Protein AF-0000000070184837 (afdb_homodimer)

Foldseek 3Di:
DCPPPDDPVVVVVVVVCVVVVALQKEKDKQAQEDAQFDKIKIKIAPADAQAKKWKKKKAWAKAWDDDLLFATAGIDIGIDMDTQDMDTHHRRRMDMDIGGRHFAAFAKIKIFMARPPPGDTNYMDIHGYAKDKDWPAQEDAAFFKIKMKMTNQHPDLQRQWKWKDKQNFTQFIWGCRRPRGIFMFIAGQHDDFFKIKMFIATDFLRHGDPCQDPDDPVHHNRHPHDGMGIGGYHHHPDDDDFWDWPDDDQDAARPSQEDDFQDEFPKEKDKPPQEDAFFDKMKIKIARAAAFAKKAKWKWAWAADVVVPGDIHTDTDPPPDGIDTHHRRRMDMDIDTHHQFAFGWIKMFIDGPRTTHYIGTHGYAKDWPDWPDQEEAFFDKIKTKMARQHQGQQRFWWWKDKRSHTDGTHGSNVTSITIDIDTHDDDFFKIKIKIATFGCDHSDSRNPRHRGHHRRQQNRNNNDRHIMIMRMHGHDD/DPPPPDDPVVVVVVVVVVVVVALQKEKDKQAQEDAQFDKIKIKIAPADAQAKKWKKKKAWAKAWDDDLLFATAGIDIGIDMDTQDIDTHHRRRMDMDIGGRHFAAFAKIKIFMARPPPGDTNYMDIHGYAKDKDWPAQEDAAFAKIKMKMTNQHPDLQRQWKWKDKQNFTQFIWGCRRPRGIFMFIAGQHDDFFKIKMFIATDFLRHGDPCQDPDDPVHHNRHPHDGMDIGGYHHHPDDDDFWDWPDDDQDAARPSQEDDFPDEFPKEKDKPPQEDAFFDKMKMKIARAAAFAKKAKWKWAWAADVVVPGDIHTDTDPPPDGIDTHHRRRMDMDIDTHHQFAFGWIKMFIDGPRTTHYIGTHGYAKDWPDWPDQEEAFFDKIKTKMARQHQGQQRFWWWKDKRSHTDGTHGSNVTSITIDIDTHDDDFFKIKIKIATFGCDHSDSRNPRHGGHHRRQQNRNNNDRHIMIMRMHGHDD

Secondary structure (DSSP, 8-state):
-GGG-S-HHHHHHHHHHHHSS----EEEES-SEEETT-EEEEEEESPPTT-EEEEEEEEEEEEEEEETTTEEEEEEEEEEEEEEEEEE--TTS-EEEEEEPPS---EEEEEEEESSTTSPEEEEEEEEEEPEEEES-SEEETT-EEEEEEE---SSTTTS-EEEEETTEEEEEE--TTTTT-EEEEEE--SSSEEEEEEEEEEETTEEBTTTTTT-TT--TTTTS--EEEEEEE--SSPPPSEEE------PPPGGGSPPPSS--S-EEEEESSEE-TT-EEEEEEESPPTT-EEEEEEEEEEEETTTTEEEEEEEETTSS-EEE--TTS-EEEEEEPPP--SEEEEEEEEETTEEEEEEEEEEPPEEEEEE-SEEETT-EEEEEEE----STTTS--EEEETTEEEEE--GGG-SEEEEEEE--SSSEEEEEEEE--BS--SS-SS--BTS-BTTTTTS-SSS----EEEEEEEE-/-GGG-S-HHHHHHHHHHHHSS----EEEES-SEEETT-EEEEEEESPPTT-EEEEEEEEEEEEEEEETTTEEEEEEEEEEEEEEEEEE--TTS-EEEEEEPPS---EEEEEEEESSTTSPEEEEEEEEEEPEEEES-SEEETT-EEEEEEE---SSTTTS-EEEEETTEEEEEE--TTTTT-EEEEEE--SSSEEEEEEEEEEETTEEBTTTTTT-TT--TTTTS--EEEEEEE--SSPPPSEEE------PPPGGGSPPPSS--S-EEEEESSEE-TT-EEEEEEESPPTT-EEEEEEEEEEEETTTTEEEEEEEETTSS-EEE--TTS-EEEEEEPPP--SEEEEEEEEETTEEEEEEEEEEPPEEEEEE-SEEETT-EEEEEEE----STTTS--EEEETTEEEEE--GGG-SEEEEEEE--SSSEEEEEEEE--BS--SS-SS--BTS-BTTTTTS-SSS----EEEEEEEE-

Structure (mmCIF, N/CA/C/O backbone):
data_AF-0000000070184837-model_v1
#
loop_
_entity.id
_entity.type
_entity.pdbx_description
1 polymer 'Uncharacterized protein'
#
loop_
_atom_site.group_PDB
_atom_site.id
_atom_site.type_symbol
_atom_site.label_atom_id
_atom_site.label_alt_id
_atom_site.label_comp_id
_atom_site.label_asym_id
_atom_site.label_entity_id
_atom_site.label_seq_id
_atom_site.pdbx_PDB_ins_code
_atom_site.Cartn_x
_atom_site.Cartn_y
_atom_site.Cartn_z
_atom_site.occupancy
_atom_site.B_iso_or_equiv
_atom_site.auth_seq_id
_atom_site.auth_comp_id
_atom_site.auth_asym_id
_atom_site.auth_atom_id
_atom_site.pdbx_PDB_model_num
ATOM 1 N N . MET A 1 1 ? 31.844 55 -46.062 1 24.95 1 MET A N 1
ATOM 2 C CA . MET A 1 1 ? 30.516 55.5 -45.75 1 24.95 1 MET A CA 1
ATOM 3 C C . MET A 1 1 ? 29.594 54.375 -45.312 1 24.95 1 MET A C 1
ATOM 5 O O . MET A 1 1 ? 28.375 54.562 -45.25 1 24.95 1 MET A O 1
ATOM 9 N N . ALA A 1 2 ? 30.078 53.156 -45.344 1 28 2 ALA A N 1
ATOM 10 C CA . ALA A 1 2 ? 29.375 51.875 -45.531 1 28 2 ALA A CA 1
ATOM 11 C C . ALA A 1 2 ? 28.797 51.406 -44.219 1 28 2 ALA A C 1
ATOM 13 O O . ALA A 1 2 ? 28.203 50.312 -44.156 1 28 2 ALA A O 1
ATOM 14 N N . ASP A 1 3 ? 29.203 51.938 -43.031 1 32.12 3 ASP A N 1
ATOM 15 C CA . ASP A 1 3 ? 28.875 51.469 -41.688 1 32.12 3 ASP A CA 1
ATOM 16 C C . ASP A 1 3 ? 27.375 51.594 -41.406 1 32.12 3 ASP A C 1
ATOM 18 O O . ASP A 1 3 ? 26.906 51.312 -40.312 1 32.12 3 ASP A O 1
ATOM 22 N N . ASP A 1 4 ? 26.656 52.375 -42.188 1 37.56 4 ASP A N 1
ATOM 23 C CA . ASP A 1 4 ? 25.266 52.812 -42.062 1 37.56 4 ASP A CA 1
ATOM 24 C C . ASP A 1 4 ? 24.297 51.656 -42.344 1 37.56 4 ASP A C 1
ATOM 26 O O . ASP A 1 4 ? 23.094 51.875 -42.5 1 37.56 4 ASP A O 1
ATOM 30 N N . ARG A 1 5 ? 24.891 50.625 -42.844 1 43 5 ARG A N 1
ATOM 31 C CA . ARG A 1 5 ? 23.984 49.688 -43.5 1 43 5 ARG A CA 1
ATOM 32 C C . ARG A 1 5 ? 23.219 48.844 -42.5 1 43 5 ARG A C 1
ATOM 34 O O . ARG A 1 5 ? 22.625 47.844 -42.844 1 43 5 ARG A O 1
ATOM 41 N N . LEU A 1 6 ? 23.641 48.875 -41.312 1 46.66 6 LEU A N 1
ATOM 42 C CA . LEU A 1 6 ? 22.859 47.969 -40.469 1 46.66 6 LEU A CA 1
ATOM 43 C C . LEU A 1 6 ? 21.469 48.562 -40.156 1 46.66 6 LEU A C 1
ATOM 45 O O . LEU A 1 6 ? 21.344 49.781 -39.969 1 46.66 6 LEU A O 1
ATOM 49 N N . SER A 1 7 ? 20.484 47.844 -40.531 1 50.38 7 SER A N 1
ATOM 50 C CA . SER A 1 7 ? 19.109 48.312 -40.344 1 50.38 7 SER A CA 1
ATOM 51 C C . SER A 1 7 ? 18.844 48.625 -38.875 1 50.38 7 SER A C 1
ATOM 53 O O . SER A 1 7 ? 19.547 48.125 -38 1 50.38 7 SER A O 1
ATOM 55 N N . SER A 1 8 ? 17.922 49.5 -38.594 1 57.12 8 SER A N 1
ATOM 56 C CA . SER A 1 8 ? 17.5 49.844 -37.25 1 57.12 8 SER A CA 1
ATOM 57 C C . SER A 1 8 ? 17.094 48.594 -36.469 1 57.12 8 SER A C 1
ATOM 59 O O . SER A 1 8 ? 17.375 48.5 -35.281 1 57.12 8 SER A O 1
ATOM 61 N N . GLU A 1 9 ? 16.594 47.688 -37.156 1 56.62 9 GLU A N 1
ATOM 62 C CA . GLU A 1 9 ? 16.109 46.469 -36.5 1 56.62 9 GLU A CA 1
ATOM 63 C C . GLU A 1 9 ? 17.281 45.625 -36.031 1 56.62 9 GLU A C 1
ATOM 65 O O . GLU A 1 9 ? 17.234 45.062 -34.906 1 56.62 9 GLU A O 1
ATOM 70 N N . VAL A 1 10 ? 18.297 45.5 -36.75 1 55.25 10 VAL A N 1
ATOM 71 C CA . VAL A 1 10 ? 19.453 44.75 -36.344 1 55.25 10 VAL A CA 1
ATOM 72 C C . VAL A 1 10 ? 20.203 45.5 -35.25 1 55.25 10 VAL A C 1
ATOM 74 O O . VAL A 1 10 ? 20.672 44.906 -34.25 1 55.25 10 VAL A O 1
ATOM 77 N N . LYS A 1 11 ? 20.234 46.844 -35.312 1 54.91 11 LYS A N 1
ATOM 78 C CA . LYS A 1 11 ? 20.844 47.594 -34.219 1 54.91 11 LYS A CA 1
ATOM 79 C C . LYS A 1 11 ? 20.078 47.438 -32.906 1 54.91 11 LYS A C 1
ATOM 81 O O . LYS A 1 11 ? 20.672 47.25 -31.844 1 54.91 11 LYS A O 1
ATOM 86 N N . ASP A 1 12 ? 18.688 47.344 -33 1 51.56 12 ASP A N 1
ATOM 87 C CA . ASP A 1 12 ? 17.859 47.125 -31.812 1 51.56 12 ASP A CA 1
ATOM 88 C C . ASP A 1 12 ? 18.062 45.688 -31.266 1 51.56 12 ASP A C 1
ATOM 90 O O . ASP A 1 12 ? 18.141 45.5 -30.062 1 51.56 12 ASP A O 1
ATOM 94 N N . ARG A 1 13 ? 18.328 44.812 -32.062 1 53.19 13 ARG A N 1
ATOM 95 C CA . ARG A 1 13 ? 18.594 43.438 -31.625 1 53.19 13 ARG A CA 1
ATOM 96 C C . ARG A 1 13 ? 20 43.312 -31.016 1 53.19 13 ARG A C 1
ATOM 98 O O . ARG A 1 13 ? 20.188 42.625 -30.031 1 53.19 13 ARG A O 1
ATOM 105 N N . LEU A 1 14 ? 20.859 43.969 -31.75 1 51.62 14 LEU A N 1
ATOM 106 C CA . LEU A 1 14 ? 22.203 43.969 -31.172 1 51.62 14 LEU A CA 1
ATOM 107 C C . LEU A 1 14 ? 22.234 44.75 -29.875 1 51.62 14 LEU A C 1
ATOM 109 O O . LEU A 1 14 ? 22.938 44.375 -28.938 1 51.62 14 LEU A O 1
ATOM 113 N N . GLN A 1 15 ? 21.484 45.875 -29.812 1 43.75 15 GLN A N 1
ATOM 114 C CA . GLN A 1 15 ? 21.328 46.562 -28.531 1 43.75 15 GLN A CA 1
ATOM 115 C C . GLN A 1 15 ? 20.562 45.688 -27.531 1 43.75 15 GLN A C 1
ATOM 117 O O . GLN A 1 15 ? 20.906 45.656 -26.344 1 43.75 15 GLN A O 1
ATOM 122 N N . GLU A 1 16 ? 19.422 45.062 -27.922 1 45.16 16 GLU A N 1
ATOM 123 C CA . GLU A 1 16 ? 18.703 44.125 -27.047 1 45.16 16 GLU A CA 1
ATOM 124 C C . GLU A 1 16 ? 19.609 42.969 -26.625 1 45.16 16 GLU A C 1
ATOM 126 O O . GLU A 1 16 ? 19.594 42.562 -25.469 1 45.16 16 GLU A O 1
ATOM 131 N N . ARG A 1 17 ? 20.375 42.312 -27.484 1 43.59 17 ARG A N 1
ATOM 132 C CA . ARG A 1 17 ? 21.359 41.312 -27.109 1 43.59 17 ARG A CA 1
ATOM 133 C C . ARG A 1 17 ? 22.469 41.906 -26.266 1 43.59 17 ARG A C 1
ATOM 135 O O . ARG A 1 17 ? 23 41.281 -25.344 1 43.59 17 ARG A O 1
ATOM 142 N N . ARG A 1 18 ? 23.031 43.062 -26.578 1 41.59 18 ARG A N 1
ATOM 143 C CA . ARG A 1 18 ? 24.016 43.719 -25.734 1 41.59 18 ARG A CA 1
ATOM 144 C C . ARG A 1 18 ? 23.406 44.125 -24.391 1 41.59 18 ARG A C 1
ATOM 146 O O . ARG A 1 18 ? 24.062 44.062 -23.359 1 41.59 18 ARG A O 1
ATOM 153 N N . GLU A 1 19 ? 22.25 44.781 -24.312 1 40.28 19 GLU A N 1
ATOM 154 C CA . GLU A 1 19 ? 21.547 45.062 -23.062 1 40.28 19 GLU A CA 1
ATOM 155 C C . GLU A 1 19 ? 21.094 43.781 -22.391 1 40.28 19 GLU A C 1
ATOM 157 O O . GLU A 1 19 ? 20.891 43.75 -21.172 1 40.28 19 GLU A O 1
ATOM 162 N N . ASP A 1 20 ? 20.578 42.781 -23.078 1 39.81 20 ASP A N 1
ATOM 163 C CA . ASP A 1 20 ? 20.266 41.469 -22.531 1 39.81 20 ASP A CA 1
ATOM 164 C C . ASP A 1 20 ? 21.516 40.719 -22.094 1 39.81 20 ASP A C 1
ATOM 166 O O . ASP A 1 20 ? 21.469 39.562 -21.703 1 39.81 20 ASP A O 1
ATOM 170 N N . GLN A 1 21 ? 22.594 40.969 -22.594 1 41.06 21 GLN A N 1
ATOM 171 C CA . GLN A 1 21 ? 23.906 40.469 -22.172 1 41.06 21 GLN A CA 1
ATOM 172 C C . GLN A 1 21 ? 24.203 40.844 -20.734 1 41.06 21 GLN A C 1
ATOM 174 O O . GLN A 1 21 ? 25.297 41.344 -20.422 1 41.06 21 GLN A O 1
ATOM 179 N N . THR A 1 22 ? 23.328 41.5 -19.922 1 42.94 22 THR A N 1
ATOM 180 C CA . THR A 1 22 ? 23.281 42.125 -18.609 1 42.94 22 THR A CA 1
ATOM 181 C C . THR A 1 22 ? 23.938 41.25 -17.547 1 42.94 22 THR A C 1
ATOM 183 O O . THR A 1 22 ? 24.281 41.719 -16.469 1 42.94 22 THR A O 1
ATOM 186 N N . ALA A 1 23 ? 23.469 40.062 -17.234 1 50.34 23 ALA A N 1
ATOM 187 C CA . ALA A 1 23 ? 23.938 39.531 -15.945 1 50.34 23 ALA A CA 1
ATOM 188 C C . ALA A 1 23 ? 25.422 39.188 -16 1 50.34 23 ALA A C 1
ATOM 190 O O . ALA A 1 23 ? 25.797 38.188 -16.641 1 50.34 23 ALA A O 1
ATOM 191 N N . SER A 1 24 ? 26.344 40.219 -15.977 1 69.88 24 SER A N 1
ATOM 192 C CA . SER A 1 24 ? 27.797 40.094 -16.078 1 69.88 24 SER A CA 1
ATOM 193 C C . SER A 1 24 ? 28.406 39.688 -14.734 1 69.88 24 SER A C 1
ATOM 195 O O . SER A 1 24 ? 29.625 39.5 -14.633 1 69.88 24 SER A O 1
ATOM 197 N N . GLY A 1 25 ? 27.625 39.688 -13.664 1 92.81 25 GLY A N 1
ATOM 198 C CA . GLY A 1 25 ? 28.203 39.344 -12.383 1 92.81 25 GLY A CA 1
ATOM 199 C C . GLY A 1 25 ? 28.281 37.844 -12.148 1 92.81 25 GLY A C 1
ATOM 200 O O . GLY A 1 25 ? 27.844 37.031 -12.992 1 92.81 25 GLY A O 1
ATOM 201 N N . THR A 1 26 ? 29.109 37.5 -11.227 1 96.62 26 THR A N 1
ATOM 202 C CA . THR A 1 26 ? 29.25 36.094 -10.805 1 96.62 26 THR A CA 1
ATOM 203 C C . THR A 1 26 ? 28.844 35.938 -9.344 1 96.62 26 THR A C 1
ATOM 205 O O . THR A 1 26 ? 29.172 36.781 -8.5 1 96.62 26 THR A O 1
ATOM 208 N N . LEU A 1 27 ? 28.047 35 -9.102 1 98 27 LEU A N 1
ATOM 209 C CA . LEU A 1 27 ? 27.703 34.625 -7.742 1 98 27 LEU A CA 1
ATOM 210 C C . LEU A 1 27 ? 28.172 33.188 -7.453 1 98 27 LEU A C 1
ATOM 212 O O . LEU A 1 27 ? 27.875 32.281 -8.203 1 98 27 LEU A O 1
ATOM 216 N N . VAL A 1 28 ? 28.984 33.031 -6.383 1 97.88 28 VAL A N 1
ATOM 217 C CA . VAL A 1 28 ? 29.547 31.719 -6.031 1 97.88 28 VAL A CA 1
ATOM 218 C C . VAL A 1 28 ? 29.125 31.344 -4.609 1 97.88 28 VAL A C 1
ATOM 220 O O . VAL A 1 28 ? 29.172 32.188 -3.701 1 97.88 28 VAL A O 1
ATOM 223 N N . ALA A 1 29 ? 28.656 30.141 -4.477 1 97.94 29 ALA A N 1
ATOM 224 C CA . ALA A 1 29 ? 28.375 29.609 -3.148 1 97.94 29 ALA A CA 1
ATOM 225 C C . ALA A 1 29 ? 29.516 28.719 -2.656 1 97.94 29 ALA A C 1
ATOM 227 O O . ALA A 1 29 ? 30.156 28.031 -3.449 1 97.94 29 ALA A O 1
ATOM 228 N N . SER A 1 30 ? 29.703 28.734 -1.336 1 97.62 30 SER A N 1
ATOM 229 C CA . SER A 1 30 ? 30.766 27.938 -0.749 1 97.62 30 SER A CA 1
ATOM 230 C C . SER A 1 30 ? 30.5 26.438 -0.935 1 97.62 30 SER A C 1
ATOM 232 O O . SER A 1 30 ? 31.422 25.625 -0.902 1 97.62 30 SER A O 1
ATOM 234 N N . ASP A 1 31 ? 29.266 26.047 -1.036 1 95.75 31 ASP A N 1
ATOM 235 C CA . ASP A 1 31 ? 28.828 24.656 -1.186 1 95.75 31 ASP A CA 1
ATOM 236 C C . ASP A 1 31 ? 27.797 24.516 -2.301 1 95.75 31 ASP A C 1
ATOM 238 O O . ASP A 1 31 ? 26.969 25.406 -2.492 1 95.75 31 ASP A O 1
ATOM 242 N N . GLU A 1 32 ? 27.875 23.453 -3.021 1 95.31 32 GLU A N 1
ATOM 243 C CA . GLU A 1 32 ? 26.891 23.172 -4.062 1 95.31 32 GLU A CA 1
ATOM 244 C C . GLU A 1 32 ? 25.703 22.391 -3.504 1 95.31 32 GLU A C 1
ATOM 246 O O . GLU A 1 32 ? 24.641 22.359 -4.117 1 95.31 32 GLU A O 1
ATOM 251 N N . GLU A 1 33 ? 25.984 21.719 -2.379 1 95.38 33 GLU A N 1
ATOM 252 C CA . GLU A 1 33 ? 24.969 20.969 -1.654 1 95.38 33 GLU A CA 1
ATOM 253 C C . GLU A 1 33 ? 24.953 21.344 -0.174 1 95.38 33 GLU A C 1
ATOM 255 O O . GLU A 1 33 ? 26.016 21.578 0.423 1 95.38 33 GLU A O 1
ATOM 260 N N . ALA A 1 34 ? 23.781 21.469 0.366 1 97.12 34 ALA A N 1
ATOM 261 C CA . ALA A 1 34 ? 23.656 21.828 1.777 1 97.12 34 ALA A CA 1
ATOM 262 C C . ALA A 1 34 ? 22.391 21.219 2.381 1 97.12 34 ALA A C 1
ATOM 264 O O . ALA A 1 34 ? 21.609 20.562 1.687 1 97.12 34 ALA A O 1
ATOM 265 N N . TYR A 1 35 ? 22.328 21.344 3.686 1 97.81 35 TYR A N 1
ATOM 266 C CA . TYR A 1 35 ? 21.125 20.984 4.43 1 97.81 35 TYR A CA 1
ATOM 267 C C . TYR A 1 35 ? 20.453 22.234 4.996 1 97.81 35 TYR A C 1
ATOM 269 O O . TYR A 1 35 ? 21.094 23.25 5.219 1 97.81 35 TYR A O 1
ATOM 277 N N . VAL A 1 36 ? 19.109 22.078 5.105 1 98.12 36 VAL A N 1
ATOM 278 C CA . VAL A 1 36 ? 18.406 23.109 5.883 1 98.12 36 VAL A CA 1
ATOM 279 C C . VAL A 1 36 ? 19.141 23.328 7.207 1 98.12 36 VAL A C 1
ATOM 281 O O . VAL A 1 36 ? 19.5 22.375 7.895 1 98.12 36 VAL A O 1
ATOM 284 N N . GLY A 1 37 ? 19.391 24.516 7.555 1 97.75 37 GLY A N 1
ATOM 285 C CA . GLY A 1 37 ? 20.047 24.859 8.805 1 97.75 37 GLY A CA 1
ATOM 286 C C . GLY A 1 37 ? 21.547 25.062 8.656 1 97.75 37 GLY A C 1
ATOM 287 O O . GLY A 1 37 ? 22.203 25.594 9.555 1 97.75 37 GLY A O 1
ATOM 288 N N . ASP A 1 38 ? 22.125 24.688 7.539 1 97.88 38 ASP A N 1
ATOM 289 C CA . ASP A 1 38 ? 23.547 24.891 7.289 1 97.88 38 ASP A CA 1
ATOM 290 C C . ASP A 1 38 ? 23.844 26.375 7.039 1 97.88 38 ASP A C 1
ATOM 292 O O . ASP A 1 38 ? 23 27.109 6.527 1 97.88 38 ASP A O 1
ATOM 296 N N . THR A 1 39 ? 25.031 26.812 7.363 1 98.38 39 THR A N 1
ATOM 297 C CA . THR A 1 39 ? 25.547 28.125 6.988 1 98.38 39 THR A CA 1
ATOM 298 C C . THR A 1 39 ? 26.484 28.031 5.793 1 98.38 39 THR A C 1
ATOM 300 O O . THR A 1 39 ? 27.438 27.25 5.816 1 98.38 39 THR A O 1
ATOM 303 N N . ILE A 1 40 ? 26.172 28.797 4.801 1 98.06 40 ILE A N 1
ATOM 304 C CA . ILE A 1 40 ? 27.047 28.828 3.633 1 98.06 40 ILE A CA 1
ATOM 305 C C . ILE A 1 40 ? 27.531 30.25 3.395 1 98.06 40 ILE A C 1
ATOM 307 O O . ILE A 1 40 ? 26.953 31.203 3.914 1 98.06 40 ILE A O 1
ATOM 311 N N . THR A 1 41 ? 28.578 30.359 2.631 1 98.5 41 THR A N 1
ATOM 312 C CA . THR A 1 41 ? 29.094 31.656 2.225 1 98.5 41 THR A CA 1
ATOM 313 C C . THR A 1 41 ? 28.766 31.938 0.758 1 98.5 41 THR A C 1
ATOM 315 O O . THR A 1 41 ? 29 31.078 -0.104 1 98.5 41 THR A O 1
ATOM 318 N N . LEU A 1 42 ? 28.219 33.094 0.492 1 98.44 42 LEU A N 1
ATOM 319 C CA . LEU A 1 42 ? 27.969 33.531 -0.87 1 98.44 42 LEU A CA 1
ATOM 320 C C . LEU A 1 42 ? 28.891 34.719 -1.223 1 98.44 42 LEU A C 1
ATOM 322 O O . LEU A 1 42 ? 29.031 35.656 -0.442 1 98.44 42 LEU A O 1
ATOM 326 N N . ARG A 1 43 ? 29.5 34.594 -2.416 1 98.31 43 ARG A N 1
ATOM 327 C CA . ARG A 1 43 ? 30.391 35.625 -2.914 1 98.31 43 ARG A CA 1
ATOM 328 C C . ARG A 1 43 ? 29.906 36.188 -4.242 1 98.31 43 ARG A C 1
ATOM 330 O O . ARG A 1 43 ? 29.719 35.438 -5.203 1 98.31 43 ARG A O 1
ATOM 337 N N . GLY A 1 44 ? 29.609 37.438 -4.227 1 98 44 GLY A N 1
ATOM 338 C CA . GLY A 1 44 ? 29.344 38.156 -5.473 1 98 44 GLY A CA 1
ATOM 339 C C . GLY A 1 44 ? 30.578 38.812 -6.055 1 98 44 GLY A C 1
ATOM 340 O O . GLY A 1 44 ? 31.344 39.469 -5.336 1 98 44 GLY A O 1
ATOM 341 N N . LEU A 1 45 ? 30.734 38.594 -7.34 1 97.38 45 LEU A N 1
ATOM 342 C CA . LEU A 1 45 ? 31.875 39.156 -8.062 1 97.38 45 LEU A CA 1
ATOM 343 C C . LEU A 1 45 ? 31.422 39.875 -9.32 1 97.38 45 LEU A C 1
ATOM 345 O O . LEU A 1 45 ? 30.391 39.531 -9.906 1 97.38 45 LEU A O 1
ATOM 349 N N . ASN A 1 46 ? 32.219 40.938 -9.703 1 96.38 46 ASN A N 1
ATOM 350 C CA . ASN A 1 46 ? 32 41.656 -10.945 1 96.38 46 ASN A CA 1
ATOM 351 C C . ASN A 1 46 ? 30.625 42.312 -10.984 1 96.38 46 ASN A C 1
ATOM 353 O O . ASN A 1 46 ? 29.953 42.281 -12.008 1 96.38 46 ASN A O 1
ATOM 357 N N . LEU A 1 47 ? 30.203 42.688 -9.789 1 96.5 47 LEU A N 1
ATOM 358 C CA . LEU A 1 47 ? 28.938 43.406 -9.656 1 96.5 47 LEU A CA 1
ATOM 359 C C . LEU A 1 47 ? 29.156 44.906 -9.672 1 96.5 47 LEU A C 1
ATOM 361 O O . LEU A 1 47 ? 30.297 45.375 -9.609 1 96.5 47 LEU A O 1
ATOM 365 N N . PRO A 1 48 ? 28.062 45.688 -9.844 1 94.19 48 PRO A N 1
ATOM 366 C CA . PRO A 1 48 ? 28.25 47.156 -9.758 1 94.19 48 PRO A CA 1
ATOM 367 C C . PRO A 1 48 ? 28.859 47.594 -8.43 1 94.19 48 PRO A C 1
ATOM 369 O O . PRO A 1 48 ? 28.469 47.094 -7.375 1 94.19 48 PRO A O 1
ATOM 372 N N . ALA A 1 49 ? 29.766 48.594 -8.539 1 96.19 49 ALA A N 1
ATOM 373 C CA . ALA A 1 49 ? 30.5 49.031 -7.352 1 96.19 49 ALA A CA 1
ATOM 374 C C . ALA A 1 49 ? 29.641 49.906 -6.461 1 96.19 49 ALA A C 1
ATOM 376 O O . ALA A 1 49 ? 28.859 50.75 -6.957 1 96.19 49 ALA A O 1
ATOM 377 N N . ASN A 1 50 ? 29.859 49.75 -5.059 1 96.81 50 ASN A N 1
ATOM 378 C CA . ASN A 1 50 ? 29.219 50.594 -4.035 1 96.81 50 ASN A CA 1
ATOM 379 C C . ASN A 1 50 ? 27.703 50.625 -4.223 1 96.81 50 ASN A C 1
ATOM 381 O O . ASN A 1 50 ? 27.109 51.719 -4.195 1 96.81 50 ASN A O 1
ATOM 385 N N . THR A 1 51 ? 27.172 49.469 -4.48 1 95.5 51 THR A N 1
ATOM 386 C CA . THR A 1 51 ? 25.75 49.375 -4.789 1 95.5 51 THR A CA 1
ATOM 387 C C . THR A 1 51 ? 25.062 48.375 -3.844 1 95.5 51 THR A C 1
ATOM 389 O O . THR A 1 51 ? 25.625 47.312 -3.539 1 95.5 51 THR A O 1
ATOM 392 N N . GLU A 1 52 ? 23.875 48.719 -3.35 1 96.75 52 GLU A N 1
ATOM 393 C CA . GLU A 1 52 ? 23.078 47.781 -2.584 1 96.75 52 GLU A CA 1
ATOM 394 C C . GLU A 1 52 ? 22.406 46.75 -3.5 1 96.75 52 GLU A C 1
ATOM 396 O O . GLU A 1 52 ? 21.734 47.125 -4.469 1 96.75 52 GLU A O 1
ATOM 401 N N . VAL A 1 53 ? 22.688 45.469 -3.23 1 96.69 53 VAL A N 1
ATOM 402 C CA . VAL A 1 53 ? 22.094 44.406 -4.012 1 96.69 53 VAL A CA 1
ATOM 403 C C . VAL A 1 53 ? 21.281 43.469 -3.098 1 96.69 53 VAL A C 1
ATOM 405 O O . VAL A 1 53 ? 21.547 43.406 -1.895 1 96.69 53 VAL A O 1
ATOM 408 N N . ASP A 1 54 ? 20.297 42.812 -3.654 1 97.12 54 ASP A N 1
ATOM 409 C CA . ASP A 1 54 ? 19.5 41.781 -2.98 1 97.12 54 ASP A CA 1
ATOM 410 C C . ASP A 1 54 ? 19.828 40.406 -3.533 1 97.12 54 ASP A C 1
ATOM 412 O O . ASP A 1 54 ? 19.969 40.219 -4.746 1 97.12 54 ASP A O 1
ATOM 416 N N . VAL A 1 55 ? 20.016 39.531 -2.652 1 97.5 55 VAL A N 1
ATOM 417 C CA . VAL A 1 55 ? 20.109 38.125 -3.051 1 97.5 55 VAL A CA 1
ATOM 418 C C . VAL A 1 55 ? 18.766 37.438 -2.842 1 97.5 55 VAL A C 1
ATOM 420 O O . VAL A 1 55 ? 18.266 37.375 -1.716 1 97.5 55 VAL A O 1
ATOM 423 N N . ILE A 1 56 ? 18.219 36.969 -3.938 1 97.5 56 ILE A N 1
ATOM 424 C CA . ILE A 1 56 ? 16.875 36.406 -3.945 1 97.5 56 ILE A CA 1
ATOM 425 C C . ILE A 1 56 ? 16.938 34.875 -3.916 1 97.5 56 ILE A C 1
ATOM 427 O O . ILE A 1 56 ? 17.656 34.281 -4.699 1 97.5 56 ILE A O 1
ATOM 431 N N . TRP A 1 57 ? 16.188 34.344 -2.939 1 97.88 57 TRP A N 1
ATOM 432 C CA . TRP A 1 57 ? 15.992 32.875 -2.84 1 97.88 57 TRP A CA 1
ATOM 433 C C . TRP A 1 57 ? 14.75 32.469 -3.617 1 97.88 57 TRP A C 1
ATOM 435 O O . TRP A 1 57 ? 13.633 32.812 -3.256 1 97.88 57 TRP A O 1
ATOM 445 N N . LYS A 1 58 ? 15 31.688 -4.699 1 97.31 58 LYS A N 1
ATOM 446 C CA . LYS A 1 58 ? 13.883 31.188 -5.488 1 97.31 58 LYS A CA 1
ATOM 447 C C . LYS A 1 58 ? 13.453 29.812 -5.012 1 97.31 58 LYS A C 1
ATOM 449 O O . LYS A 1 58 ? 14.273 28.891 -4.926 1 97.31 58 LYS A O 1
ATOM 454 N N . THR A 1 59 ? 12.156 29.656 -4.668 1 97.62 59 THR A N 1
ATOM 455 C CA . THR A 1 59 ? 11.586 28.422 -4.137 1 97.62 59 THR A CA 1
ATOM 456 C C . THR A 1 59 ? 10.117 28.281 -4.543 1 97.62 59 THR A C 1
ATOM 458 O O . THR A 1 59 ? 9.711 28.797 -5.586 1 97.62 59 THR A O 1
ATOM 461 N N . VAL A 1 60 ? 9.453 27.391 -3.865 1 97.81 60 VAL A N 1
ATOM 462 C CA . VAL A 1 60 ? 8.047 27.156 -4.195 1 97.81 60 VAL A CA 1
ATOM 463 C C . VAL A 1 60 ? 7.199 27.234 -2.932 1 97.81 60 VAL A C 1
ATOM 465 O O . VAL A 1 60 ? 7.73 27.281 -1.819 1 97.81 60 VAL A O 1
ATOM 468 N N . GLU A 1 61 ? 5.977 27.469 -3.104 1 97.56 61 GLU A N 1
ATOM 469 C CA . GLU A 1 61 ? 4.953 27.281 -2.076 1 97.56 61 GLU A CA 1
ATOM 470 C C . GLU A 1 61 ? 4.074 26.078 -2.379 1 97.56 61 GLU A C 1
ATOM 472 O O . GLU A 1 61 ? 3.51 25.969 -3.469 1 97.56 61 GLU A O 1
ATOM 477 N N . GLY A 1 62 ? 4.055 25.203 -1.426 1 97.12 62 GLY A N 1
ATOM 478 C CA . GLY A 1 62 ? 3.295 23.969 -1.618 1 97.12 62 GLY A CA 1
ATOM 479 C C . GLY A 1 62 ? 1.928 24.016 -0.963 1 97.12 62 GLY A C 1
ATOM 480 O O . GLY A 1 62 ? 1.768 24.578 0.119 1 97.12 62 GLY A O 1
ATOM 481 N N . GLN A 1 63 ? 0.965 23.406 -1.64 1 96.19 63 GLN A N 1
ATOM 482 C CA . GLN A 1 63 ? -0.377 23.172 -1.116 1 96.19 63 GLN A CA 1
ATOM 483 C C . GLN A 1 63 ? -0.999 21.922 -1.73 1 96.19 63 GLN A C 1
ATOM 485 O O . GLN A 1 63 ? -0.618 21.516 -2.826 1 96.19 63 GLN A O 1
ATOM 490 N N . TRP A 1 64 ? -1.914 21.359 -0.975 1 96.88 64 TRP A N 1
ATOM 491 C CA . TRP A 1 64 ? -2.695 20.281 -1.582 1 96.88 64 TRP A CA 1
ATOM 492 C C . TRP A 1 64 ? -3.771 20.844 -2.502 1 96.88 64 TRP A C 1
ATOM 494 O O . TRP A 1 64 ? -4.461 21.812 -2.148 1 96.88 64 TRP A O 1
ATOM 504 N N . GLY A 1 65 ? -3.799 20.312 -3.744 1 97 65 GLY A N 1
ATOM 505 C CA . GLY A 1 65 ? -5.004 20.562 -4.516 1 97 65 GLY A CA 1
ATOM 506 C C . GLY A 1 65 ? -6.223 19.844 -3.963 1 97 65 GLY A C 1
ATOM 507 O O . GLY A 1 65 ? -6.234 18.609 -3.855 1 97 65 GLY A O 1
ATOM 508 N N . VAL A 1 66 ? -7.262 20.594 -3.514 1 97.44 66 VAL A N 1
ATOM 509 C CA . VAL A 1 66 ? -8.492 20.031 -2.953 1 97.44 66 VAL A CA 1
ATOM 510 C C . VAL A 1 66 ? -9.703 20.688 -3.602 1 97.44 66 VAL A C 1
ATOM 512 O O . VAL A 1 66 ? -9.742 21.906 -3.764 1 97.44 66 VAL A O 1
ATOM 515 N N . LEU A 1 67 ? -10.641 19.875 -4.086 1 96.88 67 LEU A N 1
ATOM 516 C CA . LEU A 1 67 ? -11.883 20.375 -4.656 1 96.88 67 LEU A CA 1
ATOM 517 C C . LEU A 1 67 ? -13.047 20.172 -3.689 1 96.88 67 LEU A C 1
ATOM 519 O O . LEU A 1 67 ? -13.281 19.062 -3.223 1 96.88 67 LEU A O 1
ATOM 523 N N . GLN A 1 68 ? -13.758 21.281 -3.324 1 95.38 68 GLN A N 1
ATOM 524 C CA . GLN A 1 68 ? -14.953 21.312 -2.49 1 95.38 68 GLN A CA 1
ATOM 525 C C . GLN A 1 68 ? -14.68 20.703 -1.116 1 95.38 68 GLN A C 1
ATOM 527 O O . GLN A 1 68 ? -15.531 20 -0.567 1 95.38 68 GLN A O 1
ATOM 532 N N . ALA A 1 69 ? -13.453 20.828 -0.641 1 95.62 69 ALA A N 1
ATOM 533 C CA . ALA A 1 69 ? -13.023 20.297 0.654 1 95.62 69 ALA A CA 1
ATOM 534 C C . ALA A 1 69 ? -13.273 18.797 0.754 1 95.62 69 ALA A C 1
ATOM 536 O O . ALA A 1 69 ? -13.641 18.297 1.817 1 95.62 69 ALA A O 1
ATOM 537 N N . ASN A 1 70 ? -13.188 18.125 -0.363 1 96 70 ASN A N 1
ATOM 538 C CA . ASN A 1 70 ? -13.469 16.703 -0.424 1 96 70 ASN A CA 1
ATOM 539 C C . ASN A 1 70 ? -12.492 15.977 -1.348 1 96 70 ASN A C 1
ATOM 541 O O . ASN A 1 70 ? -11.523 15.375 -0.884 1 96 70 ASN A O 1
ATOM 545 N N . GLN A 1 71 ? -12.57 16.266 -2.6 1 96.19 71 GLN A N 1
ATOM 546 C CA . GLN A 1 71 ? -11.711 15.602 -3.566 1 96.19 71 GLN A CA 1
ATOM 547 C C . GLN A 1 71 ? -10.273 16.109 -3.484 1 96.19 71 GLN A C 1
ATOM 549 O O . GLN A 1 71 ? -10.039 17.328 -3.535 1 96.19 71 GLN A O 1
ATOM 554 N N . VAL A 1 72 ? -9.352 15.203 -3.297 1 97.19 72 VAL A N 1
ATOM 555 C CA . VAL A 1 72 ? -7.941 15.57 -3.236 1 97.19 72 VAL A CA 1
ATOM 556 C C . VAL A 1 72 ? -7.277 15.297 -4.586 1 97.19 72 VAL A C 1
ATOM 558 O O . VAL A 1 72 ? -7.293 14.172 -5.078 1 97.19 72 VAL A O 1
ATOM 561 N N . VAL A 1 73 ? -6.73 16.266 -5.172 1 97.25 73 VAL A N 1
ATOM 562 C CA . VAL A 1 73 ? -6.078 16.172 -6.473 1 97.25 73 VAL A CA 1
ATOM 563 C C . VAL A 1 73 ? -4.645 15.672 -6.297 1 97.25 73 VAL A C 1
ATOM 565 O O . VAL A 1 73 ? -4.211 14.742 -6.98 1 97.25 73 VAL A O 1
ATOM 568 N N . GLY A 1 74 ? -3.916 16.219 -5.383 1 96.44 74 GLY A N 1
ATOM 569 C CA . GLY A 1 74 ? -2.516 15.93 -5.117 1 96.44 74 GLY A CA 1
ATOM 570 C C . GLY A 1 74 ? -1.719 17.156 -4.715 1 96.44 74 GLY A C 1
ATOM 571 O O . GLY A 1 74 ? -2.264 18.266 -4.637 1 96.44 74 GLY A O 1
ATOM 572 N N . PRO A 1 75 ? -0.449 16.984 -4.402 1 96.44 75 PRO A N 1
ATOM 573 C CA . PRO A 1 75 ? 0.397 18.125 -4.062 1 96.44 75 PRO A CA 1
ATOM 574 C C . PRO A 1 75 ? 0.599 19.078 -5.242 1 96.44 75 PRO A C 1
ATOM 576 O O . PRO A 1 75 ? 0.782 18.625 -6.375 1 96.44 75 PRO A O 1
ATOM 579 N N . GLN A 1 76 ? 0.496 20.328 -4.973 1 96.25 76 GLN A N 1
ATOM 580 C CA . GLN A 1 76 ? 0.721 21.391 -5.953 1 96.25 76 GLN A CA 1
ATOM 581 C C . GLN A 1 76 ? 1.733 22.406 -5.441 1 96.25 76 GLN A C 1
ATOM 583 O O . GLN A 1 76 ? 1.761 22.719 -4.25 1 96.25 76 GLN A O 1
ATOM 588 N N . TYR A 1 77 ? 2.541 22.859 -6.348 1 96.69 77 TYR A N 1
ATOM 589 C CA . TYR A 1 77 ? 3.598 23.797 -5.988 1 96.69 77 TYR A CA 1
ATOM 590 C C . TYR A 1 77 ? 3.598 25 -6.926 1 96.69 77 TYR A C 1
ATOM 592 O O . TYR A 1 77 ? 3.521 24.844 -8.148 1 96.69 77 TYR A O 1
ATOM 600 N N . ARG A 1 78 ? 3.65 26.188 -6.344 1 97.5 78 ARG A N 1
ATOM 601 C CA . ARG A 1 78 ? 3.756 27.422 -7.102 1 97.5 78 ARG A CA 1
ATOM 602 C C . ARG A 1 78 ? 5.055 28.156 -6.781 1 97.5 78 ARG A C 1
ATOM 604 O O . ARG A 1 78 ? 5.508 28.141 -5.633 1 97.5 78 ARG A O 1
ATOM 611 N N . PRO A 1 79 ? 5.582 28.766 -7.801 1 97.12 79 PRO A N 1
ATOM 612 C CA . PRO A 1 79 ? 6.828 29.484 -7.539 1 97.12 79 PRO A CA 1
ATOM 613 C C . PRO A 1 79 ? 6.672 30.547 -6.457 1 97.12 79 PRO A C 1
ATOM 615 O O . PRO A 1 79 ? 5.629 31.203 -6.375 1 97.12 79 PRO A O 1
ATOM 618 N N . ARG A 1 80 ? 7.66 30.656 -5.668 1 97.12 80 ARG A N 1
ATOM 619 C CA . ARG A 1 80 ? 7.773 31.656 -4.613 1 97.12 80 ARG A CA 1
ATOM 620 C C . ARG A 1 80 ? 9.203 32.188 -4.5 1 97.12 80 ARG A C 1
ATOM 622 O O . ARG A 1 80 ? 10.156 31.422 -4.719 1 97.12 80 ARG A O 1
ATOM 629 N N . THR A 1 81 ? 9.383 33.469 -4.25 1 95.56 81 THR A N 1
ATOM 630 C CA . THR A 1 81 ? 10.703 34.031 -4.008 1 95.56 81 THR A CA 1
ATOM 631 C C . THR A 1 81 ? 10.742 34.719 -2.654 1 95.56 81 THR A C 1
ATOM 633 O O . THR A 1 81 ? 9.719 35.219 -2.172 1 95.56 81 THR A O 1
ATOM 636 N N . THR A 1 82 ? 11.797 34.688 -2.066 1 95.56 82 THR A N 1
ATOM 637 C CA . THR A 1 82 ? 12.055 35.438 -0.841 1 95.56 82 THR A CA 1
ATOM 638 C C . THR A 1 82 ? 13.445 36.062 -0.87 1 95.56 82 THR A C 1
ATOM 640 O O . THR A 1 82 ? 14.352 35.531 -1.521 1 95.56 82 THR A O 1
ATOM 643 N N . THR A 1 83 ? 13.578 37.219 -0.299 1 96.31 83 THR A N 1
ATOM 644 C CA . THR A 1 83 ? 14.898 37.812 -0.176 1 96.31 83 THR A CA 1
ATOM 645 C C . THR A 1 83 ? 15.719 37.094 0.899 1 96.31 83 THR A C 1
ATOM 647 O O . THR A 1 83 ? 15.328 37.094 2.068 1 96.31 83 THR A O 1
ATOM 650 N N . ALA A 1 84 ? 16.766 36.562 0.47 1 97.12 84 ALA A N 1
ATOM 651 C CA . ALA A 1 84 ? 17.656 35.906 1.441 1 97.12 84 ALA A CA 1
ATOM 652 C C . ALA A 1 84 ? 18.328 36.969 2.326 1 97.12 84 ALA A C 1
ATOM 654 O O . ALA A 1 84 ? 18.172 36.938 3.549 1 97.12 84 ALA A O 1
ATOM 655 N N . PHE A 1 85 ? 19.078 37.812 1.645 1 96.94 85 PHE A N 1
ATOM 656 C CA . PHE A 1 85 ? 19.703 38.938 2.324 1 96.94 85 PHE A CA 1
ATOM 657 C C . PHE A 1 85 ? 20.031 40.062 1.334 1 96.94 85 PHE A C 1
ATOM 659 O O . PHE A 1 85 ? 19.922 39.875 0.121 1 96.94 85 PHE A O 1
ATOM 666 N N . SER A 1 86 ? 20.359 41.188 1.916 1 97 86 SER A N 1
ATOM 667 C CA . SER A 1 86 ? 20.906 42.281 1.148 1 97 86 SER A CA 1
ATOM 668 C C . SER A 1 86 ? 22.375 42.531 1.491 1 97 86 SER A C 1
ATOM 670 O O . SER A 1 86 ? 22.812 42.25 2.605 1 97 86 SER A O 1
ATOM 672 N N . ALA A 1 87 ? 23.047 42.969 0.482 1 97.38 87 ALA A N 1
ATOM 673 C CA . ALA A 1 87 ? 24.453 43.281 0.672 1 97.38 87 ALA A CA 1
ATOM 674 C C . ALA A 1 87 ? 24.859 44.531 -0.116 1 97.38 87 ALA A C 1
ATOM 676 O O . ALA A 1 87 ? 24.203 44.906 -1.1 1 97.38 87 ALA A O 1
ATOM 677 N N . THR A 1 88 ? 25.875 45.219 0.368 1 97.62 88 THR A N 1
ATOM 678 C CA . THR A 1 88 ? 26.484 46.344 -0.38 1 97.62 88 THR A CA 1
ATOM 679 C C . THR A 1 88 ? 27.828 45.906 -0.941 1 97.62 88 THR A C 1
ATOM 681 O O . THR A 1 88 ? 28.719 45.469 -0.195 1 97.62 88 THR A O 1
ATOM 684 N N . THR A 1 89 ? 27.906 46.094 -2.268 1 97.5 89 THR A N 1
ATOM 685 C CA . THR A 1 89 ? 29.188 45.719 -2.891 1 97.5 89 THR A CA 1
ATOM 686 C C . THR A 1 89 ? 30.25 46.781 -2.549 1 97.5 89 THR A C 1
ATOM 688 O O . THR A 1 89 ? 29.938 47.938 -2.283 1 97.5 89 THR A O 1
ATOM 691 N N . ASP A 1 90 ? 31.516 46.344 -2.619 1 97.94 90 ASP A N 1
ATOM 692 C CA . ASP A 1 90 ? 32.625 47.25 -2.371 1 97.94 90 ASP A CA 1
ATOM 693 C C . ASP A 1 90 ? 33.031 48 -3.648 1 97.94 90 ASP A C 1
ATOM 695 O O . ASP A 1 90 ? 32.312 47.969 -4.637 1 97.94 90 ASP A O 1
ATOM 699 N N . GLU A 1 91 ? 34.188 48.719 -3.545 1 97.12 91 GLU A N 1
ATOM 700 C CA . GLU A 1 91 ? 34.656 49.531 -4.66 1 97.12 91 GLU A CA 1
ATOM 701 C C . GLU A 1 91 ? 35.031 48.656 -5.859 1 97.12 91 GLU A C 1
ATOM 703 O O . GLU A 1 91 ? 35.031 49.156 -6.996 1 97.12 91 GLU A O 1
ATOM 708 N N . ASP A 1 92 ? 35.25 47.375 -5.574 1 96.94 92 ASP A N 1
ATOM 709 C CA . ASP A 1 92 ? 35.625 46.469 -6.645 1 96.94 92 ASP A CA 1
ATOM 710 C C . ASP A 1 92 ? 34.406 45.656 -7.113 1 96.94 92 ASP A C 1
ATOM 712 O O . ASP A 1 92 ? 34.562 44.719 -7.898 1 96.94 92 ASP A O 1
ATOM 716 N N . GLY A 1 93 ? 33.188 45.875 -6.586 1 96.38 93 GLY A N 1
ATOM 717 C CA . GLY A 1 93 ? 31.984 45.188 -6.988 1 96.38 93 GLY A CA 1
ATOM 718 C C . GLY A 1 93 ? 31.844 43.812 -6.375 1 96.38 93 GLY A C 1
ATOM 719 O O . GLY A 1 93 ? 31.344 42.875 -7.012 1 96.38 93 GLY A O 1
ATOM 720 N N . ARG A 1 94 ? 32.438 43.656 -5.141 1 97.38 94 ARG A N 1
ATOM 721 C CA . ARG A 1 94 ? 32.438 42.344 -4.48 1 97.38 94 ARG A CA 1
ATOM 722 C C . ARG A 1 94 ? 31.625 42.375 -3.184 1 97.38 94 ARG A C 1
ATOM 724 O O . ARG A 1 94 ? 31.531 43.438 -2.545 1 97.38 94 ARG A O 1
ATOM 731 N N . PHE A 1 95 ? 30.938 41.344 -2.84 1 97.94 95 PHE A N 1
ATOM 732 C CA . PHE A 1 95 ? 30.469 41.125 -1.479 1 97.94 95 PHE A CA 1
ATOM 733 C C . PHE A 1 95 ? 30.719 39.688 -1.026 1 97.94 95 PHE A C 1
ATOM 735 O O . PHE A 1 95 ? 30.969 38.812 -1.851 1 97.94 95 PHE A O 1
ATOM 742 N N . GLU A 1 96 ? 30.828 39.438 0.207 1 98.44 96 GLU A N 1
ATOM 743 C CA . GLU A 1 96 ? 30.906 38.156 0.858 1 98.44 96 GLU A CA 1
ATOM 744 C C . GLU A 1 96 ? 30.031 38.094 2.107 1 98.44 96 GLU A C 1
ATOM 746 O O . GLU A 1 96 ? 30.203 38.906 3.02 1 98.44 96 GLU A O 1
ATOM 751 N N . GLU A 1 97 ? 29.031 37.219 2.125 1 98.25 97 GLU A N 1
ATOM 752 C CA . GLU A 1 97 ? 28.094 37.156 3.234 1 98.25 97 GLU A CA 1
ATOM 753 C C . GLU A 1 97 ? 27.797 35.719 3.621 1 98.25 97 GLU A C 1
ATOM 755 O O . GLU A 1 97 ? 27.688 34.844 2.754 1 98.25 97 GLU A O 1
ATOM 760 N N . ASP A 1 98 ? 27.781 35.438 4.902 1 98.31 98 ASP A N 1
ATOM 761 C CA . ASP A 1 98 ? 27.281 34.156 5.398 1 98.31 98 ASP A CA 1
ATOM 762 C C . ASP A 1 98 ? 25.75 34.156 5.441 1 98.31 98 ASP A C 1
ATOM 764 O O . ASP A 1 98 ? 25.125 35.188 5.789 1 98.31 98 ASP A O 1
ATOM 768 N N . TRP A 1 99 ? 25.203 33.094 5.027 1 97.94 99 TRP A N 1
ATOM 769 C CA . TRP A 1 99 ? 23.75 32.938 5.004 1 97.94 99 TRP A CA 1
ATOM 770 C C . TRP A 1 99 ? 23.328 31.547 5.461 1 97.94 99 TRP A C 1
ATOM 772 O O . TRP A 1 99 ? 23.906 30.547 5.027 1 97.94 99 TRP A O 1
ATOM 782 N N . GLU A 1 100 ? 22.359 31.484 6.379 1 98.38 100 GLU A N 1
ATOM 783 C CA . GLU A 1 100 ? 21.828 30.203 6.855 1 98.38 100 GLU A CA 1
ATOM 784 C C . GLU A 1 100 ? 20.688 29.719 5.965 1 98.38 100 GLU A C 1
ATOM 786 O O . GLU A 1 100 ? 19.734 30.453 5.695 1 98.38 100 GLU A O 1
ATOM 791 N N . ILE A 1 101 ? 20.859 28.469 5.461 1 98.44 101 ILE A N 1
ATOM 792 C CA . ILE A 1 101 ? 19.812 27.891 4.645 1 98.44 101 ILE A CA 1
ATOM 793 C C . ILE A 1 101 ? 18.5 27.844 5.449 1 98.44 101 ILE A C 1
ATOM 795 O O . ILE A 1 101 ? 18.453 27.219 6.512 1 98.44 101 ILE A O 1
ATOM 799 N N . PRO A 1 102 ? 17.438 28.484 4.98 1 98 102 PRO A N 1
ATOM 800 C CA . PRO A 1 102 ? 16.188 28.531 5.746 1 98 102 PRO A CA 1
ATOM 801 C C . PRO A 1 102 ? 15.391 27.234 5.668 1 98 102 PRO A C 1
ATOM 803 O O . PRO A 1 102 ? 15.68 26.375 4.82 1 98 102 PRO A O 1
ATOM 806 N N . GLU A 1 103 ? 14.484 27.094 6.602 1 97.88 103 GLU A N 1
ATOM 807 C CA . GLU A 1 103 ? 13.492 26.031 6.449 1 97.88 103 GLU A CA 1
ATOM 808 C C . GLU A 1 103 ? 12.672 26.219 5.18 1 97.88 103 GLU A C 1
ATOM 810 O O . GLU A 1 103 ? 11.977 27.234 5.027 1 97.88 103 GLU A O 1
ATOM 815 N N . ASP A 1 104 ? 12.852 25.312 4.273 1 98.25 104 ASP A N 1
ATOM 816 C CA . ASP A 1 104 ? 12.195 25.297 2.971 1 98.25 104 ASP A CA 1
ATOM 817 C C . ASP A 1 104 ? 12.312 23.922 2.309 1 98.25 104 ASP A C 1
ATOM 819 O O . ASP A 1 104 ? 12.836 22.984 2.904 1 98.25 104 ASP A O 1
ATOM 823 N N . TYR A 1 105 ? 11.727 23.844 1.124 1 98.06 105 TYR A N 1
ATOM 824 C CA . TYR A 1 105 ? 11.734 22.578 0.395 1 98.06 105 TYR A CA 1
ATOM 825 C C . TYR A 1 105 ? 13.141 22.203 -0.047 1 98.06 105 TYR A C 1
ATOM 827 O O . TYR A 1 105 ? 13.992 23.078 -0.239 1 98.06 105 TYR A O 1
ATOM 835 N N . GLY A 1 106 ? 13.375 20.891 -0.175 1 96.75 106 GLY A N 1
ATOM 836 C CA . GLY A 1 106 ? 14.609 20.406 -0.763 1 96.75 106 GLY A CA 1
ATOM 837 C C . GLY A 1 106 ? 14.633 20.5 -2.277 1 96.75 106 GLY A C 1
ATOM 838 O O . GLY A 1 106 ? 13.68 20.984 -2.887 1 96.75 106 GLY A O 1
ATOM 839 N N . GLY A 1 107 ? 15.711 19.984 -2.801 1 95 107 GLY A N 1
ATOM 840 C CA . GLY A 1 107 ? 15.922 20.078 -4.238 1 95 107 GLY A CA 1
ATOM 841 C C . GLY A 1 107 ? 16.812 21.234 -4.633 1 95 107 GLY A C 1
ATOM 842 O O . GLY A 1 107 ? 17.516 21.812 -3.791 1 95 107 GLY A O 1
ATOM 843 N N . GLU A 1 108 ? 16.797 21.516 -5.906 1 96 108 GLU A N 1
ATOM 844 C CA . GLU A 1 108 ? 17.641 22.578 -6.438 1 96 108 GLU A CA 1
ATOM 845 C C . GLU A 1 108 ? 16.969 23.938 -6.293 1 96 108 GLU A C 1
ATOM 847 O O . GLU A 1 108 ? 15.805 24.109 -6.656 1 96 108 GLU A O 1
ATOM 852 N N . HIS A 1 109 ? 17.703 24.859 -5.734 1 97.94 109 HIS A N 1
ATOM 853 C CA . HIS A 1 109 ? 17.234 26.234 -5.602 1 97.94 109 HIS A CA 1
ATOM 854 C C . HIS A 1 109 ? 18.188 27.203 -6.309 1 97.94 109 HIS A C 1
ATOM 856 O O . HIS A 1 109 ? 19.406 27 -6.305 1 97.94 109 HIS A O 1
ATOM 862 N N . THR A 1 110 ? 17.594 28.188 -6.84 1 97.81 110 THR A N 1
ATOM 863 C CA . THR A 1 110 ? 18.391 29.25 -7.461 1 97.81 110 THR A CA 1
ATOM 864 C C . THR A 1 110 ? 18.5 30.453 -6.531 1 97.81 110 THR A C 1
ATOM 866 O O . THR A 1 110 ? 17.516 30.844 -5.891 1 97.81 110 THR A O 1
ATOM 869 N N . LEU A 1 111 ? 19.688 30.953 -6.398 1 97.88 111 LEU A N 1
ATOM 870 C CA . LEU A 1 111 ? 19.953 32.25 -5.805 1 97.88 111 LEU A CA 1
ATOM 871 C C . LEU A 1 111 ? 20.312 33.281 -6.879 1 97.88 111 LEU A C 1
ATOM 873 O O . LEU A 1 111 ? 21.188 33.031 -7.719 1 97.88 111 LEU A O 1
ATOM 877 N N . GLU A 1 112 ? 19.609 34.344 -6.77 1 97.19 112 GLU A N 1
ATOM 878 C CA . GLU A 1 112 ? 19.797 35.375 -7.793 1 97.19 112 GLU A CA 1
ATOM 879 C C . GLU A 1 112 ? 20.094 36.719 -7.168 1 97.19 112 GLU A C 1
ATOM 881 O O . GLU A 1 112 ? 19.469 37.125 -6.184 1 97.19 112 GLU A O 1
ATOM 886 N N . VAL A 1 113 ? 21.109 37.438 -7.758 1 97.38 113 VAL A N 1
ATOM 887 C CA . VAL A 1 113 ? 21.438 38.781 -7.316 1 97.38 113 VAL A CA 1
ATOM 888 C C . VAL A 1 113 ? 20.703 39.812 -8.172 1 97.38 113 VAL A C 1
ATOM 890 O O . VAL A 1 113 ? 20.703 39.719 -9.406 1 97.38 113 VAL A O 1
ATOM 893 N N . ARG A 1 114 ? 20.047 40.719 -7.469 1 95.62 114 ARG A N 1
ATOM 894 C CA . ARG A 1 114 ? 19.344 41.812 -8.148 1 95.62 114 ARG A CA 1
ATOM 895 C C . ARG A 1 114 ? 19.594 43.156 -7.469 1 95.62 114 ARG A C 1
ATOM 897 O O . ARG A 1 114 ? 20.016 43.188 -6.309 1 95.62 114 ARG A O 1
ATOM 904 N N . THR A 1 115 ? 19.5 44.156 -8.297 1 92.38 115 THR A N 1
ATOM 905 C CA . THR A 1 115 ? 19.391 45.5 -7.703 1 92.38 115 THR A CA 1
ATOM 906 C C . THR A 1 115 ? 17.938 45.812 -7.375 1 92.38 115 THR A C 1
ATOM 908 O O . THR A 1 115 ? 17.156 46.188 -8.266 1 92.38 115 THR A O 1
ATOM 911 N N . GLY A 1 116 ? 17.516 45.719 -6.285 1 83.94 116 GLY A N 1
ATOM 912 C CA . GLY A 1 116 ? 16.109 45.812 -5.898 1 83.94 116 GLY A CA 1
ATOM 913 C C . GLY A 1 116 ? 15.32 44.562 -6.207 1 83.94 116 GLY A C 1
ATOM 914 O O . GLY A 1 116 ? 15.734 43.75 -7.035 1 83.94 116 GLY A O 1
ATOM 915 N N . GLU A 1 117 ? 14.273 44.312 -5.648 1 76.88 117 GLU A N 1
ATOM 916 C CA . GLU A 1 117 ? 13.5 43.094 -5.727 1 76.88 117 GLU A CA 1
ATOM 917 C C . GLU A 1 117 ? 13 42.844 -7.148 1 76.88 117 GLU A C 1
ATOM 919 O O . GLU A 1 117 ? 12.898 41.688 -7.582 1 76.88 117 GLU A O 1
ATOM 924 N N . ASP A 1 118 ? 12.867 43.906 -7.934 1 82.44 118 ASP A N 1
ATOM 925 C CA . ASP A 1 118 ? 12.289 43.781 -9.266 1 82.44 118 ASP A CA 1
ATOM 926 C C . ASP A 1 118 ? 13.32 44.094 -10.344 1 82.44 118 ASP A C 1
ATOM 928 O O . ASP A 1 118 ? 12.984 44.188 -11.531 1 82.44 118 ASP A O 1
ATOM 932 N N . GLY A 1 119 ? 14.547 44.281 -9.906 1 85.19 119 GLY A N 1
ATOM 933 C CA . GLY A 1 119 ? 15.586 44.562 -10.883 1 85.19 119 GLY A CA 1
ATOM 934 C C . GLY A 1 119 ? 15.984 43.375 -11.703 1 85.19 119 GLY A C 1
ATOM 935 O O . GLY A 1 119 ? 15.633 42.219 -11.367 1 85.19 119 GLY A O 1
ATOM 936 N N . PRO A 1 120 ? 16.578 43.562 -12.805 1 89.62 120 PRO A N 1
ATOM 937 C CA . PRO A 1 120 ? 17.047 42.438 -13.625 1 89.62 120 PRO A CA 1
ATOM 938 C C . PRO A 1 120 ? 18.094 41.594 -12.906 1 89.62 120 PRO A C 1
ATOM 940 O O . PRO A 1 120 ? 18.828 42.094 -12.055 1 89.62 120 PRO A O 1
ATOM 943 N N . PRO A 1 121 ? 18.156 40.312 -13.211 1 93.94 121 PRO A N 1
ATOM 944 C CA . PRO A 1 121 ? 19.188 39.469 -12.602 1 93.94 121 PRO A CA 1
ATOM 945 C C . PRO A 1 121 ? 20.609 39.875 -13 1 93.94 121 PRO A C 1
ATOM 947 O O . PRO A 1 121 ? 20.859 40.125 -14.18 1 93.94 121 PRO A O 1
ATOM 950 N N . LEU A 1 122 ? 21.5 40 -12.078 1 95.25 122 LEU A N 1
ATOM 951 C CA . LEU A 1 122 ? 22.891 40.344 -12.297 1 95.25 122 LEU A CA 1
ATOM 952 C C . LEU A 1 122 ? 23.781 39.094 -12.312 1 95.25 122 LEU A C 1
ATOM 954 O O . LEU A 1 122 ? 24.797 39.062 -13.008 1 95.25 122 LEU A O 1
ATOM 958 N N . ALA A 1 123 ? 23.484 38.188 -11.445 1 96.62 123 ALA A N 1
ATOM 959 C CA . ALA A 1 123 ? 24.203 36.938 -11.266 1 96.62 123 ALA A CA 1
ATOM 960 C C . ALA A 1 123 ? 23.312 35.875 -10.609 1 96.62 123 ALA A C 1
ATOM 962 O O . ALA A 1 123 ? 22.297 36.219 -9.992 1 96.62 123 ALA A O 1
ATOM 963 N N . ALA A 1 124 ? 23.688 34.656 -10.828 1 97.56 124 ALA A N 1
ATOM 964 C CA . ALA A 1 124 ? 22.922 33.562 -10.203 1 97.56 124 ALA A CA 1
ATOM 965 C C . ALA A 1 124 ? 23.797 32.344 -9.922 1 97.56 124 ALA A C 1
ATOM 967 O O . ALA A 1 124 ? 24.859 32.188 -10.531 1 97.56 124 ALA A O 1
ATOM 968 N N . THR A 1 125 ? 23.438 31.609 -8.977 1 97.44 125 THR A N 1
ATOM 969 C CA . THR A 1 125 ? 24 30.281 -8.695 1 97.44 125 THR A CA 1
ATOM 970 C C . THR A 1 125 ? 22.906 29.328 -8.219 1 97.44 125 THR A C 1
ATOM 972 O O . THR A 1 125 ? 21.75 29.734 -8.047 1 97.44 125 THR A O 1
ATOM 975 N N . THR A 1 126 ? 23.219 28.062 -8.211 1 98.06 126 THR A N 1
ATOM 976 C CA . THR A 1 126 ? 22.266 27.062 -7.734 1 98.06 126 THR A CA 1
ATOM 977 C C . THR A 1 126 ? 22.859 26.281 -6.562 1 98.06 126 THR A C 1
ATOM 979 O O . THR A 1 126 ? 24.078 26.125 -6.457 1 98.06 126 THR A O 1
ATOM 982 N N . ILE A 1 127 ? 22.031 25.953 -5.691 1 97.69 127 ILE A N 1
ATOM 983 C CA . ILE A 1 127 ? 22.391 25.094 -4.566 1 97.69 127 ILE A CA 1
ATOM 984 C C . ILE A 1 127 ? 21.359 23.984 -4.41 1 97.69 127 ILE A C 1
ATOM 986 O O . ILE A 1 127 ? 20.156 24.219 -4.551 1 97.69 127 ILE A O 1
ATOM 990 N N . ALA A 1 128 ? 21.859 22.75 -4.152 1 96.31 128 ALA A N 1
ATOM 991 C CA . ALA A 1 128 ? 20.969 21.609 -3.9 1 96.31 128 ALA A CA 1
ATOM 992 C C . ALA A 1 128 ? 20.781 21.391 -2.404 1 96.31 128 ALA A C 1
ATOM 994 O O . ALA A 1 128 ? 21.75 21.281 -1.658 1 96.31 128 ALA A O 1
ATOM 995 N N . ILE A 1 129 ? 19.547 21.406 -1.98 1 96.75 129 ILE A N 1
ATOM 996 C CA . ILE A 1 129 ? 19.234 21.125 -0.583 1 96.75 129 ILE A CA 1
ATOM 997 C C . ILE A 1 129 ? 18.797 19.672 -0.429 1 96.75 129 ILE A C 1
ATOM 999 O O . ILE A 1 129 ? 17.797 19.25 -1.023 1 96.75 129 ILE A O 1
ATOM 1003 N N . THR A 1 130 ? 19.547 18.859 0.364 1 95.31 130 THR A N 1
ATOM 1004 C CA . THR A 1 130 ? 19.25 17.453 0.642 1 95.31 130 THR A CA 1
ATOM 1005 C C . THR A 1 130 ? 18.391 17.312 1.89 1 95.31 130 THR A C 1
ATOM 1007 O O . THR A 1 130 ? 18.625 17.984 2.898 1 95.31 130 THR A O 1
ATOM 1010 N N . PRO A 1 131 ? 17.328 16.531 1.781 1 96.19 131 PRO A N 1
ATOM 1011 C CA . PRO A 1 131 ? 16.531 16.312 2.984 1 96.19 131 PRO A CA 1
ATOM 1012 C C . PRO A 1 131 ? 17.297 15.625 4.102 1 96.19 131 PRO A C 1
ATOM 1014 O O . PRO A 1 131 ? 18.25 14.875 3.832 1 96.19 131 PRO A O 1
ATOM 1017 N N . TRP A 1 132 ? 16.891 15.883 5.258 1 96.94 132 TRP A N 1
ATOM 1018 C CA . TRP A 1 132 ? 17.453 15.164 6.395 1 96.94 132 TRP A CA 1
ATOM 1019 C C . TRP A 1 132 ? 16.422 15.047 7.52 1 96.94 132 TRP A C 1
ATOM 1021 O O . TRP A 1 132 ? 15.383 15.703 7.492 1 96.94 132 TRP A O 1
ATOM 1031 N N . PHE A 1 133 ? 16.734 14.133 8.453 1 97.75 133 PHE A N 1
ATOM 1032 C CA . PHE A 1 133 ? 15.773 13.773 9.484 1 97.75 133 PHE A CA 1
ATOM 1033 C C . PHE A 1 133 ? 16.438 13.727 10.852 1 97.75 133 PHE A C 1
ATOM 1035 O O . PHE A 1 133 ? 17.625 13.375 10.961 1 97.75 133 PHE A O 1
ATOM 1042 N N . GLU A 1 134 ? 15.766 14.086 11.828 1 97.56 134 GLU A N 1
ATOM 1043 C CA . GLU A 1 134 ? 16.234 13.938 13.203 1 97.56 134 GLU A CA 1
ATOM 1044 C C . GLU A 1 134 ? 15.18 13.305 14.094 1 97.56 134 GLU A C 1
ATOM 1046 O O . GLU A 1 134 ? 14 13.273 13.734 1 97.56 134 GLU A O 1
ATOM 1051 N N . ILE A 1 135 ? 15.562 12.742 15.172 1 98.5 135 ILE A N 1
ATOM 1052 C CA . ILE A 1 135 ? 14.688 12.125 16.156 1 98.5 135 ILE A CA 1
ATOM 1053 C C . ILE A 1 135 ? 14.812 12.867 17.484 1 98.5 135 ILE A C 1
ATOM 1055 O O . ILE A 1 135 ? 15.883 13.367 17.828 1 98.5 135 ILE A O 1
ATOM 1059 N N . ASP A 1 136 ? 13.719 13.023 18.266 1 98.62 136 ASP A N 1
ATOM 1060 C CA . ASP A 1 136 ? 13.719 13.844 19.469 1 98.62 136 ASP A CA 1
ATOM 1061 C C . ASP A 1 136 ? 14.383 13.117 20.625 1 98.62 136 ASP A C 1
ATOM 1063 O O . ASP A 1 136 ? 14.914 13.75 21.547 1 98.62 136 ASP A O 1
ATOM 1067 N N . ARG A 1 137 ? 14.328 11.758 20.562 1 98.69 137 ARG A N 1
ATOM 1068 C CA . ARG A 1 137 ? 14.883 10.922 21.641 1 98.69 137 ARG A CA 1
ATOM 1069 C C . ARG A 1 137 ? 15.141 9.5 21.141 1 98.69 137 ARG A C 1
ATOM 1071 O O . ARG A 1 137 ? 14.609 9.094 20.109 1 98.69 137 ARG A O 1
ATOM 1078 N N . THR A 1 138 ? 15.992 8.781 21.844 1 98.69 138 THR A N 1
ATOM 1079 C CA . THR A 1 138 ? 16.312 7.414 21.438 1 98.69 138 THR A CA 1
ATOM 1080 C C . THR A 1 138 ? 15.906 6.43 22.531 1 98.69 138 THR A C 1
ATOM 1082 O O . THR A 1 138 ? 16.281 5.254 22.484 1 98.69 138 THR A O 1
ATOM 1085 N N . GLU A 1 139 ? 15.273 6.961 23.562 1 98.69 139 GLU A N 1
ATOM 1086 C CA . GLU A 1 139 ? 14.688 6.133 24.625 1 98.69 139 GLU A CA 1
ATOM 1087 C C . GLU A 1 139 ? 13.297 6.629 25 1 98.69 139 GLU A C 1
ATOM 1089 O O . GLU A 1 139 ? 13.078 7.832 25.125 1 98.69 139 GLU A O 1
ATOM 1094 N N . ALA A 1 140 ? 12.328 5.781 25.109 1 98.62 140 ALA A N 1
ATOM 1095 C CA . ALA A 1 140 ? 10.969 6.121 25.531 1 98.62 140 ALA A CA 1
ATOM 1096 C C . ALA A 1 140 ? 10.297 4.941 26.219 1 98.62 140 ALA A C 1
ATOM 1098 O O . ALA A 1 140 ? 10.516 3.785 25.844 1 98.62 140 ALA A O 1
ATOM 1099 N N . PRO A 1 141 ? 9.469 5.219 27.25 1 98.38 141 PRO A N 1
ATOM 1100 C CA . PRO A 1 141 ? 8.68 4.129 27.828 1 98.38 141 PRO A CA 1
ATOM 1101 C C . PRO A 1 141 ? 7.668 3.545 26.844 1 98.38 141 PRO A C 1
ATOM 1103 O O . PRO A 1 141 ? 7.215 4.242 25.938 1 98.38 141 PRO A O 1
ATOM 1106 N N . LEU A 1 142 ? 7.367 2.275 27.094 1 98.19 142 LEU A N 1
ATOM 1107 C CA . LEU A 1 142 ? 6.348 1.599 26.297 1 98.19 142 LEU A CA 1
ATOM 1108 C C . LEU A 1 142 ? 5.066 2.424 26.234 1 98.19 142 LEU A C 1
ATOM 1110 O O . LEU A 1 142 ? 4.57 2.881 27.266 1 98.19 142 LEU A O 1
ATOM 1114 N N . GLY A 1 143 ? 4.562 2.684 25.016 1 97.69 143 GLY A N 1
ATOM 1115 C CA . GLY A 1 143 ? 3.328 3.428 24.844 1 97.69 143 GLY A CA 1
ATOM 1116 C C . GLY A 1 143 ? 3.555 4.883 24.469 1 97.69 143 GLY A C 1
ATOM 1117 O O . GLY A 1 143 ? 2.654 5.543 23.953 1 97.69 143 GLY A O 1
ATOM 1118 N N . ASP A 1 144 ? 4.672 5.434 24.781 1 97.75 144 ASP A N 1
ATOM 1119 C CA . ASP A 1 144 ? 5.004 6.801 24.391 1 97.75 144 ASP A CA 1
ATOM 1120 C C . ASP A 1 144 ? 5.398 6.879 22.922 1 97.75 144 ASP A C 1
ATOM 1122 O O . ASP A 1 144 ? 5.129 5.949 22.156 1 97.75 144 ASP A O 1
ATOM 1126 N N . PHE A 1 145 ? 5.973 8.047 22.562 1 98.25 145 PHE A N 1
ATOM 1127 C CA . PHE A 1 145 ? 6.266 8.227 21.141 1 98.25 145 PHE A CA 1
ATOM 1128 C C . PHE A 1 145 ? 7.707 8.68 20.953 1 98.25 145 PHE A C 1
ATOM 1130 O O . PHE A 1 145 ? 8.281 9.344 21.812 1 98.25 145 PHE A O 1
ATOM 1137 N N . PHE A 1 146 ? 8.328 8.219 19.875 1 98.75 146 PHE A N 1
ATOM 1138 C CA . PHE A 1 146 ? 9.461 8.883 19.234 1 98.75 146 PHE A CA 1
ATOM 1139 C C . PHE A 1 146 ? 8.984 9.852 18.172 1 98.75 146 PHE A C 1
ATOM 1141 O O . PHE A 1 146 ? 8.117 9.516 17.359 1 98.75 146 PHE A O 1
ATOM 1148 N N . THR A 1 147 ? 9.469 11.023 18.125 1 98.75 147 THR A N 1
ATOM 1149 C CA . THR A 1 147 ? 9.07 12 17.109 1 98.75 147 THR A CA 1
ATOM 1150 C C . THR A 1 147 ? 10.188 12.211 16.094 1 98.75 147 THR A C 1
ATOM 1152 O O . THR A 1 147 ? 11.32 12.516 16.469 1 98.75 147 THR A O 1
ATOM 1155 N N . ILE A 1 148 ? 9.914 12 14.859 1 98.5 148 ILE A N 1
ATOM 1156 C CA . ILE A 1 148 ? 10.82 12.258 13.75 1 98.5 148 ILE A CA 1
ATOM 1157 C C . ILE A 1 148 ? 10.43 13.562 13.055 1 98.5 148 ILE A C 1
ATOM 1159 O O . ILE A 1 148 ? 9.266 13.773 12.727 1 98.5 148 ILE A O 1
ATOM 1163 N N . THR A 1 149 ? 11.344 14.422 12.906 1 98.5 149 THR A N 1
ATOM 1164 C CA . THR A 1 149 ? 11.148 15.633 12.125 1 98.5 149 THR A CA 1
ATOM 1165 C C . THR A 1 149 ? 12.008 15.617 10.859 1 98.5 149 THR A C 1
ATOM 1167 O O . THR A 1 149 ? 13.203 15.352 10.93 1 98.5 149 THR A O 1
ATOM 1170 N N . GLY A 1 150 ? 11.422 15.797 9.734 1 98 150 GLY A N 1
ATOM 1171 C CA . GLY A 1 150 ? 12.117 15.922 8.469 1 98 150 GLY A CA 1
ATOM 1172 C C . GLY A 1 150 ? 12.203 17.359 7.973 1 98 150 GLY A C 1
ATOM 1173 O O . GLY A 1 150 ? 11.266 18.141 8.141 1 98 150 GLY A O 1
ATOM 1174 N N . TYR A 1 151 ? 13.328 17.656 7.383 1 97.88 151 TYR A N 1
ATOM 1175 C CA . TYR A 1 151 ? 13.586 18.969 6.793 1 97.88 151 TYR A CA 1
ATOM 1176 C C . TYR A 1 151 ? 14.016 18.828 5.336 1 97.88 151 TYR A C 1
ATOM 1178 O O . TYR A 1 151 ? 14.633 17.844 4.953 1 97.88 151 TYR A O 1
ATOM 1186 N N . GLY A 1 152 ? 13.68 19.859 4.547 1 97.56 152 GLY A N 1
ATOM 1187 C CA . GLY A 1 152 ? 14.117 19.859 3.16 1 97.56 152 GLY A CA 1
ATOM 1188 C C . GLY A 1 152 ? 13.453 18.781 2.326 1 97.56 152 GLY A C 1
ATOM 1189 O O . GLY A 1 152 ? 14.07 18.234 1.411 1 97.56 152 GLY A O 1
ATOM 1190 N N . ILE A 1 153 ? 12.273 18.297 2.738 1 96.94 153 ILE A N 1
ATOM 1191 C CA . ILE A 1 153 ? 11.508 17.375 1.903 1 96.94 153 ILE A CA 1
ATOM 1192 C C . ILE A 1 153 ? 11.062 18.094 0.629 1 96.94 153 ILE A C 1
ATOM 1194 O O . ILE A 1 153 ? 10.43 19.156 0.691 1 96.94 153 ILE A O 1
ATOM 1198 N N . GLY A 1 154 ? 11.367 17.562 -0.514 1 94.75 154 GLY A N 1
ATOM 1199 C CA . GLY A 1 154 ? 11.281 18.312 -1.762 1 94.75 154 GLY A CA 1
ATOM 1200 C C . GLY A 1 154 ? 9.945 18.156 -2.461 1 94.75 154 GLY A C 1
ATOM 1201 O O . GLY A 1 154 ? 9.141 17.297 -2.088 1 94.75 154 GLY A O 1
ATOM 1202 N N . PRO A 1 155 ? 9.766 18.984 -3.414 1 94.75 155 PRO A N 1
ATOM 1203 C CA . PRO A 1 155 ? 8.5 18.984 -4.16 1 94.75 155 PRO A CA 1
ATOM 1204 C C . PRO A 1 155 ? 8.461 17.906 -5.242 1 94.75 155 PRO A C 1
ATOM 1206 O O . PRO A 1 155 ? 7.395 17.594 -5.773 1 94.75 155 PRO A O 1
ATOM 1209 N N . ASN A 1 156 ? 9.578 17.375 -5.602 1 90 156 ASN A N 1
ATOM 1210 C CA . ASN A 1 156 ? 9.641 16.328 -6.621 1 90 156 ASN A CA 1
ATOM 1211 C C . ASN A 1 156 ? 8.961 15.039 -6.148 1 90 156 ASN A C 1
ATOM 1213 O O . ASN A 1 156 ? 9.078 14.672 -4.977 1 90 156 ASN A O 1
ATOM 1217 N N . VAL A 1 157 ? 8.367 14.352 -7.059 1 86.62 157 VAL A N 1
ATOM 1218 C CA . VAL A 1 157 ? 7.602 13.148 -6.77 1 86.62 157 VAL A CA 1
ATOM 1219 C C . VAL A 1 157 ? 8.484 12.133 -6.047 1 86.62 157 VAL A C 1
ATOM 1221 O O . VAL A 1 157 ? 8 11.352 -5.219 1 86.62 157 VAL A O 1
ATOM 1224 N N . LEU A 1 158 ? 9.742 12.156 -6.238 1 83.94 158 LEU A N 1
ATOM 1225 C CA . LEU A 1 158 ? 10.672 11.203 -5.637 1 83.94 158 LEU A CA 1
ATOM 1226 C C . LEU A 1 158 ? 11.07 11.641 -4.23 1 83.94 158 LEU A C 1
ATOM 1228 O O . LEU A 1 158 ? 11.602 10.844 -3.455 1 83.94 158 LEU A O 1
ATOM 1232 N N . GLU A 1 159 ? 10.789 12.875 -3.955 1 88.25 159 GLU A N 1
ATOM 1233 C CA . GLU A 1 159 ? 11.297 13.414 -2.697 1 88.25 159 GLU A CA 1
ATOM 1234 C C . GLU A 1 159 ? 10.18 14.023 -1.858 1 88.25 159 GLU A C 1
ATOM 1236 O O . GLU A 1 159 ? 10.445 14.711 -0.87 1 88.25 159 GLU A O 1
ATOM 1241 N N . ASN A 1 160 ? 9 13.859 -2.293 1 92.06 160 ASN A N 1
ATOM 1242 C CA . ASN A 1 160 ? 7.914 14.523 -1.57 1 92.06 160 ASN A CA 1
ATOM 1243 C C . ASN A 1 160 ? 7.184 13.555 -0.645 1 92.06 160 ASN A C 1
ATOM 1245 O O . ASN A 1 160 ? 6.164 13.906 -0.049 1 92.06 160 ASN A O 1
ATOM 1249 N N . ASN A 1 161 ? 7.645 12.328 -0.609 1 92.88 161 ASN A N 1
ATOM 1250 C CA . ASN A 1 161 ? 7.02 11.258 0.165 1 92.88 161 ASN A CA 1
ATOM 1251 C C . ASN A 1 161 ? 8.062 10.305 0.744 1 92.88 161 ASN A C 1
ATOM 1253 O O . ASN A 1 161 ? 8.805 9.672 -0.001 1 92.88 161 ASN A O 1
ATOM 1257 N N . TYR A 1 162 ? 8.227 10.305 2.012 1 96.5 162 TYR A N 1
ATOM 1258 C CA . TYR A 1 162 ? 9.133 9.391 2.701 1 96.5 162 TYR A CA 1
ATOM 1259 C C . TYR A 1 162 ? 8.367 8.438 3.609 1 96.5 162 TYR A C 1
ATOM 1261 O O . TYR A 1 162 ? 7.352 8.82 4.203 1 96.5 162 TYR A O 1
ATOM 1269 N N . GLN A 1 163 ? 8.797 7.195 3.693 1 97.19 163 GLN A N 1
ATOM 1270 C CA . GLN A 1 163 ? 8.164 6.199 4.551 1 97.19 163 GLN A CA 1
ATOM 1271 C C . GLN A 1 163 ? 8.977 5.973 5.82 1 97.19 163 GLN A C 1
ATOM 1273 O O . GLN A 1 163 ? 10.211 5.953 5.781 1 97.19 163 GLN A O 1
ATOM 1278 N N . ILE A 1 164 ? 8.305 5.805 6.891 1 98.31 164 ILE A N 1
ATOM 1279 C CA . ILE A 1 164 ? 8.922 5.438 8.156 1 98.31 164 ILE A CA 1
ATOM 1280 C C . ILE A 1 164 ? 8.695 3.951 8.438 1 98.31 164 ILE A C 1
ATOM 1282 O O . ILE A 1 164 ? 7.594 3.436 8.227 1 98.31 164 ILE A O 1
ATOM 1286 N N . ALA A 1 165 ? 9.758 3.285 8.867 1 98.5 165 ALA A N 1
ATOM 1287 C CA . ALA A 1 165 ? 9.664 1.87 9.219 1 98.5 165 ALA A CA 1
ATOM 1288 C C . ALA A 1 165 ? 10.047 1.645 10.68 1 98.5 165 ALA A C 1
ATOM 1290 O O . ALA A 1 165 ? 10.984 2.268 11.188 1 98.5 165 ALA A O 1
ATOM 1291 N N . TRP A 1 166 ? 9.281 0.888 11.375 1 98.81 166 TRP A N 1
ATOM 1292 C CA . TRP A 1 166 ? 9.562 0.364 12.711 1 98.81 166 TRP A CA 1
ATOM 1293 C C . TRP A 1 166 ? 9.945 -1.11 12.648 1 98.81 166 TRP A C 1
ATOM 1295 O O . TRP A 1 166 ? 9.156 -1.947 12.211 1 98.81 166 TRP A O 1
ATOM 1305 N N . ASP A 1 167 ? 11.203 -1.502 13.086 1 98.5 167 ASP A N 1
ATOM 1306 C CA . ASP A 1 167 ? 11.703 -2.875 13.102 1 98.5 167 ASP A CA 1
ATOM 1307 C C . ASP A 1 167 ? 11.5 -3.547 11.742 1 98.5 167 ASP A C 1
ATOM 1309 O O . ASP A 1 167 ? 10.953 -4.648 11.672 1 98.5 167 ASP A O 1
ATOM 1313 N N . ASN A 1 168 ? 11.836 -2.801 10.688 1 98.38 168 ASN A N 1
ATOM 1314 C CA . ASN A 1 168 ? 11.812 -3.258 9.297 1 98.38 168 ASN A CA 1
ATOM 1315 C C . ASN A 1 168 ? 10.391 -3.555 8.836 1 98.38 168 ASN A C 1
ATOM 1317 O O . ASN A 1 168 ? 10.18 -4.449 8.008 1 98.38 168 ASN A O 1
ATOM 1321 N N . GLY A 1 169 ? 9.398 -2.965 9.391 1 98.5 169 GLY A N 1
ATOM 1322 C CA . GLY A 1 169 ? 8.031 -2.9 8.906 1 98.5 169 GLY A CA 1
ATOM 1323 C C . GLY A 1 169 ? 7.586 -1.489 8.57 1 98.5 169 GLY A C 1
ATOM 1324 O O . GLY A 1 169 ? 7.609 -0.605 9.43 1 98.5 169 GLY A O 1
ATOM 1325 N N . THR A 1 170 ? 7.227 -1.281 7.359 1 98.62 170 THR A N 1
ATOM 1326 C CA . THR A 1 170 ? 6.82 0.054 6.938 1 98.62 170 THR A CA 1
ATOM 1327 C C . THR A 1 170 ? 5.512 0.46 7.609 1 98.62 170 THR A C 1
ATOM 1329 O O . THR A 1 170 ? 4.543 -0.301 7.605 1 98.62 170 THR A O 1
ATOM 1332 N N . MET A 1 171 ? 5.445 1.644 8.172 1 98.38 171 MET A N 1
ATOM 1333 C CA . MET A 1 171 ? 4.297 2.127 8.93 1 98.38 171 MET A CA 1
ATOM 1334 C C . MET A 1 171 ? 3.395 2.996 8.062 1 98.38 171 MET A C 1
ATOM 1336 O O . MET A 1 171 ? 2.184 2.777 8.008 1 98.38 171 MET A O 1
ATOM 1340 N N . GLY A 1 172 ? 3.953 3.939 7.512 1 98.38 172 GLY A N 1
ATOM 1341 C CA . GLY A 1 172 ? 3.238 4.965 6.77 1 98.38 172 GLY A CA 1
ATOM 1342 C C . GLY A 1 172 ? 4.152 6.027 6.188 1 98.38 172 GLY A C 1
ATOM 1343 O O . GLY A 1 172 ? 5.371 5.844 6.141 1 98.38 172 GLY A O 1
ATOM 1344 N N . PHE A 1 173 ? 3.584 7.164 5.711 1 97.94 173 PHE A N 1
ATOM 1345 C CA . PHE A 1 173 ? 4.402 8.148 5.012 1 97.94 173 PHE A CA 1
ATOM 1346 C C . PHE A 1 173 ? 4.395 9.477 5.754 1 97.94 173 PHE A C 1
ATOM 1348 O O . PHE A 1 173 ? 3.502 9.742 6.559 1 97.94 173 PHE A O 1
ATOM 1355 N N . MET A 1 174 ? 5.391 10.25 5.535 1 97.5 174 MET A N 1
ATOM 1356 C CA . MET A 1 174 ? 5.445 11.656 5.914 1 97.5 174 MET A CA 1
ATOM 1357 C C . MET A 1 174 ? 5.762 12.539 4.707 1 97.5 174 MET A C 1
ATOM 1359 O O . MET A 1 174 ? 6.473 12.109 3.795 1 97.5 174 MET A O 1
ATOM 1363 N N . THR A 1 175 ? 5.207 13.656 4.66 1 97.31 175 THR A N 1
ATOM 1364 C CA . THR A 1 175 ? 5.375 14.602 3.561 1 97.31 175 THR A CA 1
ATOM 1365 C C . THR A 1 175 ? 5.406 16.031 4.082 1 97.31 175 THR A C 1
ATOM 1367 O O . THR A 1 175 ? 4.883 16.312 5.16 1 97.31 175 THR A O 1
ATOM 1370 N N . GLY A 1 176 ? 6.105 16.875 3.395 1 97.31 176 GLY A N 1
ATOM 1371 C CA . GLY A 1 176 ? 6.223 18.266 3.785 1 97.31 176 GLY A CA 1
ATOM 1372 C C . GLY A 1 176 ? 5.496 19.219 2.844 1 97.31 176 GLY A C 1
ATOM 1373 O O . GLY A 1 176 ? 5.926 20.344 2.645 1 97.31 176 GLY A O 1
ATOM 1374 N N . VAL A 1 177 ? 4.387 18.828 2.271 1 95.88 177 VAL A N 1
ATOM 1375 C CA . VAL A 1 177 ? 3.719 19.547 1.185 1 95.88 177 VAL A CA 1
ATOM 1376 C C . VAL A 1 177 ? 3.326 20.953 1.646 1 95.88 177 VAL A C 1
ATOM 1378 O O . VAL A 1 177 ? 3.604 21.938 0.96 1 95.88 177 VAL A O 1
ATOM 1381 N N . ILE A 1 178 ? 2.641 21.203 2.822 1 94.88 178 ILE A N 1
ATOM 1382 C CA . ILE A 1 178 ? 2.111 22.516 3.164 1 94.88 178 ILE A CA 1
ATOM 1383 C C . ILE A 1 178 ? 2.986 23.156 4.234 1 94.88 178 ILE A C 1
ATOM 1385 O O . ILE A 1 178 ? 2.68 24.25 4.723 1 94.88 178 ILE A O 1
ATOM 1389 N N . ASN A 1 179 ? 4.051 22.672 4.672 1 96.19 179 ASN A N 1
ATOM 1390 C CA . ASN A 1 179 ? 4.918 23.203 5.715 1 96.19 179 ASN A CA 1
ATOM 1391 C C . ASN A 1 179 ? 6.348 23.391 5.219 1 96.19 179 ASN A C 1
ATOM 1393 O O . ASN A 1 179 ? 7.301 23.078 5.938 1 96.19 179 ASN A O 1
ATOM 1397 N N . ARG A 1 180 ? 6.473 23.844 3.982 1 97.25 180 ARG A N 1
ATOM 1398 C CA . ARG A 1 180 ? 7.73 24.25 3.365 1 97.25 180 ARG A CA 1
ATOM 1399 C C . ARG A 1 180 ? 8.789 23.156 3.521 1 97.25 180 ARG A C 1
ATOM 1401 O O . ARG A 1 180 ? 9.914 23.438 3.938 1 97.25 180 ARG A O 1
ATOM 1408 N N . GLY A 1 181 ? 8.375 21.969 3.344 1 98 181 GLY A N 1
ATOM 1409 C CA . GLY A 1 181 ? 9.312 20.844 3.316 1 98 181 GLY A CA 1
ATOM 1410 C C . GLY A 1 181 ? 9.633 20.312 4.695 1 98 181 GLY A C 1
ATOM 1411 O O . GLY A 1 181 ? 10.531 19.484 4.848 1 98 181 GLY A O 1
ATOM 1412 N N . THR A 1 182 ? 8.969 20.797 5.719 1 98.38 182 THR A N 1
ATOM 1413 C CA . THR A 1 182 ? 9.117 20.281 7.074 1 98.38 182 THR A CA 1
ATOM 1414 C C . THR A 1 182 ? 7.945 19.375 7.434 1 98.38 182 THR A C 1
ATOM 1416 O O . THR A 1 182 ? 6.797 19.672 7.105 1 98.38 182 THR A O 1
ATOM 1419 N N . ALA A 1 183 ? 8.227 18.25 8.039 1 98.12 183 ALA A N 1
ATOM 1420 C CA . ALA A 1 183 ? 7.184 17.312 8.438 1 98.12 183 ALA A CA 1
ATOM 1421 C C . ALA A 1 183 ? 7.523 16.656 9.773 1 98.12 183 ALA A C 1
ATOM 1423 O O . ALA A 1 183 ? 8.695 16.422 10.078 1 98.12 183 ALA A O 1
ATOM 1424 N N . THR A 1 184 ? 6.531 16.375 10.539 1 98 184 THR A N 1
ATOM 1425 C CA . THR A 1 184 ? 6.691 15.672 11.805 1 98 184 THR A CA 1
ATOM 1426 C C . THR A 1 184 ? 5.863 14.391 11.812 1 98 184 THR A C 1
ATOM 1428 O O . THR A 1 184 ? 4.699 14.398 11.406 1 98 184 THR A O 1
ATOM 1431 N N . ALA A 1 185 ? 6.457 13.305 12.25 1 98.19 185 ALA A N 1
ATOM 1432 C CA . ALA A 1 185 ? 5.797 12.008 12.398 1 98.19 185 ALA A CA 1
ATOM 1433 C C . ALA A 1 185 ? 6.082 11.406 13.773 1 98.19 185 ALA A C 1
ATOM 1435 O O . ALA A 1 185 ? 7.199 11.516 14.281 1 98.19 185 ALA A O 1
ATOM 1436 N N . ARG A 1 186 ? 5.137 10.812 14.367 1 97.94 186 ARG A N 1
ATOM 1437 C CA . ARG A 1 186 ? 5.301 10.133 15.648 1 97.94 186 ARG A CA 1
ATOM 1438 C C . ARG A 1 186 ? 5.25 8.617 15.477 1 97.94 186 ARG A C 1
ATOM 1440 O O . ARG A 1 186 ? 4.402 8.102 14.758 1 97.94 186 ARG A O 1
ATOM 1447 N N . VAL A 1 187 ? 6.172 7.953 16.094 1 98.62 187 VAL A N 1
ATOM 1448 C CA . VAL A 1 187 ? 6.266 6.496 16.094 1 98.62 187 VAL A CA 1
ATOM 1449 C C . VAL A 1 187 ? 6.051 5.973 17.516 1 98.62 187 VAL A C 1
ATOM 1451 O O . VAL A 1 187 ? 6.785 6.336 18.438 1 98.62 187 VAL A O 1
ATOM 1454 N N . ARG A 1 188 ? 5.082 5.188 17.734 1 98.62 188 ARG A N 1
ATOM 1455 C CA . ARG A 1 188 ? 4.785 4.617 19.031 1 98.62 188 ARG A CA 1
ATOM 1456 C C . ARG A 1 188 ? 5.902 3.691 19.5 1 98.62 188 ARG A C 1
ATOM 1458 O O . ARG A 1 188 ? 6.43 2.9 18.719 1 98.62 188 ARG A O 1
ATOM 1465 N N . ALA A 1 189 ? 6.328 3.861 20.734 1 98.62 189 ALA A N 1
ATOM 1466 C CA . ALA A 1 189 ? 7.211 2.877 21.359 1 98.62 189 ALA A CA 1
ATOM 1467 C C . ALA A 1 189 ? 6.449 1.606 21.719 1 98.62 189 ALA A C 1
ATOM 1469 O O . ALA A 1 189 ? 5.719 1.576 22.719 1 98.62 189 ALA A O 1
ATOM 1470 N N . VAL A 1 190 ? 6.641 0.582 20.922 1 98.19 190 VAL A N 1
ATOM 1471 C CA . VAL A 1 190 ? 5.867 -0.638 21.125 1 98.19 190 VAL A CA 1
ATOM 1472 C C . VAL A 1 190 ? 6.77 -1.858 20.953 1 98.19 190 VAL A C 1
ATOM 1474 O O . VAL A 1 190 ? 7.918 -1.734 20.531 1 98.19 190 VAL A O 1
ATOM 1477 N N . GLY A 1 191 ? 6.219 -3.055 21.188 1 96.19 191 GLY A N 1
ATOM 1478 C CA . GLY A 1 191 ? 6.977 -4.297 21.172 1 96.19 191 GLY A CA 1
ATOM 1479 C C . GLY A 1 191 ? 7.609 -4.617 22.516 1 96.19 191 GLY A C 1
ATOM 1480 O O . GLY A 1 191 ? 7.309 -3.977 23.516 1 96.19 191 GLY A O 1
ATOM 1481 N N . PRO A 1 192 ? 8.445 -5.645 22.516 1 95.44 192 PRO A N 1
ATOM 1482 C CA . PRO A 1 192 ? 9.133 -5.965 23.766 1 95.44 192 PRO A CA 1
ATOM 1483 C C . PRO A 1 192 ? 10.039 -4.832 24.25 1 95.44 192 PRO A C 1
ATOM 1485 O O . PRO A 1 192 ? 10.562 -4.07 23.438 1 95.44 192 PRO A O 1
ATOM 1488 N N . VAL A 1 193 ? 10.117 -4.711 25.531 1 96.75 193 VAL 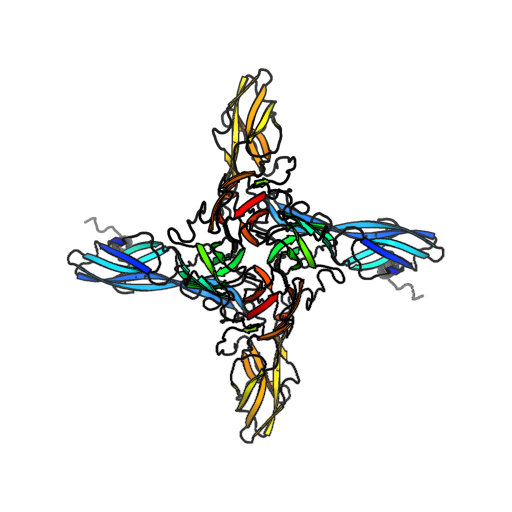A N 1
ATOM 1489 C CA . VAL A 1 193 ? 11.102 -3.787 26.094 1 96.75 193 VAL A CA 1
ATOM 1490 C C . VAL A 1 193 ? 12.492 -4.137 25.562 1 96.75 193 VAL A C 1
ATOM 1492 O O . VAL A 1 193 ? 12.859 -5.312 25.5 1 96.75 193 VAL A O 1
ATOM 1495 N N . GLY A 1 194 ? 13.203 -3.143 25.125 1 96.94 194 GLY A N 1
ATOM 1496 C CA . GLY A 1 194 ? 14.523 -3.371 24.562 1 96.94 194 GLY A CA 1
ATOM 1497 C C . GLY A 1 194 ? 14.781 -2.568 23.297 1 96.94 194 GLY A C 1
ATOM 1498 O O . GLY A 1 194 ? 14.18 -1.509 23.094 1 96.94 194 GLY A O 1
ATOM 1499 N N . SER A 1 195 ? 15.734 -3.043 22.516 1 97.81 195 SER A N 1
ATOM 1500 C CA . SER A 1 195 ? 16.234 -2.318 21.359 1 97.81 195 SER A CA 1
ATOM 1501 C C . SER A 1 195 ? 15.305 -2.496 20.156 1 97.81 195 SER A C 1
ATOM 1503 O O . SER A 1 195 ? 14.836 -3.604 19.891 1 97.81 195 SER A O 1
ATOM 1505 N N . HIS A 1 196 ? 15.039 -1.473 19.484 1 98.56 196 HIS A N 1
ATOM 1506 C CA . HIS A 1 196 ? 14.266 -1.423 18.234 1 98.56 196 HIS A CA 1
ATOM 1507 C C . HIS A 1 196 ? 14.938 -0.513 17.219 1 98.56 196 HIS A C 1
ATOM 1509 O O . HIS A 1 196 ? 15.867 0.227 17.547 1 98.56 196 HIS A O 1
ATOM 1515 N N . GLU A 1 197 ? 14.531 -0.6 16 1 98.62 197 GLU A N 1
ATOM 1516 C CA . GLU A 1 197 ? 15.109 0.177 14.914 1 98.62 197 GLU A CA 1
ATOM 1517 C C . GLU A 1 197 ? 14.055 1.034 14.227 1 98.62 197 GLU A C 1
ATOM 1519 O O . GLU A 1 197 ? 12.953 0.559 13.938 1 98.62 197 GLU A O 1
ATOM 1524 N N . ILE A 1 198 ? 14.312 2.293 14.023 1 98.62 198 ILE A N 1
ATOM 1525 C CA . ILE A 1 198 ? 13.516 3.201 13.203 1 98.62 198 ILE A CA 1
ATOM 1526 C C . ILE A 1 198 ? 14.305 3.594 11.953 1 98.62 198 ILE A C 1
ATOM 1528 O O . ILE A 1 198 ? 15.492 3.893 12.031 1 98.62 198 ILE A O 1
ATOM 1532 N N . GLN A 1 199 ? 13.688 3.564 10.82 1 97.06 199 GLN A N 1
ATOM 1533 C CA . GLN A 1 199 ? 14.336 3.969 9.578 1 97.06 199 GLN A CA 1
ATOM 1534 C C . GLN A 1 199 ? 13.414 4.848 8.734 1 97.06 199 GLN A C 1
ATOM 1536 O O . GLN A 1 199 ? 12.188 4.703 8.789 1 97.06 199 GLN A O 1
ATOM 1541 N N . VAL A 1 200 ? 13.984 5.75 8.023 1 97.19 200 VAL A N 1
ATOM 1542 C CA . VAL A 1 200 ? 13.289 6.551 7.02 1 97.19 200 VAL A CA 1
ATOM 1543 C C . VAL A 1 200 ? 13.727 6.117 5.621 1 97.19 200 VAL A C 1
ATOM 1545 O O . VAL A 1 200 ? 14.922 5.996 5.344 1 97.19 200 VAL A O 1
ATOM 1548 N N . TRP A 1 201 ? 12.781 5.781 4.762 1 96 201 TRP A N 1
ATOM 1549 C CA . TRP A 1 201 ? 13.039 5.332 3.398 1 96 201 TRP A CA 1
ATOM 1550 C C . TRP A 1 201 ? 12.445 6.309 2.385 1 96 201 TRP A C 1
ATOM 1552 O O . TRP A 1 201 ? 11.398 6.906 2.629 1 96 201 TRP A O 1
ATOM 1562 N N . ARG A 1 202 ? 13.188 6.516 1.354 1 93.31 202 ARG A N 1
ATOM 1563 C CA . ARG A 1 202 ? 12.586 7.184 0.201 1 93.31 202 ARG A CA 1
ATOM 1564 C C . ARG A 1 202 ? 11.695 6.227 -0.58 1 93.31 202 ARG A C 1
ATOM 1566 O O . ARG A 1 202 ? 12.023 5.051 -0.748 1 93.31 202 ARG A O 1
ATOM 1573 N N . ASN A 1 203 ? 10.609 6.809 -1.052 1 85.25 203 ASN A N 1
ATOM 1574 C CA . ASN A 1 203 ? 9.648 5.969 -1.762 1 85.25 203 ASN A CA 1
ATOM 1575 C C . ASN A 1 203 ? 9.922 5.949 -3.264 1 85.25 203 ASN A C 1
ATOM 1577 O O . ASN A 1 203 ? 10.586 6.844 -3.787 1 85.25 203 ASN A O 1
ATOM 1581 N N . TYR A 1 204 ? 9.492 4.91 -3.859 1 84.81 204 TYR A N 1
ATOM 1582 C CA . TYR A 1 204 ? 9.016 4.965 -5.234 1 84.81 204 TYR A CA 1
ATOM 1583 C C . TYR A 1 204 ? 7.586 4.449 -5.34 1 84.81 204 TYR A C 1
ATOM 1585 O O . TYR A 1 204 ? 7.262 3.389 -4.801 1 84.81 204 TYR A O 1
ATOM 1593 N N . ARG A 1 205 ? 6.703 5.242 -5.852 1 85.81 205 ARG A N 1
ATOM 1594 C CA . ARG A 1 205 ? 5.285 4.941 -6.016 1 85.81 205 ARG A CA 1
ATOM 1595 C C . ARG A 1 205 ? 4.625 4.66 -4.672 1 85.81 205 ARG A C 1
ATOM 1597 O O . ARG A 1 205 ? 3.791 3.758 -4.562 1 85.81 205 ARG A O 1
ATOM 1604 N N . GLY A 1 206 ? 5.133 5.223 -3.629 1 89.31 206 GLY A N 1
ATOM 1605 C CA . GLY A 1 206 ? 4.496 5.164 -2.322 1 89.31 206 GLY A CA 1
ATOM 1606 C C . GLY A 1 206 ? 5.012 4.027 -1.46 1 89.31 206 GLY A C 1
ATOM 1607 O O . GLY A 1 206 ? 4.523 3.811 -0.35 1 89.31 206 GLY A O 1
ATOM 1608 N N . VAL A 1 207 ? 6.008 3.25 -1.964 1 94.25 207 VAL A N 1
ATOM 1609 C CA . VAL A 1 207 ? 6.59 2.109 -1.264 1 94.25 207 VAL A CA 1
ATOM 1610 C C . VAL A 1 207 ? 8.102 2.303 -1.126 1 94.25 207 VAL A C 1
ATOM 1612 O O . VAL A 1 207 ? 8.75 2.805 -2.043 1 94.25 207 VAL A O 1
ATOM 1615 N N . PRO A 1 208 ? 8.672 1.945 0.025 1 96 208 PRO A N 1
ATOM 1616 C CA . PRO A 1 208 ? 10.117 2.098 0.195 1 96 208 PRO A CA 1
ATOM 1617 C C . PRO A 1 208 ? 10.914 1.418 -0.914 1 96 208 PRO A C 1
ATOM 1619 O O . PRO A 1 208 ? 10.672 0.249 -1.226 1 96 208 PRO A O 1
ATOM 1622 N N . PHE A 1 209 ? 11.773 2.182 -1.498 1 95.62 209 PHE A N 1
ATOM 1623 C CA . PHE A 1 209 ? 12.75 1.653 -2.439 1 95.62 209 PHE A CA 1
ATOM 1624 C C . PHE A 1 209 ? 14.031 1.253 -1.722 1 95.62 209 PHE A C 1
ATOM 1626 O O . PHE A 1 209 ? 14.812 2.113 -1.307 1 95.62 209 PHE A O 1
ATOM 1633 N N . LEU A 1 210 ? 14.328 -0.027 -1.659 1 96.69 210 LEU A N 1
ATOM 1634 C CA . LEU A 1 210 ? 15.312 -0.533 -0.707 1 96.69 210 LEU A CA 1
ATOM 1635 C C . LEU A 1 210 ? 16.734 -0.389 -1.256 1 96.69 210 LEU A C 1
ATOM 1637 O O . LEU A 1 210 ? 17.703 -0.703 -0.567 1 96.69 210 LEU A O 1
ATOM 1641 N N . GLN A 1 211 ? 16.891 0.157 -2.451 1 95.38 211 GLN A N 1
ATOM 1642 C CA . GLN A 1 211 ? 18.203 0.444 -3 1 95.38 211 GLN A CA 1
ATOM 1643 C C . GLN A 1 211 ? 18.547 1.928 -2.881 1 95.38 211 GLN A C 1
ATOM 1645 O O . GLN A 1 211 ? 19.562 2.383 -3.395 1 95.38 211 GLN A O 1
ATOM 1650 N N . ASN A 1 212 ? 17.719 2.662 -2.164 1 90.56 212 ASN A N 1
ATOM 1651 C CA . ASN A 1 212 ? 17.844 4.113 -2.113 1 90.56 212 ASN A CA 1
ATOM 1652 C C . ASN A 1 212 ? 19.203 4.539 -1.578 1 90.56 212 ASN A C 1
ATOM 1654 O O . ASN A 1 212 ? 19.734 5.582 -1.969 1 90.56 212 ASN A O 1
ATOM 1658 N N . ASN A 1 213 ? 19.766 3.713 -0.743 1 88.31 213 ASN A N 1
ATOM 1659 C CA . ASN A 1 213 ? 21.031 4.098 -0.126 1 88.31 213 ASN A CA 1
ATOM 1660 C C . ASN A 1 213 ? 22.203 3.301 -0.697 1 88.31 213 ASN A C 1
ATOM 1662 O O . ASN A 1 213 ? 23.312 3.383 -0.19 1 88.31 213 ASN A O 1
ATOM 1666 N N . THR A 1 214 ? 21.938 2.498 -1.708 1 91 214 THR A N 1
ATOM 1667 C CA . THR A 1 214 ? 23 1.673 -2.291 1 91 214 THR A CA 1
ATOM 1668 C C . THR A 1 214 ? 23.109 1.915 -3.793 1 91 214 THR A C 1
ATOM 1670 O O . THR A 1 214 ? 24.203 2.062 -4.328 1 91 214 THR A O 1
ATOM 1673 N N . GLN A 1 215 ? 21.969 2.012 -4.457 1 91.19 215 GLN A N 1
ATOM 1674 C CA . GLN A 1 215 ? 22 2.02 -5.914 1 91.19 215 GLN A CA 1
ATOM 1675 C C . GLN A 1 215 ? 20.938 2.955 -6.484 1 91.19 215 GLN A C 1
ATOM 1677 O O . GLN A 1 215 ? 20.484 2.773 -7.617 1 91.19 215 GLN A O 1
ATOM 1682 N N . SER A 1 216 ? 20.547 3.893 -5.707 1 86.12 216 SER A N 1
ATOM 1683 C CA . SER A 1 216 ? 19.547 4.82 -6.219 1 86.12 216 SER A CA 1
ATOM 1684 C C . SER A 1 216 ? 20.141 5.762 -7.258 1 86.12 216 SER A C 1
ATOM 1686 O O . SER A 1 216 ? 21.188 6.367 -7.027 1 86.12 216 SER A O 1
ATOM 1688 N N . PRO A 1 217 ? 19.453 5.93 -8.352 1 79.12 217 PRO A N 1
ATOM 1689 C CA . PRO A 1 217 ? 19.922 6.918 -9.32 1 79.12 217 PRO A CA 1
ATOM 1690 C C . PRO A 1 217 ? 19.719 8.352 -8.844 1 79.12 217 PRO A C 1
ATOM 1692 O O . PRO A 1 217 ? 20.172 9.297 -9.5 1 79.12 217 PRO A O 1
ATOM 1695 N N . PHE A 1 218 ? 19.078 8.539 -7.645 1 78.62 218 PHE A N 1
ATOM 1696 C CA . PHE A 1 218 ? 18.75 9.875 -7.164 1 78.62 218 PHE A CA 1
ATOM 1697 C C . PHE A 1 218 ? 19.516 10.203 -5.891 1 78.62 218 PHE A C 1
ATOM 1699 O O . PHE A 1 218 ? 19.188 11.156 -5.188 1 78.62 218 PHE A O 1
ATOM 1706 N N . GLY A 1 219 ? 20.422 9.445 -5.605 1 80 219 GLY A N 1
ATOM 1707 C CA . GLY A 1 219 ? 21.266 9.672 -4.434 1 80 219 GLY A CA 1
ATOM 1708 C C . GLY A 1 219 ? 20.703 9.031 -3.174 1 80 219 GLY A C 1
ATOM 1709 O O . GLY A 1 219 ? 19.656 8.406 -3.203 1 80 219 GLY A O 1
ATOM 1710 N N . GLU A 1 220 ? 21.344 9.266 -2.049 1 83.44 220 GLU A N 1
ATOM 1711 C CA . GLU A 1 220 ? 20.969 8.664 -0.773 1 83.44 220 GLU A CA 1
ATOM 1712 C C . GLU A 1 220 ? 19.875 9.469 -0.081 1 83.44 220 GLU A C 1
ATOM 1714 O O . GLU A 1 220 ? 19.766 10.68 -0.291 1 83.44 220 GLU A O 1
ATOM 1719 N N . VAL A 1 221 ? 18.875 8.961 0.76 1 85.56 221 VAL A N 1
ATOM 1720 C CA . VAL A 1 221 ? 17.75 9.57 1.468 1 85.56 221 VAL A CA 1
ATOM 1721 C C . VAL A 1 221 ? 18.25 10.727 2.33 1 85.56 221 VAL A C 1
ATOM 1723 O O . VAL A 1 221 ? 17.656 11.805 2.334 1 85.56 221 VAL A O 1
ATOM 1726 N N . ALA A 1 222 ? 19.234 10.883 2.787 1 89.88 222 ALA A N 1
ATOM 1727 C CA . ALA A 1 222 ? 19.75 11.914 3.688 1 89.88 222 ALA A CA 1
ATOM 1728 C C . ALA A 1 222 ? 21.234 12.188 3.418 1 89.88 222 ALA A C 1
ATOM 1730 O O . ALA A 1 222 ? 21.906 12.828 4.23 1 89.88 222 ALA A O 1
ATOM 1731 N N . GLY A 1 223 ? 21.531 11.648 2.389 1 82.94 223 GLY A N 1
ATOM 1732 C CA . GLY A 1 223 ? 22.938 11.867 2.072 1 82.94 223 GLY A CA 1
ATOM 1733 C C . GLY A 1 223 ? 23.875 11.367 3.15 1 82.94 223 GLY A C 1
ATOM 1734 O O . GLY A 1 223 ? 23.844 10.195 3.516 1 82.94 223 GLY A O 1
ATOM 1735 N N . GLY A 1 224 ? 24.672 12.281 3.746 1 80.19 224 GLY A N 1
ATOM 1736 C CA . GLY A 1 224 ? 25.672 12.023 4.758 1 80.19 224 GLY A CA 1
ATOM 1737 C C . GLY A 1 224 ? 25.125 12.055 6.172 1 80.19 224 GLY A C 1
ATOM 1738 O O . GLY A 1 224 ? 25.828 11.703 7.125 1 80.19 224 GLY A O 1
ATOM 1739 N N . ARG A 1 225 ? 23.812 12.32 6.211 1 88.19 225 ARG A N 1
ATOM 1740 C CA . ARG A 1 225 ? 23.219 12.383 7.535 1 88.19 225 ARG A CA 1
ATOM 1741 C C . ARG A 1 225 ? 22.406 11.117 7.828 1 88.19 225 ARG A C 1
ATOM 1743 O O . ARG A 1 225 ? 22.141 10.328 6.922 1 88.19 225 ARG A O 1
ATOM 1750 N N . GLN A 1 226 ? 22.078 11.016 9.055 1 84.44 226 GLN A N 1
ATOM 1751 C CA . GLN A 1 226 ? 21.438 9.789 9.531 1 84.44 226 GLN A CA 1
ATOM 1752 C C . GLN A 1 226 ? 19.984 9.711 9.078 1 84.44 226 GLN A C 1
ATOM 1754 O O . GLN A 1 226 ? 19.281 10.719 9.062 1 84.44 226 GLN A O 1
ATOM 1759 N N . TYR A 1 227 ? 19.531 8.539 8.781 1 90.88 227 TYR A N 1
ATOM 1760 C CA . TYR A 1 227 ? 18.156 8.242 8.391 1 90.88 227 TYR A CA 1
ATOM 1761 C C . TYR A 1 227 ? 17.656 6.984 9.078 1 90.88 227 TYR A C 1
ATOM 1763 O O . TYR A 1 227 ? 16.578 6.465 8.742 1 90.88 227 TYR A O 1
ATOM 1771 N N . ALA A 1 228 ? 18.469 6.477 10 1 96.12 228 ALA A N 1
ATOM 1772 C CA . ALA A 1 228 ? 18.141 5.297 10.797 1 96.12 228 ALA A CA 1
ATOM 1773 C C . ALA A 1 228 ? 18.656 5.438 12.227 1 96.12 228 ALA A C 1
ATOM 1775 O O . ALA A 1 228 ? 19.734 6.012 12.453 1 96.12 228 ALA A O 1
ATOM 1776 N N . TRP A 1 229 ? 17.906 4.941 13.195 1 98.12 229 TRP A N 1
ATOM 1777 C CA . TRP A 1 229 ? 18.266 5.055 14.609 1 98.12 229 TRP A CA 1
ATOM 1778 C C . TRP A 1 229 ? 17.969 3.758 15.352 1 98.12 229 TRP A C 1
ATOM 1780 O O . TRP A 1 229 ? 16.922 3.137 15.133 1 98.12 229 TRP A O 1
ATOM 1790 N N . SER A 1 230 ? 18.891 3.346 16.172 1 98.44 230 SER A N 1
ATOM 1791 C CA . SER A 1 230 ? 18.562 2.398 17.234 1 98.44 230 SER A CA 1
ATOM 1792 C C . SER A 1 230 ? 17.922 3.098 18.422 1 98.44 230 SER A C 1
ATOM 1794 O O . SER A 1 230 ? 18.422 4.105 18.922 1 98.44 230 SER A O 1
ATOM 1796 N N . VAL A 1 231 ? 16.766 2.627 18.797 1 98.75 231 VAL A N 1
ATOM 1797 C CA . VAL A 1 231 ? 16.062 3.232 19.922 1 98.75 231 VAL A CA 1
ATOM 1798 C C . VAL A 1 231 ? 15.766 2.172 20.984 1 98.75 231 VAL A C 1
ATOM 1800 O O . VAL A 1 231 ? 15.82 0.972 20.703 1 98.75 231 VAL A O 1
ATOM 1803 N N . GLU A 1 232 ? 15.5 2.619 22.172 1 98.69 232 GLU A N 1
ATOM 1804 C CA . GLU A 1 232 ? 15.211 1.723 23.281 1 98.69 232 GLU A CA 1
ATOM 1805 C C . GLU A 1 232 ? 13.805 1.948 23.828 1 98.69 232 GLU A C 1
ATOM 1807 O O . GLU A 1 232 ? 13.438 3.074 24.172 1 98.69 232 GLU A O 1
ATOM 1812 N N . VAL A 1 233 ? 12.992 0.927 23.812 1 98.56 233 VAL A N 1
ATOM 1813 C CA . VAL A 1 233 ? 11.711 0.932 24.5 1 98.56 233 VAL A CA 1
ATOM 1814 C C . VAL A 1 233 ? 11.898 0.427 25.938 1 98.56 233 VAL A C 1
ATOM 1816 O O . VAL A 1 233 ? 12.422 -0.667 26.156 1 98.56 233 VAL A O 1
ATOM 1819 N N . THR A 1 234 ? 11.5 1.191 26.938 1 98.38 234 THR A N 1
ATOM 1820 C CA . THR A 1 234 ? 11.648 0.825 28.344 1 98.38 234 THR A CA 1
ATOM 1821 C C . THR A 1 234 ? 10.297 0.455 28.938 1 98.38 234 THR A C 1
ATOM 1823 O O . THR A 1 234 ? 9.258 0.61 28.297 1 98.38 234 THR A O 1
ATOM 1826 N N . GLU A 1 235 ? 10.328 -0.085 30.125 1 97.12 235 GLU A N 1
ATOM 1827 C CA . GLU A 1 235 ? 9.086 -0.396 30.828 1 97.12 235 GLU A CA 1
ATOM 1828 C C . GLU A 1 235 ? 8.195 0.835 30.938 1 97.12 235 GLU A C 1
ATOM 1830 O O . GLU A 1 235 ? 8.68 1.946 31.156 1 97.12 235 GLU A O 1
ATOM 1835 N N . PRO A 1 236 ? 6.902 0.587 30.812 1 94.75 236 PRO A N 1
ATOM 1836 C CA . PRO A 1 236 ? 6.012 1.743 30.938 1 94.75 236 PRO A CA 1
ATOM 1837 C C . PRO A 1 236 ? 6.055 2.383 32.312 1 94.75 236 PRO A C 1
ATOM 1839 O O . PRO A 1 236 ? 6.188 1.678 33.344 1 94.75 236 PRO A O 1
ATOM 1842 N N . GLU A 1 237 ? 5.926 3.625 32.375 1 90.62 237 GLU A N 1
ATOM 1843 C CA . GLU A 1 237 ? 5.953 4.359 33.625 1 90.62 237 GLU A CA 1
ATOM 1844 C C . GLU A 1 237 ? 4.637 4.203 34.375 1 90.62 237 GLU A C 1
ATOM 1846 O O . GLU A 1 237 ? 4.613 4.254 35.625 1 90.62 237 GLU A O 1
ATOM 1851 N N . SER A 1 238 ? 3.59 4.164 33.656 1 91.75 238 SER A N 1
ATOM 1852 C CA . SER A 1 238 ? 2.244 3.98 34.188 1 91.75 238 SER A CA 1
ATOM 1853 C C . SER A 1 238 ? 1.39 3.133 33.25 1 91.75 238 SER A C 1
ATOM 1855 O O . SER A 1 238 ? 1.774 2.883 32.125 1 91.75 238 SER A O 1
ATOM 1857 N N . GLU A 1 239 ? 0.33 2.646 33.812 1 93.62 239 GLU A N 1
ATOM 1858 C CA . GLU A 1 239 ? -0.612 1.95 32.938 1 93.62 239 GLU A CA 1
ATOM 1859 C C . GLU A 1 239 ? -1.182 2.889 31.891 1 93.62 239 GLU A C 1
ATOM 1861 O O . GLU A 1 239 ? -1.62 3.998 32.219 1 93.62 239 GLU A O 1
ATOM 1866 N N . PRO A 1 240 ? -1.131 2.473 30.734 1 93.12 240 PRO A N 1
ATOM 1867 C CA . PRO A 1 240 ? -1.659 3.355 29.688 1 93.12 240 PRO A CA 1
ATOM 1868 C C . PRO A 1 240 ? -3.174 3.529 29.781 1 93.12 240 PRO A C 1
ATOM 1870 O O . PRO A 1 240 ? -3.869 2.662 30.312 1 93.12 240 PRO A O 1
ATOM 1873 N N . GLU A 1 241 ? -3.613 4.68 29.281 1 92.12 241 GLU A N 1
ATOM 1874 C CA . GLU A 1 241 ? -5.039 4.801 28.984 1 92.12 241 GLU A CA 1
ATOM 1875 C C . GLU A 1 241 ? -5.48 3.764 27.953 1 92.12 241 GLU A C 1
ATOM 1877 O O . GLU A 1 241 ? -4.719 3.41 27.062 1 92.12 241 GLU A O 1
ATOM 1882 N N . THR A 1 242 ? -6.656 3.234 28.078 1 93.88 242 THR A N 1
ATOM 1883 C CA . THR A 1 242 ? -7.062 2.133 27.203 1 93.88 242 THR A CA 1
ATOM 1884 C C . THR A 1 242 ? -7.609 2.66 25.875 1 93.88 242 THR A C 1
ATOM 1886 O O . THR A 1 242 ? -7.582 1.958 24.875 1 93.88 242 THR A O 1
ATOM 1889 N N . ALA A 1 243 ? -8.203 3.855 25.938 1 97.56 243 ALA A N 1
ATOM 1890 C CA . ALA A 1 243 ? -8.695 4.469 24.703 1 97.56 243 ALA A CA 1
ATOM 1891 C C . ALA A 1 243 ? -8.742 5.988 24.828 1 97.56 243 ALA A C 1
ATOM 1893 O O . ALA A 1 243 ? -9.273 6.52 25.812 1 97.56 243 ALA A O 1
ATOM 1894 N N . TRP A 1 244 ? -8.172 6.656 23.875 1 97.25 244 TRP A N 1
ATOM 1895 C CA . TRP A 1 244 ? -8.227 8.117 23.891 1 97.25 244 TRP A CA 1
ATOM 1896 C C . TRP A 1 244 ? -8.055 8.695 22.5 1 97.25 244 TRP A C 1
ATOM 1898 O O . TRP A 1 244 ? -7.535 8.023 21.609 1 97.25 244 TRP A O 1
ATOM 1908 N N . VAL A 1 245 ? -8.547 9.844 22.297 1 97.56 245 VAL A N 1
ATOM 1909 C CA . VAL A 1 245 ? -8.406 10.617 21.078 1 97.56 245 VAL A CA 1
ATOM 1910 C C . VAL A 1 245 ? -7.457 11.789 21.297 1 97.56 245 VAL A C 1
ATOM 1912 O O . VAL A 1 245 ? -7.508 12.445 22.344 1 97.56 245 VAL A O 1
ATOM 1915 N N . GLU A 1 246 ? -6.57 12.008 20.375 1 96.5 246 GLU A N 1
ATOM 1916 C CA . GLU A 1 246 ? -5.68 13.156 20.469 1 96.5 246 GLU A CA 1
ATOM 1917 C C . GLU A 1 246 ? -6.473 14.461 20.578 1 96.5 246 GLU A C 1
ATOM 1919 O O . GLU A 1 246 ? -7.633 14.516 20.172 1 96.5 246 GLU A O 1
ATOM 1924 N N . SER A 1 247 ? -5.781 15.43 21.062 1 91.88 247 SER A N 1
ATOM 1925 C CA . SER A 1 247 ? -6.422 16.734 21.234 1 91.88 247 SER A CA 1
ATOM 1926 C C . SER A 1 247 ? -6.906 17.281 19.891 1 91.88 247 SER A C 1
ATOM 1928 O O . SER A 1 247 ? -6.219 17.156 18.875 1 91.88 247 SER A O 1
ATOM 1930 N N . THR A 1 248 ? -8.102 17.781 20 1 85.44 248 THR A N 1
ATOM 1931 C CA . THR A 1 248 ? -8.695 18.359 18.812 1 85.44 248 THR A CA 1
ATOM 1932 C C . THR A 1 248 ? -8.719 19.891 18.891 1 85.44 248 THR A C 1
ATOM 1934 O O . THR A 1 248 ? -8.641 20.453 20 1 85.44 248 THR A O 1
ATOM 1937 N N . PHE A 1 249 ? -8.82 20.422 17.75 1 86.5 249 PHE A N 1
ATOM 1938 C CA . PHE A 1 249 ? -8.922 21.875 17.656 1 86.5 249 PHE A CA 1
ATOM 1939 C C . PHE A 1 249 ? -10.375 22.312 17.484 1 86.5 249 PHE A C 1
ATOM 1941 O O . PHE A 1 249 ? -11.227 21.5 17.094 1 86.5 249 PHE A O 1
ATOM 1948 N N . ASP A 1 250 ? -10.617 23.656 17.938 1 93.5 250 ASP A N 1
ATOM 1949 C CA . ASP A 1 250 ? -11.883 24.266 17.547 1 93.5 250 ASP A CA 1
ATOM 1950 C C . ASP A 1 250 ? -11.922 24.516 16.047 1 93.5 250 ASP A C 1
ATOM 1952 O O . ASP A 1 250 ? -11.023 25.141 15.484 1 93.5 250 ASP A O 1
ATOM 1956 N N . GLU A 1 251 ? -12.945 24 15.469 1 95.5 251 GLU A N 1
ATOM 1957 C CA . GLU A 1 251 ? -13.047 24.109 14.016 1 95.5 251 GLU A CA 1
ATOM 1958 C C . GLU A 1 251 ? -14.391 24.703 13.594 1 95.5 251 GLU A C 1
ATOM 1960 O O . GLU A 1 251 ? -15.391 24.547 14.297 1 95.5 251 GLU A O 1
ATOM 1965 N N . ALA A 1 252 ? -14.352 25.406 12.492 1 96.5 252 ALA A N 1
ATOM 1966 C CA . ALA A 1 252 ? -15.586 25.891 11.883 1 96.5 252 ALA A CA 1
ATOM 1967 C C . ALA A 1 252 ? -16.109 24.906 10.836 1 96.5 252 ALA A C 1
ATOM 1969 O O . ALA A 1 252 ? -15.32 24.234 10.156 1 96.5 252 ALA A O 1
ATOM 1970 N N . PRO A 1 253 ? -17.422 24.75 10.773 1 97.44 253 PRO A N 1
ATOM 1971 C CA . PRO A 1 253 ? -17.969 23.922 9.695 1 97.44 253 PRO A CA 1
ATOM 1972 C C . PRO A 1 253 ? -17.609 24.453 8.305 1 97.44 253 PRO A C 1
ATOM 1974 O O . PRO A 1 253 ? -17.375 25.656 8.148 1 97.44 253 PRO A O 1
ATOM 1977 N N . LEU A 1 254 ? -17.562 23.578 7.379 1 97.5 254 LEU A N 1
ATOM 1978 C CA . LEU A 1 254 ? -17.234 23.938 6.012 1 97.5 254 LEU A CA 1
ATOM 1979 C C . LEU A 1 254 ? -18.484 24.234 5.199 1 97.5 254 LEU A C 1
ATOM 1981 O O . LEU A 1 254 ? -19.312 23.344 4.984 1 97.5 254 LEU A O 1
ATOM 1985 N N . SER A 1 255 ? -18.594 25.391 4.66 1 96 255 SER A N 1
ATOM 1986 C CA . SER A 1 255 ? -19.781 25.828 3.936 1 96 255 SER A CA 1
ATOM 1987 C C . SER A 1 255 ? -20.016 24.953 2.699 1 96 255 SER A C 1
ATOM 1989 O O . SER A 1 255 ? -21.172 24.734 2.305 1 96 255 SER A O 1
ATOM 1991 N N . ALA A 1 256 ? -18.938 24.438 2.156 1 95.38 256 ALA A N 1
ATOM 1992 C CA . ALA A 1 256 ? -19.016 23.625 0.943 1 95.38 256 ALA A CA 1
ATOM 1993 C C . ALA A 1 256 ? -19.797 22.344 1.191 1 95.38 256 ALA A C 1
ATOM 1995 O O . ALA A 1 256 ? -20.234 21.672 0.245 1 95.38 256 ALA A O 1
ATOM 1996 N N . HIS A 1 257 ? -19.953 21.969 2.463 1 96.5 257 HIS A N 1
ATOM 1997 C CA . HIS A 1 257 ? -20.594 20.703 2.793 1 96.5 257 HIS A CA 1
ATOM 1998 C C . HIS A 1 257 ? -22.016 20.922 3.293 1 96.5 257 HIS A C 1
ATOM 2000 O O . HIS A 1 257 ? -22.656 19.984 3.779 1 96.5 257 HIS A O 1
ATOM 2006 N N . MET A 1 258 ? -22.578 22.094 3.174 1 96.81 258 MET A N 1
ATOM 2007 C CA . MET A 1 258 ? -23.922 22.422 3.625 1 96.81 258 MET A CA 1
ATOM 2008 C C . MET A 1 258 ? -24.844 22.672 2.438 1 96.81 258 MET A C 1
ATOM 2010 O O . MET A 1 258 ? -24.422 23.203 1.412 1 96.81 258 MET A O 1
ATOM 2014 N N . PRO A 1 259 ? -26.047 22.328 2.611 1 96.44 259 PRO A N 1
ATOM 2015 C CA . PRO A 1 259 ? -27 22.656 1.552 1 96.44 259 PRO A CA 1
ATOM 2016 C C . PRO A 1 259 ? -27.375 24.141 1.538 1 96.44 259 PRO A C 1
ATOM 2018 O O . PRO A 1 259 ? -27.281 24.812 2.568 1 96.44 259 PRO A O 1
ATOM 2021 N N . ASP A 1 260 ? -27.844 24.547 0.345 1 95.31 260 ASP A N 1
ATOM 2022 C CA . ASP A 1 260 ? -28.438 25.859 0.273 1 95.31 260 ASP A CA 1
ATOM 2023 C C . ASP A 1 260 ? -29.859 25.859 0.86 1 95.31 260 ASP A C 1
ATOM 2025 O O . ASP A 1 260 ? -30.594 24.875 0.71 1 95.31 260 ASP A O 1
ATOM 2029 N N . PRO A 1 261 ? -30.172 27 1.508 1 96.81 261 PRO A N 1
ATOM 2030 C CA . PRO A 1 261 ? -31.578 27.078 1.905 1 96.81 261 PRO A CA 1
ATOM 2031 C C . PRO A 1 261 ? -32.531 27.109 0.709 1 96.81 261 PRO A C 1
ATOM 2033 O O . PRO A 1 261 ? -32.156 27.578 -0.368 1 96.81 261 PRO A O 1
ATOM 2036 N N . ASP A 1 262 ? -33.688 26.641 0.975 1 97.19 262 ASP A N 1
ATOM 2037 C CA . ASP A 1 262 ? -34.719 26.656 -0.078 1 97.19 262 ASP A CA 1
ATOM 2038 C C . ASP A 1 262 ? -35.125 28.078 -0.441 1 97.19 262 ASP A C 1
ATOM 2040 O O . ASP A 1 262 ? -35.406 28.359 -1.602 1 97.19 262 ASP A O 1
ATOM 2044 N N . ARG A 1 263 ? -35.219 28.922 0.619 1 95.31 263 ARG A N 1
ATOM 2045 C CA . ARG A 1 263 ? -35.625 30.312 0.464 1 95.31 263 ARG A CA 1
ATOM 2046 C C . ARG A 1 263 ? -34.625 31.25 1.139 1 95.31 263 ARG A C 1
ATOM 2048 O O . ARG A 1 263 ? -34.25 31.031 2.291 1 95.31 263 ARG A O 1
ATOM 2055 N N . GLU A 1 264 ? -34.25 32.312 0.414 1 94.38 264 GLU A N 1
ATOM 2056 C CA . GLU A 1 264 ? -33.375 33.312 1.021 1 94.38 264 GLU A CA 1
ATOM 2057 C C . GLU A 1 264 ? -34.156 34.281 1.879 1 94.38 264 GLU A C 1
ATOM 2059 O O . GLU A 1 264 ? -35.156 34.875 1.416 1 94.38 264 GLU A O 1
ATOM 2064 N N . THR A 1 265 ? -33.781 34.344 3.104 1 95.88 265 THR A N 1
ATOM 2065 C CA . THR A 1 265 ? -34.406 35.281 4.047 1 95.88 265 THR A CA 1
ATOM 2066 C C . THR A 1 265 ? -33.344 35.938 4.922 1 95.88 265 THR A C 1
ATOM 2068 O O . THR A 1 265 ? -32.156 35.75 4.707 1 95.88 265 THR A O 1
ATOM 2071 N N . ASP A 1 266 ? -33.812 36.781 5.828 1 96.56 266 ASP A N 1
ATOM 2072 C CA . ASP A 1 266 ? -32.906 37.438 6.777 1 96.56 266 ASP A CA 1
ATOM 2073 C C . ASP A 1 266 ? -32.656 36.531 7.984 1 96.56 266 ASP A C 1
ATOM 2075 O O . ASP A 1 266 ? -31.875 36.875 8.875 1 96.56 266 ASP A O 1
ATOM 2079 N N . ALA A 1 267 ? -33.25 35.344 8.008 1 98.19 267 ALA A N 1
ATOM 2080 C CA . ALA A 1 267 ? -33.094 34.406 9.117 1 98.19 267 ALA A CA 1
ATOM 2081 C C . ALA A 1 267 ? -31.688 33.875 9.195 1 98.19 267 ALA A C 1
ATOM 2083 O O . ALA A 1 267 ? -31.078 33.562 8.164 1 98.19 267 ALA A O 1
ATOM 2084 N N . GLU A 1 268 ? -31.172 33.812 10.406 1 98.38 268 GLU A N 1
ATOM 2085 C CA . GLU A 1 268 ? -29.812 33.312 10.648 1 98.38 268 GLU A CA 1
ATOM 2086 C C . GLU A 1 268 ? -29.812 32.312 11.805 1 98.38 268 GLU A C 1
ATOM 2088 O O . GLU A 1 268 ? -30.594 32.406 12.742 1 98.38 268 GLU A O 1
ATOM 2093 N N . LEU A 1 269 ? -28.891 31.328 11.672 1 98.56 269 LEU A N 1
ATOM 2094 C CA . LEU A 1 269 ? -28.641 30.359 12.734 1 98.56 269 LEU A CA 1
ATOM 2095 C C . LEU A 1 269 ? -27.188 30.469 13.227 1 98.56 269 LEU A C 1
ATOM 2097 O O . LEU A 1 269 ? -26.266 30.641 12.43 1 98.56 269 LEU A O 1
ATOM 2101 N N . GLU A 1 270 ? -27.047 30.375 14.516 1 98.38 270 GLU A N 1
ATOM 2102 C CA . GLU A 1 270 ? -25.719 30.312 15.141 1 98.38 270 GLU A CA 1
ATOM 2103 C C . GLU A 1 270 ? -25.656 29.188 16.156 1 98.38 270 GLU A C 1
ATOM 2105 O O . GLU A 1 270 ? -26.547 29.016 16.984 1 98.38 270 GLU A O 1
ATOM 2110 N N . ILE A 1 271 ? -24.609 28.422 16.016 1 98.56 271 ILE A N 1
ATOM 2111 C CA . ILE A 1 271 ? -24.438 27.312 16.938 1 98.56 271 ILE A CA 1
ATOM 2112 C C . ILE A 1 271 ? -23.141 27.484 17.719 1 98.56 271 ILE A C 1
ATOM 2114 O O . ILE A 1 271 ? -22.125 27.891 17.156 1 98.56 271 ILE A O 1
ATOM 2118 N N . THR A 1 272 ? -23.172 27.203 19.031 1 98.44 272 THR A N 1
ATOM 2119 C CA . THR A 1 272 ? -21.984 27.312 19.891 1 98.44 272 THR A CA 1
ATOM 2120 C C . THR A 1 272 ? -21.906 26.109 20.844 1 98.44 272 THR A C 1
ATOM 2122 O O . THR A 1 272 ? -22.875 25.812 21.547 1 98.44 272 THR A O 1
ATOM 2125 N N . PRO A 1 273 ? -20.703 25.5 21 1 98.38 273 PRO A N 1
ATOM 2126 C CA . PRO A 1 273 ? -19.562 25.625 20.078 1 98.38 273 PRO A CA 1
ATOM 2127 C C . PRO A 1 273 ? -19.891 25.141 18.672 1 98.38 273 PRO A C 1
ATOM 2129 O O . PRO A 1 273 ? -20.984 24.641 18.422 1 98.38 273 PRO A O 1
ATOM 2132 N N . GLN A 1 274 ? -18.906 25.297 17.734 1 98.38 274 GLN A N 1
ATOM 2133 C CA . GLN A 1 274 ? -19.125 24.938 16.328 1 98.38 274 GLN A CA 1
ATOM 2134 C C . GLN A 1 274 ? -18.547 23.562 16.016 1 98.38 274 GLN A C 1
ATOM 2136 O O . GLN A 1 274 ? -18.766 23.031 14.93 1 98.38 274 GLN A O 1
ATOM 2141 N N . SER A 1 275 ? -17.812 23.047 17 1 98.56 275 SER A N 1
ATOM 2142 C CA . SER A 1 275 ? -17.203 21.734 16.812 1 98.56 275 SER A CA 1
ATOM 2143 C C . SER A 1 275 ? -17.156 20.953 18.109 1 98.56 275 SER A C 1
ATOM 2145 O O . SER A 1 275 ? -17.234 21.531 19.203 1 98.56 275 SER A O 1
ATOM 2147 N N . GLY A 1 276 ? -17.047 19.672 17.984 1 98.06 276 GLY A N 1
ATOM 2148 C CA . GLY A 1 276 ? -16.953 18.797 19.141 1 98.06 276 GLY A CA 1
ATOM 2149 C C . GLY A 1 276 ? -17.297 17.344 18.828 1 98.06 276 GLY A C 1
ATOM 2150 O O . GLY A 1 276 ? -17.594 17.016 17.672 1 98.06 276 GLY A O 1
ATOM 2151 N N . LYS A 1 277 ? -17.234 16.531 19.859 1 97.19 277 LYS A N 1
ATOM 2152 C CA . LYS A 1 277 ? -17.562 15.125 19.75 1 97.19 277 LYS A CA 1
ATOM 2153 C C . LYS A 1 277 ? -19.047 14.891 20.031 1 97.19 277 LYS A C 1
ATOM 2155 O O . LYS A 1 277 ? -19.75 15.797 20.484 1 97.19 277 LYS A O 1
ATOM 2160 N N . PRO A 1 278 ? -19.484 13.656 19.656 1 97.19 278 PRO A N 1
ATOM 2161 C CA . PRO A 1 278 ? -20.828 13.344 20.109 1 97.19 278 PRO A CA 1
ATOM 2162 C C . PRO A 1 278 ? -21 13.539 21.625 1 97.19 278 PRO A C 1
ATOM 2164 O O . PRO A 1 278 ? -20.094 13.234 22.391 1 97.19 278 PRO A O 1
ATOM 2167 N N . GLY A 1 279 ? -22.125 14.109 21.984 1 97 279 GLY A N 1
ATOM 2168 C CA . GLY A 1 279 ? -22.391 14.359 23.391 1 97 279 GLY A CA 1
ATOM 2169 C C . GLY A 1 279 ? -22.031 15.773 23.828 1 97 279 GLY A C 1
ATOM 2170 O O . GLY A 1 279 ? -22.328 16.172 24.953 1 97 279 GLY A O 1
ATOM 2171 N N . THR A 1 280 ? -21.438 16.531 22.953 1 97.62 280 THR A N 1
ATOM 2172 C CA . THR A 1 280 ? -21.109 17.922 23.25 1 97.62 280 THR A CA 1
ATOM 2173 C C . THR A 1 280 ? -22.375 18.734 23.5 1 97.62 280 THR A C 1
ATOM 2175 O O . THR A 1 280 ? -23.297 18.719 22.688 1 97.62 280 THR A O 1
ATOM 2178 N N . ASP A 1 281 ? -22.469 19.438 24.594 1 98.06 281 ASP A N 1
ATOM 2179 C CA . ASP A 1 281 ? -23.547 20.375 24.859 1 98.06 281 ASP A CA 1
ATOM 2180 C C . ASP A 1 281 ? -23.438 21.609 23.969 1 98.06 281 ASP A C 1
ATOM 2182 O O . ASP A 1 281 ? -22.391 22.266 23.922 1 98.06 281 ASP A O 1
ATOM 2186 N N . THR A 1 282 ? -24.578 21.875 23.344 1 98.06 282 THR A N 1
ATOM 2187 C CA . THR A 1 282 ? -24.531 22.969 22.375 1 98.06 282 THR A CA 1
ATOM 2188 C C . THR A 1 282 ? -25.797 23.828 22.469 1 98.06 282 THR A C 1
ATOM 2190 O O . THR A 1 282 ? -26.828 23.391 22.969 1 98.06 282 THR A O 1
ATOM 2193 N N . VAL A 1 283 ? -25.609 25.047 22.047 1 98.56 283 VAL A N 1
ATOM 2194 C CA . VAL A 1 283 ? -26.719 25.984 21.938 1 98.56 283 VAL A CA 1
ATOM 2195 C C . VAL A 1 283 ? -26.844 26.469 20.5 1 98.56 283 VAL A C 1
ATOM 2197 O O . VAL A 1 283 ? -25.859 26.906 19.891 1 98.56 283 VAL A O 1
ATOM 2200 N N . ILE A 1 284 ? -28.016 26.359 20.031 1 98.75 284 ILE A N 1
ATOM 2201 C CA . ILE A 1 284 ? -28.297 26.953 18.734 1 98.75 284 ILE A CA 1
ATOM 2202 C C . ILE A 1 284 ? -29.266 28.125 18.891 1 98.75 284 ILE A C 1
ATOM 2204 O O . ILE A 1 284 ? -30.25 28.031 19.625 1 98.75 284 ILE A O 1
ATOM 2208 N N . LYS A 1 285 ? -28.922 29.203 18.281 1 98.75 285 LYS A N 1
ATOM 2209 C CA . LYS A 1 285 ? -29.734 30.422 18.328 1 98.75 285 LYS A CA 1
ATOM 2210 C C . LYS A 1 285 ? -30.203 30.812 16.922 1 98.75 285 LYS A C 1
ATOM 2212 O O . LYS A 1 285 ? -29.453 30.688 15.953 1 98.75 285 LYS A O 1
ATOM 2217 N N . GLY A 1 286 ? -31.422 31.266 16.875 1 98.75 286 GLY A N 1
ATOM 2218 C CA . GLY A 1 286 ? -31.969 31.828 15.656 1 98.75 286 GLY A CA 1
ATOM 2219 C C . GLY A 1 286 ? -32.344 33.281 15.789 1 98.75 286 GLY A C 1
ATOM 2220 O O . GLY A 1 286 ? -32.844 33.719 16.844 1 98.75 286 GLY A O 1
ATOM 2221 N N . ARG A 1 287 ? -32.125 34.031 14.773 1 98.62 287 ARG A N 1
ATOM 2222 C CA . ARG A 1 287 ? -32.562 35.438 14.688 1 98.62 287 ARG A CA 1
ATOM 2223 C C . ARG A 1 287 ? -33.062 35.75 13.297 1 98.62 287 ARG A C 1
ATOM 2225 O O . ARG A 1 287 ? -32.75 35.062 12.328 1 98.62 287 ARG A O 1
ATOM 2232 N N . GLY A 1 288 ? -33.875 36.812 13.258 1 98.38 288 GLY A N 1
ATOM 2233 C CA . GLY A 1 288 ? -34.344 37.281 11.969 1 98.38 288 GLY A CA 1
ATOM 2234 C C . GLY A 1 288 ? -35.5 36.469 11.43 1 98.38 288 GLY A C 1
ATOM 2235 O O . GLY A 1 288 ? -35.812 36.531 10.234 1 98.38 288 GLY A O 1
ATOM 2236 N N . PHE A 1 289 ? -36.094 35.594 12.312 1 98.38 289 PHE A N 1
ATOM 2237 C CA . PHE A 1 289 ? -37.25 34.812 11.93 1 98.38 289 PHE A CA 1
ATOM 2238 C C . PHE A 1 289 ? -38.562 35.562 12.133 1 98.38 289 PHE A C 1
ATOM 2240 O O . PHE A 1 289 ? -38.594 36.562 12.867 1 98.38 289 PHE A O 1
ATOM 2247 N N . PRO A 1 290 ? -39.688 35.156 11.469 1 97.31 290 PRO A N 1
ATOM 2248 C CA . PRO A 1 290 ? -40.969 35.75 11.812 1 97.31 290 PRO A CA 1
ATOM 2249 C C . PRO A 1 290 ? -41.344 35.5 13.273 1 97.31 290 PRO A C 1
ATOM 2251 O O . PRO A 1 290 ? -41.062 34.469 13.844 1 97.31 290 PRO A O 1
ATOM 2254 N N . PRO A 1 291 ? -42.062 36.531 13.867 1 97.81 291 PRO A N 1
ATOM 2255 C CA . PRO A 1 291 ? -42.469 36.375 15.266 1 97.81 291 PRO A CA 1
ATOM 2256 C C . PRO A 1 291 ? -43.531 35.281 15.445 1 97.81 291 PRO A C 1
ATOM 2258 O O . PRO A 1 291 ? -44.406 35.094 14.57 1 97.81 291 PRO A O 1
ATOM 2261 N N . GLU A 1 292 ? -43.531 34.625 16.562 1 97.38 292 GLU A N 1
ATOM 2262 C CA . GLU A 1 292 ? -44.531 33.656 16.969 1 97.38 292 GLU A CA 1
ATOM 2263 C C . GLU A 1 292 ? -44.75 32.594 15.891 1 97.38 292 GLU A C 1
ATOM 2265 O O . GLU A 1 292 ? -45.875 32.281 15.539 1 97.38 292 GLU A O 1
ATOM 2270 N N . GLN A 1 293 ? -43.594 32.188 15.367 1 97.31 293 GLN A N 1
ATOM 2271 C CA . GLN A 1 293 ? -43.562 31.219 14.273 1 97.31 293 GLN A CA 1
ATOM 2272 C C . GLN A 1 293 ? -42.969 29.875 14.727 1 97.31 293 GLN A C 1
ATOM 2274 O O . GLN A 1 293 ? -41.969 29.844 15.445 1 97.31 293 GLN A O 1
ATOM 2279 N N . ARG A 1 294 ? -43.625 28.797 14.328 1 98.38 294 ARG A N 1
ATOM 2280 C CA . ARG A 1 294 ? -43 27.469 14.523 1 98.38 294 ARG A CA 1
ATOM 2281 C C . ARG A 1 294 ? -41.875 27.25 13.547 1 98.38 294 ARG A C 1
ATOM 2283 O O . ARG A 1 294 ? -42 27.484 12.344 1 98.38 294 ARG A O 1
ATOM 2290 N N . VAL A 1 295 ? -40.75 26.875 14.031 1 98.44 295 VAL A N 1
ATOM 2291 C CA . VAL A 1 295 ? -39.531 26.562 13.242 1 98.44 295 VAL A CA 1
ATOM 2292 C C . VAL A 1 295 ? -39.125 25.125 13.508 1 98.44 295 VAL A C 1
ATOM 2294 O O . VAL A 1 295 ? -38.875 24.734 14.656 1 98.44 295 VAL A O 1
ATOM 2297 N N . ASP A 1 296 ? -39 24.25 12.453 1 98.38 296 ASP A N 1
ATOM 2298 C CA . ASP A 1 296 ? -38.469 22.891 12.578 1 98.38 296 ASP A CA 1
ATOM 2299 C C . ASP A 1 296 ? -36.969 22.859 12.336 1 98.38 296 ASP A C 1
ATOM 2301 O O . ASP A 1 296 ? -36.5 23.188 11.242 1 98.38 296 ASP A O 1
ATOM 2305 N N . LEU A 1 297 ? -36.25 22.484 13.336 1 98.5 297 LEU A N 1
ATOM 2306 C CA . LEU A 1 297 ? -34.812 22.281 13.172 1 98.5 297 LEU A CA 1
ATOM 2307 C C . LEU A 1 297 ? -34.5 20.875 12.688 1 98.5 297 LEU A C 1
ATOM 2309 O O . LEU A 1 297 ? -35.062 19.906 13.234 1 98.5 297 LEU A O 1
ATOM 2313 N N . VAL A 1 298 ? -33.656 20.781 11.656 1 98.38 298 VAL A N 1
ATOM 2314 C CA . VAL A 1 298 ? -33.406 19.484 11.047 1 98.38 298 VAL A CA 1
ATOM 2315 C C . VAL A 1 298 ? -31.906 19.203 10.992 1 98.38 298 VAL A C 1
ATOM 2317 O O . VAL A 1 298 ? -31.141 19.984 10.422 1 98.38 298 VAL A O 1
ATOM 2320 N N . TRP A 1 299 ? -31.578 18.109 11.656 1 98.56 299 TRP A N 1
ATOM 2321 C CA . TRP A 1 299 ? -30.219 17.578 11.562 1 98.56 299 TRP A CA 1
ATOM 2322 C C . TRP A 1 299 ? -30.016 16.844 10.242 1 98.56 299 TRP A C 1
ATOM 2324 O O . TRP A 1 299 ? -30.891 16.094 9.797 1 98.56 299 TRP A O 1
ATOM 2334 N N . HIS A 1 300 ? -28.859 17.062 9.617 1 98.19 300 HIS A N 1
ATOM 2335 C CA . HIS A 1 300 ? -28.547 16.344 8.391 1 98.19 300 HIS A CA 1
ATOM 2336 C C . HIS A 1 300 ? -27.344 15.43 8.57 1 98.19 300 HIS A C 1
ATOM 2338 O O . HIS A 1 300 ? -26.375 15.805 9.227 1 98.19 300 HIS A O 1
ATOM 2344 N N . THR A 1 301 ? -27.422 14.242 8.055 1 97.25 301 THR A N 1
ATOM 2345 C CA . THR A 1 301 ? -26.25 13.383 7.844 1 97.25 301 THR A CA 1
ATOM 2346 C C . THR A 1 301 ? -25.797 13.438 6.387 1 97.25 301 THR A C 1
ATOM 2348 O O . THR A 1 301 ? -26.297 14.258 5.609 1 97.25 301 THR A O 1
ATOM 2351 N N . HIS A 1 302 ? -24.703 12.789 6.008 1 96.44 302 HIS A N 1
ATOM 2352 C CA . HIS A 1 302 ? -24.328 12.57 4.613 1 96.44 302 HIS A CA 1
ATOM 2353 C C . HIS A 1 302 ? -24.438 11.094 4.234 1 96.44 302 HIS A C 1
ATOM 2355 O O . HIS A 1 302 ? -24.016 10.219 4.992 1 96.44 302 HIS A O 1
ATOM 2361 N N . GLU A 1 303 ? -25.094 10.859 3.129 1 95 303 GLU A N 1
ATOM 2362 C CA . GLU A 1 303 ? -25.281 9.5 2.635 1 95 303 GLU A CA 1
ATOM 2363 C C . GLU A 1 303 ? -24.844 9.375 1.18 1 95 303 GLU A C 1
ATOM 2365 O O . GLU A 1 303 ? -24.906 10.344 0.421 1 95 303 GLU A O 1
ATOM 2370 N N . GLY A 1 304 ? -24.469 8.211 0.808 1 93.62 304 GLY A N 1
ATOM 2371 C CA . GLY A 1 304 ? -23.953 7.867 -0.509 1 93.62 304 GLY A CA 1
ATOM 2372 C C . GLY A 1 304 ? -22.953 6.723 -0.483 1 93.62 304 GLY A C 1
ATOM 2373 O O . GLY A 1 304 ? -22.812 6.047 0.538 1 93.62 304 GLY A O 1
ATOM 2374 N N . HIS A 1 305 ? -22.453 6.395 -1.608 1 89.06 305 HIS A N 1
ATOM 2375 C CA . HIS A 1 305 ? -21.516 5.281 -1.7 1 89.06 305 HIS A CA 1
ATOM 2376 C C . HIS A 1 305 ? -20.547 5.484 -2.854 1 89.06 305 HIS A C 1
ATOM 2378 O O . HIS A 1 305 ? -20.938 5.5 -4.02 1 89.06 305 HIS A O 1
ATOM 2384 N N . ARG A 1 306 ? -19.266 5.531 -2.506 1 85.75 306 ARG A N 1
ATOM 2385 C CA . ARG A 1 306 ? -18.266 5.812 -3.531 1 85.75 306 ARG A CA 1
ATOM 2386 C C . ARG A 1 306 ? -18.078 4.605 -4.445 1 85.75 306 ARG A C 1
ATOM 2388 O O . ARG A 1 306 ? -18.062 4.742 -5.672 1 85.75 306 ARG A O 1
ATOM 2395 N N . VAL A 1 307 ? -18 3.43 -3.926 1 75 307 VAL A N 1
ATOM 2396 C CA . VAL A 1 307 ? -17.703 2.215 -4.676 1 75 307 VAL A CA 1
ATOM 2397 C C . VAL A 1 307 ? -18.859 1.896 -5.621 1 75 307 VAL A C 1
ATOM 2399 O O . VAL A 1 307 ? -18.656 1.404 -6.73 1 75 307 VAL A O 1
ATOM 2402 N N . LYS A 1 308 ? -20.125 2.229 -5.203 1 79.5 308 LYS A N 1
ATOM 2403 C CA . LYS A 1 308 ? -21.297 1.966 -6.02 1 79.5 308 LYS A CA 1
ATOM 2404 C C . LYS A 1 308 ? -21.672 3.184 -6.863 1 79.5 308 LYS A C 1
ATOM 2406 O O . LYS A 1 308 ? -22.719 3.199 -7.516 1 79.5 308 LYS A O 1
ATOM 2411 N N . ASP A 1 309 ? -20.875 4.219 -6.809 1 85.62 309 ASP A N 1
ATOM 2412 C CA . ASP A 1 309 ? -21.047 5.445 -7.578 1 85.62 309 ASP A CA 1
ATOM 2413 C C . ASP A 1 309 ? -22.375 6.129 -7.234 1 85.62 309 ASP A C 1
ATOM 2415 O O . ASP A 1 309 ? -23.094 6.562 -8.133 1 85.62 309 ASP A O 1
ATOM 2419 N N . ILE A 1 310 ? -22.766 6.055 -5.992 1 92.12 310 ILE A N 1
ATOM 2420 C CA . ILE A 1 310 ? -23.906 6.809 -5.473 1 92.12 310 ILE A CA 1
ATOM 2421 C C . ILE A 1 310 ? -23.422 8.133 -4.891 1 92.12 310 ILE A C 1
ATOM 2423 O O . ILE A 1 310 ? -22.609 8.156 -3.961 1 92.12 310 ILE A O 1
ATOM 2427 N N . PRO A 1 311 ? -23.891 9.227 -5.441 1 94.31 311 PRO A N 1
ATOM 2428 C CA . PRO A 1 311 ? -23.406 10.523 -4.961 1 94.31 311 PRO A CA 1
ATOM 2429 C C . PRO A 1 311 ? -23.641 10.719 -3.465 1 94.31 311 PRO A C 1
ATOM 2431 O O . PRO A 1 311 ? -24.656 10.281 -2.932 1 94.31 311 PRO A O 1
ATOM 2434 N N . ILE A 1 312 ? -22.719 11.383 -2.799 1 96 312 ILE A N 1
ATOM 2435 C CA . ILE A 1 312 ? -22.812 11.68 -1.373 1 96 312 ILE A CA 1
ATOM 2436 C C . ILE A 1 312 ? -23.469 13.039 -1.173 1 96 312 ILE A C 1
ATOM 2438 O O . ILE A 1 312 ? -22.969 14.062 -1.643 1 96 312 ILE A O 1
ATOM 2442 N N . THR A 1 313 ? -24.594 13.078 -0.541 1 96.31 313 THR A N 1
ATOM 2443 C CA . THR A 1 313 ? -25.375 14.297 -0.336 1 96.31 313 THR A CA 1
ATOM 2444 C C . THR A 1 313 ? -25.844 14.398 1.111 1 96.31 313 THR A C 1
ATOM 2446 O O . THR A 1 313 ? -25.953 13.383 1.809 1 96.31 313 THR A O 1
ATOM 2449 N N . PRO A 1 314 ? -26.031 15.664 1.588 1 96.88 314 PRO A N 1
ATOM 2450 C CA . PRO A 1 314 ? -26.672 15.781 2.898 1 96.88 314 PRO A CA 1
ATOM 2451 C C . PRO A 1 314 ? -28.109 15.273 2.898 1 96.88 314 PRO A C 1
ATOM 2453 O O . PRO A 1 314 ? -28.891 15.617 2.006 1 96.88 314 PRO A O 1
ATOM 2456 N N . GLU A 1 315 ? -28.438 14.422 3.775 1 96.94 315 GLU A N 1
ATOM 2457 C CA . GLU A 1 315 ? -29.781 13.859 3.941 1 96.94 315 GLU A CA 1
ATOM 2458 C C . GLU A 1 315 ? -30.359 14.219 5.301 1 96.94 315 GLU A C 1
ATOM 2460 O O . GLU A 1 315 ? -29.688 14.078 6.328 1 96.94 315 GLU A O 1
ATOM 2465 N N . PRO A 1 316 ? -31.625 14.75 5.332 1 97.25 316 PRO A N 1
ATOM 2466 C CA . PRO A 1 316 ? -32.219 15.094 6.617 1 97.25 316 PRO A CA 1
ATOM 2467 C C . PRO A 1 316 ? -32.5 13.867 7.488 1 97.25 316 PRO A C 1
ATOM 2469 O O . PRO A 1 316 ? -32.875 12.812 6.977 1 97.25 316 PRO A O 1
ATOM 2472 N N . VAL A 1 317 ? -32.219 13.984 8.711 1 97.06 317 VAL A N 1
ATOM 2473 C CA . VAL A 1 317 ? -32.562 12.969 9.695 1 97.06 317 VAL A CA 1
ATOM 2474 C C . VAL A 1 317 ? -33.688 13.5 10.617 1 97.06 317 VAL A C 1
ATOM 2476 O O . VAL A 1 317 ? -33.375 14.094 11.656 1 97.06 317 VAL A O 1
ATOM 2479 N N . PRO A 1 318 ? -34.844 13.141 10.336 1 91.06 318 PRO A N 1
ATOM 2480 C CA . PRO A 1 318 ? -35.969 13.695 11.117 1 91.06 318 PRO A CA 1
ATOM 2481 C C . PRO A 1 318 ? -35.969 13.203 12.562 1 91.06 318 PRO A C 1
ATOM 2483 O O . PRO A 1 318 ? -35.594 12.062 12.836 1 91.06 318 PRO A O 1
ATOM 2486 N N . GLY A 1 319 ? -36.438 14.008 13.414 1 93.06 319 GLY A N 1
ATOM 2487 C CA . GLY A 1 319 ? -36.688 13.609 14.789 1 93.06 319 GLY A CA 1
ATOM 2488 C C . GLY A 1 319 ? -35.469 13.758 15.688 1 93.06 319 GLY A C 1
ATOM 2489 O O . GLY A 1 319 ? -35.531 13.547 16.891 1 93.06 319 GLY A O 1
ATOM 2490 N N . VAL A 1 320 ? -34.344 14.148 15.156 1 96.44 320 VAL A N 1
ATOM 2491 C CA . VAL A 1 320 ? -33.125 14.289 15.945 1 96.44 320 VAL A CA 1
ATOM 2492 C C . VAL A 1 320 ? -33.188 15.586 16.75 1 96.44 320 VAL A C 1
ATOM 2494 O O . VAL A 1 320 ? -32.75 15.625 17.906 1 96.44 320 VAL A O 1
ATOM 2497 N N . LEU A 1 321 ? -33.688 16.672 16.172 1 97.88 321 LEU A N 1
ATOM 2498 C CA . LEU A 1 321 ? -33.875 17.953 16.844 1 97.88 321 LEU A CA 1
ATOM 2499 C C . LEU A 1 321 ? -35.344 18.297 16.938 1 97.88 321 LEU A C 1
ATOM 2501 O O . LEU A 1 321 ? -36.156 17.891 16.094 1 97.88 321 LEU A O 1
ATOM 2505 N N . PRO A 1 322 ? -35.719 19.047 17.922 1 97.31 322 PRO A N 1
ATOM 2506 C CA . PRO A 1 322 ? -37.125 19.438 18.062 1 97.31 322 PRO A CA 1
ATOM 2507 C C . PRO A 1 322 ? -37.469 20.672 17.25 1 97.31 322 PRO A C 1
ATOM 2509 O O . PRO A 1 322 ? -36.594 21.328 16.688 1 97.31 322 PRO A O 1
ATOM 2512 N N . SER A 1 323 ? -38.781 20.891 17.219 1 98.12 323 SER A N 1
ATOM 2513 C CA . SER A 1 323 ? -39.25 22.188 16.75 1 98.12 323 SER A CA 1
ATOM 2514 C C . SER A 1 323 ? -39.188 23.234 17.859 1 98.12 323 SER A C 1
ATOM 2516 O O . SER A 1 323 ? -39.25 22.891 19.047 1 98.12 323 SER A O 1
ATOM 2518 N N . VAL A 1 324 ? -39.062 24.453 17.422 1 98.5 324 VAL A N 1
ATOM 2519 C CA . VAL A 1 324 ? -39.062 25.578 18.359 1 98.5 324 VAL A CA 1
ATOM 2520 C C . VAL A 1 324 ? -40.062 26.625 17.891 1 98.5 324 VAL A C 1
ATOM 2522 O O . VAL A 1 324 ? -40.562 26.578 16.75 1 98.5 324 VAL A O 1
ATOM 2525 N N . GLU A 1 325 ? -40.438 27.531 18.828 1 98.38 325 GLU A N 1
ATOM 2526 C CA . GLU A 1 325 ? -41.25 28.688 18.5 1 98.38 325 GLU A CA 1
ATOM 2527 C C . GLU A 1 325 ? -40.5 29.984 18.719 1 98.38 325 GLU A C 1
ATOM 2529 O O . GLU A 1 325 ? -39.844 30.172 19.75 1 98.38 325 GLU A O 1
ATOM 2534 N N . THR A 1 326 ? -40.594 30.844 17.75 1 98.56 326 THR A N 1
ATOM 2535 C CA . THR A 1 326 ? -39.906 32.125 17.922 1 98.56 326 THR A CA 1
ATOM 2536 C C . THR A 1 326 ? -40.688 33.031 18.875 1 98.56 326 THR A C 1
ATOM 2538 O O . THR A 1 326 ? -41.906 32.875 19.031 1 98.56 326 THR A O 1
ATOM 2541 N N . ASP A 1 327 ? -39.969 33.969 19.438 1 98.38 327 ASP A N 1
ATOM 2542 C CA . ASP A 1 327 ? -40.625 34.938 20.312 1 98.38 327 ASP A CA 1
ATOM 2543 C C . ASP A 1 327 ? -41.125 36.156 19.516 1 98.38 327 ASP A C 1
ATOM 2545 O O . ASP A 1 327 ? -41.156 36.125 18.281 1 98.38 327 ASP A O 1
ATOM 2549 N N . GLU A 1 328 ? -41.531 37.188 20.312 1 97.94 328 GLU A N 1
ATOM 2550 C CA . GLU A 1 328 ? -42.125 38.375 19.703 1 97.94 328 GLU A CA 1
ATOM 2551 C C . GLU A 1 328 ? -41.094 39.094 18.844 1 97.94 328 GLU A C 1
ATOM 2553 O O . GLU A 1 328 ? -41.438 39.844 17.938 1 97.94 328 GLU A O 1
ATOM 2558 N N . ASP A 1 329 ? -39.812 38.812 19.125 1 98 329 ASP A N 1
ATOM 2559 C CA . ASP A 1 329 ? -38.75 39.5 18.391 1 98 329 ASP A CA 1
ATOM 2560 C C . ASP A 1 329 ? -38.219 38.625 17.266 1 98 329 ASP A C 1
ATOM 2562 O O . ASP A 1 329 ? -37.25 38.969 16.594 1 98 329 ASP A O 1
ATOM 2566 N N . GLY A 1 330 ? -38.75 37.469 17.047 1 98.31 330 GLY A N 1
ATOM 2567 C CA . GLY A 1 330 ? -38.344 36.562 15.984 1 98.31 330 GLY A CA 1
ATOM 2568 C C . GLY A 1 330 ? -37.094 35.75 16.328 1 98.31 330 GLY A C 1
ATOM 2569 O O . GLY A 1 330 ? -36.312 35.438 15.43 1 98.31 330 GLY A O 1
ATOM 2570 N N . THR A 1 331 ? -36.844 35.531 17.594 1 98.56 331 THR A N 1
ATOM 2571 C CA . THR A 1 331 ? -35.656 34.844 18.047 1 98.56 331 THR A CA 1
ATOM 2572 C C . THR A 1 331 ? -36.031 33.562 18.781 1 98.56 331 THR A C 1
ATOM 2574 O O . THR A 1 331 ? -37.156 33.406 19.234 1 98.56 331 THR A O 1
ATOM 2577 N N . PHE A 1 332 ? -35.125 32.562 18.797 1 98.56 332 PHE A N 1
ATOM 2578 C CA . PHE A 1 332 ? -35.25 31.391 19.641 1 98.56 332 PHE A CA 1
ATOM 2579 C C . PHE A 1 332 ? -33.906 30.906 20.109 1 98.56 332 PHE A C 1
ATOM 2581 O O . PHE A 1 332 ? -32.875 31.328 19.578 1 98.56 332 PHE A O 1
ATOM 2588 N N . GLN A 1 333 ? -33.875 30.125 21.062 1 98.5 333 GLN A N 1
ATOM 2589 C CA . GLN A 1 333 ? -32.719 29.422 21.562 1 98.5 333 GLN A CA 1
ATOM 2590 C C . GLN A 1 333 ? -33.062 28 21.984 1 98.5 333 GLN A C 1
ATOM 2592 O O . GLN A 1 333 ? -34.094 27.75 22.562 1 98.5 333 GLN A O 1
ATOM 2597 N N . LEU A 1 334 ? -32.156 27.094 21.625 1 98.44 334 LEU A N 1
ATOM 2598 C CA . LEU A 1 334 ? -32.344 25.688 21.969 1 98.44 334 LEU A CA 1
ATOM 2599 C C . LEU A 1 334 ? -31.016 25.094 22.453 1 98.44 334 LEU A C 1
ATOM 2601 O O . LEU A 1 334 ? -29.984 25.25 21.812 1 98.44 334 LEU A O 1
ATOM 2605 N N . GLU A 1 335 ? -31.047 24.5 23.578 1 98.44 335 GLU A N 1
ATOM 2606 C CA . GLU A 1 335 ? -29.938 23.688 24.062 1 98.44 335 GLU A CA 1
ATOM 2607 C C . GLU A 1 335 ? -30.156 22.203 23.75 1 98.44 335 GLU A C 1
ATOM 2609 O O . GLU A 1 335 ? -31.25 21.688 23.953 1 98.44 335 GLU A O 1
ATOM 2614 N N . PHE A 1 336 ? -29.172 21.594 23.234 1 97.88 336 PHE A N 1
ATOM 2615 C CA . PHE A 1 336 ? -29.281 20.172 22.938 1 97.88 336 PHE A CA 1
ATOM 2616 C C . PHE A 1 336 ? -27.891 19.531 22.906 1 97.88 336 PHE A C 1
ATOM 2618 O O . PHE A 1 336 ? -26.875 20.219 22.875 1 97.88 336 PHE A O 1
ATOM 2625 N N . GLU A 1 337 ? -27.828 18.219 22.984 1 98.12 337 GLU A N 1
ATOM 2626 C CA . GLU A 1 337 ? -26.594 17.438 22.891 1 98.12 337 GLU A CA 1
ATOM 2627 C C . GLU A 1 337 ? -26.375 16.938 21.469 1 98.12 337 GLU A C 1
ATOM 2629 O O . GLU A 1 337 ? -27.297 16.438 20.812 1 98.12 337 GLU A O 1
ATOM 2634 N N . ILE A 1 338 ? -25.141 17.094 21.016 1 98.44 338 ILE A N 1
ATOM 2635 C CA . ILE A 1 338 ? -24.812 16.656 19.672 1 98.44 338 ILE A CA 1
ATOM 2636 C C . ILE A 1 338 ? -24.969 15.133 19.578 1 98.44 338 ILE A C 1
ATOM 2638 O O . ILE A 1 338 ? -24.406 14.391 20.375 1 98.44 338 ILE A O 1
ATOM 2642 N N . PRO A 1 339 ? -25.688 14.594 18.625 1 97.81 339 PRO A N 1
ATOM 2643 C CA . PRO A 1 339 ? -25.906 13.148 18.5 1 97.81 339 PRO A CA 1
ATOM 2644 C C . PRO A 1 339 ? -24.703 12.438 17.875 1 97.81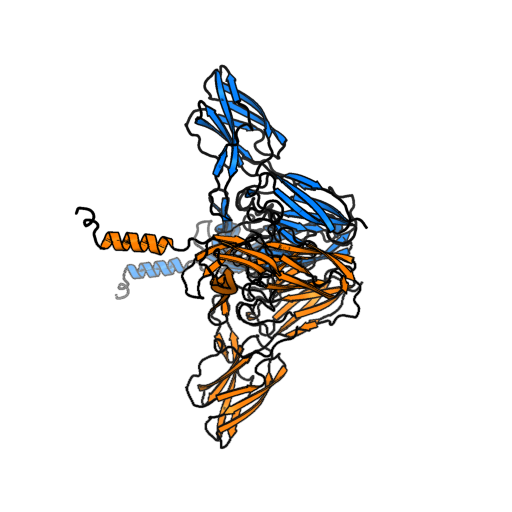 339 PRO A C 1
ATOM 2646 O O . PRO A 1 339 ? -23.828 13.078 17.281 1 97.81 339 PRO A O 1
ATOM 2649 N N . LYS A 1 340 ? -24.672 11.094 18.016 1 97.38 340 LYS A N 1
ATOM 2650 C CA . LYS A 1 340 ? -23.719 10.289 17.266 1 97.38 340 LYS A CA 1
ATOM 2651 C C . LYS A 1 340 ? -24.062 10.266 15.781 1 97.38 340 LYS A C 1
ATOM 2653 O O . LYS A 1 340 ? -25.234 10.18 15.422 1 97.38 340 LYS A O 1
ATOM 2658 N N . ASP A 1 341 ? -23.078 10.453 14.945 1 97.94 341 ASP A N 1
ATOM 2659 C CA . ASP A 1 341 ? -23.219 10.453 13.492 1 97.94 341 ASP A CA 1
ATOM 2660 C C . ASP A 1 341 ? -21.859 10.367 12.805 1 97.94 341 ASP A C 1
ATOM 2662 O O . ASP A 1 341 ? -20.828 10.227 13.469 1 97.94 341 ASP A O 1
ATOM 2666 N N . ARG A 1 342 ? -21.938 10.359 11.5 1 96.81 342 ARG A N 1
ATOM 2667 C CA . ARG A 1 342 ? -20.719 10.531 10.727 1 96.81 342 ARG A CA 1
ATOM 2668 C C . ARG A 1 342 ? -20.062 11.875 11.023 1 96.81 342 ARG A C 1
ATOM 2670 O O . ARG A 1 342 ? -20.75 12.852 11.336 1 96.81 342 ARG A O 1
ATOM 2677 N N . GLY A 1 343 ? -18.766 11.867 10.922 1 97.38 343 GLY A N 1
ATOM 2678 C CA . GLY A 1 343 ? -18.031 13.086 11.203 1 97.38 343 GLY A CA 1
ATOM 2679 C C . GLY A 1 343 ? -18.156 14.125 10.109 1 97.38 343 GLY A C 1
ATOM 2680 O O . GLY A 1 343 ? -19.047 14.047 9.266 1 97.38 343 GLY A O 1
ATOM 2681 N N . ALA A 1 344 ? -17.25 15.117 10.219 1 97.5 344 ALA A N 1
ATOM 2682 C CA . ALA A 1 344 ? -17.219 16.25 9.297 1 97.5 344 ALA A CA 1
ATOM 2683 C C . ALA A 1 344 ? -18.375 17.203 9.562 1 97.5 344 ALA A C 1
ATOM 2685 O O . ALA A 1 344 ? -18.938 17.219 10.664 1 97.5 344 ALA A O 1
ATOM 2686 N N . THR A 1 345 ? -18.609 18.125 8.609 1 98.25 345 THR A N 1
ATOM 2687 C CA . THR A 1 345 ? -19.672 19.109 8.758 1 98.25 345 THR A CA 1
ATOM 2688 C C . THR A 1 345 ? -21.047 18.438 8.781 1 98.25 345 THR A C 1
ATOM 2690 O O . THR A 1 345 ? -21.406 17.734 7.84 1 98.25 345 THR A O 1
ATOM 2693 N N . ARG A 1 346 ? -21.75 18.672 9.859 1 98.38 346 ARG A N 1
ATOM 2694 C CA . ARG A 1 346 ? -23.141 18.281 10.008 1 98.38 346 ARG A CA 1
ATOM 2695 C C . ARG A 1 346 ? -24.078 19.469 9.859 1 98.38 346 ARG A C 1
ATOM 2697 O O . ARG A 1 346 ? -24.172 20.297 10.766 1 98.38 346 ARG A O 1
ATOM 2704 N N . PRO A 1 347 ? -24.766 19.484 8.773 1 98.62 347 PRO A N 1
ATOM 2705 C CA . PRO A 1 347 ? -25.656 20.641 8.594 1 98.62 347 PRO A CA 1
ATOM 2706 C C . PRO A 1 347 ? -26.891 20.578 9.5 1 98.62 347 PRO A C 1
ATOM 2708 O O . PRO A 1 347 ? -27.359 19.484 9.836 1 98.62 347 PRO A O 1
ATOM 2711 N N . ILE A 1 348 ? -27.344 21.719 9.859 1 98.69 348 ILE A N 1
ATOM 2712 C CA . ILE A 1 348 ? -28.625 21.922 10.523 1 98.69 348 ILE A CA 1
ATOM 2713 C C . ILE A 1 348 ? -29.422 22.984 9.773 1 98.69 348 ILE A C 1
ATOM 2715 O O . ILE A 1 348 ? -28.938 24.094 9.547 1 98.69 348 ILE A O 1
ATOM 2719 N N . THR A 1 349 ? -30.594 22.656 9.43 1 98.38 349 THR A N 1
ATOM 2720 C CA . THR A 1 349 ? -31.453 23.609 8.734 1 98.38 349 THR A CA 1
ATOM 2721 C C . THR A 1 349 ? -32.656 23.984 9.594 1 98.38 349 THR A C 1
ATOM 2723 O O . THR A 1 349 ? -33.094 23.203 10.461 1 98.38 349 THR A O 1
ATOM 2726 N N . ALA A 1 350 ? -33.188 25.188 9.352 1 98.5 350 ALA A N 1
ATOM 2727 C CA . ALA A 1 350 ? -34.438 25.641 9.93 1 98.5 350 ALA A CA 1
ATOM 2728 C C . ALA A 1 350 ? -35.531 25.703 8.883 1 98.5 350 ALA A C 1
ATOM 2730 O O . ALA A 1 350 ? -35.406 26.422 7.879 1 98.5 350 ALA A O 1
ATOM 2731 N N . LEU A 1 351 ? -36.531 24.969 9.148 1 98.19 351 LEU A N 1
ATOM 2732 C CA . LEU A 1 351 ? -37.656 24.906 8.203 1 98.19 351 LEU A CA 1
ATOM 2733 C C . LEU A 1 351 ? -38.844 25.688 8.711 1 98.19 351 LEU A C 1
ATOM 2735 O O . LEU A 1 351 ? -39.188 25.625 9.898 1 98.19 351 LEU A O 1
ATOM 2739 N N . ILE A 1 352 ? -39.469 26.438 7.879 1 97.56 352 ILE A N 1
ATOM 2740 C CA . ILE A 1 352 ? -40.781 27.016 8.062 1 97.56 352 ILE A CA 1
ATOM 2741 C C . ILE A 1 352 ? -41.75 26.516 6.973 1 97.56 352 ILE A C 1
ATOM 2743 O O . ILE A 1 352 ? -41.469 26.688 5.781 1 97.56 352 ILE A O 1
ATOM 2747 N N . ASP A 1 353 ? -42.844 25.922 7.352 1 95.5 353 ASP A N 1
ATOM 2748 C CA . ASP A 1 353 ? -43.812 25.375 6.43 1 95.5 353 ASP A CA 1
ATOM 2749 C C . ASP A 1 353 ? -43.188 24.453 5.406 1 95.5 353 ASP A C 1
ATOM 2751 O O . ASP A 1 353 ? -43.469 24.531 4.211 1 95.5 353 ASP A O 1
ATOM 2755 N N . GLY A 1 354 ? -42.094 23.719 5.848 1 95.44 354 GLY A N 1
ATOM 2756 C CA . GLY A 1 354 ? -41.5 22.656 5.039 1 95.44 354 GLY A CA 1
ATOM 2757 C C . GLY A 1 354 ? -40.375 23.156 4.172 1 95.44 354 GLY A C 1
ATOM 2758 O O . GLY A 1 354 ? -39.719 22.359 3.502 1 95.44 354 GLY A O 1
ATOM 2759 N N . GLU A 1 355 ? -40.094 24.469 4.227 1 97.25 355 GLU A N 1
ATOM 2760 C CA . GLU A 1 355 ? -39 25.047 3.443 1 97.25 355 GLU A CA 1
ATOM 2761 C C . GLU A 1 355 ? -37.875 25.547 4.348 1 97.25 355 GLU A C 1
ATOM 2763 O O . GLU A 1 355 ? -38.156 26.203 5.359 1 97.25 355 GLU A O 1
ATOM 2768 N N . SER A 1 356 ? -36.656 25.219 3.971 1 98.06 356 SER A N 1
ATOM 2769 C CA . SER A 1 356 ? -35.531 25.703 4.773 1 98.06 356 SER A CA 1
ATOM 2770 C C . SER A 1 356 ? -35.25 27.172 4.516 1 98.06 356 SER A C 1
ATOM 2772 O O . SER A 1 356 ? -35.188 27.609 3.363 1 98.06 356 SER A O 1
ATOM 2774 N N . VAL A 1 357 ? -35.094 27.938 5.562 1 98.31 357 VAL A N 1
ATOM 2775 C CA . VAL A 1 357 ? -34.938 29.391 5.434 1 98.31 357 VAL A CA 1
ATOM 2776 C C . VAL A 1 357 ? -33.594 29.812 5.992 1 98.31 357 VAL A C 1
ATOM 2778 O O . VAL A 1 357 ? -33.156 30.953 5.801 1 98.31 357 VAL A O 1
ATOM 2781 N N . ALA A 1 358 ? -32.906 28.953 6.691 1 98.38 358 ALA A N 1
ATOM 2782 C CA . ALA A 1 358 ? -31.578 29.188 7.25 1 98.38 358 ALA A CA 1
ATOM 2783 C C . ALA A 1 358 ? -30.812 27.875 7.449 1 98.38 358 ALA A C 1
ATOM 2785 O O . ALA A 1 358 ? -31.438 26.812 7.613 1 98.38 358 ALA A O 1
ATOM 2786 N N . VAL A 1 359 ? -29.5 27.969 7.375 1 98.38 359 VAL A N 1
ATOM 2787 C CA . VAL A 1 359 ? -28.656 26.797 7.555 1 98.38 359 VAL A CA 1
ATOM 2788 C C . VAL A 1 359 ? -27.438 27.172 8.398 1 98.38 359 VAL A C 1
ATOM 2790 O O . VAL A 1 359 ? -26.922 28.297 8.297 1 98.38 359 VAL A O 1
ATOM 2793 N N . THR A 1 360 ? -27.047 26.375 9.281 1 98.25 360 THR A N 1
ATOM 2794 C CA . THR A 1 360 ? -25.75 26.406 9.953 1 98.25 360 THR A CA 1
ATOM 2795 C C . THR A 1 360 ? -25.109 25.016 9.977 1 98.25 360 THR A C 1
ATOM 2797 O O . THR A 1 360 ? -25.641 24.078 9.367 1 98.25 360 THR A O 1
ATOM 2800 N N . GLY A 1 361 ? -23.922 24.906 10.523 1 98.31 361 GLY A N 1
ATOM 2801 C CA . GLY A 1 361 ? -23.25 23.609 10.57 1 98.31 361 GLY A CA 1
ATOM 2802 C C . GLY A 1 361 ? -22.531 23.359 11.883 1 98.31 361 GLY A C 1
ATOM 2803 O O . GLY A 1 361 ? -22.297 24.297 12.656 1 98.31 361 GLY A O 1
ATOM 2804 N N . PHE A 1 362 ? -22.25 22.203 12.172 1 98.5 362 PHE A N 1
ATOM 2805 C CA . PHE A 1 362 ? -21.453 21.734 13.297 1 98.5 362 PHE A CA 1
ATOM 2806 C C . PHE A 1 362 ? -20.359 20.781 12.82 1 98.5 362 PHE A C 1
ATOM 2808 O O . PHE A 1 362 ? -20.641 19.812 12.102 1 98.5 362 PHE A O 1
ATOM 2815 N N . MET A 1 363 ? -19.109 21.031 13.141 1 98.56 363 MET A N 1
ATOM 2816 C CA . MET A 1 363 ? -18.016 20.125 12.789 1 98.56 363 MET A CA 1
ATOM 2817 C C . MET A 1 363 ? -17.938 18.969 13.789 1 98.56 363 MET A C 1
ATOM 2819 O O . MET A 1 363 ? -17.438 19.141 14.898 1 98.56 363 MET A O 1
ATOM 2823 N N . LEU A 1 364 ? -18.438 17.828 13.406 1 98.25 364 LEU A N 1
ATOM 2824 C CA . LEU A 1 364 ? -18.453 16.672 14.281 1 98.25 364 LEU A CA 1
ATOM 2825 C C . LEU A 1 364 ? -17.125 15.93 14.242 1 98.25 364 LEU A C 1
ATOM 2827 O O . LEU A 1 364 ? -16.703 15.477 13.18 1 98.25 364 LEU A O 1
ATOM 2831 N N . GLN A 1 365 ? -16.469 15.773 15.344 1 98.06 365 GLN A N 1
ATOM 2832 C CA . GLN A 1 365 ? -15.133 15.211 15.484 1 98.06 365 GLN A CA 1
ATOM 2833 C C . GLN A 1 365 ? -15.203 13.75 15.93 1 98.06 365 GLN A C 1
ATOM 2835 O O . GLN A 1 365 ? -16.188 13.32 16.531 1 98.06 365 GLN A O 1
ATOM 2840 N N . PRO A 1 366 ? -14.164 12.969 15.656 1 97.88 366 PRO A N 1
ATOM 2841 C CA . PRO A 1 366 ? -14.211 11.531 15.93 1 97.88 366 PRO A CA 1
ATOM 2842 C C . PRO A 1 366 ? -14.125 11.211 17.422 1 97.88 366 PRO A C 1
ATOM 2844 O O . PRO A 1 366 ? -13.555 11.992 18.188 1 97.88 366 PRO A O 1
ATOM 2847 N N . GLU A 1 367 ? -14.648 10.117 17.75 1 97.5 367 GLU A N 1
ATOM 2848 C CA . GLU A 1 367 ? -14.555 9.57 19.109 1 97.5 367 GLU A CA 1
ATOM 2849 C C . GLU A 1 367 ? -14.508 8.039 19.078 1 97.5 367 GLU A C 1
ATOM 2851 O O . GLU A 1 367 ? -15.023 7.418 18.141 1 97.5 367 GLU A O 1
ATOM 2856 N N . ILE A 1 368 ? -13.844 7.434 20.031 1 98.25 368 ILE A N 1
ATOM 2857 C CA . ILE A 1 368 ? -13.914 6 20.281 1 98.25 368 ILE A CA 1
ATOM 2858 C C . ILE A 1 368 ? -15.109 5.691 21.188 1 98.25 368 ILE A C 1
ATOM 2860 O O . ILE A 1 368 ? -15.102 6.004 22.375 1 98.25 368 ILE A O 1
ATOM 2864 N N . THR A 1 369 ? -16.109 5.066 20.609 1 97.25 369 THR A N 1
ATOM 2865 C CA . THR A 1 369 ? -17.344 4.809 21.344 1 97.25 369 THR A CA 1
ATOM 2866 C C . THR A 1 369 ? -17.219 3.555 22.203 1 97.25 369 THR A C 1
ATOM 2868 O O . THR A 1 369 ? -17.812 3.469 23.281 1 97.25 369 THR A O 1
ATOM 2871 N N . GLU A 1 370 ? -16.531 2.635 21.609 1 97.06 370 GLU A N 1
ATOM 2872 C CA . GLU A 1 370 ? -16.391 1.372 22.328 1 97.06 370 GLU A CA 1
ATOM 2873 C C . GLU A 1 370 ? -15.086 0.67 21.969 1 97.06 370 GLU A C 1
ATOM 2875 O O . GLU A 1 370 ? -14.617 0.756 20.828 1 97.06 370 GLU A O 1
ATOM 2880 N N . MET A 1 371 ? -14.453 0.075 22.922 1 98.31 371 MET A N 1
ATOM 2881 C CA . MET A 1 371 ? -13.406 -0.939 22.797 1 98.31 371 MET A CA 1
ATOM 2882 C C . MET A 1 371 ? -13.508 -1.965 23.922 1 98.31 371 MET A C 1
ATOM 2884 O O . MET A 1 371 ? -13.18 -1.664 25.078 1 98.31 371 MET A O 1
ATOM 2888 N N . THR A 1 372 ? -13.984 -3.119 23.625 1 98.06 372 THR A N 1
ATOM 2889 C CA . THR A 1 372 ? -14.227 -4.109 24.672 1 98.06 372 THR A CA 1
ATOM 2890 C C . THR A 1 372 ? -13.883 -5.512 24.172 1 98.06 372 THR A C 1
ATOM 2892 O O . THR A 1 372 ? -14.133 -5.844 23.016 1 98.06 372 THR A O 1
ATOM 2895 N N . PRO A 1 373 ? -13.352 -6.309 24.922 1 98.44 373 PRO A N 1
ATOM 2896 C CA . PRO A 1 373 ? -12.75 -5.988 26.219 1 98.44 373 PRO A CA 1
ATOM 2897 C C . PRO A 1 373 ? -11.438 -5.227 26.094 1 98.44 373 PRO A C 1
ATOM 2899 O O . PRO A 1 373 ? -11.008 -4.902 24.984 1 98.44 373 PRO A O 1
ATOM 2902 N N . THR A 1 374 ? -10.828 -4.84 27.188 1 98.25 374 THR A N 1
ATOM 2903 C CA . THR A 1 374 ? -9.57 -4.105 27.172 1 98.25 374 THR A CA 1
ATOM 2904 C C . THR A 1 374 ? -8.406 -5.016 27.562 1 98.25 374 THR A C 1
ATOM 2906 O O . THR A 1 374 ? -7.246 -4.598 27.547 1 98.25 374 THR A O 1
ATOM 2909 N N . SER A 1 375 ? -8.75 -6.238 27.922 1 98.44 375 SER A N 1
ATOM 2910 C CA . SER A 1 375 ? -7.715 -7.219 28.234 1 98.44 375 SER A CA 1
ATOM 2911 C C . SER A 1 375 ? -8.211 -8.641 27.984 1 98.44 375 SER A C 1
ATOM 2913 O O . SER A 1 375 ? -9.414 -8.875 27.906 1 98.44 375 SER A O 1
ATOM 2915 N N . GLY A 1 376 ? -7.344 -9.57 27.75 1 98.5 376 GLY A N 1
ATOM 2916 C CA . GLY A 1 376 ? -7.605 -10.984 27.531 1 98.5 376 GLY A CA 1
ATOM 2917 C C . GLY A 1 376 ? -6.422 -11.719 26.922 1 98.5 376 GLY A C 1
ATOM 2918 O O . GLY A 1 376 ? -5.406 -11.102 26.578 1 98.5 376 GLY A O 1
ATOM 2919 N N . PRO A 1 377 ? -6.473 -13.023 26.875 1 98.06 377 PRO A N 1
ATOM 2920 C CA . PRO A 1 377 ? -5.383 -13.766 26.25 1 98.06 377 PRO A CA 1
ATOM 2921 C C . PRO A 1 377 ? -5.273 -13.492 24.75 1 98.06 377 PRO A C 1
ATOM 2923 O O . PRO A 1 377 ? -6.172 -12.891 24.156 1 98.06 377 PRO A O 1
ATOM 2926 N N . SER A 1 378 ? -4.156 -13.867 24.219 1 97.69 378 SER A N 1
ATOM 2927 C CA . SER A 1 378 ? -4.02 -13.805 22.766 1 97.69 378 SER A CA 1
ATOM 2928 C C . SER A 1 378 ? -5.18 -14.508 22.062 1 97.69 378 SER A C 1
ATOM 2930 O O . SER A 1 378 ? -5.656 -15.547 22.531 1 97.69 378 SER A O 1
ATOM 2932 N N . GLY A 1 379 ? -5.66 -13.938 21 1 97.88 379 GLY A N 1
ATOM 2933 C CA . GLY A 1 379 ? -6.793 -14.492 20.266 1 97.88 379 GLY A CA 1
ATOM 2934 C C . GLY A 1 379 ? -8.117 -13.891 20.688 1 97.88 379 GLY A C 1
ATOM 2935 O O . GLY A 1 379 ? -9.141 -14.102 20.031 1 97.88 379 GLY A O 1
ATOM 2936 N N . THR A 1 380 ? -8.133 -13.078 21.75 1 98.38 380 THR A N 1
ATOM 2937 C CA . THR A 1 380 ? -9.344 -12.414 22.219 1 98.38 380 THR A CA 1
ATOM 2938 C C . THR A 1 380 ? -9.883 -11.469 21.141 1 98.38 380 THR A C 1
ATOM 2940 O O . THR A 1 380 ? -9.125 -10.68 20.562 1 98.38 380 THR A O 1
ATOM 2943 N N . GLU A 1 381 ? -11.125 -11.586 20.844 1 97.81 381 GLU A N 1
ATOM 2944 C CA . GLU A 1 381 ? -11.773 -10.641 19.953 1 97.81 381 GLU A CA 1
ATOM 2945 C C . GLU A 1 381 ? -11.984 -9.289 20.625 1 97.81 381 GLU A C 1
ATOM 2947 O O . GLU A 1 381 ? -12.469 -9.219 21.75 1 97.81 381 GLU A O 1
ATOM 2952 N N . ILE A 1 382 ? -11.516 -8.266 20 1 98.56 382 ILE A N 1
ATOM 2953 C CA . ILE A 1 382 ? -11.672 -6.898 20.484 1 98.56 382 ILE A CA 1
ATOM 2954 C C . ILE A 1 382 ? -12.711 -6.168 19.641 1 98.56 382 ILE A C 1
ATOM 2956 O O . ILE A 1 382 ? -12.461 -5.875 18.453 1 98.56 382 ILE A O 1
ATOM 2960 N N . GLU A 1 383 ? -13.828 -5.855 20.156 1 98.5 383 GLU A N 1
ATOM 2961 C CA . GLU A 1 383 ? -14.844 -5.062 19.469 1 98.5 383 GLU A CA 1
ATOM 2962 C C . GLU A 1 383 ? -14.547 -3.57 19.578 1 98.5 383 GLU A C 1
ATOM 2964 O O . GLU A 1 383 ? -14.367 -3.043 20.688 1 98.5 383 GLU A O 1
ATOM 2969 N N . ILE A 1 384 ? -14.445 -2.906 18.484 1 98.69 384 ILE A N 1
ATOM 2970 C CA . ILE A 1 384 ? -14.133 -1.481 18.438 1 98.69 384 ILE A CA 1
ATOM 2971 C C . ILE A 1 384 ? -15.219 -0.741 17.672 1 98.69 384 ILE A C 1
ATOM 2973 O O . ILE A 1 384 ? -15.656 -1.196 16.609 1 98.69 384 ILE A O 1
ATOM 2977 N N . ALA A 1 385 ? -15.695 0.307 18.188 1 98.62 385 ALA A N 1
ATOM 2978 C CA . ALA A 1 385 ? -16.656 1.182 17.531 1 98.62 385 ALA A CA 1
ATOM 2979 C C . ALA A 1 385 ? -16.188 2.633 17.562 1 98.62 385 ALA A C 1
ATOM 2981 O O . ALA A 1 385 ? -15.727 3.125 18.594 1 98.62 385 ALA A O 1
ATOM 2982 N N . LEU A 1 386 ? -16.203 3.293 16.438 1 98.44 386 LEU A N 1
ATOM 2983 C CA . LEU A 1 386 ? -15.852 4.699 16.281 1 98.44 386 LEU A CA 1
ATOM 2984 C C . LEU A 1 386 ? -17.031 5.508 15.758 1 98.44 386 LEU A C 1
ATOM 2986 O O . LEU A 1 386 ? -17.781 5.031 14.891 1 98.44 386 LEU A O 1
ATOM 2990 N N . SER A 1 387 ? -17.25 6.645 16.234 1 97.94 387 SER A N 1
ATOM 2991 C CA . SER A 1 387 ? -18.188 7.617 15.656 1 97.94 387 SER A CA 1
ATOM 2992 C C . SER A 1 387 ? -17.469 8.914 15.281 1 97.94 387 SER A C 1
ATOM 2994 O O . SER A 1 387 ? -16.312 9.117 15.648 1 97.94 387 SER A O 1
ATOM 2996 N N . GLY A 1 388 ? -18.125 9.695 14.461 1 97.81 388 GLY A N 1
ATOM 2997 C CA . GLY A 1 388 ? -17.547 10.969 14.062 1 97.81 388 GLY A CA 1
ATOM 2998 C C . GLY A 1 388 ? -16.484 10.836 12.984 1 97.81 388 GLY A C 1
ATOM 2999 O O . GLY A 1 388 ? -15.695 11.75 12.773 1 97.81 388 GLY A O 1
ATOM 3000 N N . VAL A 1 389 ? -16.406 9.672 12.359 1 97.88 389 VAL A N 1
ATOM 3001 C CA . VAL A 1 389 ? -15.531 9.508 11.203 1 97.88 389 VAL A CA 1
ATOM 3002 C C . VAL A 1 389 ? -16.172 10.109 9.961 1 97.88 389 VAL A C 1
ATOM 3004 O O . VAL A 1 389 ? -17.328 9.797 9.641 1 97.88 389 VAL A O 1
ATOM 3007 N N . GLY A 1 390 ? -15.461 10.969 9.305 1 96.88 390 GLY A N 1
ATOM 3008 C CA . GLY A 1 390 ? -16.062 11.773 8.242 1 96.88 390 GLY A CA 1
ATOM 3009 C C . GLY A 1 390 ? -16.234 11.008 6.945 1 96.88 390 GLY A C 1
ATOM 3010 O O . GLY A 1 390 ? -15.812 9.859 6.832 1 96.88 390 GLY A O 1
ATOM 3011 N N . TRP A 1 391 ? -16.859 11.664 6.008 1 96.12 391 TRP A N 1
ATOM 3012 C CA . TRP A 1 391 ? -17.141 11.07 4.703 1 96.12 391 TRP A CA 1
ATOM 3013 C C . TRP A 1 391 ? -16.156 11.57 3.656 1 96.12 391 TRP A C 1
ATOM 3015 O O . TRP A 1 391 ? -15.953 10.93 2.623 1 96.12 391 TRP A O 1
ATOM 3025 N N . PRO A 1 392 ? -15.547 12.828 3.889 1 96.81 392 PRO A N 1
ATOM 3026 C CA . PRO A 1 392 ? -14.641 13.32 2.848 1 96.81 392 PRO A CA 1
ATOM 3027 C C . PRO A 1 392 ? -13.445 12.398 2.613 1 96.81 392 PRO A C 1
ATOM 3029 O O . PRO A 1 392 ? -13.086 11.617 3.492 1 96.81 392 PRO A O 1
ATOM 3032 N N . ILE A 1 393 ? -12.805 12.578 1.53 1 96.44 393 ILE A N 1
ATOM 3033 C CA . ILE A 1 393 ? -11.75 11.703 1.026 1 96.44 393 ILE A CA 1
ATOM 3034 C C . ILE A 1 393 ? -10.648 11.562 2.074 1 96.44 393 ILE A C 1
ATOM 3036 O O . ILE A 1 393 ? -10.117 10.469 2.281 1 96.44 393 ILE A O 1
ATOM 3040 N N . TYR A 1 394 ? -10.25 12.602 2.787 1 96.94 394 TYR A N 1
ATOM 3041 C CA . TYR A 1 394 ? -9.148 12.57 3.742 1 96.94 394 TYR A CA 1
ATOM 3042 C C . TYR A 1 394 ? -9.641 12.156 5.125 1 96.94 394 TYR A C 1
ATOM 3044 O O . TYR A 1 394 ? -8.836 11.859 6.012 1 96.94 394 TYR A O 1
ATOM 3052 N N . GLU A 1 395 ? -10.945 11.992 5.348 1 96.06 395 GLU A N 1
ATOM 3053 C CA . GLU A 1 395 ? -11.484 11.742 6.68 1 96.06 395 GLU A CA 1
ATOM 3054 C C . GLU A 1 395 ? -12.117 10.359 6.766 1 96.06 395 GLU A C 1
ATOM 3056 O O . GLU A 1 395 ? -12.367 9.852 7.859 1 96.06 395 GLU A O 1
ATOM 3061 N N . ASN A 1 396 ? -12.383 9.828 5.613 1 95.81 396 ASN A N 1
ATOM 3062 C CA . ASN A 1 396 ? -13.281 8.68 5.598 1 95.81 396 ASN A CA 1
ATOM 3063 C C . ASN A 1 396 ? -12.523 7.379 5.844 1 95.81 396 ASN A C 1
ATOM 3065 O O . ASN A 1 396 ? -13.117 6.383 6.266 1 95.81 396 ASN A O 1
ATOM 3069 N N . ALA A 1 397 ? -11.242 7.367 5.523 1 96.19 397 ALA A N 1
ATOM 3070 C CA . ALA A 1 397 ? -10.492 6.113 5.562 1 96.19 397 ALA A CA 1
ATOM 3071 C C . ALA A 1 397 ? -9.492 6.109 6.715 1 96.19 397 ALA A C 1
ATOM 3073 O O . ALA A 1 397 ? -8.281 6.02 6.496 1 96.19 397 ALA A O 1
ATOM 3074 N N . TYR A 1 398 ? -10.008 6.105 7.984 1 98.06 398 TYR A N 1
ATOM 3075 C CA . TYR A 1 398 ? -9.117 5.953 9.133 1 98.06 398 TYR A CA 1
ATOM 3076 C C . TYR A 1 398 ? -8.43 4.594 9.109 1 98.06 398 TYR A C 1
ATOM 3078 O O . TYR A 1 398 ? -9.086 3.561 8.938 1 98.06 398 TYR A O 1
ATOM 3086 N N . TYR A 1 399 ? -7.145 4.586 9.211 1 98.69 399 TYR A N 1
ATOM 3087 C CA . TYR A 1 399 ? -6.32 3.398 9.016 1 98.69 399 TYR A CA 1
ATOM 3088 C C . TYR A 1 399 ? -5.805 2.863 10.344 1 98.69 399 TYR A C 1
ATOM 3090 O O . TYR A 1 399 ? -5.195 3.602 11.125 1 98.69 399 TYR A O 1
ATOM 3098 N N . PHE A 1 400 ? -6.047 1.579 10.609 1 98.88 400 PHE A N 1
ATOM 3099 C CA . PHE A 1 400 ? -5.672 0.922 11.859 1 98.88 400 PHE A CA 1
ATOM 3100 C C . PHE A 1 400 ? -4.258 0.359 11.766 1 98.88 400 PHE A C 1
ATOM 3102 O O . PHE A 1 400 ? -3.906 -0.294 10.781 1 98.88 400 PHE A O 1
ATOM 3109 N N . MET A 1 401 ? -3.508 0.62 12.789 1 98.75 401 MET A N 1
ATOM 3110 C CA . MET A 1 401 ? -2.215 -0.02 13.016 1 98.75 401 MET A CA 1
ATOM 3111 C C . MET A 1 401 ? -2.201 -0.755 14.352 1 98.75 401 MET A C 1
ATOM 3113 O O . MET A 1 401 ? -2.732 -0.257 15.344 1 98.75 401 MET A O 1
ATOM 3117 N N . TYR A 1 402 ? -1.659 -1.916 14.367 1 98.88 402 TYR A N 1
ATOM 3118 C CA . TYR A 1 402 ? -1.47 -2.709 15.578 1 98.88 402 TYR A CA 1
ATOM 3119 C C . TYR A 1 402 ? 0.012 -2.867 15.898 1 98.88 402 TYR A C 1
ATOM 3121 O O . TYR A 1 402 ? 0.746 -3.533 15.164 1 98.88 402 TYR A O 1
ATOM 3129 N N . ASP A 1 403 ? 0.515 -2.25 17.031 1 98.62 403 ASP A N 1
ATOM 3130 C CA . ASP A 1 403 ? 1.933 -2.236 17.375 1 98.62 403 ASP A CA 1
ATOM 3131 C C . ASP A 1 403 ? 2.787 -1.801 16.188 1 98.62 403 ASP A C 1
ATOM 3133 O O . ASP A 1 403 ? 3.748 -2.48 15.828 1 98.62 403 ASP A O 1
ATOM 3137 N N . ASN A 1 404 ? 2.391 -0.713 15.516 1 98.81 404 ASN A N 1
ATOM 3138 C CA . ASN A 1 404 ? 3.062 -0.02 14.422 1 98.81 404 ASN A CA 1
ATOM 3139 C C . ASN A 1 404 ? 2.957 -0.801 13.117 1 98.81 404 ASN A C 1
ATOM 3141 O O . ASN A 1 404 ? 3.564 -0.425 12.109 1 98.81 404 ASN A O 1
ATOM 3145 N N . LYS A 1 405 ? 2.193 -1.929 13.078 1 98.56 405 LYS A N 1
ATOM 3146 C CA . LYS A 1 405 ? 1.958 -2.676 11.852 1 98.56 405 LYS A CA 1
ATOM 3147 C C . LYS A 1 405 ? 0.663 -2.232 11.172 1 98.56 405 LYS A C 1
ATOM 3149 O O . LYS A 1 405 ? -0.416 -2.332 11.766 1 98.56 405 LYS A O 1
ATOM 3154 N N . PRO A 1 406 ? 0.779 -1.747 9.961 1 98.75 406 PRO A N 1
ATOM 3155 C CA . PRO A 1 406 ? -0.471 -1.408 9.273 1 98.75 406 PRO A CA 1
ATOM 3156 C C . PRO A 1 406 ? -1.342 -2.631 9 1 98.75 406 PRO A C 1
ATOM 3158 O O . PRO A 1 406 ? -0.836 -3.664 8.547 1 98.75 406 PRO A O 1
ATOM 3161 N N . LEU A 1 407 ? -2.623 -2.523 9.297 1 98.5 407 LEU A N 1
ATOM 3162 C CA . LEU A 1 407 ? -3.557 -3.627 9.094 1 98.5 407 LEU A CA 1
ATOM 3163 C C . LEU A 1 407 ? -4.539 -3.309 7.977 1 98.5 407 LEU A C 1
ATOM 3165 O O . LEU A 1 407 ? -4.605 -4.027 6.977 1 98.5 407 LEU A O 1
ATOM 3169 N N . GLY A 1 408 ? -5.27 -2.211 8.117 1 98.31 408 GLY A N 1
ATOM 3170 C CA . GLY A 1 408 ? -6.289 -1.804 7.16 1 98.31 408 GLY A CA 1
ATOM 3171 C C . GLY A 1 408 ? -7.105 -0.614 7.633 1 98.31 408 GLY A C 1
ATOM 3172 O O . GLY A 1 408 ? -6.777 0.01 8.641 1 98.31 408 GLY A O 1
ATOM 3173 N N . TYR A 1 409 ? -8.18 -0.273 6.867 1 97.75 409 TYR A N 1
ATOM 3174 C CA . TYR A 1 409 ? -8.914 0.947 7.188 1 97.75 409 TYR A CA 1
ATOM 3175 C C . TYR A 1 409 ? -10.398 0.656 7.387 1 97.75 409 TYR A C 1
ATOM 3177 O O . TYR A 1 409 ? -10.891 -0.405 6.996 1 97.75 409 TYR A O 1
ATOM 3185 N N . ILE A 1 410 ? -11.109 1.528 8.086 1 97.19 410 ILE A N 1
ATOM 3186 C CA . ILE A 1 410 ? -12.57 1.604 8.094 1 97.19 410 ILE A CA 1
ATOM 3187 C C . ILE A 1 410 ? -13.023 2.773 7.223 1 97.19 410 ILE A C 1
ATOM 3189 O O . ILE A 1 410 ? -12.25 3.695 6.953 1 97.19 410 ILE A O 1
ATOM 3193 N N . CYS A 1 411 ? -14.25 2.68 6.832 1 95.56 411 CYS A N 1
ATOM 3194 C CA . CYS A 1 411 ? -14.844 3.75 6.035 1 95.56 411 CYS A CA 1
ATOM 3195 C C . CYS A 1 411 ? -15.961 4.445 6.809 1 95.56 411 CYS A C 1
ATOM 3197 O O . CYS A 1 411 ? -16.953 3.818 7.172 1 95.56 411 CYS A O 1
ATOM 3199 N N . GLY A 1 412 ? -15.781 5.691 6.977 1 95.19 412 GLY A N 1
ATOM 3200 C CA . GLY A 1 412 ? -16.75 6.488 7.715 1 95.19 412 GLY A CA 1
ATOM 3201 C C . GLY A 1 412 ? -18.109 6.555 7.039 1 95.19 412 GLY A C 1
ATOM 3202 O O . GLY A 1 412 ? -19.125 6.77 7.699 1 95.19 412 GLY A O 1
ATOM 3203 N N . LEU A 1 413 ? -18.156 6.34 5.758 1 93 413 LEU A N 1
ATOM 3204 C CA . LEU A 1 413 ? -19.391 6.457 4.98 1 93 413 LEU A CA 1
ATOM 3205 C C . LEU A 1 413 ? -20.266 5.227 5.172 1 93 413 LEU A C 1
ATOM 3207 O O . LEU A 1 413 ? -21.469 5.262 4.883 1 93 413 LEU A O 1
ATOM 3211 N N . GLU A 1 414 ? -19.75 4.184 5.668 1 91.38 414 GLU A N 1
ATOM 3212 C CA . GLU A 1 414 ? -20.469 2.918 5.695 1 91.38 414 GLU A CA 1
ATOM 3213 C C . GLU A 1 414 ? -21.484 2.885 6.844 1 91.38 414 GLU A C 1
ATOM 3215 O O . GLU A 1 414 ? -22.484 2.17 6.777 1 91.38 414 GLU A O 1
ATOM 3220 N N . ALA A 1 415 ? -21.188 3.619 7.871 1 93.88 415 ALA A N 1
ATOM 3221 C CA . ALA A 1 415 ? -22.078 3.625 9.031 1 93.88 415 ALA A CA 1
ATOM 3222 C C . ALA A 1 415 ? -21.859 4.871 9.883 1 93.88 415 ALA A C 1
ATOM 3224 O O . ALA A 1 415 ? -20.812 5.504 9.812 1 93.88 415 ALA A O 1
ATOM 3225 N N . LYS A 1 416 ? -22.922 5.258 10.688 1 95.94 416 LYS A N 1
ATOM 3226 C CA . LYS A 1 416 ? -22.797 6.352 11.648 1 95.94 416 LYS A CA 1
ATOM 3227 C C . LYS A 1 416 ? -21.828 5.984 12.773 1 95.94 416 LYS A C 1
ATOM 3229 O O . LYS A 1 416 ? -21.156 6.852 13.32 1 95.94 416 LYS A O 1
ATOM 3234 N N . ILE A 1 417 ? -21.891 4.773 13.109 1 97.69 417 ILE A N 1
ATOM 3235 C CA . ILE A 1 417 ? -20.953 4.16 14.031 1 97.69 417 ILE A CA 1
ATOM 3236 C C . ILE A 1 417 ? -20.188 3.039 13.32 1 97.69 417 ILE A C 1
ATOM 3238 O O . ILE A 1 417 ? -20.781 2.027 12.938 1 97.69 417 ILE A O 1
ATOM 3242 N N . ASN A 1 418 ? -18.938 3.24 13.117 1 98 418 ASN A N 1
ATOM 3243 C CA . ASN A 1 418 ? -18.109 2.246 12.445 1 98 418 ASN A CA 1
ATOM 3244 C C . ASN A 1 418 ? -17.641 1.159 13.406 1 98 418 ASN A C 1
ATOM 3246 O O . ASN A 1 418 ? -17.031 1.455 14.43 1 98 418 ASN A O 1
ATOM 3250 N N . GLU A 1 419 ? -17.906 -0.053 13.07 1 97.94 419 GLU A N 1
ATOM 3251 C CA . GLU A 1 419 ? -17.594 -1.172 13.953 1 97.94 419 GLU A CA 1
ATOM 3252 C C . GLU A 1 419 ? -16.625 -2.145 13.289 1 97.94 419 GLU A C 1
ATOM 3254 O O . GLU A 1 419 ? -16.766 -2.443 12.102 1 97.94 419 GLU A O 1
ATOM 3259 N N . THR A 1 420 ? -15.633 -2.57 13.992 1 97.31 420 THR A N 1
ATOM 3260 C CA . THR A 1 420 ? -14.703 -3.605 13.562 1 97.31 420 THR A CA 1
ATOM 3261 C C . THR A 1 420 ? -14.336 -4.527 14.719 1 97.31 420 THR A C 1
ATOM 3263 O O . THR A 1 420 ? -14.547 -4.18 15.883 1 97.31 420 THR A O 1
ATOM 3266 N N . VAL A 1 421 ? -13.953 -5.719 14.43 1 97 421 VAL A N 1
ATOM 3267 C CA . VAL A 1 421 ? -13.5 -6.695 15.422 1 97 421 VAL A CA 1
ATOM 3268 C C . VAL A 1 421 ? -12.086 -7.156 15.078 1 97 421 VAL A C 1
ATOM 3270 O O . VAL A 1 421 ? -11.844 -7.699 14 1 97 421 VAL A O 1
ATOM 3273 N N . LEU A 1 422 ? -11.156 -6.883 15.898 1 97.62 422 LEU A N 1
ATOM 3274 C CA . LEU A 1 422 ? -9.789 -7.375 15.781 1 97.62 422 LEU A CA 1
ATOM 3275 C C . LEU A 1 422 ? -9.555 -8.555 16.719 1 97.62 422 LEU A C 1
ATOM 3277 O O . LEU A 1 422 ? -10.391 -8.852 17.578 1 97.62 422 LEU A O 1
ATOM 3281 N N . ARG A 1 423 ? -8.523 -9.25 16.5 1 97.75 423 ARG A N 1
ATOM 3282 C CA . ARG A 1 423 ? -8.07 -10.289 17.406 1 97.75 423 ARG A CA 1
ATOM 3283 C C . ARG A 1 423 ? -6.766 -9.898 18.094 1 97.75 423 ARG A C 1
ATOM 3285 O O . ARG A 1 423 ? -5.777 -9.586 17.422 1 97.75 423 ARG A O 1
ATOM 3292 N N . ALA A 1 424 ? -6.797 -9.93 19.406 1 98.56 424 ALA A N 1
ATOM 3293 C CA . ALA A 1 424 ? -5.574 -9.602 20.141 1 98.56 424 ALA A CA 1
ATOM 3294 C C . ALA A 1 424 ? -4.438 -10.547 19.766 1 98.56 424 ALA A C 1
ATOM 3296 O O . ALA A 1 424 ? -4.621 -11.766 19.734 1 98.56 424 ALA A O 1
ATOM 3297 N N . ALA A 1 425 ? -3.301 -9.992 19.453 1 98.44 425 ALA A N 1
ATOM 3298 C CA . ALA A 1 425 ? -2.164 -10.805 19.031 1 98.44 425 ALA A CA 1
ATOM 3299 C C . ALA A 1 425 ? -0.864 -10.289 19.641 1 98.44 425 ALA A C 1
ATOM 3301 O O . ALA A 1 425 ? -0.619 -9.086 19.656 1 98.44 425 ALA A O 1
ATOM 3302 N N . GLY A 1 426 ? -0.017 -11.156 20.078 1 96.38 426 GLY A N 1
ATOM 3303 C CA . GLY A 1 426 ? 1.279 -10.812 20.641 1 96.38 426 GLY A CA 1
ATOM 3304 C C . GLY A 1 426 ? 1.548 -11.492 21.969 1 96.38 426 GLY A C 1
ATOM 3305 O O . GLY A 1 426 ? 0.735 -12.289 22.438 1 96.38 426 GLY A O 1
ATOM 3306 N N . GLU A 1 427 ? 2.697 -11.203 22.547 1 95.69 427 GLU A N 1
ATOM 3307 C CA . GLU A 1 427 ? 3.076 -11.727 23.859 1 95.69 427 GLU A CA 1
ATOM 3308 C C . GLU A 1 427 ? 2.289 -11.039 24.969 1 95.69 427 GLU A C 1
ATOM 3310 O O . GLU A 1 427 ? 1.735 -9.953 24.766 1 95.69 427 GLU A O 1
ATOM 3315 N N . PRO A 1 428 ? 2.275 -11.703 26.141 1 96.88 428 PRO A N 1
ATOM 3316 C CA . PRO A 1 428 ? 1.649 -11.023 27.281 1 96.88 428 PRO A CA 1
ATOM 3317 C C . PRO A 1 428 ? 2.229 -9.633 27.531 1 96.88 428 PRO A C 1
ATOM 3319 O O . PRO A 1 428 ? 3.441 -9.438 27.406 1 96.88 428 PRO A O 1
ATOM 3322 N N . GLY A 1 429 ? 1.383 -8.695 27.781 1 96.62 429 GLY A N 1
ATOM 3323 C CA . GLY A 1 429 ? 1.755 -7.297 27.953 1 96.62 429 GLY A CA 1
ATOM 3324 C C . GLY A 1 429 ? 0.877 -6.344 27.172 1 96.62 429 GLY A C 1
ATOM 3325 O O . GLY A 1 429 ? -0.165 -6.742 26.641 1 96.62 429 GLY A O 1
ATOM 3326 N N . TRP A 1 430 ? 1.271 -5.062 27.141 1 97.5 430 TRP A N 1
ATOM 3327 C CA . TRP A 1 430 ? 0.471 -4.027 26.5 1 97.5 430 TRP A CA 1
ATOM 3328 C C . TRP A 1 430 ? 0.735 -3.992 25 1 97.5 430 TRP A C 1
ATOM 3330 O O . TRP A 1 430 ? 1.887 -4.07 24.562 1 97.5 430 TRP A O 1
ATOM 3340 N N . HIS A 1 431 ? -0.263 -3.924 24.266 1 98.25 431 HIS A N 1
ATOM 3341 C CA . HIS A 1 431 ? -0.256 -3.711 22.812 1 98.25 431 HIS A CA 1
ATOM 3342 C C . HIS A 1 431 ? -1.117 -2.512 22.438 1 98.25 431 HIS A C 1
ATOM 3344 O O . HIS A 1 431 ? -2.08 -2.186 23.125 1 98.25 431 HIS A O 1
ATOM 3350 N N . PHE A 1 432 ? -0.78 -1.889 21.391 1 98.69 432 PHE A N 1
ATOM 3351 C CA . PHE A 1 432 ? -1.405 -0.612 21.078 1 98.69 432 PHE A CA 1
ATOM 3352 C C . PHE A 1 432 ? -2.027 -0.649 19.688 1 98.69 432 PHE A C 1
ATOM 3354 O O . PHE A 1 432 ? -1.445 -1.21 18.75 1 98.69 432 PHE A O 1
ATOM 3361 N N . ILE A 1 433 ? -3.18 -0.157 19.562 1 98.81 433 ILE A N 1
ATOM 3362 C CA . ILE A 1 433 ? -3.893 0.085 18.312 1 98.81 433 ILE A CA 1
ATOM 3363 C C . ILE A 1 433 ? -3.967 1.587 18.047 1 98.81 433 ILE A C 1
ATOM 3365 O O . ILE A 1 433 ? -4.605 2.326 18.797 1 98.81 433 ILE A O 1
ATOM 3369 N N . ASP A 1 434 ? -3.281 2.041 17.062 1 98.81 434 ASP A N 1
ATOM 3370 C CA . ASP A 1 434 ? -3.311 3.438 16.625 1 98.81 434 ASP A CA 1
ATOM 3371 C C . ASP A 1 434 ? -4.07 3.592 15.312 1 98.81 434 ASP A C 1
ATOM 3373 O O . ASP A 1 434 ? -3.881 2.805 14.383 1 98.81 434 ASP A O 1
ATOM 3377 N N . VAL A 1 435 ? -4.902 4.527 15.258 1 98.75 435 VAL A N 1
ATOM 3378 C CA . VAL A 1 435 ? -5.727 4.793 14.078 1 98.75 435 VAL A CA 1
ATOM 3379 C C . VAL A 1 435 ? -5.418 6.184 13.539 1 98.75 435 VAL A C 1
ATOM 3381 O O . VAL A 1 435 ? -5.574 7.184 14.242 1 98.75 435 VAL A O 1
ATOM 3384 N N . TYR A 1 436 ? -4.938 6.246 12.266 1 98.44 436 TYR A N 1
ATOM 3385 C CA . TYR A 1 436 ? -4.492 7.504 11.68 1 98.44 436 TYR A CA 1
ATOM 3386 C C . TYR A 1 436 ? -5.305 7.84 10.43 1 98.44 436 TYR A C 1
ATOM 3388 O O . TYR A 1 436 ? -5.867 6.949 9.789 1 98.44 436 TYR A O 1
ATOM 3396 N N . PRO A 1 437 ? -5.402 9.148 10.102 1 97.5 437 PRO A N 1
ATOM 3397 C CA . PRO A 1 437 ? -6.008 9.508 8.812 1 97.5 437 PRO A CA 1
ATOM 3398 C C . PRO A 1 437 ? -5.23 8.961 7.621 1 97.5 437 PRO A C 1
ATOM 3400 O O . PRO A 1 437 ? -4.039 8.664 7.734 1 97.5 437 PRO A O 1
ATOM 3403 N N . SER A 1 438 ? -5.883 8.734 6.551 1 97.69 438 SER A N 1
ATOM 3404 C CA . SER A 1 438 ? -5.301 8.352 5.27 1 97.69 438 SER A CA 1
ATOM 3405 C C . SER A 1 438 ? -6.074 8.945 4.102 1 97.69 438 SER A C 1
ATOM 3407 O O . SER A 1 438 ? -7.199 9.422 4.277 1 97.69 438 SER A O 1
ATOM 3409 N N . LEU A 1 439 ? -5.465 9.039 2.98 1 96.88 439 LEU A N 1
ATOM 3410 C CA . LEU A 1 439 ? -6.113 9.492 1.756 1 96.88 439 LEU A CA 1
ATOM 3411 C C . LEU A 1 439 ? -6.777 8.328 1.027 1 96.88 439 LEU A C 1
ATOM 3413 O O . LEU A 1 439 ? -6.094 7.453 0.5 1 96.88 439 LEU A O 1
ATOM 3417 N N . PHE A 1 440 ? -8.117 8.398 0.971 1 95.62 440 PHE A N 1
ATOM 3418 C CA . PHE A 1 440 ? -8.852 7.316 0.321 1 95.62 440 PHE A CA 1
ATOM 3419 C C . PHE A 1 440 ? -8.555 7.285 -1.174 1 95.62 440 PHE A C 1
ATOM 3421 O O . PHE A 1 440 ? -8.469 6.211 -1.771 1 95.62 440 PHE A O 1
ATOM 3428 N N . ASP A 1 441 ? -8.461 8.406 -1.674 1 93.44 441 ASP A N 1
ATOM 3429 C CA . ASP A 1 441 ? -8.242 8.57 -3.105 1 93.44 441 ASP A CA 1
ATOM 3430 C C . ASP A 1 441 ? -7.488 9.867 -3.395 1 93.44 441 ASP A C 1
ATOM 3432 O O . ASP A 1 441 ? -7.688 10.875 -2.709 1 93.44 441 ASP A O 1
ATOM 3436 N N . VAL A 1 442 ? -6.602 9.828 -4.328 1 95.19 442 VAL A N 1
ATOM 3437 C CA . VAL A 1 442 ? -5.879 10.992 -4.844 1 95.19 442 VAL A CA 1
ATOM 3438 C C . VAL A 1 442 ? -5.875 10.961 -6.371 1 95.19 442 VAL A C 1
ATOM 3440 O O . VAL A 1 442 ? -5.559 9.938 -6.977 1 95.19 442 VAL A O 1
ATOM 3443 N N . GLU A 1 443 ? -6.25 12.055 -7.023 1 94 443 GLU A N 1
ATOM 3444 C CA . GLU A 1 443 ? -6.371 12.086 -8.477 1 94 443 GLU A CA 1
ATOM 3445 C C . GLU A 1 443 ? -5.027 11.828 -9.148 1 94 443 GLU A C 1
ATOM 3447 O O . GLU A 1 443 ? -4.945 11.055 -10.109 1 94 443 GLU A O 1
ATOM 3452 N N . GLU A 1 444 ? -4.012 12.492 -8.617 1 88.88 444 GLU A N 1
ATOM 3453 C CA . GLU A 1 444 ? -2.67 12.242 -9.141 1 88.88 444 GLU A CA 1
ATOM 3454 C C . GLU A 1 444 ? -2.121 10.914 -8.641 1 88.88 444 GLU A C 1
ATOM 3456 O O . GLU A 1 444 ? -2.082 10.664 -7.434 1 88.88 444 GLU A O 1
ATOM 3461 N N . ASP A 1 445 ? -1.604 10.109 -9.523 1 79.31 445 ASP A N 1
ATOM 3462 C CA . ASP A 1 445 ? -1.22 8.742 -9.188 1 79.31 445 ASP A CA 1
ATOM 3463 C C . ASP A 1 445 ? 0.196 8.695 -8.609 1 79.31 445 ASP A C 1
ATOM 3465 O O . ASP A 1 445 ? 0.574 7.719 -7.957 1 79.31 445 ASP A O 1
ATOM 3469 N N . GLU A 1 446 ? 1.007 9.688 -8.953 1 83.25 446 GLU A N 1
ATOM 3470 C CA . GLU A 1 446 ? 2.402 9.641 -8.523 1 83.25 446 GLU A CA 1
ATOM 3471 C C . GLU A 1 446 ? 2.775 10.891 -7.734 1 83.25 446 GLU A C 1
ATOM 3473 O O . GLU A 1 446 ? 2.529 12.016 -8.188 1 83.25 446 GLU A O 1
ATOM 3478 N N . PRO A 1 447 ? 3.365 10.773 -6.645 1 84.62 447 PRO A N 1
ATOM 3479 C CA . PRO A 1 447 ? 3.508 9.5 -5.941 1 84.62 447 PRO A CA 1
ATOM 3480 C C . PRO A 1 447 ? 2.188 8.992 -5.367 1 84.62 447 PRO A C 1
ATOM 3482 O O . PRO A 1 447 ? 1.234 9.758 -5.227 1 84.62 447 PRO A O 1
ATOM 3485 N N . ASN A 1 448 ? 2.182 7.703 -5.059 1 90.31 448 ASN A N 1
ATOM 3486 C CA . ASN A 1 448 ? 0.98 7.121 -4.469 1 90.31 448 ASN A CA 1
ATOM 3487 C C . ASN A 1 448 ? 0.852 7.477 -2.99 1 90.31 448 ASN A C 1
ATOM 3489 O O . ASN A 1 448 ? 1.74 7.164 -2.195 1 90.31 448 ASN A O 1
ATOM 3493 N N . PHE A 1 449 ? -0.226 8.117 -2.588 1 94 449 PHE A N 1
ATOM 3494 C CA . PHE A 1 449 ? -0.523 8.484 -1.207 1 94 449 PHE A CA 1
ATOM 3495 C C . PHE A 1 449 ? -1.724 7.699 -0.688 1 94 449 PHE A C 1
ATOM 3497 O O . PHE A 1 449 ? -2.088 7.816 0.484 1 94 449 PHE A O 1
ATOM 3504 N N . GLU A 1 450 ? -2.301 6.879 -1.489 1 94.31 450 GLU A N 1
ATOM 3505 C CA . GLU A 1 450 ? -3.641 6.363 -1.226 1 94.31 450 GLU A CA 1
ATOM 3506 C C . GLU A 1 450 ? -3.6 5.184 -0.259 1 94.31 450 GLU A C 1
ATOM 3508 O O . GLU A 1 450 ? -2.82 4.25 -0.446 1 94.31 450 GLU A O 1
ATOM 3513 N N . LEU A 1 451 ? -4.445 5.289 0.774 1 95.31 451 LEU A N 1
ATOM 3514 C CA . LEU A 1 451 ? -4.719 4.219 1.729 1 95.31 451 LEU A CA 1
ATOM 3515 C C . LEU A 1 451 ? -3.432 3.732 2.385 1 95.31 451 LEU A C 1
ATOM 3517 O O . LEU A 1 451 ? -3.156 2.531 2.404 1 95.31 451 LEU A O 1
ATOM 3521 N N . ILE A 1 452 ? -2.629 4.602 2.834 1 96.88 452 ILE A N 1
ATOM 3522 C CA . ILE A 1 452 ? -1.432 4.457 3.656 1 96.88 452 ILE A CA 1
ATOM 3523 C C . ILE A 1 452 ? -1.518 5.395 4.859 1 96.88 452 ILE A C 1
ATOM 3525 O O . ILE A 1 452 ? -1.936 6.547 4.727 1 96.88 452 ILE A O 1
ATOM 3529 N N . PRO A 1 453 ? -1.19 4.922 6.039 1 98.38 453 PRO A N 1
ATOM 3530 C CA . PRO A 1 453 ? -1.259 5.836 7.18 1 98.38 453 PRO A CA 1
ATOM 3531 C C . PRO A 1 453 ? -0.477 7.129 6.945 1 98.38 453 PRO A C 1
ATOM 3533 O O . PRO A 1 453 ? 0.71 7.082 6.613 1 98.38 453 PRO A O 1
ATOM 3536 N N . HIS A 1 454 ? -1.151 8.273 7.047 1 98.25 454 HIS A N 1
ATOM 3537 C CA . HIS A 1 454 ? -0.51 9.578 6.957 1 98.25 454 HIS A CA 1
ATOM 3538 C C . HIS A 1 454 ? 0.114 9.984 8.289 1 98.25 454 HIS A C 1
ATOM 3540 O O . HIS A 1 454 ? -0.585 10.445 9.188 1 98.25 454 HIS A O 1
ATOM 3546 N N . LEU A 1 455 ? 1.429 9.898 8.375 1 98.44 455 LEU A N 1
ATOM 3547 C CA . LEU A 1 455 ? 2.068 10.047 9.68 1 98.44 455 LEU A CA 1
ATOM 3548 C C . LEU A 1 455 ? 2.355 11.523 9.969 1 98.44 455 LEU A C 1
ATOM 3550 O O . LEU A 1 455 ? 2.605 11.891 11.117 1 98.44 455 LEU A O 1
ATOM 3554 N N . SER A 1 456 ? 2.406 12.359 8.961 1 97.94 456 SER A N 1
ATOM 3555 C CA . SER A 1 456 ? 2.529 13.797 9.172 1 97.94 456 SER A CA 1
ATOM 3556 C C . SER A 1 456 ? 1.17 14.484 9.086 1 97.94 456 SER A C 1
ATOM 3558 O O . SER A 1 456 ? 1.053 15.57 8.516 1 97.94 456 SER A O 1
ATOM 3560 N N . TYR A 1 457 ? 0.14 13.891 9.641 1 96.19 457 TYR A N 1
ATOM 3561 C CA . TYR A 1 457 ? -1.258 14.289 9.531 1 96.19 457 TYR A CA 1
ATOM 3562 C C . TYR A 1 457 ? -1.521 15.555 10.336 1 96.19 457 TYR A C 1
ATOM 3564 O O . TYR A 1 457 ? -2.523 16.25 10.117 1 96.19 457 TYR A O 1
ATOM 3572 N N . LEU A 1 458 ? -0.634 15.875 11.242 1 90.94 458 LEU A N 1
ATOM 3573 C CA . LEU A 1 458 ? -0.895 17.031 12.094 1 90.94 458 LEU A CA 1
ATOM 3574 C C . LEU A 1 458 ? -0.449 18.328 11.414 1 90.94 458 LEU A C 1
ATOM 3576 O O . LEU A 1 458 ? -1.118 19.344 11.523 1 90.94 458 LEU A O 1
ATOM 3580 N N . ASP A 1 459 ? 0.606 18.219 10.648 1 93.38 459 ASP A N 1
ATOM 3581 C CA . ASP A 1 459 ? 1.162 19.469 10.148 1 93.38 459 ASP A CA 1
ATOM 3582 C C . ASP A 1 459 ? 1.176 19.484 8.617 1 93.38 459 ASP A C 1
ATOM 3584 O O . ASP A 1 459 ? 1.613 20.469 8.008 1 93.38 459 ASP A O 1
ATOM 3588 N N . ASN A 1 460 ? 0.681 18.453 7.98 1 96.31 460 ASN A N 1
ATOM 3589 C CA . ASN A 1 460 ? 0.733 18.391 6.523 1 96.31 460 ASN A CA 1
ATOM 3590 C C . ASN A 1 460 ? -0.546 17.797 5.938 1 96.31 460 ASN A C 1
ATOM 3592 O O . ASN A 1 460 ? -0.504 17.094 4.93 1 96.31 460 ASN A O 1
ATOM 3596 N N . HIS A 1 461 ? -1.712 18.031 6.512 1 94.81 461 HIS A N 1
ATOM 3597 C CA . HIS A 1 461 ? -3.004 17.516 6.074 1 94.81 461 HIS A CA 1
ATOM 3598 C C . HIS A 1 461 ? -3.549 18.312 4.895 1 94.81 461 HIS A C 1
ATOM 3600 O O . HIS A 1 461 ? -3.316 19.516 4.793 1 94.81 461 HIS A O 1
ATOM 3606 N N . PRO A 1 462 ? -4.34 17.75 4.008 1 95.31 462 PRO A N 1
ATOM 3607 C CA . PRO A 1 462 ? -4.824 18.438 2.811 1 95.31 462 PRO A CA 1
ATOM 3608 C C . PRO A 1 462 ? -6.023 19.344 3.098 1 95.31 462 PRO A C 1
ATOM 3610 O O . PRO A 1 462 ? -6.301 20.266 2.332 1 95.31 462 PRO A O 1
ATOM 3613 N N . VAL A 1 463 ? -6.832 19.078 4.062 1 92.06 463 VAL A N 1
ATOM 3614 C CA . VAL A 1 463 ? -8.078 19.812 4.266 1 92.06 463 VAL A CA 1
ATOM 3615 C C . VAL A 1 463 ? -8.086 20.438 5.664 1 92.06 463 VAL A C 1
ATOM 3617 O O . VAL A 1 463 ? -8.094 21.656 5.809 1 92.06 463 VAL A O 1
ATOM 3620 N N . ARG A 1 464 ? -8.047 19.578 6.641 1 91.88 464 ARG A N 1
ATOM 3621 C CA . ARG A 1 464 ? -8.047 19.984 8.039 1 91.88 464 ARG A CA 1
ATOM 3622 C C . ARG A 1 464 ? -7.309 18.969 8.914 1 91.88 464 ARG A C 1
ATOM 3624 O O . ARG A 1 464 ? -7.195 17.797 8.547 1 91.88 464 ARG A O 1
ATOM 3631 N N . PRO A 1 465 ? -6.801 19.438 9.984 1 91.06 465 PRO A N 1
ATOM 3632 C CA . PRO A 1 465 ? -6.148 18.469 10.875 1 91.06 465 PRO A CA 1
ATOM 3633 C C . PRO A 1 465 ? -7.125 17.469 11.477 1 91.06 465 PRO A C 1
ATOM 3635 O O . PRO A 1 465 ? -8.258 17.812 11.805 1 91.06 465 PRO A O 1
ATOM 3638 N N . LEU A 1 466 ? -6.793 16.266 11.469 1 95.5 466 LEU A N 1
ATOM 3639 C CA . LEU A 1 466 ? -7.547 15.188 12.094 1 95.5 466 LEU A CA 1
ATOM 3640 C C . LEU A 1 466 ? -6.754 14.555 13.234 1 95.5 466 LEU A C 1
ATOM 3642 O O . LEU A 1 466 ? -5.531 14.422 13.141 1 95.5 466 LEU A O 1
ATOM 3646 N N . PRO A 1 467 ? -7.434 14.203 14.266 1 96.62 467 PRO A N 1
ATOM 3647 C CA . PRO A 1 467 ? -6.719 13.555 15.375 1 96.62 467 PRO A CA 1
ATOM 3648 C C . PRO A 1 467 ? -6.434 12.078 15.109 1 96.62 467 PRO A C 1
ATOM 3650 O O . PRO A 1 467 ? -7.223 11.406 14.445 1 96.62 467 PRO A O 1
ATOM 3653 N N . GLY A 1 468 ? -5.309 11.602 15.625 1 97.5 468 GLY A N 1
ATOM 3654 C CA . GLY A 1 468 ? -5.145 10.172 15.805 1 97.5 468 GLY A CA 1
ATOM 3655 C C . GLY A 1 468 ? -6 9.602 16.922 1 97.5 468 GLY A C 1
ATOM 3656 O O . GLY A 1 468 ? -6.293 10.297 17.891 1 97.5 468 GLY A O 1
ATOM 3657 N N . LEU A 1 469 ? -6.453 8.398 16.781 1 98.5 469 LEU A N 1
ATOM 3658 C CA . LEU A 1 469 ? -7.129 7.641 17.828 1 98.5 469 LEU A CA 1
ATOM 3659 C C . LEU A 1 469 ? -6.234 6.527 18.359 1 98.5 469 LEU A C 1
ATOM 3661 O O . LEU A 1 469 ? -5.57 5.836 17.594 1 98.5 469 LEU A O 1
ATOM 3665 N N . HIS A 1 470 ? -6.23 6.414 19.656 1 98.56 470 HIS A N 1
ATOM 3666 C CA . HIS A 1 470 ? -5.305 5.477 20.281 1 98.56 470 HIS A CA 1
ATOM 3667 C C . HIS A 1 470 ? -6.027 4.547 21.25 1 98.56 470 HIS A C 1
ATOM 3669 O O . HIS A 1 470 ? -6.926 4.977 21.984 1 98.56 470 HIS A O 1
ATOM 3675 N N . MET A 1 471 ? -5.66 3.293 21.219 1 98.81 471 MET A N 1
ATOM 3676 C CA . MET A 1 471 ? -6.195 2.271 22.109 1 98.81 471 MET A CA 1
ATOM 3677 C C . MET A 1 471 ? -5.086 1.35 22.609 1 98.81 471 MET A C 1
ATOM 3679 O O . MET A 1 471 ? -4.086 1.146 21.922 1 98.81 471 MET A O 1
ATOM 3683 N N . ALA A 1 472 ? -5.258 0.889 23.766 1 98.44 472 ALA A N 1
ATOM 3684 C CA . ALA A 1 472 ? -4.316 -0.054 24.359 1 98.44 472 ALA A CA 1
ATOM 3685 C C . ALA A 1 472 ? -5.035 -1.295 24.891 1 98.44 472 ALA A C 1
ATOM 3687 O O . ALA A 1 472 ? -6.098 -1.19 25.5 1 98.44 472 ALA A O 1
ATOM 3688 N N . PHE A 1 473 ? -4.555 -2.438 24.578 1 98.56 473 PHE A N 1
ATOM 3689 C CA . PHE A 1 473 ? -5.082 -3.73 25.016 1 98.56 473 PHE A CA 1
ATOM 3690 C C . PHE A 1 473 ? -4.02 -4.527 25.75 1 98.56 473 PHE A C 1
ATOM 3692 O O . PHE A 1 473 ? -2.877 -4.625 25.312 1 98.56 473 PHE A O 1
ATOM 3699 N N . LYS A 1 474 ? -4.383 -5.117 26.844 1 98.12 474 LYS A N 1
ATOM 3700 C CA . LYS A 1 474 ? -3.428 -5.906 27.609 1 98.12 474 LYS A CA 1
ATOM 3701 C C . LYS A 1 474 ? -3.633 -7.402 27.375 1 98.12 474 LYS A C 1
ATOM 3703 O O . LYS A 1 474 ? -4.676 -7.953 27.734 1 98.12 474 LYS A O 1
ATOM 3708 N N . ILE A 1 475 ? -2.678 -8.023 26.75 1 98.06 475 ILE A N 1
ATOM 3709 C CA . ILE A 1 475 ? -2.729 -9.469 26.609 1 98.06 475 ILE A CA 1
ATOM 3710 C C . ILE A 1 475 ? -2.283 -10.141 27.906 1 98.06 475 ILE A C 1
ATOM 3712 O O . ILE A 1 475 ? -1.203 -9.844 28.422 1 98.06 475 ILE A O 1
ATOM 3716 N N . THR A 1 476 ? -3.086 -11.023 28.391 1 97.31 476 THR A N 1
ATOM 3717 C CA . THR A 1 476 ? -2.814 -11.758 29.625 1 97.31 476 THR A CA 1
ATOM 3718 C C . THR A 1 476 ? -2.285 -13.156 29.328 1 97.31 476 THR A C 1
ATOM 3720 O O . THR A 1 476 ? -2.426 -13.648 28.203 1 97.31 476 THR A O 1
ATOM 3723 N N . GLU A 1 477 ? -1.71 -13.844 30.297 1 89.94 477 GLU A N 1
ATOM 3724 C CA . GLU A 1 477 ? -1.188 -15.195 30.156 1 89.94 477 GLU A CA 1
ATOM 3725 C C . GLU A 1 477 ? -2.32 -16.219 30.062 1 89.94 477 GLU A C 1
ATOM 3727 O O . GLU A 1 477 ? -3.363 -16.047 30.703 1 89.94 477 GLU A O 1
ATOM 3732 N N . MET B 1 1 ? -64.938 -16.984 -41.594 1 24.53 1 MET B N 1
ATOM 3733 C CA . MET B 1 1 ? -63.875 -16.891 -42.594 1 24.53 1 MET B CA 1
ATOM 3734 C C . MET B 1 1 ? -62.75 -16 -42.125 1 24.53 1 MET B C 1
ATOM 3736 O O . MET B 1 1 ? -61.844 -15.68 -42.875 1 24.53 1 MET B O 1
ATOM 3740 N N . ALA B 1 2 ? -63 -15.195 -41.062 1 29.84 2 ALA B N 1
ATOM 3741 C CA . ALA B 1 2 ? -62.344 -13.93 -40.781 1 29.84 2 ALA B CA 1
ATOM 3742 C C . ALA B 1 2 ? -61 -14.172 -40.062 1 29.84 2 ALA B C 1
ATOM 3744 O O . ALA B 1 2 ? -60.312 -13.219 -39.688 1 29.84 2 ALA B O 1
ATOM 3745 N N . ASP B 1 3 ? -60.688 -15.359 -39.562 1 32.25 3 ASP B N 1
ATOM 3746 C CA . ASP B 1 3 ? -59.531 -15.695 -38.719 1 32.25 3 ASP B CA 1
ATOM 3747 C C . ASP B 1 3 ? -58.219 -15.57 -39.531 1 32.25 3 ASP B C 1
ATOM 3749 O O . ASP B 1 3 ? -57.156 -15.984 -39.062 1 32.25 3 ASP B O 1
ATOM 3753 N N . ASP B 1 4 ? -58.281 -15.344 -40.875 1 37.47 4 ASP B N 1
ATOM 3754 C CA . ASP B 1 4 ? -57.219 -15.32 -41.875 1 37.47 4 ASP B CA 1
ATOM 3755 C C . ASP B 1 4 ? -56.375 -14.055 -41.75 1 37.47 4 ASP B C 1
ATOM 3757 O O . ASP B 1 4 ? -55.562 -13.758 -42.656 1 37.47 4 ASP B O 1
ATOM 3761 N N . ARG B 1 5 ? -56.812 -13.148 -40.969 1 42.19 5 ARG B N 1
ATOM 3762 C CA . ARG B 1 5 ? -56.281 -11.812 -41.188 1 42.19 5 ARG B CA 1
ATOM 3763 C C . ARG B 1 5 ? -54.906 -11.664 -40.562 1 42.19 5 ARG B C 1
ATOM 3765 O O . ARG B 1 5 ? -54.375 -10.547 -40.438 1 42.19 5 ARG B O 1
ATOM 3772 N N . LEU B 1 6 ? -54.562 -12.555 -39.719 1 46.31 6 LEU B N 1
ATOM 3773 C CA . LEU B 1 6 ? -53.25 -12.266 -39.156 1 46.31 6 LEU B CA 1
ATOM 3774 C C . LEU B 1 6 ? -52.156 -12.523 -40.188 1 46.31 6 LEU B C 1
ATOM 3776 O O . LEU B 1 6 ? -52.219 -13.492 -40.938 1 46.31 6 LEU B O 1
ATOM 3780 N N . SER B 1 7 ? -51.438 -11.484 -40.5 1 50.38 7 SER B N 1
ATOM 3781 C CA . SER B 1 7 ? -50.375 -11.586 -41.469 1 50.38 7 SER B CA 1
ATOM 3782 C C . SER B 1 7 ? -49.375 -12.688 -41.125 1 50.38 7 SER B C 1
ATOM 3784 O O . SER B 1 7 ? -49.312 -13.094 -39.938 1 50.38 7 SER B O 1
ATOM 3786 N N . SER B 1 8 ? -48.719 -13.273 -42.062 1 56.84 8 SER B N 1
ATOM 3787 C CA . SER B 1 8 ? -47.719 -14.297 -41.875 1 56.84 8 SER B CA 1
ATOM 3788 C C . SER B 1 8 ? -46.625 -13.82 -40.906 1 56.84 8 SER B C 1
ATOM 3790 O O . SER B 1 8 ? -46.125 -14.609 -40.094 1 56.84 8 SER B O 1
ATOM 3792 N N . GLU B 1 9 ? -46.438 -12.562 -40.906 1 56.22 9 GLU B N 1
ATOM 3793 C CA . GLU B 1 9 ? -45.406 -12.016 -40.031 1 56.22 9 GLU B CA 1
ATOM 3794 C C . GLU B 1 9 ? -45.812 -12.047 -38.562 1 56.22 9 GLU B C 1
ATOM 3796 O O . GLU B 1 9 ? -45 -12.367 -37.688 1 56.22 9 GLU B O 1
ATOM 3801 N N . VAL B 1 10 ? -47.031 -11.719 -38.281 1 55.81 10 VAL B N 1
ATOM 3802 C CA . VAL B 1 10 ? -47.5 -11.773 -36.906 1 55.81 10 VAL B CA 1
ATOM 3803 C C . VAL B 1 10 ? -47.625 -13.227 -36.469 1 55.81 10 VAL B C 1
ATOM 3805 O O . VAL B 1 10 ? -47.312 -13.578 -35.312 1 55.81 10 VAL B O 1
ATOM 3808 N N . LYS B 1 11 ? -48.031 -14.133 -37.375 1 54.59 11 LYS B N 1
ATOM 3809 C CA . LYS B 1 11 ? -48.062 -15.547 -37 1 54.59 11 LYS B CA 1
ATOM 3810 C C . LYS B 1 11 ? -46.688 -16.078 -36.688 1 54.59 11 LYS B C 1
ATOM 3812 O O . LYS B 1 11 ? -46.469 -16.797 -35.719 1 54.59 11 LYS B O 1
ATOM 3817 N N . ASP B 1 12 ? -45.625 -15.594 -37.469 1 50.94 12 ASP B N 1
ATOM 3818 C CA . ASP B 1 12 ? -44.25 -15.992 -37.219 1 50.94 12 ASP B CA 1
ATOM 3819 C C . ASP B 1 12 ? -43.75 -15.391 -35.906 1 50.94 12 ASP B C 1
ATOM 3821 O O . ASP B 1 12 ? -43.062 -16.062 -35.125 1 50.94 12 ASP B O 1
ATOM 3825 N N . ARG B 1 13 ? -44.219 -14.289 -35.531 1 52.84 13 ARG B N 1
ATOM 3826 C CA . ARG B 1 13 ? -43.812 -13.695 -34.25 1 52.84 13 ARG B CA 1
ATOM 3827 C C . ARG B 1 13 ? -44.531 -14.383 -33.094 1 52.84 13 ARG B C 1
ATOM 3829 O O . ARG B 1 13 ? -43.938 -14.594 -32.031 1 52.84 13 ARG B O 1
ATOM 3836 N N . LEU B 1 14 ? -45.812 -14.555 -33.375 1 51.31 14 LEU B N 1
ATOM 3837 C CA . LEU B 1 14 ? -46.5 -15.281 -32.312 1 51.31 14 LEU B CA 1
ATOM 3838 C C . LEU B 1 14 ? -46 -16.703 -32.219 1 51.31 14 LEU B C 1
ATOM 3840 O O . LEU B 1 14 ? -45.906 -17.25 -31.109 1 51.31 14 L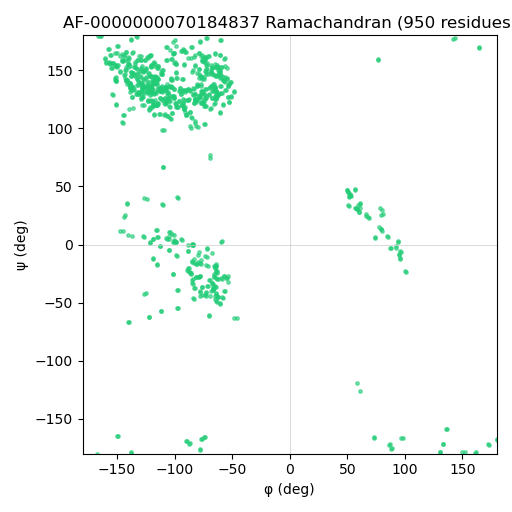EU B O 1
ATOM 3844 N N . GLN B 1 15 ? -45.625 -17.344 -33.344 1 43.44 15 GLN B N 1
ATOM 3845 C CA . GLN B 1 15 ? -44.969 -18.641 -33.25 1 43.44 15 GLN B CA 1
ATOM 3846 C C . GLN B 1 15 ? -43.562 -18.48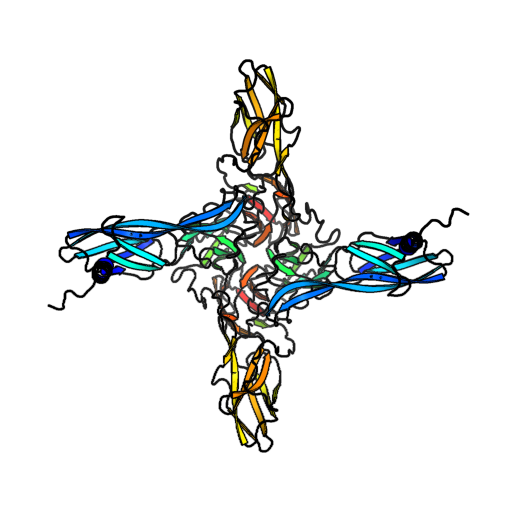4 -32.656 1 43.44 15 GLN B C 1
ATOM 3848 O O . GLN B 1 15 ? -43.125 -19.312 -31.844 1 43.44 15 GLN B O 1
ATOM 3853 N N . GLU B 1 16 ? -42.75 -17.484 -33.094 1 45 16 GLU B N 1
ATOM 3854 C CA . GLU B 1 16 ? -41.469 -17.234 -32.438 1 45 16 GLU B CA 1
ATOM 3855 C C . GLU B 1 16 ? -41.625 -16.922 -30.969 1 45 16 GLU B C 1
ATOM 3857 O O . GLU B 1 16 ? -40.844 -17.375 -30.125 1 45 16 GLU B O 1
ATOM 3862 N N . ARG B 1 17 ? -42.562 -16.062 -30.5 1 43.69 17 ARG B N 1
ATOM 3863 C CA . ARG B 1 17 ? -42.844 -15.852 -29.078 1 43.69 17 ARG B CA 1
ATOM 3864 C C . ARG B 1 17 ? -43.406 -17.125 -28.438 1 43.69 17 ARG B C 1
ATOM 3866 O O . ARG B 1 17 ? -43.125 -17.391 -27.266 1 43.69 17 ARG B O 1
ATOM 3873 N N . ARG B 1 18 ? -44.312 -17.844 -29 1 41.72 18 ARG B N 1
ATOM 3874 C CA . ARG B 1 18 ? -44.781 -19.125 -28.453 1 41.72 18 ARG B CA 1
ATOM 3875 C C . ARG B 1 18 ? -43.625 -20.141 -28.422 1 41.72 18 ARG B C 1
ATOM 3877 O O . ARG B 1 18 ? -43.531 -20.953 -27.5 1 41.72 18 ARG B O 1
ATOM 3884 N N . GLU B 1 19 ? -42.844 -20.375 -29.484 1 39.97 19 GLU B N 1
ATOM 3885 C CA . GLU B 1 19 ? -41.656 -21.219 -29.453 1 39.97 19 GLU B CA 1
ATOM 3886 C C . GLU B 1 19 ? -40.594 -20.625 -28.531 1 39.97 19 GLU B C 1
ATOM 3888 O O . GLU B 1 19 ? -39.719 -21.359 -28.031 1 39.97 19 GLU B O 1
ATOM 3893 N N . ASP B 1 20 ? -40.312 -19.344 -28.516 1 39.91 20 ASP B N 1
ATOM 3894 C CA . ASP B 1 20 ? -39.406 -18.703 -27.578 1 39.91 20 ASP B CA 1
ATOM 3895 C C . ASP B 1 20 ? -39.938 -18.812 -26.141 1 39.91 20 ASP B C 1
ATOM 3897 O O . ASP B 1 20 ? -39.344 -18.266 -25.203 1 39.91 20 ASP B O 1
ATOM 3901 N N . GLN B 1 21 ? -41.125 -18.875 -25.906 1 40.75 21 GLN B N 1
ATOM 3902 C CA . GLN B 1 21 ? -41.75 -19.141 -24.609 1 40.75 21 GLN B CA 1
ATOM 3903 C C . GLN B 1 21 ? -41.312 -20.5 -24.062 1 40.75 21 GLN B C 1
ATOM 3905 O O . GLN B 1 21 ? -42.094 -21.188 -23.391 1 40.75 21 GLN B O 1
ATOM 3910 N N . THR B 1 22 ? -40.438 -21.312 -24.656 1 42.53 22 THR B N 1
ATOM 3911 C CA . THR B 1 22 ? -39.938 -22.688 -24.484 1 42.53 22 THR B CA 1
ATOM 3912 C C . THR B 1 22 ? -39.562 -22.938 -23.031 1 42.53 22 THR B C 1
ATOM 3914 O O . THR B 1 22 ? -39.438 -24.094 -22.625 1 42.53 22 THR B O 1
ATOM 3917 N N . ALA B 1 23 ? -38.594 -22.281 -22.422 1 49.88 23 ALA B N 1
ATOM 3918 C CA . ALA B 1 23 ? -38.062 -22.953 -21.25 1 49.88 23 ALA B CA 1
ATOM 3919 C C . ALA B 1 23 ? -39.094 -22.969 -20.109 1 49.88 23 ALA B C 1
ATOM 3921 O O . ALA B 1 23 ? -39.375 -21.938 -19.516 1 49.88 23 ALA B O 1
ATOM 3922 N N . SER B 1 24 ? -40.156 -23.875 -20.172 1 69.56 24 SER B N 1
ATOM 3923 C CA . SER B 1 24 ? -41.25 -24.047 -19.25 1 69.56 24 SER B CA 1
ATOM 3924 C C . SER B 1 24 ? -40.844 -24.844 -18.016 1 69.56 24 SER B C 1
ATOM 3926 O O . SER B 1 24 ? -41.656 -25.094 -17.125 1 69.56 24 SER B O 1
ATOM 3928 N N . GLY B 1 25 ? -39.625 -25.375 -18 1 92.56 25 GLY B N 1
ATOM 3929 C CA . GLY B 1 25 ? -39.25 -26.172 -16.844 1 92.56 25 GLY B CA 1
ATOM 3930 C C . GLY B 1 25 ? -38.781 -25.328 -15.664 1 92.56 25 GLY B C 1
ATOM 3931 O O . GLY B 1 25 ? -38.719 -24.094 -15.758 1 92.56 25 GLY B O 1
ATOM 3932 N N . THR B 1 26 ? -38.781 -25.953 -14.539 1 96.62 26 THR B N 1
ATOM 3933 C CA . THR B 1 26 ? -38.281 -25.344 -13.312 1 96.62 26 THR B CA 1
ATOM 3934 C C . THR B 1 26 ? -37.094 -26.125 -12.758 1 96.62 26 THR B C 1
ATOM 3936 O O . THR B 1 26 ? -37.094 -27.359 -12.766 1 96.62 26 THR B O 1
ATOM 3939 N N . LEU B 1 27 ? -36.094 -25.453 -12.477 1 98 27 LEU B N 1
ATOM 3940 C CA . LEU B 1 27 ? -34.938 -26.016 -11.789 1 98 27 LEU B CA 1
ATOM 3941 C C . LEU B 1 27 ? -34.75 -25.391 -10.414 1 98 27 LEU B C 1
ATOM 3943 O O . LEU B 1 27 ? -34.719 -24.156 -10.289 1 98 27 LEU B O 1
ATOM 3947 N N . VAL B 1 28 ? -34.75 -26.203 -9.336 1 97.94 28 VAL B N 1
ATOM 3948 C CA . VAL B 1 28 ? -34.625 -25.719 -7.969 1 97.94 28 VAL B CA 1
ATOM 3949 C C . VAL B 1 28 ? -33.375 -26.328 -7.305 1 97.94 28 VAL B C 1
ATOM 3951 O O . VAL B 1 28 ? -33.125 -27.531 -7.434 1 97.94 28 VAL B O 1
ATOM 3954 N N . ALA B 1 29 ? -32.625 -25.484 -6.688 1 98 29 ALA B N 1
ATOM 3955 C CA . ALA B 1 29 ? -31.5 -25.953 -5.883 1 98 29 ALA B CA 1
ATOM 3956 C C . ALA B 1 29 ? -31.859 -26 -4.402 1 98 29 ALA B C 1
ATOM 3958 O O . ALA B 1 29 ? -32.625 -25.156 -3.92 1 98 29 ALA B O 1
ATOM 3959 N N . SER B 1 30 ? -31.266 -26.953 -3.707 1 97.69 30 SER B N 1
ATOM 3960 C CA . SER B 1 30 ? -31.547 -27.094 -2.281 1 97.69 30 SER B CA 1
ATOM 3961 C C . SER B 1 30 ? -31.047 -25.891 -1.499 1 97.69 30 SER B C 1
ATOM 3963 O O . SER B 1 30 ? -31.531 -25.609 -0.402 1 97.69 30 SER B O 1
ATOM 3965 N N . ASP B 1 31 ? -30.031 -25.203 -1.972 1 95.81 31 ASP B N 1
ATOM 3966 C CA . ASP B 1 31 ? -29.406 -24.047 -1.341 1 95.81 31 ASP B CA 1
ATOM 3967 C C . ASP B 1 31 ? -29.219 -22.922 -2.346 1 95.81 31 ASP B C 1
ATOM 3969 O O . ASP B 1 31 ? -28.922 -23.172 -3.516 1 95.81 31 ASP B O 1
ATOM 3973 N N . GLU B 1 32 ? -29.391 -21.719 -1.893 1 95.38 32 GLU B N 1
ATOM 3974 C CA . GLU B 1 32 ? -29.141 -20.562 -2.738 1 95.38 32 GLU B CA 1
ATOM 3975 C C . GLU B 1 32 ? -27.688 -20.094 -2.631 1 95.38 32 GLU B C 1
ATOM 3977 O O . GLU B 1 32 ? -27.203 -19.359 -3.49 1 95.38 32 GLU B O 1
ATOM 3982 N N . GLU B 1 33 ? -27.078 -20.484 -1.499 1 95.5 33 GLU B N 1
ATOM 3983 C CA . GLU B 1 33 ? -25.672 -20.203 -1.246 1 95.5 33 GLU B CA 1
ATOM 3984 C C . GLU B 1 33 ? -24.922 -21.469 -0.836 1 95.5 33 GLU B C 1
ATOM 3986 O O . GLU B 1 33 ? -25.469 -22.312 -0.122 1 95.5 33 GLU B O 1
ATOM 3991 N N . ALA B 1 34 ? -23.734 -21.625 -1.339 1 97.31 34 ALA B N 1
ATOM 3992 C CA . ALA B 1 34 ? -22.922 -22.797 -1.015 1 97.31 34 ALA B CA 1
ATOM 3993 C C . ALA B 1 34 ? -21.438 -22.453 -1.056 1 97.31 34 ALA B C 1
ATOM 3995 O O . ALA B 1 34 ? -21.047 -21.328 -1.339 1 97.31 34 ALA B O 1
ATOM 3996 N N . TYR B 1 35 ? -20.688 -23.406 -0.583 1 97.94 35 TYR B N 1
ATOM 3997 C CA . TYR B 1 35 ? -19.234 -23.359 -0.683 1 97.94 35 TYR B CA 1
ATOM 3998 C C . TYR B 1 35 ? -18.719 -24.406 -1.661 1 97.94 35 TYR B C 1
ATOM 4000 O O . TYR B 1 35 ? -19.375 -25.422 -1.894 1 97.94 35 TYR B O 1
ATOM 4008 N N . VAL B 1 36 ? -17.562 -24.031 -2.273 1 98.25 36 VAL B N 1
ATOM 4009 C CA . VAL B 1 36 ? -16.859 -25.078 -3.014 1 98.25 36 VAL B CA 1
ATOM 4010 C C . VAL B 1 36 ? -16.734 -26.328 -2.148 1 98.25 36 VAL B C 1
ATOM 4012 O O . VAL B 1 36 ? -16.359 -26.25 -0.976 1 98.25 36 VAL B O 1
ATOM 4015 N N . GLY B 1 37 ? -17.062 -27.438 -2.672 1 97.88 37 GLY B N 1
ATOM 4016 C CA . GLY B 1 37 ? -16.953 -28.703 -1.963 1 97.88 37 GLY B CA 1
ATOM 4017 C C . GLY B 1 37 ? -18.25 -29.141 -1.311 1 97.88 37 GLY B C 1
ATOM 4018 O O . GLY B 1 37 ? -18.391 -30.297 -0.905 1 97.88 37 GLY B O 1
ATOM 4019 N N . ASP B 1 38 ? -19.25 -28.266 -1.231 1 97.94 38 ASP B N 1
ATOM 4020 C CA . ASP B 1 38 ? -20.547 -28.625 -0.674 1 97.94 38 ASP B CA 1
ATOM 4021 C C . ASP B 1 38 ? -21.328 -29.531 -1.626 1 97.94 38 ASP B C 1
ATOM 4023 O O . ASP B 1 38 ? -21.156 -29.438 -2.846 1 97.94 38 ASP B O 1
ATOM 4027 N N . THR B 1 39 ? -22.172 -30.375 -1.108 1 98.38 39 THR B N 1
ATOM 4028 C CA . THR B 1 39 ? -23.125 -31.141 -1.891 1 98.38 39 THR B CA 1
ATOM 4029 C C . THR B 1 39 ? -24.516 -30.5 -1.822 1 98.38 39 THR B C 1
ATOM 4031 O O . THR B 1 39 ? -25.031 -30.25 -0.734 1 98.38 39 THR B O 1
ATOM 4034 N N . ILE B 1 40 ? -25.047 -30.25 -2.969 1 98.06 40 ILE B N 1
ATOM 4035 C CA . ILE B 1 40 ? -26.391 -29.719 -3.023 1 98.06 40 ILE B CA 1
ATOM 4036 C C . ILE B 1 40 ? -27.297 -30.641 -3.826 1 98.06 40 ILE B C 1
ATOM 4038 O O . ILE B 1 40 ? -26.812 -31.5 -4.57 1 98.06 40 ILE B O 1
ATOM 4042 N N . THR B 1 41 ? -28.578 -30.469 -3.648 1 98.5 41 THR B N 1
ATOM 4043 C CA . THR B 1 41 ? -29.562 -31.203 -4.434 1 98.5 41 THR B CA 1
ATOM 4044 C C . THR B 1 41 ? -30.203 -30.297 -5.473 1 98.5 41 THR B C 1
ATOM 4046 O O . THR B 1 41 ? -30.641 -29.188 -5.148 1 98.5 41 THR B O 1
ATOM 4049 N N . LEU B 1 42 ? -30.25 -30.766 -6.699 1 98.44 42 LEU B N 1
ATOM 4050 C CA . LEU B 1 42 ? -30.969 -30.078 -7.773 1 98.44 42 LEU B CA 1
ATOM 4051 C C . LEU B 1 42 ? -32.188 -30.875 -8.203 1 98.44 42 LEU B C 1
ATOM 4053 O O . LEU B 1 42 ? -32.125 -32.094 -8.414 1 98.44 42 LEU B O 1
ATOM 4057 N N . ARG B 1 43 ? -33.312 -30.125 -8.32 1 98.31 43 ARG B N 1
ATOM 4058 C CA . ARG B 1 43 ? -34.562 -30.734 -8.75 1 98.31 43 ARG B CA 1
ATOM 4059 C C . ARG B 1 43 ? -35.094 -30.062 -10.016 1 98.31 43 ARG B C 1
ATOM 4061 O O . ARG B 1 43 ? -35.312 -28.844 -10.047 1 98.31 43 ARG B O 1
ATOM 4068 N N . GLY B 1 44 ? -35.188 -30.859 -11.047 1 98 44 GLY B N 1
ATOM 4069 C CA . GLY B 1 44 ? -35.875 -30.406 -12.242 1 98 44 GLY B CA 1
ATOM 4070 C C . GLY B 1 44 ? -37.344 -30.781 -12.258 1 98 44 GLY B C 1
ATOM 4071 O O . GLY B 1 44 ? -37.719 -31.922 -11.93 1 98 44 GLY B O 1
ATOM 4072 N N . LEU B 1 45 ? -38.156 -29.797 -12.594 1 97.31 45 LEU B N 1
ATOM 4073 C CA . LEU B 1 45 ? -39.594 -30 -12.656 1 97.31 45 LEU B CA 1
ATOM 4074 C C . LEU B 1 45 ? -40.156 -29.5 -13.984 1 97.31 45 LEU B C 1
ATOM 4076 O O . LEU B 1 45 ? -39.594 -28.578 -14.594 1 97.31 45 LEU B O 1
ATOM 4080 N N . ASN B 1 46 ? -41.281 -30.156 -14.398 1 96.38 46 ASN B N 1
ATOM 4081 C CA . ASN B 1 46 ? -42.031 -29.734 -15.594 1 96.38 46 ASN B CA 1
ATOM 4082 C C . ASN B 1 46 ? -41.125 -29.781 -16.828 1 96.38 46 ASN B C 1
ATOM 4084 O O . ASN B 1 46 ? -41.188 -28.875 -17.672 1 96.38 46 ASN B O 1
ATOM 4088 N N . LEU B 1 47 ? -40.219 -30.75 -16.812 1 96.62 47 LEU B N 1
ATOM 4089 C CA . LEU B 1 47 ? -39.375 -30.984 -17.953 1 96.62 47 LEU B CA 1
ATOM 4090 C C . LEU B 1 47 ? -39.938 -32.062 -18.875 1 96.62 47 LEU B C 1
ATOM 4092 O O . LEU B 1 47 ? -40.938 -32.719 -18.516 1 96.62 47 LEU B O 1
ATOM 4096 N N . PRO B 1 48 ? -39.406 -32.188 -20.125 1 94.25 48 PRO B N 1
ATOM 4097 C CA . PRO B 1 48 ? -39.875 -33.281 -20.969 1 94.25 48 PRO B CA 1
ATOM 4098 C C . PRO B 1 48 ? -39.719 -34.625 -20.328 1 94.25 48 PRO B C 1
ATOM 4100 O O . PRO B 1 48 ? -38.688 -34.906 -19.719 1 94.25 48 PRO B O 1
ATOM 4103 N N . ALA B 1 49 ? -40.781 -35.5 -20.531 1 96.19 49 ALA B N 1
ATOM 4104 C CA . ALA B 1 49 ? -40.781 -36.812 -19.859 1 96.19 49 ALA B CA 1
ATOM 4105 C C . ALA B 1 49 ? -39.844 -37.781 -20.562 1 96.19 49 ALA B C 1
ATOM 4107 O O . ALA B 1 49 ? -39.75 -37.781 -21.781 1 96.19 49 ALA B O 1
ATOM 4108 N N . ASN B 1 50 ? -39.156 -38.688 -19.703 1 96.81 50 ASN B N 1
ATOM 4109 C CA . ASN B 1 50 ? -38.312 -39.781 -20.156 1 96.81 50 ASN B CA 1
ATOM 4110 C C . ASN B 1 50 ? -37.25 -39.281 -21.141 1 96.81 50 ASN B C 1
ATOM 4112 O O . ASN B 1 50 ? -37.062 -39.875 -22.203 1 96.81 50 ASN B O 1
ATOM 4116 N N . THR B 1 51 ? -36.688 -38.156 -20.781 1 95.5 51 THR B N 1
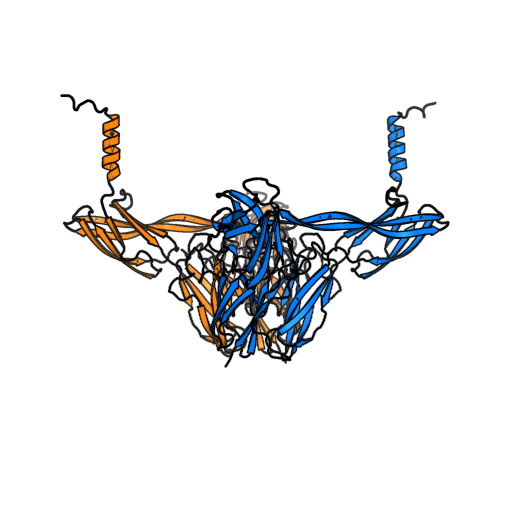ATOM 4117 C CA . THR B 1 51 ? -35.719 -37.5 -21.641 1 95.5 51 THR B CA 1
ATOM 4118 C C . THR B 1 51 ? -34.375 -37.281 -20.922 1 95.5 51 THR B C 1
ATOM 4120 O O . THR B 1 51 ? -34.344 -36.938 -19.75 1 95.5 51 THR B O 1
ATOM 4123 N N . GLU B 1 52 ? -33.281 -37.562 -21.609 1 96.75 52 GLU B N 1
ATOM 4124 C CA . GLU B 1 52 ? -31.953 -37.219 -21.078 1 96.75 52 GLU B CA 1
ATOM 4125 C C . GLU B 1 52 ? -31.688 -35.719 -21.172 1 96.75 52 GLU B C 1
ATOM 4127 O O . GLU B 1 52 ? -31.812 -35.125 -22.25 1 96.75 52 GLU B O 1
ATOM 4132 N N . VAL B 1 53 ? -31.406 -35.125 -20.031 1 96.69 53 VAL B N 1
ATOM 4133 C CA . VAL B 1 53 ? -31.094 -33.688 -19.984 1 96.69 53 VAL B CA 1
ATOM 4134 C C . VAL B 1 53 ? -29.703 -33.469 -19.406 1 96.69 53 VAL B C 1
ATOM 4136 O O . VAL B 1 53 ? -29.203 -34.312 -18.641 1 96.69 53 VAL B O 1
ATOM 4139 N N . ASP B 1 54 ? -29.062 -32.406 -19.766 1 97.06 54 ASP B N 1
ATOM 4140 C CA . ASP B 1 54 ? -27.797 -31.953 -19.203 1 97.06 54 ASP B CA 1
ATOM 4141 C C . ASP B 1 54 ? -27.984 -30.719 -18.328 1 97.06 54 ASP B C 1
ATOM 4143 O O . ASP B 1 54 ? -28.734 -29.812 -18.672 1 97.06 54 ASP B O 1
ATOM 4147 N N . VAL B 1 55 ? -27.391 -30.766 -17.188 1 97.44 55 VAL B N 1
ATOM 4148 C CA . VAL B 1 55 ? -27.312 -29.578 -16.359 1 97.44 55 VAL B CA 1
ATOM 4149 C C . VAL B 1 55 ? -25.953 -28.891 -16.562 1 97.44 55 VAL B C 1
ATOM 4151 O O . VAL B 1 55 ? -24.906 -29.484 -16.297 1 97.44 55 VAL B O 1
ATOM 4154 N N . ILE B 1 56 ? -26.031 -27.672 -17.047 1 97.5 56 ILE B N 1
ATOM 4155 C CA . ILE B 1 56 ? -24.828 -26.938 -17.453 1 97.5 56 ILE B CA 1
ATOM 4156 C C . ILE B 1 56 ? -24.453 -25.938 -16.359 1 97.5 56 ILE B C 1
ATOM 4158 O O . ILE B 1 56 ? -25.297 -25.188 -15.883 1 97.5 56 ILE B O 1
ATOM 4162 N N . TRP B 1 57 ? -23.188 -26.031 -15.953 1 97.88 57 TRP B N 1
ATOM 4163 C CA . TRP B 1 57 ? -22.578 -25.062 -15.031 1 97.88 57 TRP B CA 1
ATOM 4164 C C . TRP B 1 57 ? -21.953 -23.906 -15.797 1 97.88 57 TRP B C 1
ATOM 4166 O O . TRP B 1 57 ? -20.969 -24.094 -16.516 1 97.88 57 TRP B O 1
ATOM 4176 N N . LYS B 1 58 ? -22.547 -22.719 -15.633 1 97.38 58 LYS B N 1
ATOM 4177 C CA . LYS B 1 58 ? -22 -21.531 -16.281 1 97.38 58 LYS B CA 1
ATOM 4178 C C . LYS B 1 58 ? -21.016 -20.812 -15.367 1 97.38 58 LYS B C 1
ATOM 4180 O O . LYS B 1 58 ? -21.359 -20.469 -14.227 1 97.38 58 LYS B O 1
ATOM 4185 N N . THR B 1 59 ? -19.781 -20.594 -15.844 1 97.69 59 THR B N 1
ATOM 4186 C CA . THR B 1 59 ? -18.703 -19.969 -15.086 1 97.69 59 THR B CA 1
ATOM 4187 C C . THR B 1 59 ? -17.75 -19.203 -16.016 1 97.69 59 THR B C 1
ATOM 4189 O O . THR B 1 59 ? -18.172 -18.734 -17.078 1 97.69 59 THR B O 1
ATOM 4192 N N . VAL B 1 60 ? -16.609 -18.891 -15.477 1 97.88 60 VAL B N 1
ATOM 4193 C CA . VAL B 1 60 ? -15.648 -18.125 -16.266 1 97.88 60 VAL B CA 1
ATOM 4194 C C . VAL B 1 60 ? -14.289 -18.828 -16.234 1 97.88 60 VAL B C 1
ATOM 4196 O O . VAL B 1 60 ? -14.078 -19.766 -15.461 1 97.88 60 VAL B O 1
ATOM 4199 N N . GLU B 1 61 ? -13.5 -18.531 -17.172 1 97.62 61 GLU B N 1
ATOM 4200 C CA . GLU B 1 61 ? -12.07 -18.844 -17.172 1 97.62 61 GLU B CA 1
ATOM 4201 C C . GLU B 1 61 ? -11.234 -17.578 -16.969 1 97.62 61 GLU B C 1
ATOM 4203 O O . GLU B 1 61 ? -11.375 -16.609 -17.719 1 97.62 61 GLU B O 1
ATOM 4208 N N . GLY B 1 62 ? -10.453 -17.625 -15.945 1 97.25 62 GLY B N 1
ATOM 4209 C CA . GLY B 1 62 ? -9.641 -16.469 -15.617 1 97.25 62 GLY B CA 1
ATOM 4210 C C . GLY B 1 62 ? -8.219 -16.578 -16.125 1 97.25 62 GLY B C 1
ATOM 4211 O O . GLY B 1 62 ? -7.629 -17.656 -16.125 1 97.25 62 GLY B O 1
ATOM 4212 N N . GLN B 1 63 ? -7.676 -15.438 -16.562 1 96.31 63 GLN B N 1
ATOM 4213 C CA . GLN B 1 63 ? -6.273 -15.281 -16.938 1 96.31 63 GLN B CA 1
ATOM 4214 C C . GLN B 1 63 ? -5.805 -13.844 -16.719 1 96.31 63 GLN B C 1
ATOM 4216 O O . GLN B 1 63 ? -6.613 -12.914 -16.703 1 96.31 63 GLN B O 1
ATOM 4221 N N . TRP B 1 64 ? -4.523 -13.734 -16.5 1 97 64 TRP B N 1
ATOM 4222 C CA . TRP B 1 64 ? -3.973 -12.383 -16.484 1 97 64 TRP B CA 1
ATOM 4223 C C . TRP B 1 64 ? -3.812 -11.844 -17.906 1 97 64 TRP B C 1
ATOM 4225 O O . TRP B 1 64 ? -3.324 -12.547 -18.797 1 97 64 TRP B O 1
ATOM 4235 N N . GLY B 1 65 ? -4.344 -10.625 -18.109 1 97.06 65 GLY B N 1
ATOM 4236 C CA . GLY B 1 65 ? -3.912 -9.938 -19.328 1 97.06 65 GLY B CA 1
ATOM 4237 C C . GLY B 1 65 ? -2.459 -9.5 -19.281 1 97.06 65 GLY B C 1
ATOM 4238 O O . GLY B 1 65 ? -2.061 -8.742 -18.391 1 97.06 65 GLY B O 1
ATOM 4239 N N . VAL B 1 66 ? -1.598 -10.031 -20.172 1 97.5 66 VAL B N 1
ATOM 4240 C CA . VAL B 1 66 ? -0.177 -9.703 -20.234 1 97.5 66 VAL B CA 1
ATOM 4241 C C . VAL B 1 66 ? 0.218 -9.375 -21.672 1 97.5 66 VAL B C 1
ATOM 4243 O O . VAL B 1 66 ? -0.166 -10.094 -22.609 1 97.5 66 VAL B O 1
ATOM 4246 N N . LEU B 1 67 ? 0.891 -8.242 -21.875 1 96.88 67 LEU B N 1
ATOM 4247 C CA . LEU B 1 67 ? 1.396 -7.859 -23.188 1 96.88 67 LEU B CA 1
ATOM 4248 C C . LEU B 1 67 ? 2.902 -8.078 -23.281 1 96.88 67 LEU B C 1
ATOM 4250 O O . LEU B 1 67 ? 3.654 -7.574 -22.438 1 96.88 67 LEU B O 1
ATOM 4254 N N . GLN B 1 68 ? 3.359 -8.883 -24.281 1 95.44 68 GLN B N 1
ATOM 4255 C CA . GLN B 1 68 ? 4.758 -9.148 -24.609 1 95.44 68 GLN B CA 1
ATOM 4256 C C . GLN B 1 68 ? 5.488 -9.75 -23.406 1 95.44 68 GLN B C 1
ATOM 4258 O O . GLN B 1 68 ? 6.648 -9.422 -23.156 1 95.44 68 GLN B O 1
ATOM 4263 N N . ALA B 1 69 ? 4.766 -10.492 -22.562 1 95.69 69 ALA B N 1
ATOM 4264 C CA . ALA B 1 69 ? 5.309 -11.141 -21.375 1 95.69 69 ALA B CA 1
ATOM 4265 C C . ALA B 1 69 ? 5.961 -10.125 -20.453 1 95.69 69 ALA B C 1
ATOM 4267 O O . ALA B 1 69 ? 6.988 -10.414 -19.828 1 95.69 69 ALA B O 1
ATOM 4268 N N . ASN B 1 70 ? 5.449 -8.922 -20.453 1 96.06 70 ASN B N 1
ATOM 4269 C CA . ASN B 1 70 ? 6.02 -7.84 -19.672 1 96.06 70 ASN B CA 1
ATOM 4270 C C . ASN B 1 70 ? 4.934 -6.977 -19.031 1 96.06 70 ASN B C 1
ATOM 4272 O O . ASN B 1 70 ? 4.598 -7.156 -17.859 1 96.06 70 ASN B O 1
ATOM 4276 N N . GLN B 1 71 ? 4.191 -6.301 -19.844 1 96.19 71 GLN B N 1
ATOM 4277 C CA . GLN B 1 71 ? 3.158 -5.414 -19.328 1 96.19 71 GLN B CA 1
ATOM 4278 C C . GLN B 1 71 ? 1.954 -6.203 -18.828 1 96.19 71 GLN B C 1
ATOM 4280 O O . GLN B 1 71 ? 1.408 -7.043 -19.547 1 96.19 71 GLN B O 1
ATOM 4285 N N . VAL B 1 72 ? 1.591 -5.965 -17.578 1 97.25 72 VAL B N 1
ATOM 4286 C CA . VAL B 1 72 ? 0.434 -6.637 -17 1 97.25 72 VAL B CA 1
ATOM 4287 C C . VAL B 1 72 ? -0.78 -5.711 -17.047 1 97.25 72 VAL B C 1
ATOM 4289 O O . VAL B 1 72 ? -0.746 -4.605 -16.516 1 97.25 72 VAL B O 1
ATOM 4292 N N . VAL B 1 73 ? -1.796 -6.117 -17.656 1 97.31 73 VAL B N 1
ATOM 4293 C CA . VAL B 1 73 ? -3.018 -5.336 -17.812 1 97.31 73 VAL B CA 1
ATOM 4294 C C . VAL B 1 73 ? -3.898 -5.508 -16.578 1 97.31 73 VAL B C 1
ATOM 4296 O O . VAL B 1 73 ? -4.383 -4.527 -16.016 1 97.31 73 VAL B O 1
ATOM 4299 N N . GLY B 1 74 ? -4.078 -6.695 -16.109 1 96.56 74 GLY B N 1
ATOM 4300 C CA . GLY B 1 74 ? -4.938 -7.059 -15 1 96.56 74 GLY B CA 1
ATOM 4301 C C . GLY B 1 74 ? -5.664 -8.375 -15.203 1 96.56 74 GLY B C 1
ATOM 4302 O O . GLY B 1 74 ? -5.496 -9.023 -16.234 1 96.56 74 GLY B O 1
ATOM 4303 N N . PRO B 1 75 ? -6.418 -8.82 -14.227 1 96.56 75 PRO B N 1
ATOM 4304 C CA . PRO B 1 75 ? -7.195 -10.055 -14.375 1 96.56 75 PRO B CA 1
ATOM 4305 C C . PRO B 1 75 ? -8.281 -9.945 -15.445 1 96.56 75 PRO B C 1
ATOM 4307 O O . PRO B 1 75 ? -8.945 -8.906 -15.547 1 96.56 75 PRO B O 1
ATOM 4310 N N . GLN B 1 76 ? -8.383 -10.945 -16.234 1 96.38 76 GLN B N 1
ATOM 4311 C CA . GLN B 1 76 ? -9.406 -11.047 -17.281 1 96.38 76 GLN B CA 1
ATOM 4312 C C . GLN B 1 76 ? -10.172 -12.359 -17.172 1 96.38 76 GLN B C 1
ATOM 4314 O O . GLN B 1 76 ? -9.602 -13.398 -16.812 1 96.38 76 GLN B O 1
ATOM 4319 N N . TYR B 1 77 ? -11.445 -12.258 -17.438 1 96.81 77 TYR B N 1
ATOM 4320 C CA . TYR B 1 77 ? -12.312 -13.422 -17.312 1 96.81 77 TYR B CA 1
ATOM 4321 C C . TYR B 1 77 ? -13.172 -13.594 -18.562 1 96.81 77 TYR B C 1
ATOM 4323 O O . TYR B 1 77 ? -13.773 -12.633 -19.047 1 96.81 77 TYR B O 1
ATOM 4331 N N . ARG B 1 78 ? -13.195 -14.812 -19.078 1 97.56 78 ARG B N 1
ATOM 4332 C CA . ARG B 1 78 ? -14.039 -15.156 -20.203 1 97.56 78 ARG B CA 1
ATOM 4333 C C . ARG B 1 78 ? -15.062 -16.219 -19.812 1 97.56 78 ARG B C 1
ATOM 4335 O O . ARG B 1 78 ? -14.766 -17.125 -19.031 1 97.56 78 ARG B O 1
ATOM 4342 N N . PRO B 1 79 ? -16.219 -16.078 -20.391 1 97.19 79 PRO B N 1
ATOM 4343 C CA . PRO B 1 79 ? -17.234 -17.078 -20.062 1 97.19 79 PRO B CA 1
ATOM 4344 C C . PRO B 1 79 ? -16.781 -18.5 -20.391 1 97.19 79 PRO B C 1
ATOM 4346 O O . PRO B 1 79 ? -16.094 -18.719 -21.391 1 97.19 79 PRO B O 1
ATOM 4349 N N . ARG B 1 80 ? -17.141 -19.375 -19.547 1 97.19 80 ARG B N 1
ATOM 4350 C CA . ARG B 1 80 ? -16.891 -20.812 -19.688 1 97.19 80 ARG B CA 1
ATOM 4351 C C . ARG B 1 80 ? -18.062 -21.625 -19.172 1 97.19 80 ARG B C 1
ATOM 4353 O O . ARG B 1 80 ? -18.734 -21.234 -18.219 1 97.19 80 ARG B O 1
ATOM 4360 N N . THR B 1 81 ? -18.406 -22.719 -19.844 1 95.56 81 THR B N 1
ATOM 4361 C CA . THR B 1 81 ? -19.453 -23.625 -19.375 1 95.56 81 THR B CA 1
ATOM 4362 C C . THR B 1 81 ? -18.891 -25.047 -19.219 1 95.56 81 THR B C 1
ATOM 4364 O O . THR B 1 81 ? -17.953 -25.422 -19.922 1 95.56 81 THR B O 1
ATOM 4367 N N . THR B 1 82 ? -19.375 -25.703 -18.328 1 95.56 82 THR B N 1
ATOM 4368 C CA . THR B 1 82 ? -19.078 -27.125 -18.125 1 95.56 82 THR B CA 1
ATOM 4369 C C . THR B 1 82 ? -20.344 -27.891 -17.781 1 95.56 82 THR B C 1
ATOM 4371 O O . THR B 1 82 ? -21.266 -27.344 -17.188 1 95.56 82 THR B O 1
ATOM 4374 N N . THR B 1 83 ? -20.422 -29.109 -18.234 1 96.31 83 THR B N 1
ATOM 4375 C CA . THR B 1 83 ? -21.531 -29.953 -17.828 1 96.31 83 THR B CA 1
ATOM 4376 C C . THR B 1 83 ? -21.359 -30.422 -16.391 1 96.31 83 THR B C 1
ATOM 4378 O O . THR B 1 83 ? -20.391 -31.109 -16.078 1 96.31 83 THR B O 1
ATOM 4381 N N . ALA B 1 84 ? -22.281 -30.047 -15.609 1 97.06 84 ALA B N 1
ATOM 4382 C CA . ALA B 1 84 ? -22.25 -30.531 -14.227 1 97.06 84 ALA B CA 1
ATOM 4383 C C . ALA B 1 84 ? -22.562 -32.031 -14.164 1 97.06 84 ALA B C 1
ATOM 4385 O O . ALA B 1 84 ? -21.734 -32.812 -13.695 1 97.06 84 ALA B O 1
ATOM 4386 N N . PHE B 1 85 ? -23.75 -32.312 -14.633 1 96.94 85 PHE B N 1
ATOM 4387 C CA . PHE B 1 85 ? -24.156 -33.719 -14.742 1 96.94 85 PHE B CA 1
ATOM 4388 C C . PHE B 1 85 ? -25.281 -33.875 -15.766 1 96.94 85 PHE B C 1
ATOM 4390 O O . PHE B 1 85 ? -25.828 -32.875 -16.234 1 96.94 85 PHE B O 1
ATOM 4397 N N . SER B 1 86 ? -25.516 -35.125 -16.078 1 97 86 SER B N 1
ATOM 4398 C CA . SER B 1 86 ? -26.672 -35.5 -16.891 1 97 86 SER B CA 1
ATOM 4399 C C . SER B 1 86 ? -27.688 -36.281 -16.062 1 97 86 SER B C 1
ATOM 4401 O O . SER B 1 86 ? -27.312 -36.969 -15.109 1 97 86 SER B O 1
ATOM 4403 N N . ALA B 1 87 ? -28.906 -36.062 -16.422 1 97.38 87 ALA B N 1
ATOM 4404 C CA . ALA B 1 87 ? -29.984 -36.781 -15.75 1 97.38 87 ALA B CA 1
ATOM 4405 C C . ALA B 1 87 ? -31.078 -37.219 -16.734 1 97.38 87 ALA B C 1
ATOM 4407 O O . ALA B 1 87 ? -31.234 -36.594 -17.797 1 97.38 87 ALA B O 1
ATOM 4408 N N . THR B 1 88 ? -31.766 -38.281 -16.422 1 97.62 88 THR B N 1
ATOM 4409 C CA . THR B 1 88 ? -32.938 -38.656 -17.156 1 97.62 88 THR B CA 1
ATOM 4410 C C . THR B 1 88 ? -34.219 -38.375 -16.359 1 97.62 88 THR B C 1
ATOM 4412 O O . THR B 1 88 ? -34.344 -38.812 -15.211 1 97.62 88 THR B O 1
ATOM 4415 N N . THR B 1 89 ? -35.094 -37.594 -17.016 1 97.56 89 THR B N 1
ATOM 4416 C CA . THR B 1 89 ? -36.344 -37.281 -16.344 1 97.56 89 THR B CA 1
ATOM 4417 C C . THR B 1 89 ? -37.25 -38.5 -16.281 1 97.56 89 THR B C 1
ATOM 4419 O O . THR B 1 89 ? -37.188 -39.375 -17.141 1 97.56 89 THR B O 1
ATOM 4422 N N . ASP B 1 90 ? -38.156 -38.5 -15.312 1 98 90 ASP B N 1
ATOM 4423 C CA . ASP B 1 90 ? -39.125 -39.594 -15.188 1 98 90 ASP B CA 1
ATOM 4424 C C . ASP B 1 90 ? -40.375 -39.312 -16.047 1 98 90 ASP B C 1
ATOM 4426 O O . ASP B 1 90 ? -40.375 -38.438 -16.891 1 98 90 ASP B O 1
ATOM 4430 N N . GLU B 1 91 ? -41.406 -40.188 -15.844 1 97.12 91 GLU B N 1
ATOM 4431 C CA . GLU B 1 91 ? -42.625 -40.094 -16.641 1 97.12 91 GLU B CA 1
ATOM 4432 C C . GLU B 1 91 ? -43.375 -38.781 -16.375 1 97.12 91 GLU B C 1
ATOM 4434 O O . GLU B 1 91 ? -44.156 -38.312 -17.219 1 97.12 91 GLU B O 1
ATOM 4439 N N . ASP B 1 92 ? -43.031 -38.156 -15.219 1 97 92 ASP B N 1
ATOM 4440 C CA . ASP B 1 92 ? -43.688 -36.906 -14.867 1 97 92 ASP B CA 1
ATOM 4441 C C . ASP B 1 92 ? -42.781 -35.719 -15.211 1 97 92 ASP B C 1
ATOM 4443 O O . ASP B 1 92 ? -43.094 -34.562 -14.844 1 97 92 ASP B O 1
ATOM 4447 N N . GLY B 1 93 ? -41.594 -35.906 -15.828 1 96.38 93 GLY B N 1
ATOM 4448 C CA . GLY B 1 93 ? -40.688 -34.844 -16.234 1 96.38 93 GLY B CA 1
ATOM 4449 C C . GLY B 1 93 ? -39.875 -34.281 -15.086 1 96.38 93 GLY B C 1
ATOM 4450 O O . GLY B 1 93 ? -39.594 -33.094 -15.031 1 96.38 93 GLY B O 1
ATOM 4451 N N . ARG B 1 94 ? -39.562 -35.188 -14.07 1 97.38 94 ARG B N 1
ATOM 4452 C CA . ARG B 1 94 ? -38.844 -34.75 -12.883 1 97.38 94 ARG B CA 1
ATOM 4453 C C . ARG B 1 94 ? -37.5 -35.438 -12.781 1 97.38 94 ARG B C 1
ATOM 4455 O O . ARG B 1 94 ? -37.344 -36.562 -13.266 1 97.38 94 ARG B O 1
ATOM 4462 N N . PHE B 1 95 ? -36.469 -34.812 -12.305 1 97.94 95 PHE B N 1
ATOM 4463 C CA . PHE B 1 95 ? -35.281 -35.469 -11.82 1 97.94 95 PHE B CA 1
ATOM 4464 C C . PHE B 1 95 ? -34.844 -34.875 -10.484 1 97.94 95 PHE B C 1
ATOM 4466 O O . PHE B 1 95 ? -35.25 -33.781 -10.109 1 97.94 95 PHE B O 1
ATOM 4473 N N . GLU B 1 96 ? -34.125 -35.562 -9.695 1 98.44 96 GLU B N 1
ATOM 4474 C CA . GLU B 1 96 ? -33.5 -35.156 -8.453 1 98.44 96 GLU B CA 1
ATOM 4475 C C . GLU B 1 96 ? -32.094 -35.75 -8.352 1 98.44 96 GLU B C 1
ATOM 4477 O O . GLU B 1 96 ? -31.906 -36.969 -8.398 1 98.44 96 GLU B O 1
ATOM 4482 N N . GLU B 1 97 ? -31.062 -34.906 -8.32 1 98.25 97 GLU B N 1
ATOM 4483 C CA . GLU B 1 97 ? -29.672 -35.344 -8.305 1 98.25 97 GLU B CA 1
ATOM 4484 C C . GLU B 1 97 ? -28.844 -34.562 -7.305 1 98.25 97 GLU B C 1
ATOM 4486 O O . GLU B 1 97 ? -29 -33.344 -7.168 1 98.25 97 GLU B O 1
ATOM 4491 N N . ASP B 1 98 ? -28.031 -35.281 -6.547 1 98.31 98 ASP B N 1
ATOM 4492 C CA . ASP B 1 98 ? -27.016 -34.594 -5.742 1 98.31 98 ASP B CA 1
ATOM 4493 C C . ASP B 1 98 ? -25.797 -34.219 -6.586 1 98.31 98 ASP B C 1
ATOM 4495 O O . ASP B 1 98 ? -25.391 -35 -7.469 1 98.31 98 ASP B O 1
ATOM 4499 N N . TRP B 1 99 ? -25.328 -33.062 -6.359 1 97.94 99 TRP B N 1
ATOM 4500 C CA . TRP B 1 99 ? -24.172 -32.562 -7.102 1 97.94 99 TRP B CA 1
ATOM 4501 C C . TRP B 1 99 ? -23.203 -31.828 -6.176 1 97.94 99 TRP B C 1
ATOM 4503 O O . TRP B 1 99 ? -23.625 -31 -5.363 1 97.94 99 TRP B O 1
ATOM 4513 N N . GLU B 1 100 ? -21.906 -32.125 -6.27 1 98.38 100 GLU B N 1
ATOM 4514 C CA . GLU B 1 100 ? -20.875 -31.453 -5.484 1 98.38 100 GLU B CA 1
ATOM 4515 C C . GLU B 1 100 ? -20.375 -30.203 -6.203 1 98.38 100 GLU B C 1
ATOM 4517 O O . GLU B 1 100 ? -19.984 -30.266 -7.375 1 98.38 100 GLU B O 1
ATOM 4522 N N . ILE B 1 101 ? -20.469 -29.078 -5.488 1 98.5 101 ILE B N 1
ATOM 4523 C CA . ILE B 1 101 ? -19.953 -27.844 -6.066 1 98.5 101 ILE B CA 1
ATOM 4524 C C . ILE B 1 101 ? -18.469 -28 -6.406 1 98.5 101 ILE B C 1
ATOM 4526 O O . ILE B 1 101 ? -17.656 -28.297 -5.531 1 98.5 101 ILE B O 1
ATOM 4530 N N . PRO B 1 102 ? -18.078 -27.844 -7.664 1 98 102 PRO B N 1
ATOM 4531 C CA . PRO B 1 102 ? -16.688 -28.062 -8.062 1 98 102 PRO B CA 1
ATOM 4532 C C . PRO B 1 102 ? -15.766 -26.906 -7.66 1 98 102 PRO B C 1
ATOM 4534 O O . PRO B 1 102 ? -16.234 -25.828 -7.301 1 98 102 PRO B O 1
ATOM 4537 N N . GLU B 1 103 ? -14.492 -27.219 -7.676 1 97.94 103 GLU B N 1
ATOM 4538 C CA . GLU B 1 103 ? -13.523 -26.141 -7.578 1 97.94 103 GLU B CA 1
ATOM 4539 C C . GLU B 1 103 ? -13.664 -25.172 -8.75 1 97.94 103 GLU B C 1
ATOM 4541 O O . GLU B 1 103 ? -13.484 -25.562 -9.906 1 97.94 103 GLU B O 1
ATOM 4546 N N . ASP B 1 104 ? -14.062 -23.969 -8.43 1 98.31 104 ASP B N 1
ATOM 4547 C CA . ASP B 1 104 ? -14.297 -22.891 -9.383 1 98.31 104 ASP B CA 1
ATOM 4548 C C . ASP B 1 104 ? -14.391 -21.531 -8.68 1 98.31 104 ASP B C 1
ATOM 4550 O O . ASP B 1 104 ? -14.211 -21.453 -7.461 1 98.31 104 ASP B O 1
ATOM 4554 N N . TYR B 1 105 ? -14.594 -20.516 -9.477 1 98.12 105 TYR B N 1
ATOM 4555 C CA . TYR B 1 105 ? -14.672 -19.156 -8.938 1 98.12 105 TYR B CA 1
ATOM 4556 C C . TYR B 1 105 ? -15.914 -18.984 -8.078 1 98.12 105 TYR B C 1
ATOM 4558 O O . TYR B 1 105 ? -16.922 -19.656 -8.289 1 98.12 105 TYR B O 1
ATOM 4566 N N . GLY B 1 106 ? -15.82 -18.062 -7.105 1 97 106 GLY B N 1
ATOM 4567 C CA . GLY B 1 106 ? -16.984 -17.656 -6.328 1 97 106 GLY B CA 1
ATOM 4568 C C . GLY B 1 106 ? -17.875 -16.688 -7.074 1 97 106 GLY B C 1
ATOM 4569 O O . GLY B 1 106 ? -17.609 -16.359 -8.227 1 97 106 GLY B O 1
ATOM 4570 N N . GLY B 1 107 ? -18.875 -16.281 -6.355 1 95.31 107 GLY B N 1
ATOM 4571 C CA . GLY B 1 107 ? -19.875 -15.414 -6.949 1 95.31 107 GLY B CA 1
ATOM 4572 C C . GLY B 1 107 ? -21.109 -16.172 -7.41 1 95.31 107 GLY B C 1
ATOM 4573 O O . GLY B 1 107 ? -21.328 -17.312 -7.008 1 95.31 107 GLY B O 1
ATOM 4574 N N . GLU B 1 108 ? -21.906 -15.469 -8.203 1 96.19 108 GLU B N 1
ATOM 4575 C CA . GLU B 1 108 ? -23.141 -16.062 -8.688 1 96.19 108 GLU B CA 1
ATOM 4576 C C . GLU B 1 108 ? -22.906 -16.906 -9.938 1 96.19 108 GLU B C 1
ATOM 4578 O O . GLU B 1 108 ? -22.266 -16.453 -10.883 1 96.19 108 GLU B O 1
ATOM 4583 N N . HIS B 1 109 ? -23.406 -18.109 -9.891 1 97.94 109 HIS B N 1
ATOM 4584 C CA . HIS B 1 109 ? -23.344 -19.016 -11.031 1 97.94 109 HIS B CA 1
ATOM 4585 C C . HIS B 1 109 ? -24.734 -19.422 -11.484 1 97.94 109 HIS B C 1
ATOM 4587 O O . HIS B 1 109 ? -25.641 -19.609 -10.648 1 97.94 109 HIS B O 1
ATOM 4593 N N . THR B 1 110 ? -24.844 -19.578 -12.727 1 97.81 110 THR B N 1
ATOM 4594 C CA . THR B 1 110 ? -26.094 -20.094 -13.289 1 97.81 110 THR B CA 1
ATOM 4595 C C . THR B 1 110 ? -25.969 -21.578 -13.625 1 97.81 110 THR B C 1
ATOM 4597 O O . THR B 1 110 ? -24.953 -22.016 -14.156 1 97.81 110 THR B O 1
ATOM 4600 N N . LEU B 1 111 ? -26.969 -22.312 -13.234 1 97.88 111 LEU B N 1
ATOM 4601 C CA . LEU B 1 111 ? -27.188 -23.672 -13.703 1 97.88 111 LEU B CA 1
ATOM 4602 C C . LEU B 1 111 ? -28.359 -23.734 -14.688 1 97.88 111 LEU B C 1
ATOM 4604 O O . LEU B 1 111 ? -29.438 -23.219 -14.398 1 97.88 111 LEU B O 1
ATOM 4608 N N . GLU B 1 112 ? -28.031 -24.344 -15.758 1 97.25 112 GLU B N 1
ATOM 4609 C CA . GLU B 1 112 ? -29.031 -24.375 -16.812 1 97.25 112 GLU B CA 1
ATOM 4610 C C . GLU B 1 112 ? -29.266 -25.812 -17.297 1 97.25 112 GLU B C 1
ATOM 4612 O O . GLU B 1 112 ? -28.312 -26.578 -17.469 1 97.25 112 GLU B O 1
ATOM 4617 N N . VAL B 1 113 ? -30.594 -26.156 -17.484 1 97.38 113 VAL B N 1
ATOM 4618 C CA . VAL B 1 113 ? -30.953 -27.469 -18.016 1 97.38 113 VAL B CA 1
ATOM 4619 C C . VAL B 1 113 ? -31.141 -27.375 -19.531 1 97.38 113 VAL B C 1
ATOM 4621 O O . VAL B 1 113 ? -31.812 -26.469 -20.016 1 97.38 113 VAL B O 1
ATOM 4624 N N . ARG B 1 114 ? -30.469 -28.297 -20.203 1 95.56 114 ARG B N 1
ATOM 4625 C CA . ARG B 1 114 ? -30.594 -28.375 -21.656 1 95.56 114 ARG B CA 1
ATOM 4626 C C . ARG B 1 114 ? -30.781 -29.812 -22.109 1 95.56 114 ARG B C 1
ATOM 4628 O O . ARG B 1 114 ? -30.453 -30.75 -21.391 1 95.56 114 ARG B O 1
ATOM 4635 N N . THR B 1 115 ? -31.453 -29.906 -23.25 1 92.25 115 THR B N 1
ATOM 4636 C CA . THR B 1 115 ? -31.391 -31.188 -23.938 1 92.25 115 THR B CA 1
ATOM 4637 C C . THR B 1 115 ? -30.172 -31.234 -24.844 1 92.25 115 THR B C 1
ATOM 4639 O O . THR B 1 115 ? -30.172 -30.672 -25.938 1 92.25 115 THR B O 1
ATOM 4642 N N . GLY B 1 116 ? -29.188 -31.812 -24.547 1 83.94 116 GLY B N 1
ATOM 4643 C CA . GLY B 1 116 ? -27.922 -31.766 -25.234 1 83.94 116 GLY B CA 1
ATOM 4644 C C . GLY B 1 116 ? -27.141 -30.5 -24.969 1 83.94 116 GLY B C 1
ATOM 4645 O O . GLY B 1 116 ? -27.703 -29.484 -24.531 1 83.94 116 GLY B O 1
ATOM 4646 N N . GLU B 1 117 ? -25.938 -30.438 -25.141 1 76.94 117 GLU B N 1
ATOM 4647 C CA . GLU B 1 117 ? -25.047 -29.328 -24.781 1 76.94 117 GLU B CA 1
ATOM 4648 C C . GLU B 1 117 ? -25.391 -28.062 -25.547 1 76.94 117 GLU B C 1
ATOM 4650 O O . GLU B 1 117 ? -25.25 -26.953 -25.016 1 76.94 117 GLU B O 1
ATOM 4655 N N . ASP B 1 118 ? -26.047 -28.203 -26.703 1 82.44 118 ASP B N 1
ATOM 4656 C CA . ASP B 1 118 ? -26.328 -27.047 -27.562 1 82.44 118 ASP B CA 1
ATOM 4657 C C . ASP B 1 118 ? -27.828 -26.797 -27.672 1 82.44 118 ASP B C 1
ATOM 4659 O O . ASP B 1 118 ? -28.266 -25.969 -28.453 1 82.44 118 ASP B O 1
ATOM 4663 N N . GLY B 1 119 ? -28.578 -27.562 -26.891 1 85.31 119 GLY B N 1
ATOM 4664 C CA . GLY B 1 119 ? -30.016 -27.375 -26.938 1 85.31 119 GLY B CA 1
ATOM 4665 C C . GLY B 1 119 ? -30.469 -26.094 -26.25 1 85.31 119 GLY B C 1
ATOM 4666 O O . GLY B 1 119 ? -29.688 -25.453 -25.531 1 85.31 119 GLY B O 1
ATOM 4667 N N . PRO B 1 120 ? -31.594 -25.625 -26.562 1 89.75 120 PRO B N 1
ATOM 4668 C CA . PRO B 1 120 ? -32.125 -24.438 -25.891 1 89.75 120 PRO B CA 1
ATOM 4669 C C . PRO B 1 120 ? -32.312 -24.625 -24.391 1 89.75 120 PRO B C 1
ATOM 4671 O O . PRO B 1 120 ? -32.531 -25.75 -23.922 1 89.75 120 PRO B O 1
ATOM 4674 N N . PRO B 1 121 ? -32.188 -23.578 -23.609 1 93.94 121 PRO B N 1
ATOM 4675 C CA . PRO B 1 121 ? -32.406 -23.688 -22.172 1 93.94 121 PRO B CA 1
ATOM 4676 C C . PRO B 1 121 ? -33.844 -24.062 -21.812 1 93.94 121 PRO B C 1
ATOM 4678 O O . PRO B 1 121 ? -34.781 -23.516 -22.391 1 93.94 121 PRO B O 1
ATOM 4681 N N . LEU B 1 122 ? -34.031 -25.031 -20.969 1 95.25 122 LEU B N 1
ATOM 4682 C CA . LEU B 1 122 ? -35.344 -25.484 -20.516 1 95.25 122 LEU B CA 1
ATOM 4683 C C . LEU B 1 122 ? -35.719 -24.859 -19.156 1 95.25 122 LEU B C 1
ATOM 4685 O O . LEU B 1 122 ? -36.875 -24.625 -18.875 1 95.25 122 LEU B O 1
ATOM 4689 N N . ALA B 1 123 ? -34.719 -24.766 -18.312 1 96.69 123 ALA B N 1
ATOM 4690 C CA . ALA B 1 123 ? -34.844 -24.234 -16.953 1 96.69 123 ALA B CA 1
ATOM 4691 C C . ALA B 1 123 ? -33.5 -23.734 -16.438 1 96.69 123 ALA B C 1
ATOM 4693 O O . ALA B 1 123 ? -32.469 -24.109 -16.969 1 96.69 123 ALA B O 1
ATOM 4694 N N . ALA B 1 124 ? -33.594 -22.844 -15.5 1 97.56 124 ALA B N 1
ATOM 4695 C CA . ALA B 1 124 ? -32.344 -22.344 -14.914 1 97.56 124 ALA B CA 1
ATOM 4696 C C . ALA B 1 124 ? -32.5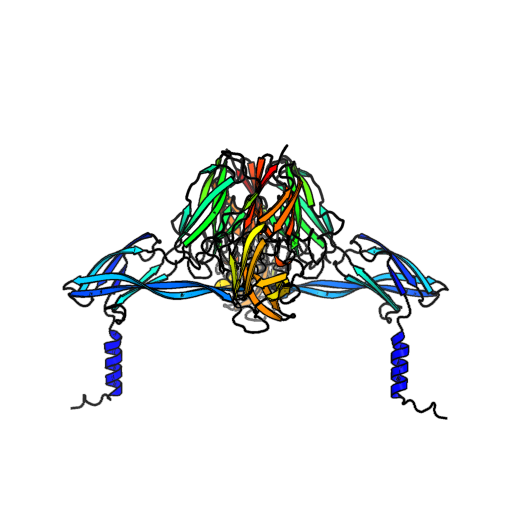62 -21.953 -13.453 1 97.56 124 ALA B C 1
ATOM 4698 O O . ALA B 1 124 ? -33.688 -21.703 -13.023 1 97.56 124 ALA B O 1
ATOM 4699 N N . THR B 1 125 ? -31.531 -21.984 -12.703 1 97.5 125 THR B N 1
ATOM 4700 C CA . THR B 1 125 ? -31.438 -21.438 -11.359 1 97.5 125 THR B CA 1
ATOM 4701 C C . THR B 1 125 ? -30.062 -20.812 -11.109 1 97.5 125 THR B C 1
ATOM 4703 O O . THR B 1 125 ? -29.188 -20.906 -11.961 1 97.5 125 THR B O 1
ATOM 4706 N N . THR B 1 126 ? -29.969 -20.047 -10.062 1 98.12 126 THR B N 1
ATOM 4707 C CA . THR B 1 126 ? -28.688 -19.453 -9.703 1 98.12 126 THR B CA 1
ATOM 4708 C C . THR B 1 126 ? -28.266 -19.875 -8.297 1 98.12 126 THR B C 1
ATOM 4710 O O . THR B 1 126 ? -29.109 -20.172 -7.453 1 98.12 126 THR B O 1
ATOM 4713 N N . ILE B 1 127 ? -27.031 -20.031 -8.141 1 97.81 127 ILE B N 1
ATOM 4714 C CA . ILE B 1 127 ? -26.453 -20.328 -6.84 1 97.81 127 ILE B CA 1
ATOM 4715 C C . ILE B 1 127 ? -25.25 -19.406 -6.598 1 97.81 127 ILE B C 1
ATOM 4717 O O . ILE B 1 127 ? -24.469 -19.141 -7.508 1 97.81 127 ILE B O 1
ATOM 4721 N N . ALA B 1 128 ? -25.156 -18.875 -5.367 1 96.5 128 ALA B N 1
ATOM 4722 C CA . ALA B 1 128 ? -24.031 -18.047 -4.98 1 96.5 128 ALA B CA 1
ATOM 4723 C C . ALA B 1 128 ? -22.969 -18.859 -4.258 1 96.5 128 ALA B C 1
ATOM 4725 O O . ALA B 1 128 ? -23.266 -19.562 -3.285 1 96.5 128 ALA B O 1
ATOM 4726 N N . ILE B 1 129 ? -21.766 -18.828 -4.781 1 97 129 ILE B N 1
ATOM 4727 C CA . ILE B 1 129 ? -20.656 -19.516 -4.137 1 97 129 ILE B CA 1
ATOM 4728 C C . ILE B 1 129 ? -19.844 -18.516 -3.32 1 97 129 ILE B C 1
ATOM 4730 O O . ILE B 1 129 ? -19.297 -17.562 -3.865 1 97 129 ILE B O 1
ATOM 4734 N N . THR B 1 130 ? -19.734 -18.719 -1.982 1 95.62 130 THR B N 1
ATOM 4735 C CA . THR B 1 130 ? -18.984 -17.875 -1.06 1 95.62 130 THR B CA 1
ATOM 4736 C C . THR B 1 130 ? -17.562 -18.406 -0.895 1 95.62 130 THR B C 1
ATOM 4738 O O . THR B 1 130 ? -17.359 -19.625 -0.748 1 95.62 130 THR B O 1
ATOM 4741 N N . PRO B 1 131 ? -16.578 -17.531 -0.993 1 96.56 131 PRO B N 1
ATOM 4742 C CA . PRO B 1 131 ? -15.211 -18 -0.762 1 96.56 131 PRO B CA 1
ATOM 4743 C C . PRO B 1 131 ? -15 -18.5 0.662 1 96.56 131 PRO B C 1
ATOM 4745 O O . PRO B 1 131 ? -15.695 -18.078 1.587 1 96.56 131 PRO B O 1
ATOM 4748 N N . TRP B 1 132 ? -14.078 -19.344 0.776 1 97.19 132 TRP B N 1
ATOM 4749 C CA . TRP B 1 132 ? -13.68 -19.781 2.107 1 97.19 132 TRP B CA 1
ATOM 4750 C C . TRP B 1 132 ? -12.211 -20.203 2.125 1 97.19 132 TRP B C 1
ATOM 4752 O O . TRP B 1 132 ? -11.594 -20.359 1.069 1 97.19 132 TRP B O 1
ATOM 4762 N N . PHE B 1 133 ? -11.672 -20.312 3.332 1 97.94 133 PHE B N 1
ATOM 4763 C CA . PHE B 1 133 ? -10.242 -20.531 3.504 1 97.94 133 PHE B CA 1
ATOM 4764 C C . PHE B 1 133 ? -9.969 -21.609 4.543 1 97.94 133 PHE B C 1
ATOM 4766 O O . PHE B 1 133 ? -10.719 -21.75 5.508 1 97.94 133 PHE B O 1
ATOM 4773 N N . GLU B 1 134 ? -8.977 -22.328 4.348 1 97.75 134 GLU B N 1
ATOM 4774 C CA . GLU B 1 134 ? -8.523 -23.312 5.336 1 97.75 134 GLU B CA 1
ATOM 4775 C C . GLU B 1 134 ? -7.023 -23.203 5.566 1 97.75 134 GLU B C 1
ATOM 4777 O O . GLU B 1 134 ? -6.305 -22.609 4.762 1 97.75 134 GLU B O 1
ATOM 4782 N N . ILE B 1 135 ? -6.555 -23.672 6.656 1 98.56 135 ILE B N 1
ATOM 4783 C CA . ILE B 1 135 ? -5.145 -23.703 7.02 1 98.56 135 ILE B CA 1
ATOM 4784 C C . ILE B 1 135 ? -4.676 -25.141 7.184 1 98.56 135 ILE B C 1
ATOM 4786 O O . ILE B 1 135 ? -5.445 -26.016 7.613 1 98.56 135 ILE B O 1
ATOM 4790 N N . ASP B 1 136 ? -3.428 -25.484 6.816 1 98.69 136 ASP B N 1
ATOM 4791 C CA . ASP B 1 136 ? -2.961 -26.875 6.797 1 98.69 136 ASP B CA 1
ATOM 4792 C C . ASP B 1 136 ? -2.619 -27.359 8.203 1 98.69 136 ASP B C 1
ATOM 4794 O O . ASP B 1 136 ? -2.674 -28.562 8.484 1 98.69 136 ASP B O 1
ATOM 4798 N N . ARG B 1 137 ? -2.246 -26.375 9.078 1 98.75 137 ARG B N 1
ATOM 4799 C CA . ARG B 1 137 ? -1.851 -26.688 10.445 1 98.75 137 ARG B CA 1
ATOM 4800 C C . ARG B 1 137 ? -1.95 -25.469 11.344 1 98.75 137 ARG B C 1
ATOM 4802 O O . ARG B 1 137 ? -2.018 -24.344 10.859 1 98.75 137 ARG B O 1
ATOM 4809 N N . THR B 1 138 ? -2.014 -25.672 12.641 1 98.69 138 THR B N 1
ATOM 4810 C CA . THR B 1 138 ? -2.115 -24.562 13.586 1 98.69 138 THR B CA 1
ATOM 4811 C C . THR B 1 138 ? -0.916 -24.547 14.523 1 98.69 138 THR B C 1
ATOM 4813 O O . THR B 1 138 ? -0.909 -23.812 15.516 1 98.69 138 THR B O 1
ATOM 4816 N N . GLU B 1 139 ? 0.027 -25.453 14.273 1 98.69 139 GLU B N 1
ATOM 4817 C CA . GLU B 1 139 ? 1.304 -25.453 14.977 1 98.69 139 GLU B CA 1
ATOM 4818 C C . GLU B 1 139 ? 2.469 -25.672 14.016 1 98.69 139 GLU B C 1
ATOM 4820 O O . GLU B 1 139 ? 2.389 -26.5 13.117 1 98.69 139 GLU B O 1
ATOM 4825 N N . ALA B 1 140 ? 3.51 -24.922 14.094 1 98.62 140 ALA B N 1
ATOM 4826 C CA . ALA B 1 140 ? 4.707 -25.062 13.266 1 98.62 140 ALA B CA 1
ATOM 4827 C C . ALA B 1 140 ? 5.941 -24.547 14.008 1 98.62 140 ALA B C 1
ATOM 4829 O O . ALA B 1 140 ? 5.871 -23.578 14.75 1 98.62 140 ALA B O 1
ATOM 4830 N N . PRO B 1 141 ? 7.098 -25.219 13.82 1 98.38 141 PRO B N 1
ATOM 4831 C CA . PRO B 1 141 ? 8.336 -24.672 14.375 1 98.38 141 PRO B CA 1
ATOM 4832 C C . PRO B 1 141 ? 8.719 -23.328 13.75 1 98.38 141 PRO B C 1
ATOM 4834 O O . PRO B 1 141 ? 8.359 -23.062 12.602 1 98.38 141 PRO B O 1
ATOM 4837 N N . LEU B 1 142 ? 9.445 -22.562 14.562 1 98.19 142 LEU B N 1
ATOM 4838 C CA . LEU B 1 142 ? 9.961 -21.281 14.078 1 98.19 142 LEU B CA 1
ATOM 4839 C C . LEU B 1 142 ? 10.695 -21.453 12.758 1 98.19 142 LEU B C 1
ATOM 4841 O O . LEU B 1 142 ? 11.547 -22.344 12.625 1 98.19 142 LEU B O 1
ATOM 4845 N N . GLY B 1 143 ? 10.32 -20.656 11.734 1 97.75 143 GLY B N 1
ATOM 4846 C CA . GLY B 1 143 ? 10.977 -20.703 10.438 1 97.75 143 GLY B CA 1
ATOM 4847 C C . GLY B 1 143 ? 10.195 -21.5 9.406 1 97.75 143 GLY B C 1
ATOM 4848 O O . GLY B 1 143 ? 10.414 -21.344 8.203 1 97.75 143 GLY B O 1
ATOM 4849 N N . ASP B 1 144 ? 9.359 -22.375 9.805 1 97.75 144 ASP B N 1
ATOM 4850 C CA . ASP B 1 144 ? 8.516 -23.125 8.883 1 97.75 144 ASP B CA 1
ATOM 4851 C C . ASP B 1 144 ? 7.344 -22.281 8.391 1 97.75 144 ASP B C 1
ATOM 4853 O O . ASP B 1 144 ? 7.355 -21.062 8.539 1 97.75 144 ASP B O 1
ATOM 4857 N N . PHE B 1 145 ? 6.379 -22.984 7.754 1 98.25 145 PHE B N 1
ATOM 4858 C CA . PHE B 1 145 ? 5.297 -22.219 7.152 1 98.25 145 PHE B CA 1
ATOM 4859 C C . PHE B 1 145 ? 3.941 -22.766 7.574 1 98.25 145 PHE B C 1
ATOM 4861 O O . PHE B 1 145 ? 3.809 -23.969 7.828 1 98.25 145 PHE B O 1
ATOM 4868 N N . PHE B 1 146 ? 2.973 -21.891 7.762 1 98.75 146 PHE B N 1
ATOM 4869 C CA . PHE B 1 146 ? 1.552 -22.203 7.66 1 98.75 146 PHE B CA 1
ATOM 4870 C C . PHE B 1 146 ? 1.051 -22 6.238 1 98.75 146 PHE B C 1
ATOM 4872 O O . PHE B 1 146 ? 1.355 -20.984 5.609 1 98.75 146 PHE B O 1
ATOM 4879 N N . THR B 1 147 ? 0.332 -22.891 5.684 1 98.75 147 THR B N 1
ATOM 4880 C CA . THR B 1 147 ? -0.202 -22.75 4.336 1 98.75 147 THR B CA 1
ATOM 4881 C C . THR B 1 147 ? -1.707 -22.5 4.375 1 98.75 147 THR B C 1
ATOM 4883 O O . THR B 1 147 ? -2.455 -23.266 4.98 1 98.75 147 THR B O 1
ATOM 4886 N N . ILE B 1 148 ? -2.146 -21.438 3.807 1 98.56 148 ILE B N 1
ATOM 4887 C CA . ILE B 1 148 ? -3.557 -21.094 3.645 1 98.56 148 ILE B CA 1
ATOM 4888 C C . ILE B 1 148 ? -3.998 -21.391 2.215 1 98.56 148 ILE B C 1
ATOM 4890 O O . ILE B 1 148 ? -3.332 -21 1.256 1 98.56 148 ILE B O 1
ATOM 4894 N N . THR B 1 149 ? -5.027 -22.109 2.076 1 98.56 149 THR B N 1
ATOM 4895 C CA . THR B 1 149 ? -5.645 -22.344 0.775 1 98.56 149 THR B CA 1
ATOM 4896 C C . THR B 1 149 ? -7.023 -21.688 0.706 1 98.56 149 THR B C 1
ATOM 4898 O O . THR B 1 149 ? -7.848 -21.875 1.603 1 98.56 149 THR B O 1
ATOM 4901 N N . GLY B 1 150 ? -7.262 -20.891 -0.248 1 98.19 150 GLY B N 1
ATOM 4902 C CA . GLY B 1 150 ? -8.562 -20.297 -0.513 1 98.19 150 GLY B CA 1
ATOM 4903 C C . GLY B 1 150 ? -9.297 -20.953 -1.668 1 98.19 150 GLY B C 1
ATOM 4904 O O . GLY B 1 150 ? -8.68 -21.328 -2.664 1 98.19 150 GLY B O 1
ATOM 4905 N N . TYR B 1 151 ? -10.586 -21.047 -1.514 1 98.06 151 TYR B N 1
ATOM 4906 C CA . TYR B 1 151 ? -11.477 -21.594 -2.531 1 98.06 151 TYR B CA 1
ATOM 4907 C C . TYR B 1 151 ? -12.602 -20.625 -2.855 1 98.06 151 TYR B C 1
ATOM 4909 O O . TYR B 1 151 ? -13.039 -19.859 -1.989 1 98.06 151 TYR B O 1
ATOM 4917 N N . GLY B 1 152 ? -13.062 -20.672 -4.102 1 97.75 152 GLY B N 1
ATOM 4918 C CA . GLY B 1 152 ? -14.195 -19.844 -4.48 1 97.75 152 GLY B CA 1
ATOM 4919 C C . GLY B 1 152 ? -13.867 -18.359 -4.492 1 97.75 152 GLY B C 1
ATOM 4920 O O . GLY B 1 152 ? -14.719 -17.531 -4.18 1 97.75 152 GLY B O 1
ATOM 4921 N N . ILE B 1 153 ? -12.586 -18 -4.641 1 97.12 153 ILE B N 1
ATOM 4922 C CA . ILE B 1 153 ? -12.219 -16.609 -4.828 1 97.12 153 ILE B CA 1
ATOM 4923 C C . ILE B 1 153 ? -12.797 -16.094 -6.148 1 97.12 153 ILE B C 1
ATOM 4925 O O . ILE B 1 153 ? -12.562 -16.688 -7.203 1 97.12 153 ILE B O 1
ATOM 4929 N N . GLY B 1 154 ? -13.547 -15.023 -6.129 1 95 154 GLY B N 1
ATOM 4930 C CA . GLY B 1 154 ? -14.398 -14.648 -7.25 1 95 154 GLY B CA 1
ATOM 4931 C C . GLY B 1 154 ? -13.711 -13.711 -8.227 1 95 154 GLY B C 1
ATOM 4932 O O . GLY B 1 154 ? -12.648 -13.164 -7.93 1 95 154 GLY B O 1
ATOM 4933 N N . PRO B 1 155 ? -14.336 -13.578 -9.336 1 94.94 155 PRO B N 1
ATOM 4934 C CA . PRO B 1 155 ? -13.781 -12.727 -10.383 1 94.94 155 PRO B CA 1
ATOM 4935 C C . PRO B 1 155 ? -14.07 -11.242 -10.156 1 94.94 155 PRO B C 1
ATOM 4937 O O . PRO B 1 155 ? -13.461 -10.383 -10.797 1 94.94 155 PRO B O 1
ATOM 4940 N N . ASN B 1 156 ? -15.008 -10.93 -9.312 1 90.31 156 ASN B N 1
ATOM 4941 C CA . ASN B 1 156 ? -15.352 -9.539 -9.031 1 90.31 156 ASN B CA 1
ATOM 4942 C C . ASN B 1 156 ? -14.211 -8.82 -8.32 1 90.31 156 ASN B C 1
ATOM 4944 O O . ASN B 1 156 ? -13.531 -9.398 -7.473 1 90.31 156 ASN B O 1
ATOM 4948 N N . VAL B 1 157 ? -14.078 -7.566 -8.594 1 86.94 157 VAL B N 1
ATOM 4949 C CA . VAL B 1 157 ? -12.984 -6.742 -8.078 1 86.94 157 VAL B CA 1
ATOM 4950 C C . VAL B 1 157 ? -12.992 -6.785 -6.551 1 86.94 157 VAL B C 1
ATOM 4952 O O . VAL B 1 157 ? -11.938 -6.684 -5.918 1 86.94 157 VAL B O 1
ATOM 4955 N N . LEU B 1 158 ? -14.102 -7.008 -5.938 1 84.44 158 LEU B N 1
ATOM 4956 C CA . LEU B 1 158 ? -14.219 -7.023 -4.484 1 84.44 158 LEU B CA 1
ATOM 4957 C C . LEU B 1 158 ? -13.852 -8.391 -3.92 1 84.44 158 LEU B C 1
ATOM 4959 O O . LEU B 1 158 ? -13.617 -8.523 -2.715 1 84.44 158 LEU B O 1
ATOM 4963 N N . GLU B 1 159 ? -13.789 -9.336 -4.816 1 88.56 159 GLU B N 1
ATOM 4964 C CA . GLU B 1 159 ? -13.617 -10.703 -4.32 1 88.56 159 GLU B CA 1
ATOM 4965 C C . GLU B 1 159 ? -12.438 -11.391 -4.996 1 88.56 159 GLU B C 1
ATOM 4967 O O . GLU B 1 159 ? -12.273 -12.602 -4.879 1 88.56 159 GLU B O 1
ATOM 4972 N N . ASN B 1 160 ? -11.719 -10.672 -5.75 1 92.38 160 ASN B N 1
ATOM 4973 C CA . ASN B 1 160 ? -10.641 -11.328 -6.492 1 92.38 160 ASN B CA 1
ATOM 4974 C C . ASN B 1 160 ? -9.289 -11.102 -5.828 1 92.38 160 ASN B C 1
ATOM 4976 O O . ASN B 1 160 ? -8.25 -11.469 -6.383 1 92.38 160 ASN B O 1
ATOM 4980 N N . ASN B 1 161 ? -9.289 -10.414 -4.707 1 93.12 161 ASN B N 1
ATOM 4981 C CA . ASN B 1 161 ? -8.078 -10.062 -3.977 1 93.12 161 ASN B CA 1
ATOM 4982 C C . ASN B 1 161 ? -8.297 -10.102 -2.469 1 93.12 161 ASN B C 1
ATOM 4984 O O . ASN B 1 161 ? -9.141 -9.375 -1.939 1 93.12 161 ASN B O 1
ATOM 4988 N N . TYR B 1 162 ? -7.703 -11.016 -1.812 1 96.56 162 TYR B N 1
ATOM 4989 C CA . TYR B 1 162 ? -7.77 -11.125 -0.358 1 96.56 162 TYR B CA 1
ATOM 4990 C C . TYR B 1 162 ? -6.398 -10.891 0.268 1 96.56 162 TYR B C 1
ATOM 4992 O O . TYR B 1 162 ? -5.379 -11.281 -0.299 1 96.56 162 TYR B O 1
ATOM 5000 N N . GLN B 1 163 ? -6.355 -10.234 1.402 1 97.31 163 GLN B N 1
ATOM 5001 C CA . GLN B 1 163 ? -5.109 -9.969 2.111 1 97.31 163 GLN B CA 1
ATOM 5002 C C . GLN B 1 163 ? -4.945 -10.906 3.309 1 97.31 163 GLN B C 1
ATOM 5004 O O . GLN B 1 163 ? -5.918 -11.195 4.008 1 97.31 163 GLN B O 1
ATOM 5009 N N . ILE B 1 164 ? -3.77 -11.328 3.533 1 98.38 164 ILE B N 1
ATOM 5010 C CA . ILE B 1 164 ? -3.428 -12.125 4.707 1 98.38 164 ILE B CA 1
ATOM 5011 C C . ILE B 1 164 ? -2.693 -11.25 5.723 1 98.38 164 ILE B C 1
ATOM 5013 O O . ILE B 1 164 ? -1.817 -10.461 5.355 1 98.38 164 ILE B O 1
ATOM 5017 N N . ALA B 1 165 ? -3.092 -11.398 6.977 1 98.5 165 ALA B N 1
ATOM 5018 C CA . ALA B 1 165 ? -2.439 -10.656 8.055 1 98.5 165 ALA B CA 1
ATOM 5019 C C . ALA B 1 165 ? -1.842 -11.609 9.086 1 98.5 165 ALA B C 1
ATOM 5021 O O . ALA B 1 165 ? -2.445 -12.633 9.414 1 98.5 165 ALA B O 1
ATOM 5022 N N . TRP B 1 166 ? -0.646 -11.359 9.492 1 98.81 166 TRP B N 1
ATOM 5023 C CA . TRP B 1 166 ? 0.038 -11.992 10.617 1 98.81 166 TRP B CA 1
ATOM 5024 C C . TRP B 1 166 ? 0.101 -11.055 11.82 1 98.81 166 TRP B C 1
ATOM 5026 O O . TRP B 1 166 ? 0.69 -9.977 11.742 1 98.81 166 TRP B O 1
ATOM 5036 N N . ASP B 1 167 ? -0.514 -11.438 13 1 98.5 167 ASP B N 1
ATOM 5037 C CA . ASP B 1 167 ? -0.522 -10.648 14.234 1 98.5 167 ASP B CA 1
ATOM 5038 C C . ASP B 1 167 ? -0.958 -9.211 13.961 1 98.5 167 ASP B C 1
ATOM 5040 O O . ASP B 1 167 ? -0.282 -8.266 14.375 1 98.5 167 ASP B O 1
ATOM 5044 N N . ASN B 1 168 ? -2.02 -9.078 13.164 1 98.38 168 ASN B N 1
ATOM 5045 C CA . ASN B 1 168 ? -2.674 -7.816 12.844 1 98.38 168 ASN B CA 1
ATOM 5046 C C . ASN B 1 168 ? -1.76 -6.906 12.023 1 98.38 168 ASN B C 1
ATOM 5048 O O . ASN B 1 168 ? -1.829 -5.684 12.148 1 98.38 168 ASN B O 1
ATOM 5052 N N . GLY B 1 169 ? -0.824 -7.43 11.312 1 98.5 169 GLY B N 1
ATOM 5053 C CA . GLY B 1 169 ? -0.062 -6.766 10.266 1 98.5 169 GLY B CA 1
ATOM 5054 C C . GLY B 1 169 ? -0.284 -7.375 8.891 1 98.5 169 GLY B C 1
ATOM 5055 O O . GLY B 1 169 ? -0.046 -8.562 8.688 1 98.5 169 GLY B O 1
ATOM 5056 N N . THR B 1 170 ? -0.762 -6.586 7.992 1 98.56 170 THR B N 1
ATOM 5057 C CA . THR B 1 170 ? -1.047 -7.09 6.652 1 98.56 170 THR B CA 1
ATOM 5058 C C . THR B 1 170 ? 0.244 -7.477 5.934 1 98.56 170 THR B C 1
ATOM 5060 O O . THR B 1 170 ? 1.198 -6.695 5.902 1 98.56 170 THR B O 1
ATOM 5063 N N . MET B 1 171 ? 0.292 -8.641 5.332 1 98.38 171 MET B N 1
ATOM 5064 C CA . MET B 1 171 ? 1.486 -9.18 4.691 1 98.38 171 MET B CA 1
ATOM 5065 C C . MET B 1 171 ? 1.457 -8.938 3.188 1 98.38 171 MET B C 1
ATOM 5067 O O . MET B 1 171 ? 2.426 -8.43 2.619 1 98.38 171 MET B O 1
ATOM 5071 N N . GLY B 1 172 ? 0.457 -9.344 2.611 1 98.38 172 GLY B N 1
ATOM 5072 C CA . GLY B 1 172 ? 0.316 -9.344 1.164 1 98.38 172 GLY B CA 1
ATOM 5073 C C . GLY B 1 172 ? -1.011 -9.906 0.693 1 98.38 172 GLY B C 1
ATOM 5074 O O . GLY B 1 172 ? -1.929 -10.102 1.493 1 98.38 172 GLY B O 1
ATOM 5075 N N . PHE B 1 173 ? -1.146 -10.18 -0.625 1 97.94 173 PHE B N 1
ATOM 5076 C CA . PHE B 1 173 ? -2.443 -10.594 -1.148 1 97.94 173 PHE B CA 1
ATOM 5077 C C . PHE B 1 173 ? -2.375 -12 -1.727 1 97.94 173 PHE B C 1
ATOM 5079 O O . PHE B 1 173 ? -1.292 -12.492 -2.053 1 97.94 173 PHE B O 1
ATOM 5086 N N . MET B 1 174 ? -3.49 -12.641 -1.789 1 97.62 174 MET B N 1
ATOM 5087 C CA . MET B 1 174 ? -3.697 -13.867 -2.553 1 97.62 174 MET B CA 1
ATOM 5088 C C . MET B 1 174 ? -4.867 -13.719 -3.52 1 97.62 174 MET B C 1
ATOM 5090 O O . MET B 1 174 ? -5.824 -12.992 -3.234 1 97.62 174 MET B O 1
ATOM 5094 N N . THR B 1 175 ? -4.758 -14.281 -4.617 1 97.38 175 THR B N 1
ATOM 5095 C CA . THR B 1 175 ? -5.77 -14.219 -5.668 1 97.38 175 THR B CA 1
ATOM 5096 C C . THR B 1 175 ? -5.879 -15.555 -6.395 1 97.38 175 THR B C 1
ATOM 5098 O O . THR B 1 175 ? -4.934 -16.344 -6.406 1 97.38 175 THR B O 1
ATOM 5101 N N . GLY B 1 176 ? -7.039 -15.844 -6.891 1 97.38 176 GLY B N 1
ATOM 5102 C CA . GLY B 1 176 ? -7.277 -17.078 -7.605 1 97.38 176 GLY B CA 1
ATOM 5103 C C . GLY B 1 176 ? -7.512 -16.891 -9.094 1 97.38 176 GLY B C 1
ATOM 5104 O O . GLY B 1 176 ? -8.266 -17.625 -9.711 1 97.38 176 GLY B O 1
ATOM 5105 N N . VAL B 1 177 ? -6.863 -15.945 -9.719 1 96 177 VAL B N 1
ATOM 5106 C CA . VAL B 1 177 ? -7.152 -15.5 -11.078 1 96 177 VAL B CA 1
ATOM 5107 C C . VAL B 1 177 ? -6.965 -16.672 -12.055 1 96 177 VAL B C 1
ATOM 5109 O O . VAL B 1 177 ? -7.832 -16.938 -12.883 1 96 177 VAL B O 1
ATOM 5112 N N . ILE B 1 178 ? -5.832 -17.453 -12.086 1 94.88 178 ILE B N 1
ATOM 5113 C CA . ILE B 1 178 ? -5.578 -18.438 -13.133 1 94.88 178 ILE B CA 1
ATOM 5114 C C . ILE B 1 178 ? -5.824 -19.844 -12.586 1 94.88 178 ILE B C 1
ATOM 5116 O O . ILE B 1 178 ? -5.555 -20.844 -13.266 1 94.88 178 ILE B O 1
ATOM 5120 N N . ASN B 1 179 ? -6.301 -20.109 -11.477 1 96.25 179 ASN B N 1
ATOM 5121 C CA . ASN B 1 179 ? -6.523 -21.422 -10.867 1 96.25 179 ASN B CA 1
ATOM 5122 C C . ASN B 1 179 ? -7.965 -21.578 -10.398 1 96.25 179 ASN B C 1
ATOM 5124 O O . ASN B 1 179 ? -8.211 -22.109 -9.312 1 96.25 179 ASN B O 1
ATOM 5128 N N . ARG B 1 180 ? -8.891 -21.078 -11.203 1 97.31 180 ARG B N 1
ATOM 5129 C CA . ARG B 1 180 ? -10.328 -21.266 -11.031 1 97.31 180 ARG B CA 1
ATOM 5130 C C . ARG B 1 180 ? -10.758 -20.906 -9.609 1 97.31 180 ARG B C 1
ATOM 5132 O O . ARG B 1 180 ? -11.469 -21.672 -8.961 1 97.31 180 ARG B O 1
ATOM 5139 N N . GLY B 1 181 ? -10.211 -19.859 -9.109 1 98.12 181 GLY B N 1
ATOM 5140 C CA . GLY B 1 181 ? -10.641 -19.328 -7.828 1 98.12 181 GLY B CA 1
ATOM 5141 C C . GLY B 1 181 ? -9.969 -20 -6.648 1 98.12 181 GLY B C 1
ATOM 5142 O O . GLY B 1 181 ? -10.359 -19.781 -5.5 1 98.12 181 GLY B O 1
ATOM 5143 N N . THR B 1 182 ? -9 -20.844 -6.902 1 98.44 182 THR B N 1
ATOM 5144 C CA . THR B 1 182 ? -8.211 -21.469 -5.844 1 98.44 182 THR B CA 1
ATOM 5145 C C . THR B 1 182 ? -6.844 -20.797 -5.727 1 98.44 182 THR B C 1
ATOM 5147 O O . THR B 1 182 ? -6.219 -20.469 -6.734 1 98.44 182 THR B O 1
ATOM 5150 N N . ALA B 1 183 ? -6.41 -20.531 -4.535 1 98.19 183 ALA B N 1
ATOM 5151 C CA . ALA B 1 183 ? -5.121 -19.891 -4.297 1 98.19 183 ALA B CA 1
ATOM 5152 C C . ALA B 1 183 ? -4.449 -20.438 -3.047 1 98.19 183 ALA B C 1
ATOM 5154 O O . ALA B 1 183 ? -5.125 -20.812 -2.084 1 98.19 183 ALA B O 1
ATOM 5155 N N . THR B 1 184 ? -3.172 -20.516 -3.076 1 98.06 184 THR B N 1
ATOM 5156 C CA . THR B 1 184 ? -2.387 -20.953 -1.923 1 98.06 184 THR B CA 1
ATOM 5157 C C . THR B 1 184 ? -1.393 -19.859 -1.514 1 98.06 184 THR B C 1
ATOM 5159 O O . THR B 1 184 ? -0.73 -19.266 -2.365 1 98.06 184 THR B O 1
ATOM 5162 N N . ALA B 1 185 ? -1.303 -19.594 -0.235 1 98.25 185 ALA B N 1
ATOM 5163 C CA . ALA B 1 185 ? -0.353 -18.641 0.342 1 98.25 185 ALA B CA 1
ATOM 5164 C C . ALA B 1 185 ? 0.373 -19.25 1.538 1 98.25 185 ALA B C 1
ATOM 5166 O O . ALA B 1 185 ? -0.23 -19.969 2.336 1 98.25 185 ALA B O 1
ATOM 5167 N N . ARG B 1 186 ? 1.608 -19 1.674 1 97.94 186 ARG B N 1
ATOM 5168 C CA . ARG B 1 186 ? 2.396 -19.469 2.811 1 97.94 186 ARG B CA 1
ATOM 5169 C C . ARG B 1 186 ? 2.744 -18.312 3.744 1 97.94 186 ARG B C 1
ATOM 5171 O O . ARG B 1 186 ? 3.129 -17.234 3.289 1 97.94 186 ARG B O 1
ATOM 5178 N N . VAL B 1 187 ? 2.561 -18.531 5 1 98.62 187 VAL B N 1
ATOM 5179 C CA . VAL B 1 187 ? 2.883 -17.578 6.055 1 98.62 187 VAL B CA 1
ATOM 5180 C C . VAL B 1 187 ? 3.998 -18.141 6.938 1 98.62 187 VAL B C 1
ATOM 5182 O O . VAL B 1 187 ? 3.854 -19.219 7.523 1 98.62 187 VAL B O 1
ATOM 5185 N N . ARG B 1 188 ? 5.078 -17.5 7.027 1 98.62 188 ARG B N 1
ATOM 5186 C CA . ARG B 1 188 ? 6.207 -17.922 7.84 1 98.62 188 ARG B CA 1
ATOM 5187 C C . ARG B 1 188 ? 5.852 -17.922 9.32 1 98.62 188 ARG B C 1
ATOM 5189 O O . ARG B 1 188 ? 5.211 -16.984 9.805 1 98.62 188 ARG B O 1
ATOM 5196 N N . ALA B 1 189 ? 6.188 -19 10.008 1 98.62 189 ALA B N 1
ATOM 5197 C CA . ALA B 1 189 ? 6.117 -19 11.469 1 98.62 189 ALA B CA 1
ATOM 5198 C C . ALA B 1 189 ? 7.262 -18.188 12.07 1 98.62 189 ALA B C 1
ATOM 5200 O O . ALA B 1 189 ? 8.406 -18.641 12.117 1 98.62 189 ALA B O 1
ATOM 5201 N N . VAL B 1 190 ? 6.934 -17 12.523 1 98.19 190 VAL B N 1
ATOM 5202 C CA . VAL B 1 190 ? 7.98 -16.094 13.008 1 98.19 190 VAL B CA 1
ATOM 5203 C C . VAL B 1 190 ? 7.516 -15.398 14.281 1 98.19 190 VAL B C 1
ATOM 5205 O O . VAL B 1 190 ? 6.348 -15.508 14.664 1 98.19 190 VAL B O 1
ATOM 5208 N N . GLY B 1 191 ? 8.391 -14.594 14.883 1 96.12 191 GLY B N 1
ATOM 5209 C CA . GLY B 1 191 ? 8.133 -13.953 16.156 1 96.12 191 GLY B CA 1
ATOM 5210 C C . GLY B 1 191 ? 8.492 -14.82 17.359 1 96.12 191 GLY B C 1
ATOM 5211 O O . GLY B 1 191 ? 9.133 -15.859 17.188 1 96.12 191 GLY B O 1
ATOM 5212 N N . PRO B 1 192 ? 8.125 -14.344 18.531 1 95.38 192 PRO B N 1
ATOM 5213 C CA . PRO B 1 192 ? 8.391 -15.172 19.703 1 95.38 192 PRO B CA 1
ATOM 5214 C C . PRO B 1 192 ? 7.656 -16.516 19.672 1 95.38 192 PRO B C 1
ATOM 5216 O O . PRO B 1 192 ? 6.574 -16.609 19.078 1 95.38 192 PRO B O 1
ATOM 5219 N N . VAL B 1 193 ? 8.289 -17.484 20.219 1 96.75 193 VAL B N 1
ATOM 5220 C CA . VAL B 1 193 ? 7.598 -18.766 20.391 1 96.75 193 VAL B CA 1
ATOM 5221 C C . VAL B 1 193 ? 6.312 -18.547 21.188 1 96.75 193 VAL B C 1
ATOM 5223 O O . VAL B 1 193 ? 6.305 -17.812 22.172 1 96.75 193 VAL B O 1
ATOM 5226 N N . GLY B 1 194 ? 5.25 -19.109 20.719 1 96.88 194 GLY B N 1
ATOM 5227 C CA . GLY B 1 194 ? 3.963 -18.922 21.359 1 96.88 194 GLY B CA 1
ATOM 5228 C C . GLY B 1 194 ? 2.828 -18.656 20.391 1 96.88 194 GLY B C 1
ATOM 5229 O O . GLY B 1 194 ? 2.896 -19.078 19.234 1 96.88 194 GLY B O 1
ATOM 5230 N N . SER B 1 195 ? 1.77 -18.062 20.906 1 97.81 195 SER B N 1
ATOM 5231 C CA . SER B 1 195 ? 0.523 -17.891 20.172 1 97.81 195 SER B CA 1
ATOM 5232 C C . SER B 1 195 ? 0.605 -16.703 19.219 1 97.81 195 SER B C 1
ATOM 5234 O O . SER B 1 195 ? 1.112 -15.641 19.594 1 97.81 195 SER B O 1
ATOM 5236 N N . HIS B 1 196 ? 0.14 -16.859 18.062 1 98.56 196 HIS B N 1
ATOM 5237 C CA . HIS B 1 196 ? 0.019 -15.836 17.031 1 98.56 196 HIS B CA 1
ATOM 5238 C C . HIS B 1 196 ? -1.327 -15.93 16.312 1 98.56 196 HIS B C 1
ATOM 5240 O O . HIS B 1 196 ? -2.055 -16.906 16.484 1 98.56 196 HIS B O 1
ATOM 5246 N N . GLU B 1 197 ? -1.684 -14.93 15.602 1 98.62 197 GLU B N 1
ATOM 5247 C CA . GLU B 1 197 ? -2.965 -14.859 14.898 1 98.62 197 GLU B CA 1
ATOM 5248 C C . GLU B 1 197 ? -2.768 -14.688 13.398 1 98.62 197 GLU B C 1
ATOM 5250 O O . GLU B 1 197 ? -1.951 -13.867 12.969 1 98.62 197 GLU B O 1
ATOM 5255 N N . ILE B 1 198 ? -3.422 -15.469 12.586 1 98.62 198 ILE B N 1
ATOM 5256 C CA . ILE B 1 198 ? -3.516 -15.312 11.141 1 98.62 198 ILE B CA 1
ATOM 5257 C C . ILE B 1 198 ? -4.945 -14.938 10.75 1 98.62 198 ILE B C 1
ATOM 5259 O O . ILE B 1 198 ? -5.906 -15.508 11.273 1 98.62 198 ILE B O 1
ATOM 5263 N N . GLN B 1 199 ? -5.102 -13.977 9.906 1 97.19 199 GLN B N 1
ATOM 5264 C CA . GLN B 1 199 ? -6.426 -13.578 9.43 1 97.19 199 GLN B CA 1
ATOM 5265 C C . GLN B 1 199 ? -6.418 -13.344 7.922 1 97.19 199 GLN B C 1
ATOM 5267 O O . GLN B 1 199 ? -5.395 -12.961 7.352 1 97.19 199 GLN B O 1
ATOM 5272 N N . VAL B 1 200 ? -7.512 -13.617 7.293 1 97.25 200 VAL B N 1
ATOM 5273 C CA . VAL B 1 200 ? -7.762 -13.273 5.895 1 97.25 200 VAL B CA 1
ATOM 5274 C C . VAL B 1 200 ? -8.781 -12.148 5.812 1 97.25 200 VAL B C 1
ATOM 5276 O O . VAL B 1 200 ? -9.844 -12.203 6.445 1 97.25 200 VAL B O 1
ATOM 5279 N N . TRP B 1 201 ? -8.453 -11.062 5.129 1 96.12 201 TRP B N 1
ATOM 5280 C CA . TRP B 1 201 ? -9.305 -9.898 4.969 1 96.12 201 TRP B CA 1
ATOM 5281 C C . TRP B 1 201 ? -9.688 -9.695 3.506 1 96.12 201 TRP B C 1
ATOM 5283 O O . TRP B 1 201 ? -8.891 -9.969 2.607 1 96.12 201 TRP B O 1
ATOM 5293 N N . ARG B 1 202 ? -10.914 -9.344 3.312 1 93.44 202 ARG B N 1
ATOM 5294 C CA . ARG B 1 202 ? -11.289 -8.844 1.993 1 93.44 202 ARG B CA 1
ATOM 5295 C C . ARG B 1 202 ? -10.773 -7.426 1.778 1 93.44 202 ARG B C 1
ATOM 5297 O O . ARG B 1 202 ? -10.805 -6.605 2.697 1 93.44 202 ARG B O 1
ATOM 5304 N N . ASN B 1 203 ? -10.359 -7.195 0.555 1 85.25 203 ASN B N 1
ATOM 5305 C CA . ASN B 1 203 ? -9.789 -5.887 0.255 1 85.25 203 ASN B CA 1
ATOM 5306 C C . ASN B 1 203 ? -10.852 -4.918 -0.256 1 85.25 203 ASN B C 1
ATOM 5308 O O . ASN B 1 203 ? -11.914 -5.34 -0.716 1 85.25 203 ASN B O 1
ATOM 5312 N N . TYR B 1 204 ? -10.57 -3.688 -0.05 1 84.81 204 TYR B N 1
ATOM 5313 C CA . TYR B 1 204 ? -11 -2.648 -0.98 1 84.81 204 TYR B CA 1
ATOM 5314 C C . TYR B 1 204 ? -9.812 -1.845 -1.489 1 84.81 204 TYR B C 1
ATOM 5316 O O . TYR B 1 204 ? -8.961 -1.417 -0.704 1 84.81 204 TYR B O 1
ATOM 5324 N N . ARG B 1 205 ? -9.641 -1.795 -2.768 1 85.75 205 ARG B N 1
ATOM 5325 C CA . ARG B 1 205 ? -8.555 -1.098 -3.447 1 85.75 205 ARG B CA 1
ATOM 5326 C C . ARG B 1 205 ? -7.195 -1.651 -3.021 1 85.75 205 ARG B C 1
ATOM 5328 O O . ARG B 1 205 ? -6.242 -0.893 -2.832 1 85.75 205 ARG B O 1
ATOM 5335 N N . GLY B 1 206 ? -7.156 -2.887 -2.637 1 89.25 206 GLY B N 1
ATOM 5336 C CA . GLY B 1 206 ? -5.902 -3.572 -2.361 1 89.25 206 GLY B CA 1
ATOM 5337 C C . GLY B 1 206 ? -5.508 -3.527 -0.897 1 89.25 206 GLY B C 1
ATOM 5338 O O . GLY B 1 206 ? -4.434 -4.004 -0.524 1 89.25 206 GLY B O 1
ATOM 5339 N N . VAL B 1 207 ? -6.359 -2.928 -0.03 1 94.31 207 VAL B N 1
ATOM 5340 C CA . VAL B 1 207 ? -6.105 -2.791 1.4 1 94.31 207 VAL B CA 1
ATOM 5341 C C . VAL B 1 207 ? -7.246 -3.426 2.191 1 94.31 207 VAL B C 1
ATOM 5343 O O . VAL B 1 207 ? -8.414 -3.318 1.806 1 94.31 207 VAL B O 1
ATOM 5346 N N . PRO B 1 208 ? -6.938 -4.117 3.273 1 96.06 208 PRO B N 1
ATOM 5347 C CA . PRO B 1 208 ? -8 -4.727 4.074 1 96.06 208 PRO B CA 1
ATOM 5348 C C . PRO B 1 208 ? -9.07 -3.725 4.496 1 96.06 208 PRO B C 1
ATOM 5350 O O . PRO B 1 208 ? -8.742 -2.65 5.012 1 96.06 208 PRO B O 1
ATOM 5353 N N . PHE B 1 209 ? -10.281 -4.074 4.203 1 95.94 209 PHE B N 1
ATOM 5354 C CA . PHE B 1 209 ? -11.438 -3.336 4.695 1 95.94 209 PHE B CA 1
ATOM 5355 C C . PHE B 1 209 ? -11.914 -3.902 6.027 1 95.94 209 PHE B C 1
ATOM 5357 O O . PHE B 1 209 ? -12.516 -4.98 6.07 1 95.94 209 PHE B O 1
ATOM 5364 N N . LEU B 1 210 ? -11.758 -3.158 7.105 1 96.81 210 LEU B N 1
ATOM 5365 C CA . LEU B 1 210 ? -11.844 -3.736 8.438 1 96.81 210 LEU B CA 1
ATOM 5366 C C . LEU B 1 210 ? -13.289 -3.838 8.906 1 96.81 210 LEU B C 1
ATOM 5368 O O . LEU B 1 210 ? -13.562 -4.375 9.977 1 96.81 210 LEU B O 1
ATOM 5372 N N . GLN B 1 211 ? -14.234 -3.414 8.094 1 95.5 211 GLN B N 1
ATOM 5373 C CA . GLN B 1 211 ? -15.648 -3.588 8.406 1 95.5 211 GLN B CA 1
ATOM 5374 C C . GLN B 1 211 ? -16.234 -4.766 7.637 1 95.5 211 GLN B C 1
ATOM 5376 O O . GLN B 1 211 ? -17.453 -4.996 7.676 1 95.5 211 GLN B O 1
ATOM 5381 N N . ASN B 1 212 ? -15.398 -5.523 6.98 1 90.69 212 ASN B N 1
ATOM 5382 C CA . ASN B 1 212 ? -15.859 -6.586 6.094 1 90.69 212 ASN B CA 1
ATOM 5383 C C . ASN B 1 212 ? -16.719 -7.605 6.836 1 90.69 212 ASN B C 1
ATOM 5385 O O . ASN B 1 212 ? -17.625 -8.195 6.258 1 90.69 212 ASN B O 1
ATOM 5389 N N . ASN B 1 213 ? -16.438 -7.754 8.094 1 88.5 213 ASN B N 1
ATOM 5390 C CA . ASN B 1 213 ? -17.141 -8.781 8.852 1 88.5 213 ASN B CA 1
ATOM 5391 C C . ASN B 1 213 ? -18.172 -8.172 9.789 1 88.5 213 ASN B C 1
ATOM 5393 O O . ASN B 1 213 ? -18.781 -8.875 10.594 1 88.5 213 ASN B O 1
ATOM 5397 N N . THR B 1 214 ? -18.359 -6.867 9.727 1 91.75 214 THR B N 1
ATOM 5398 C CA . THR B 1 214 ? -19.297 -6.199 10.633 1 91.75 214 THR B CA 1
ATOM 5399 C C . THR B 1 214 ? -20.297 -5.363 9.844 1 91.75 214 THR B C 1
ATOM 5401 O O . THR B 1 214 ? -21.5 -5.406 10.125 1 91.75 214 THR B O 1
ATOM 5404 N N . GLN B 1 215 ? -19.812 -4.66 8.836 1 91.75 215 GLN B N 1
ATOM 5405 C CA . GLN B 1 215 ? -20.672 -3.676 8.188 1 91.75 215 GLN B CA 1
ATOM 5406 C C . GLN B 1 215 ? -20.438 -3.627 6.688 1 91.75 215 GLN B C 1
ATOM 5408 O O . GLN B 1 215 ? -20.672 -2.6 6.047 1 91.75 215 GLN B O 1
ATOM 5413 N N . SER B 1 216 ? -19.969 -4.695 6.172 1 86.69 216 SER B N 1
ATOM 5414 C CA . SER B 1 216 ? -19.719 -4.699 4.73 1 86.69 216 SER B CA 1
ATOM 5415 C C . SER B 1 216 ? -21.031 -4.77 3.955 1 86.69 216 SER B C 1
ATOM 5417 O O . SER B 1 216 ? -21.891 -5.609 4.246 1 86.69 216 SER B O 1
ATOM 5419 N N . PRO B 1 217 ? -21.156 -3.939 2.949 1 79.81 217 PRO B N 1
ATOM 5420 C CA . PRO B 1 217 ? -22.344 -4.066 2.102 1 79.81 217 PRO B CA 1
ATOM 5421 C C . PRO B 1 217 ? -22.297 -5.309 1.216 1 79.81 217 PRO B C 1
ATOM 5423 O O . PRO B 1 217 ? -23.281 -5.609 0.531 1 79.81 217 PRO B O 1
ATOM 5426 N N . PHE B 1 218 ? -21.172 -6.086 1.279 1 79.38 218 PHE B N 1
ATOM 5427 C CA . PHE B 1 218 ? -21 -7.23 0.394 1 79.38 218 PHE B CA 1
ATOM 5428 C C . PHE B 1 218 ? -20.953 -8.531 1.19 1 79.38 218 PHE B C 1
ATOM 5430 O O . PHE B 1 218 ? -20.547 -9.57 0.671 1 79.38 218 PHE B O 1
ATOM 5437 N N . GLY B 1 219 ? -21.297 -8.453 2.359 1 81 219 GLY B N 1
ATOM 5438 C CA . GLY B 1 219 ? -21.328 -9.633 3.211 1 81 219 GLY B CA 1
ATOM 5439 C C . GLY B 1 219 ? -20.016 -9.922 3.895 1 81 219 GLY B C 1
ATOM 5440 O O . GLY B 1 219 ? -19.031 -9.195 3.688 1 81 219 GLY B O 1
ATOM 5441 N N . GLU B 1 220 ? -19.938 -11.016 4.625 1 83.81 220 GLU B N 1
ATOM 5442 C CA . GLU B 1 220 ? -18.734 -11.383 5.387 1 83.81 220 GLU B CA 1
ATOM 5443 C C . GLU B 1 220 ? -17.734 -12.109 4.508 1 83.81 220 GLU B C 1
ATOM 5445 O O . GLU B 1 220 ? -18.094 -12.742 3.516 1 83.81 220 GLU B O 1
ATOM 5450 N N . VAL B 1 221 ? -16.328 -12.094 4.668 1 86.12 221 VAL B N 1
ATOM 5451 C CA . VAL B 1 221 ? -15.234 -12.672 3.906 1 86.12 221 VAL B CA 1
ATOM 5452 C C . VAL B 1 221 ? -15.445 -14.18 3.754 1 86.12 221 VAL B C 1
ATOM 5454 O O . VAL B 1 221 ? -15.281 -14.727 2.664 1 86.12 221 VAL B O 1
ATOM 5457 N N . ALA B 1 222 ? -15.992 -14.883 4.453 1 90.38 222 ALA B N 1
ATOM 5458 C CA . ALA B 1 222 ? -16.156 -16.328 4.406 1 90.38 222 ALA B CA 1
ATOM 5459 C C . ALA B 1 222 ? -17.531 -16.75 4.93 1 90.38 222 ALA B C 1
ATOM 5461 O O . ALA B 1 222 ? -17.75 -17.922 5.25 1 90.38 222 ALA B O 1
ATOM 5462 N N . GLY B 1 223 ? -18.141 -15.742 5.004 1 83.12 223 GLY B N 1
ATOM 5463 C CA . GLY B 1 223 ? -19.453 -16.078 5.543 1 83.12 223 GLY B CA 1
ATOM 5464 C C . GLY B 1 223 ? -19.391 -16.703 6.922 1 83.12 223 GLY B C 1
ATOM 5465 O O . GLY B 1 223 ? -18.812 -16.141 7.844 1 83.12 223 GLY B O 1
ATOM 5466 N N . GLY B 1 224 ? -20 -17.859 7.094 1 80.62 224 GLY B N 1
ATOM 5467 C CA . GLY B 1 224 ? -20.094 -18.609 8.336 1 80.62 224 GLY B CA 1
ATOM 5468 C C . GLY B 1 224 ? -18.891 -19.5 8.594 1 80.62 224 GLY B C 1
ATOM 5469 O O . GLY B 1 224 ? -18.766 -20.078 9.672 1 80.62 224 GLY B O 1
ATOM 5470 N N . ARG B 1 225 ? -17.969 -19.438 7.621 1 88.69 225 ARG B N 1
ATOM 5471 C CA . ARG B 1 225 ? -16.766 -20.25 7.801 1 88.69 225 ARG B CA 1
ATOM 5472 C C . ARG B 1 225 ? -15.609 -19.422 8.344 1 88.69 225 ARG B C 1
ATOM 5474 O O . ARG B 1 225 ? -15.68 -18.188 8.367 1 88.69 225 ARG B O 1
ATOM 5481 N N . GLN B 1 226 ? -14.602 -20.141 8.695 1 85.88 226 GLN B N 1
ATOM 5482 C CA . GLN B 1 226 ? -13.484 -19.5 9.398 1 85.88 226 GLN B CA 1
ATOM 5483 C C . GLN B 1 226 ? -12.586 -18.75 8.422 1 85.88 226 GLN B C 1
ATOM 5485 O O . GLN B 1 226 ? -12.328 -19.219 7.316 1 85.88 226 GLN B O 1
ATOM 5490 N N . TYR B 1 227 ? -12.07 -17.625 8.852 1 92.25 227 TYR B N 1
ATOM 5491 C CA . TYR B 1 227 ? -11.125 -16.797 8.109 1 92.25 227 TYR B CA 1
ATOM 5492 C C . TYR B 1 227 ? -10.047 -16.234 9.023 1 92.25 227 TYR B C 1
ATOM 5494 O O . TYR B 1 227 ? -9.312 -15.32 8.641 1 92.25 227 TYR B O 1
ATOM 5502 N N . ALA B 1 228 ? -10.055 -16.719 10.266 1 96.44 228 ALA B N 1
ATOM 5503 C CA . ALA B 1 228 ? -9.055 -16.359 11.273 1 96.44 228 ALA B CA 1
ATOM 5504 C C . ALA B 1 228 ? -8.672 -17.562 12.117 1 96.44 228 ALA B C 1
ATOM 5506 O O . ALA B 1 228 ? -9.516 -18.406 12.438 1 96.44 228 ALA B O 1
ATOM 5507 N N . TRP B 1 229 ? -7.391 -17.672 12.453 1 98.19 229 TRP B N 1
ATOM 5508 C CA . TRP B 1 229 ? -6.891 -18.812 13.211 1 98.19 229 TRP B CA 1
ATOM 5509 C C . TRP B 1 229 ? -5.891 -18.359 14.273 1 98.19 229 TRP B C 1
ATOM 5511 O O . TRP B 1 229 ? -5.039 -17.516 14.008 1 98.19 229 TRP B O 1
ATOM 5521 N N . SER B 1 230 ? -6.016 -18.891 15.453 1 98.44 230 SER B N 1
ATOM 5522 C CA . SER B 1 230 ? -4.91 -18.906 16.406 1 98.44 230 SER B CA 1
ATOM 5523 C C . SER B 1 230 ? -3.914 -20.016 16.094 1 98.44 230 SER B C 1
ATOM 5525 O O . SER B 1 230 ? -4.301 -21.172 15.93 1 98.44 230 SER B O 1
ATOM 5527 N N . VAL B 1 231 ? -2.682 -19.641 15.922 1 98.75 231 VAL B N 1
ATOM 5528 C CA . VAL B 1 231 ? -1.654 -20.625 15.609 1 98.75 231 VAL B CA 1
ATOM 5529 C C . VAL B 1 231 ? -0.54 -20.562 16.656 1 98.75 231 VAL B C 1
ATOM 5531 O O . VAL B 1 231 ? -0.417 -19.562 17.375 1 98.75 231 VAL B O 1
ATOM 5534 N N . GLU B 1 232 ? 0.218 -21.594 16.734 1 98.69 232 GLU B N 1
ATOM 5535 C CA . GLU B 1 232 ? 1.316 -21.672 17.703 1 98.69 232 GLU B CA 1
ATOM 5536 C C . GLU B 1 232 ? 2.658 -21.828 16.984 1 98.69 232 GLU B C 1
ATOM 5538 O O . GLU B 1 232 ? 2.838 -22.719 16.172 1 98.69 232 GLU B O 1
ATOM 5543 N N . VAL B 1 233 ? 3.559 -20.906 17.203 1 98.56 233 VAL B N 1
ATOM 5544 C CA . VAL B 1 233 ? 4.949 -21.047 16.797 1 98.56 233 VAL B CA 1
ATOM 5545 C C . VAL B 1 233 ? 5.758 -21.734 17.891 1 98.56 233 VAL B C 1
ATOM 5547 O O . VAL B 1 233 ? 5.77 -21.281 19.031 1 98.56 233 VAL B O 1
ATOM 5550 N N . THR B 1 234 ? 6.426 -22.828 17.594 1 98.38 234 THR B N 1
ATOM 5551 C CA . THR B 1 234 ? 7.215 -23.578 18.562 1 98.38 234 THR B CA 1
ATOM 5552 C C . THR B 1 234 ? 8.703 -23.375 18.312 1 98.38 234 THR B C 1
ATOM 5554 O O . THR B 1 234 ? 9.102 -22.766 17.312 1 98.38 234 THR B O 1
ATOM 5557 N N . GLU B 1 235 ? 9.508 -23.828 19.234 1 97.12 235 GLU B N 1
ATOM 5558 C CA . GLU B 1 235 ? 10.953 -23.766 19.062 1 97.12 235 GLU B CA 1
ATOM 5559 C C . GLU B 1 235 ? 11.375 -24.438 17.75 1 97.12 235 GLU B C 1
ATOM 5561 O O . GLU B 1 235 ? 10.82 -25.469 17.375 1 97.12 235 GLU B O 1
ATOM 5566 N N . PRO B 1 236 ? 12.375 -23.844 17.125 1 94.75 236 PRO B N 1
ATOM 5567 C CA . PRO B 1 236 ? 12.82 -24.484 15.883 1 94.75 236 PRO B CA 1
ATOM 5568 C C . PRO B 1 236 ? 13.406 -25.875 16.094 1 94.75 236 PRO B C 1
ATOM 5570 O O . PRO B 1 236 ? 14.07 -26.125 17.109 1 94.75 236 PRO B O 1
ATOM 5573 N N . GLU B 1 237 ? 13.188 -26.703 15.195 1 90.69 237 GLU B N 1
ATOM 5574 C CA . GLU B 1 237 ? 13.695 -28.078 15.281 1 90.69 237 GLU B CA 1
ATOM 5575 C C . GLU B 1 237 ? 15.188 -28.125 14.977 1 90.69 237 GLU B C 1
ATOM 5577 O O . GLU B 1 237 ? 15.891 -29 15.477 1 90.69 237 GLU B O 1
ATOM 5582 N N . SER B 1 238 ? 15.602 -27.328 14.078 1 91.81 238 SER B N 1
ATOM 5583 C CA . SER B 1 238 ? 17 -27.203 13.672 1 91.81 238 SER B CA 1
ATOM 5584 C C . SER B 1 238 ? 17.359 -25.766 13.336 1 91.81 238 SER B C 1
ATOM 5586 O O . SER B 1 238 ? 16.469 -24.906 13.203 1 91.81 238 SER B O 1
ATOM 5588 N N . GLU B 1 239 ? 18.625 -25.531 13.32 1 93.69 239 GLU B N 1
ATOM 5589 C CA . GLU B 1 239 ? 19.047 -24.203 12.859 1 93.69 239 GLU B CA 1
ATOM 5590 C C . GLU B 1 239 ? 18.625 -23.953 11.414 1 93.69 239 GLU B C 1
ATOM 5592 O O . GLU B 1 239 ? 18.859 -24.812 10.547 1 93.69 239 GLU B O 1
ATOM 5597 N N . PRO B 1 240 ? 18.031 -22.891 11.203 1 93.31 240 PRO B N 1
ATOM 5598 C CA . PRO B 1 240 ? 17.609 -22.641 9.82 1 93.31 240 PRO B CA 1
ATOM 5599 C C . PRO B 1 240 ? 18.797 -22.406 8.883 1 93.31 240 PRO B C 1
ATOM 5601 O O . PRO B 1 240 ? 19.875 -22 9.32 1 93.31 240 PRO B O 1
ATOM 5604 N N . GLU B 1 241 ? 18.562 -22.703 7.609 1 92.19 241 GLU B N 1
ATOM 5605 C CA . GLU B 1 241 ? 19.469 -22.203 6.582 1 92.19 241 GLU B CA 1
ATOM 5606 C C . GLU B 1 241 ? 19.5 -20.688 6.578 1 92.19 241 GLU B C 1
ATOM 5608 O O . GLU B 1 241 ? 18.484 -20.031 6.848 1 92.19 241 GLU B O 1
ATOM 5613 N N . THR B 1 242 ? 20.625 -20.094 6.328 1 94 242 THR B N 1
ATOM 5614 C CA . THR B 1 242 ? 20.734 -18.641 6.465 1 94 242 THR B CA 1
ATOM 5615 C C . THR B 1 242 ? 20.266 -17.938 5.195 1 94 242 THR B C 1
ATOM 5617 O O . THR B 1 242 ? 19.844 -16.781 5.238 1 94 242 THR B O 1
ATOM 5620 N N . ALA B 1 243 ? 20.453 -18.625 4.062 1 97.56 243 ALA B N 1
ATOM 5621 C CA . ALA B 1 243 ? 19.969 -18.062 2.807 1 97.56 243 ALA B CA 1
ATOM 5622 C C . ALA B 1 243 ? 19.672 -19.156 1.79 1 97.56 243 ALA B C 1
ATOM 5624 O O . ALA B 1 243 ? 20.5 -20.047 1.557 1 97.56 243 ALA B O 1
ATOM 5625 N N . TRP B 1 244 ? 18.484 -19.109 1.223 1 97.25 244 TRP B N 1
ATOM 5626 C CA . TRP B 1 244 ? 18.156 -20.094 0.199 1 97.25 244 TRP B CA 1
ATOM 5627 C C . TRP B 1 244 ? 17.078 -19.578 -0.729 1 97.25 244 TRP B C 1
ATOM 5629 O O . TRP B 1 244 ? 16.328 -18.656 -0.374 1 97.25 244 TRP B O 1
ATOM 5639 N N . VAL B 1 245 ? 17.031 -20.094 -1.882 1 97.56 245 VAL B N 1
ATOM 5640 C CA . VAL B 1 245 ? 16.016 -19.812 -2.891 1 97.56 245 VAL B CA 1
ATOM 5641 C C . VAL B 1 245 ? 15.102 -21.031 -3.045 1 97.56 245 VAL B C 1
ATOM 5643 O O . VAL B 1 245 ? 15.562 -22.172 -3.047 1 97.56 245 VAL B O 1
ATOM 5646 N N . GLU B 1 246 ? 13.812 -20.766 -3.107 1 96.5 246 GLU B N 1
ATOM 5647 C CA . GLU B 1 246 ? 12.875 -21.859 -3.338 1 96.5 246 GLU B CA 1
ATOM 5648 C C . GLU B 1 246 ? 13.203 -22.609 -4.637 1 96.5 246 GLU B C 1
ATOM 5650 O O . GLU B 1 246 ? 13.852 -22.047 -5.523 1 96.5 246 GLU B O 1
ATOM 5655 N N . SER B 1 247 ? 12.703 -23.781 -4.691 1 91.81 247 SER B N 1
ATOM 5656 C CA . SER B 1 247 ? 12.938 -24.594 -5.879 1 91.81 247 SER B CA 1
ATOM 5657 C C . SER B 1 247 ? 12.398 -23.922 -7.133 1 91.81 247 SER B C 1
ATOM 5659 O O . SER B 1 247 ? 11.32 -23.312 -7.105 1 91.81 247 SER B O 1
ATOM 5661 N N . THR B 1 248 ? 13.242 -24.016 -8.109 1 85.44 248 THR B N 1
ATOM 5662 C CA . THR B 1 248 ? 12.859 -23.422 -9.383 1 85.44 248 THR B CA 1
ATOM 5663 C C . THR B 1 248 ? 12.516 -24.516 -10.398 1 85.44 248 THR B C 1
ATOM 5665 O O . THR B 1 248 ? 12.93 -25.656 -10.25 1 85.44 248 THR B O 1
ATOM 5668 N N . PHE B 1 249 ? 11.781 -24.047 -11.344 1 86.69 249 PHE B N 1
ATOM 5669 C CA . PHE B 1 249 ? 11.422 -24.953 -12.438 1 86.69 249 PHE B CA 1
ATOM 5670 C C . PHE B 1 249 ? 12.336 -24.734 -13.641 1 86.69 249 PHE B C 1
ATOM 5672 O O . PHE B 1 249 ? 12.992 -23.703 -13.742 1 86.69 249 PHE B O 1
ATOM 5679 N N . ASP B 1 250 ? 12.422 -25.891 -14.484 1 93.5 250 ASP B N 1
ATOM 5680 C CA . ASP B 1 250 ? 13.016 -25.688 -15.805 1 93.5 250 ASP B CA 1
ATOM 5681 C C . ASP B 1 250 ? 12.125 -24.812 -16.688 1 93.5 250 ASP B C 1
ATOM 5683 O O . ASP B 1 250 ? 10.945 -25.109 -16.859 1 93.5 250 ASP B O 1
ATOM 5687 N N . GLU B 1 251 ? 12.711 -23.812 -17.172 1 95.5 251 GLU B N 1
ATOM 5688 C CA . GLU B 1 251 ? 11.938 -22.859 -17.953 1 95.5 251 GLU B CA 1
ATOM 5689 C C . GLU B 1 251 ? 12.578 -22.609 -19.328 1 95.5 251 GLU B C 1
ATOM 5691 O O . GLU B 1 251 ? 13.805 -22.703 -19.469 1 95.5 251 GLU B O 1
ATOM 5696 N N . ALA B 1 252 ? 11.742 -22.328 -20.281 1 96.5 252 ALA B N 1
ATOM 5697 C CA . ALA B 1 252 ? 12.227 -21.906 -21.594 1 96.5 252 ALA B CA 1
ATOM 5698 C C . ALA B 1 252 ? 12.297 -20.391 -21.688 1 96.5 252 ALA B C 1
ATOM 5700 O O . ALA B 1 252 ? 11.469 -19.688 -21.094 1 96.5 252 ALA B O 1
ATOM 5701 N N . PRO B 1 253 ? 13.328 -19.875 -22.359 1 97.44 253 PRO B N 1
ATOM 5702 C CA . PRO B 1 253 ? 13.344 -18.438 -22.594 1 97.44 253 PRO B CA 1
ATOM 5703 C C . PRO B 1 253 ? 12.141 -17.938 -23.375 1 97.44 253 PRO B C 1
ATOM 5705 O O . PRO B 1 253 ? 11.547 -18.703 -24.141 1 97.44 253 PRO B O 1
ATOM 5708 N N . LEU B 1 254 ? 11.797 -16.734 -23.172 1 97.44 254 LEU B N 1
ATOM 5709 C CA . LEU B 1 254 ? 10.648 -16.125 -23.844 1 97.44 254 LEU B CA 1
ATOM 5710 C C . LEU B 1 254 ? 11.086 -15.43 -25.125 1 97.44 254 LEU B C 1
ATOM 5712 O O . LEU B 1 254 ? 11.844 -14.461 -25.094 1 97.44 254 LEU B O 1
ATOM 5716 N N . SER B 1 255 ? 10.555 -15.797 -26.234 1 95.94 255 SER B N 1
ATOM 5717 C CA . SER B 1 255 ? 10.945 -15.266 -27.547 1 95.94 255 SER B CA 1
ATOM 5718 C C . SER B 1 255 ? 10.656 -13.773 -27.641 1 95.94 255 SER B C 1
ATOM 5720 O O . SER B 1 255 ? 11.383 -13.039 -28.312 1 95.94 255 SER B O 1
ATOM 5722 N N . ALA B 1 256 ? 9.648 -13.352 -26.922 1 95.38 256 ALA B N 1
ATOM 5723 C CA . ALA B 1 256 ? 9.234 -11.953 -26.953 1 95.38 256 ALA B CA 1
ATOM 5724 C C . ALA B 1 256 ? 10.336 -11.039 -26.406 1 95.38 256 ALA B C 1
ATOM 5726 O O . ALA B 1 256 ? 10.305 -9.828 -26.641 1 95.38 256 ALA B O 1
ATOM 5727 N N . HIS B 1 257 ? 11.281 -11.617 -25.672 1 96.56 257 HIS B N 1
ATOM 5728 C CA . HIS B 1 257 ? 12.312 -10.812 -25.031 1 96.56 257 HIS B CA 1
ATOM 5729 C C . HIS B 1 257 ? 13.641 -10.922 -25.766 1 96.56 257 HIS B C 1
ATOM 5731 O O . HIS B 1 257 ? 14.664 -10.438 -25.266 1 96.56 257 HIS B O 1
ATOM 5737 N N . MET B 1 258 ? 13.688 -11.484 -26.922 1 96.88 258 MET B N 1
ATOM 5738 C CA . MET B 1 258 ? 14.898 -11.656 -27.719 1 96.88 258 MET B CA 1
ATOM 5739 C C . MET B 1 258 ? 14.875 -10.773 -28.953 1 96.88 258 MET B C 1
ATOM 5741 O O . MET B 1 258 ? 13.812 -10.547 -29.547 1 96.88 258 MET B O 1
ATOM 5745 N N . PRO B 1 259 ? 15.992 -10.336 -29.328 1 96.44 259 PRO B N 1
ATOM 5746 C CA . PRO B 1 259 ? 16.031 -9.578 -30.578 1 96.44 259 PRO B CA 1
ATOM 5747 C C . PRO B 1 259 ? 15.914 -10.477 -31.812 1 96.44 259 PRO B C 1
ATOM 5749 O O . PRO B 1 259 ? 16.25 -11.656 -31.75 1 96.44 259 PRO B O 1
ATOM 5752 N N . ASP B 1 260 ? 15.508 -9.797 -32.906 1 95.25 260 ASP B N 1
ATOM 5753 C CA . ASP B 1 260 ? 15.578 -10.477 -34.188 1 95.25 260 ASP B CA 1
ATOM 5754 C C . ASP B 1 260 ? 17.016 -10.492 -34.719 1 95.25 260 ASP B C 1
ATOM 5756 O O . ASP B 1 260 ? 17.766 -9.531 -34.531 1 95.25 260 ASP B O 1
ATOM 5760 N N . PRO B 1 261 ? 17.328 -11.617 -35.406 1 96.88 261 PRO B N 1
ATOM 5761 C CA . PRO B 1 261 ? 18.625 -11.562 -36.062 1 96.88 261 PRO B CA 1
ATOM 5762 C C . PRO B 1 261 ? 18.672 -10.5 -37.156 1 96.88 261 PRO B C 1
ATOM 5764 O O . PRO B 1 261 ? 17.641 -10.18 -37.75 1 96.88 261 PRO B O 1
ATOM 5767 N N . ASP B 1 262 ? 19.844 -10.07 -37.406 1 97.12 262 ASP B N 1
ATOM 5768 C CA . ASP B 1 262 ? 20.031 -9.078 -38.438 1 97.12 262 ASP B CA 1
ATOM 5769 C C . ASP B 1 262 ? 19.75 -9.68 -39.812 1 97.12 262 ASP B C 1
ATOM 5771 O O . ASP 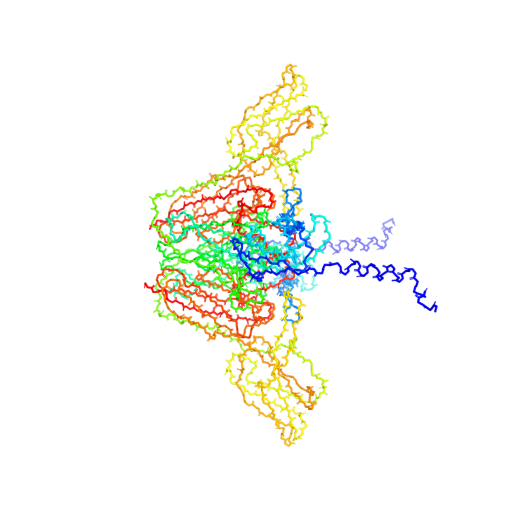B 1 262 ? 19.25 -9 -40.719 1 97.12 262 ASP B O 1
ATOM 5775 N N . ARG B 1 263 ? 20.219 -10.945 -39.969 1 95.25 263 ARG B N 1
ATOM 5776 C CA . ARG B 1 263 ? 20.062 -11.68 -41.25 1 95.25 263 ARG B CA 1
ATOM 5777 C C . ARG B 1 263 ? 19.422 -13.039 -41 1 95.25 263 ARG B C 1
ATOM 5779 O O . ARG B 1 263 ? 19.828 -13.781 -40.094 1 95.25 263 ARG B O 1
ATOM 5786 N N . GLU B 1 264 ? 18.422 -13.375 -41.844 1 94.44 264 GLU B N 1
ATOM 5787 C CA . GLU B 1 264 ? 17.828 -14.703 -41.75 1 94.44 264 GLU B CA 1
ATOM 5788 C C . GLU B 1 264 ? 18.688 -15.734 -42.5 1 94.44 264 GLU B C 1
ATOM 5790 O O . GLU B 1 264 ? 19.031 -15.547 -43.656 1 94.44 264 GLU B O 1
ATOM 5795 N N . THR B 1 265 ? 19.047 -16.719 -41.75 1 95.94 265 THR B N 1
ATOM 5796 C CA . THR B 1 265 ? 19.828 -17.828 -42.312 1 95.94 265 THR B CA 1
ATOM 5797 C C . THR B 1 265 ? 19.328 -19.172 -41.781 1 95.94 265 THR B C 1
ATOM 5799 O O . THR B 1 265 ? 18.328 -19.219 -41.062 1 95.94 265 THR B O 1
ATOM 5802 N N . ASP B 1 266 ? 19.984 -20.219 -42.219 1 96.5 266 ASP B N 1
ATOM 5803 C CA . ASP B 1 266 ? 19.656 -21.547 -41.719 1 96.5 266 ASP B CA 1
ATOM 5804 C C . ASP B 1 266 ? 20.375 -21.844 -40.406 1 96.5 266 ASP B C 1
ATOM 5806 O O . ASP B 1 266 ? 20.188 -22.891 -39.781 1 96.5 266 ASP B O 1
ATOM 5810 N N . ALA B 1 267 ? 21.188 -20.891 -39.906 1 98.19 267 ALA B N 1
ATOM 5811 C CA . ALA B 1 267 ? 21.953 -21.062 -38.688 1 98.19 267 ALA B CA 1
ATOM 5812 C C . ALA B 1 267 ? 21.031 -21.125 -37.469 1 98.19 267 ALA B C 1
ATOM 5814 O O . ALA B 1 267 ? 20.062 -20.375 -37.375 1 98.19 267 ALA B O 1
ATOM 5815 N N . GLU B 1 268 ? 21.344 -22.062 -36.594 1 98.38 268 GLU B N 1
ATOM 5816 C CA . GLU B 1 268 ? 20.562 -22.25 -35.344 1 98.38 268 GLU B CA 1
ATOM 5817 C C . GLU B 1 268 ? 21.484 -22.359 -34.125 1 98.38 268 GLU B C 1
ATOM 5819 O O . GLU B 1 268 ? 22.594 -22.875 -34.25 1 98.38 268 GLU B O 1
ATOM 5824 N N . LEU B 1 269 ? 20.953 -21.859 -33 1 98.56 269 LEU B N 1
ATOM 5825 C CA . LEU B 1 269 ? 21.625 -22 -31.719 1 98.56 269 LEU B CA 1
ATOM 5826 C C . LEU B 1 269 ? 20.766 -22.781 -30.734 1 98.56 269 LEU B C 1
ATOM 5828 O O . LEU B 1 269 ? 19.547 -22.609 -30.703 1 98.56 269 LEU B O 1
ATOM 5832 N N . GLU B 1 270 ? 21.406 -23.656 -30.016 1 98.31 270 GLU B N 1
ATOM 5833 C CA . GLU B 1 270 ? 20.75 -24.406 -28.938 1 98.31 270 GLU B CA 1
ATOM 5834 C C . GLU B 1 270 ? 21.578 -24.344 -27.656 1 98.31 270 GLU B C 1
ATOM 5836 O O . GLU B 1 270 ? 22.797 -24.562 -27.688 1 98.31 270 GLU B O 1
ATOM 5841 N N . ILE B 1 271 ? 20.891 -24.016 -26.609 1 98.5 271 ILE B N 1
ATOM 5842 C CA . ILE B 1 271 ? 21.578 -23.938 -25.328 1 98.5 271 ILE B CA 1
ATOM 5843 C C . ILE B 1 271 ? 20.969 -24.953 -24.359 1 98.5 271 ILE B C 1
ATOM 5845 O O . ILE B 1 271 ? 19.75 -25.109 -24.312 1 98.5 271 ILE B O 1
ATOM 5849 N N . THR B 1 272 ? 21.812 -25.641 -23.562 1 98.44 272 THR B N 1
ATOM 5850 C CA . THR B 1 272 ? 21.375 -26.625 -22.578 1 98.44 272 THR B CA 1
ATOM 5851 C C . THR B 1 272 ? 22.172 -26.484 -21.281 1 98.44 272 THR B C 1
ATOM 5853 O O . THR B 1 272 ? 23.406 -26.5 -21.312 1 98.44 272 THR B O 1
ATOM 5856 N N . PRO B 1 273 ? 21.5 -26.516 -20.109 1 98.38 273 PRO B N 1
ATOM 5857 C CA . PRO B 1 273 ? 20.062 -26.281 -19.969 1 98.38 273 PRO B CA 1
ATOM 5858 C C . PRO B 1 273 ? 19.641 -24.891 -20.438 1 98.38 273 PRO B C 1
ATOM 5860 O O . PRO B 1 273 ? 20.484 -24.078 -20.844 1 98.38 273 PRO B O 1
ATOM 5863 N N . GLN B 1 274 ? 18.297 -24.625 -20.422 1 98.38 274 GLN B N 1
ATOM 5864 C CA . GLN B 1 274 ? 17.766 -23.375 -20.938 1 98.38 274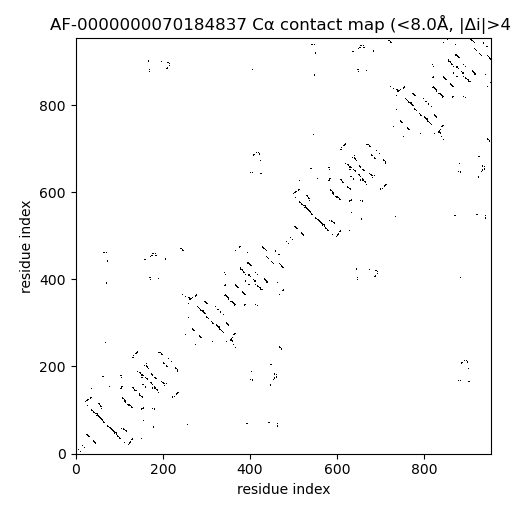 GLN B CA 1
ATOM 5865 C C . GLN B 1 274 ? 17.516 -22.375 -19.812 1 98.38 274 GLN B C 1
ATOM 5867 O O . GLN B 1 274 ? 17.203 -21.203 -20.062 1 98.38 274 GLN B O 1
ATOM 5872 N N . SER B 1 275 ? 17.625 -22.891 -18.578 1 98.5 275 SER B N 1
ATOM 5873 C CA . SER B 1 275 ? 17.391 -22.031 -17.422 1 98.5 275 SER B CA 1
ATOM 5874 C C . SER B 1 275 ? 18.312 -22.422 -16.266 1 98.5 275 SER B C 1
ATOM 5876 O O . SER B 1 275 ? 18.844 -23.531 -16.234 1 98.5 275 SER B O 1
ATOM 5878 N N . GLY B 1 276 ? 18.5 -21.484 -15.406 1 98.06 276 GLY B N 1
ATOM 5879 C CA . GLY B 1 276 ? 19.312 -21.719 -14.227 1 98.06 276 GLY B CA 1
ATOM 5880 C C . GLY B 1 276 ? 19.797 -20.422 -13.57 1 98.06 276 GLY B C 1
ATOM 5881 O O . GLY B 1 276 ? 19.469 -19.328 -14.031 1 98.06 276 GLY B O 1
ATOM 5882 N N . LYS B 1 277 ? 20.562 -20.609 -12.516 1 97.19 277 LYS B N 1
ATOM 5883 C CA . LYS B 1 277 ? 21.141 -19.469 -11.789 1 97.19 277 LYS B CA 1
ATOM 5884 C C . LYS B 1 277 ? 22.516 -19.109 -12.336 1 97.19 277 LYS B C 1
ATOM 5886 O O . LYS B 1 277 ? 23.078 -19.844 -13.156 1 97.19 277 LYS B O 1
ATOM 5891 N N . PRO B 1 278 ? 22.953 -17.891 -11.906 1 97.19 278 PRO B N 1
ATOM 5892 C CA . PRO B 1 278 ? 24.359 -17.641 -12.258 1 97.19 278 PRO B CA 1
ATOM 5893 C C . PRO B 1 278 ? 25.297 -18.75 -11.812 1 97.19 278 PRO B C 1
ATOM 5895 O O . PRO B 1 278 ? 25.109 -19.328 -10.734 1 97.19 278 PRO B O 1
ATOM 5898 N N . GLY B 1 279 ? 26.219 -19.094 -12.672 1 96.94 279 GLY B N 1
ATOM 5899 C CA . GLY B 1 279 ? 27.156 -20.156 -12.352 1 96.94 279 GLY B CA 1
ATOM 5900 C C . GLY B 1 279 ? 26.75 -21.5 -12.922 1 96.94 279 GLY B C 1
ATOM 5901 O O . GLY B 1 279 ? 27.516 -22.469 -12.859 1 96.94 279 GLY B O 1
ATOM 5902 N N . THR B 1 280 ? 25.594 -21.562 -13.5 1 97.56 280 THR B N 1
ATOM 5903 C CA . THR B 1 280 ? 25.125 -22.797 -14.125 1 97.56 280 THR B CA 1
ATOM 5904 C C . THR B 1 280 ? 26.047 -23.188 -15.289 1 97.56 280 THR B C 1
ATOM 5906 O O . THR B 1 280 ? 26.297 -22.375 -16.172 1 97.56 280 THR B O 1
ATOM 5909 N N . ASP B 1 281 ? 26.547 -24.391 -15.328 1 98 281 ASP B N 1
ATOM 5910 C CA . ASP B 1 281 ? 27.281 -24.922 -16.469 1 98 281 ASP B CA 1
ATOM 5911 C C . ASP B 1 281 ? 26.359 -25.172 -17.656 1 98 281 ASP B C 1
ATOM 5913 O O . ASP B 1 281 ? 25.344 -25.859 -17.516 1 98 281 ASP B O 1
ATOM 5917 N N . THR B 1 282 ? 26.812 -24.609 -18.766 1 98.06 282 THR B N 1
ATOM 5918 C CA . THR B 1 282 ? 25.922 -24.688 -19.938 1 98.06 282 THR B CA 1
ATOM 5919 C C . THR B 1 282 ? 26.719 -25 -21.203 1 98.06 282 THR B C 1
ATOM 5921 O O . THR B 1 282 ? 27.922 -24.766 -21.266 1 98.06 282 THR B O 1
ATOM 5924 N N . VAL B 1 283 ? 26.031 -25.594 -22.109 1 98.56 283 VAL B N 1
ATOM 5925 C CA . VAL B 1 283 ? 26.578 -25.859 -23.438 1 98.56 283 VAL B CA 1
ATOM 5926 C C . VAL B 1 283 ? 25.719 -25.172 -24.5 1 98.56 283 VAL B C 1
ATOM 5928 O O . VAL B 1 283 ? 24.484 -25.312 -24.5 1 98.56 283 VAL B O 1
ATOM 5931 N N . ILE B 1 284 ? 26.391 -24.469 -25.312 1 98.75 284 ILE B N 1
ATOM 5932 C CA . ILE B 1 284 ? 25.703 -23.906 -26.469 1 98.75 284 ILE B CA 1
ATOM 5933 C C . ILE B 1 284 ? 26.219 -24.547 -27.75 1 98.75 284 ILE B C 1
ATOM 5935 O O . ILE B 1 284 ? 27.438 -24.734 -27.906 1 98.75 284 ILE B O 1
ATOM 5939 N N . LYS B 1 285 ? 25.328 -24.938 -28.562 1 98.75 285 LYS B N 1
ATOM 5940 C CA . LYS B 1 285 ? 25.656 -25.562 -29.844 1 98.75 285 LYS B CA 1
ATOM 5941 C C . LYS B 1 285 ? 25.109 -24.75 -31.016 1 98.75 285 LYS B C 1
ATOM 5943 O O . LYS B 1 285 ? 24.016 -24.203 -30.938 1 98.75 285 LYS B O 1
ATOM 5948 N N . GLY B 1 286 ? 25.906 -24.703 -32.031 1 98.75 286 GLY B N 1
ATOM 5949 C CA . GLY B 1 286 ? 25.5 -24.109 -33.281 1 98.75 286 GLY B CA 1
ATOM 5950 C C . GLY B 1 286 ? 25.469 -25.094 -34.438 1 98.75 286 GLY B C 1
ATOM 5951 O O . GLY B 1 286 ? 26.328 -25.969 -34.531 1 98.75 286 GLY B O 1
ATOM 5952 N N . ARG B 1 287 ? 24.531 -24.938 -35.312 1 98.62 287 ARG B N 1
ATOM 5953 C CA . ARG B 1 287 ? 24.438 -25.719 -36.531 1 98.62 287 ARG B CA 1
ATOM 5954 C C . ARG B 1 287 ? 23.953 -24.859 -37.688 1 98.62 287 ARG B C 1
ATOM 5956 O O . ARG B 1 287 ? 23.344 -23.797 -37.469 1 98.62 287 ARG B O 1
ATOM 5963 N N . GLY B 1 288 ? 24.25 -25.328 -38.875 1 98.38 288 GLY B N 1
ATOM 5964 C CA . GLY B 1 288 ? 23.781 -24.641 -40.062 1 98.38 288 GLY B CA 1
ATOM 5965 C C . GLY B 1 288 ? 24.578 -23.391 -40.406 1 98.38 288 GLY B C 1
ATOM 5966 O O . GLY B 1 288 ? 24.125 -22.531 -41.156 1 98.38 288 GLY B O 1
ATOM 5967 N N . PHE B 1 289 ? 25.781 -23.266 -39.781 1 98.38 289 PHE B N 1
ATOM 5968 C CA . PHE B 1 289 ? 26.672 -22.141 -40.062 1 98.38 289 PHE B CA 1
ATOM 5969 C C . PHE B 1 289 ? 27.578 -22.453 -41.219 1 98.38 289 PHE B C 1
ATOM 5971 O O . PHE B 1 289 ? 27.766 -23.625 -41.594 1 98.38 289 PHE B O 1
ATOM 5978 N N . PRO B 1 290 ? 28.172 -21.422 -41.875 1 97.38 290 PRO B N 1
ATOM 5979 C CA . PRO B 1 290 ? 29.219 -21.703 -42.875 1 97.38 290 PRO B CA 1
ATOM 5980 C C . PRO B 1 290 ? 30.406 -22.453 -42.281 1 97.38 290 PRO B C 1
ATOM 5982 O O . PRO B 1 290 ? 30.781 -22.203 -41.125 1 97.38 290 PRO B O 1
ATOM 5985 N N . PRO B 1 291 ? 31.047 -23.359 -43.094 1 97.88 291 PRO B N 1
ATOM 5986 C CA . PRO B 1 291 ? 32.219 -24.094 -42.594 1 97.88 291 PRO B CA 1
ATOM 5987 C C . PRO B 1 291 ? 33.438 -23.203 -42.375 1 97.88 291 PRO B C 1
ATOM 5989 O O . PRO B 1 291 ? 33.656 -22.25 -43.125 1 97.88 291 PRO B O 1
ATOM 5992 N N . GLU B 1 292 ? 34.219 -23.531 -41.406 1 97.44 292 GLU B N 1
ATOM 5993 C CA . GLU B 1 292 ? 35.5 -22.891 -41.125 1 97.44 292 GLU B CA 1
ATOM 5994 C C . GLU B 1 292 ? 35.344 -21.375 -41 1 97.44 292 GLU B C 1
ATOM 5996 O O . GLU B 1 292 ? 36.094 -20.625 -41.594 1 97.44 292 GLU B O 1
ATOM 6001 N N . GLN B 1 293 ? 34.25 -21.047 -40.312 1 97.31 293 GLN B N 1
ATOM 6002 C CA . GLN B 1 293 ? 33.875 -19.641 -40.125 1 97.31 293 GLN B CA 1
ATOM 6003 C C . GLN B 1 293 ? 34.031 -19.203 -38.688 1 97.31 293 GLN B C 1
ATOM 6005 O O . GLN B 1 293 ? 33.688 -19.938 -37.75 1 97.31 293 GLN B O 1
ATOM 6010 N N . ARG B 1 294 ? 34.594 -18.016 -38.469 1 98.38 294 ARG B N 1
ATOM 6011 C CA . ARG B 1 294 ? 34.594 -17.422 -37.125 1 98.38 294 ARG B CA 1
ATOM 6012 C C . ARG B 1 294 ? 33.219 -16.906 -36.781 1 98.38 294 ARG B C 1
ATOM 6014 O O . ARG B 1 294 ? 32.594 -16.188 -37.562 1 98.38 294 ARG B O 1
ATOM 6021 N N . VAL B 1 295 ? 32.719 -17.281 -35.625 1 98.5 295 VAL B N 1
ATOM 6022 C CA . VAL B 1 295 ? 31.422 -16.844 -35.125 1 98.5 295 VAL B CA 1
ATOM 6023 C C . VAL B 1 295 ? 31.609 -16.172 -33.75 1 98.5 295 VAL B C 1
ATOM 6025 O O . VAL B 1 295 ? 32.219 -16.75 -32.844 1 98.5 295 VAL B O 1
ATOM 6028 N N . ASP B 1 296 ? 31.141 -14.898 -33.594 1 98.38 296 ASP B N 1
ATOM 6029 C CA . ASP B 1 296 ? 31.188 -14.195 -32.312 1 98.38 296 ASP B CA 1
ATOM 6030 C C . ASP B 1 296 ? 29.891 -14.414 -31.516 1 98.38 296 ASP B C 1
ATOM 6032 O O . ASP B 1 296 ? 28.812 -14.023 -31.984 1 98.38 296 ASP B O 1
ATOM 6036 N N . LEU B 1 297 ? 30 -15.039 -30.406 1 98.5 297 LEU B N 1
ATOM 6037 C CA . LEU B 1 297 ? 28.844 -15.18 -29.516 1 98.5 297 LEU B CA 1
ATOM 6038 C C . LEU B 1 297 ? 28.719 -13.969 -28.594 1 98.5 297 LEU B C 1
ATOM 6040 O O . LEU B 1 297 ? 29.703 -13.547 -27.984 1 98.5 297 LEU B O 1
ATOM 6044 N N . VAL B 1 298 ? 27.484 -13.445 -28.5 1 98.38 298 VAL B N 1
ATOM 6045 C CA . VAL B 1 298 ? 27.297 -12.211 -27.75 1 98.38 298 VAL B CA 1
ATOM 6046 C C . VAL B 1 298 ? 26.172 -12.391 -26.719 1 98.38 298 VAL B C 1
ATOM 6048 O O . VAL B 1 298 ? 25.047 -12.727 -27.094 1 98.38 298 VAL B O 1
ATOM 6051 N N . TRP B 1 299 ? 26.578 -12.195 -25.484 1 98.56 299 TRP B N 1
ATOM 6052 C CA . TRP B 1 299 ? 25.625 -12.133 -24.391 1 98.56 299 TRP B CA 1
ATOM 6053 C C . TRP B 1 299 ? 24.906 -10.781 -24.359 1 98.56 299 TRP B C 1
ATOM 6055 O O . TRP B 1 299 ? 25.531 -9.742 -24.562 1 98.56 299 TRP B O 1
ATOM 6065 N N . HIS B 1 300 ? 23.594 -10.82 -24.141 1 98.19 300 HIS B N 1
ATOM 6066 C CA . HIS B 1 300 ? 22.859 -9.57 -24.031 1 98.19 300 HIS B CA 1
ATOM 6067 C C . HIS B 1 300 ? 22.266 -9.398 -22.625 1 98.19 300 HIS B C 1
ATOM 6069 O O . HIS B 1 300 ? 21.781 -10.359 -22.031 1 98.19 300 HIS B O 1
ATOM 6075 N N . THR B 1 301 ? 22.328 -8.219 -22.094 1 97.25 301 THR B N 1
ATOM 6076 C CA . THR B 1 301 ? 21.547 -7.797 -20.953 1 97.25 301 THR B CA 1
ATOM 6077 C C . THR B 1 301 ? 20.359 -6.945 -21.391 1 97.25 301 THR B C 1
ATOM 6079 O O . THR B 1 301 ? 20.094 -6.801 -22.578 1 97.25 301 THR B O 1
ATOM 6082 N N . HIS B 1 302 ? 19.453 -6.555 -20.484 1 96.5 302 HIS B N 1
ATOM 6083 C CA . HIS B 1 302 ? 18.422 -5.555 -20.75 1 96.5 302 HIS B CA 1
ATOM 6084 C C . HIS B 1 302 ? 18.703 -4.266 -19.969 1 96.5 302 HIS B C 1
ATOM 6086 O O . HIS B 1 302 ? 19.031 -4.305 -18.797 1 96.5 302 HIS B O 1
ATOM 6092 N N . GLU B 1 303 ? 18.625 -3.164 -20.688 1 95.06 303 GLU B N 1
ATOM 6093 C CA . GLU B 1 303 ? 18.859 -1.853 -20.078 1 95.06 303 GLU B CA 1
ATOM 6094 C C . GLU B 1 303 ? 17.734 -0.884 -20.406 1 95.06 303 GLU B C 1
ATOM 6096 O O . GLU B 1 303 ? 17.094 -0.995 -21.453 1 95.06 303 GLU B O 1
ATOM 6101 N N . GLY B 1 304 ? 17.516 0.031 -19.562 1 93.69 304 GLY B N 1
ATOM 6102 C CA . GLY B 1 304 ? 16.469 1.034 -19.641 1 93.69 304 GLY B CA 1
ATOM 6103 C C . GLY B 1 304 ? 16.016 1.53 -18.266 1 93.69 304 GLY B C 1
ATOM 6104 O O . GLY B 1 304 ? 16.672 1.257 -17.266 1 93.69 304 GLY B O 1
ATOM 6105 N N . HIS B 1 305 ? 15.086 2.381 -18.281 1 89.12 305 HIS B N 1
ATOM 6106 C CA . HIS B 1 305 ? 14.594 2.947 -17.016 1 89.12 305 HIS B CA 1
ATOM 6107 C C . HIS B 1 305 ? 13.125 3.334 -17.125 1 89.12 305 HIS B C 1
ATOM 6109 O O . HIS B 1 305 ? 12.766 4.215 -17.906 1 89.12 305 HIS B O 1
ATOM 6115 N N . ARG B 1 306 ? 12.336 2.729 -16.281 1 85.88 306 ARG B N 1
ATOM 6116 C CA . ARG B 1 306 ? 10.898 2.969 -16.359 1 85.88 306 ARG B CA 1
ATOM 6117 C C . ARG B 1 306 ? 10.547 4.359 -15.844 1 85.88 306 ARG B C 1
ATOM 6119 O O . ARG B 1 306 ? 9.797 5.098 -16.5 1 85.88 306 ARG B O 1
ATOM 6126 N N . VAL B 1 307 ? 11.094 4.785 -14.75 1 74.94 307 VAL B N 1
ATOM 6127 C CA . VAL B 1 307 ? 10.75 6.047 -14.102 1 74.94 307 VAL B CA 1
ATOM 6128 C C . VAL B 1 307 ? 11.195 7.215 -14.977 1 74.94 307 VAL B C 1
ATOM 6130 O O . VAL B 1 307 ? 10.523 8.25 -15.031 1 74.94 307 VAL B O 1
ATOM 6133 N N . LYS B 1 308 ? 12.328 7.043 -15.727 1 79.56 308 LYS B N 1
ATOM 6134 C CA . LYS B 1 308 ? 12.852 8.094 -16.594 1 79.56 308 LYS B CA 1
ATOM 6135 C C . LYS B 1 308 ? 12.336 7.941 -18.016 1 79.56 308 LYS B C 1
ATOM 6137 O O . LYS B 1 308 ? 12.773 8.656 -18.922 1 79.56 308 LYS B O 1
ATOM 6142 N N . ASP B 1 309 ? 11.461 6.98 -18.25 1 85.88 309 ASP B N 1
ATOM 6143 C CA . ASP B 1 309 ? 10.828 6.719 -19.531 1 85.88 309 ASP B CA 1
ATOM 6144 C C . ASP B 1 309 ? 11.867 6.375 -20.594 1 85.88 309 ASP B C 1
ATOM 6146 O O . ASP B 1 309 ? 11.812 6.887 -21.719 1 85.88 309 ASP B O 1
ATOM 6150 N N . ILE B 1 310 ? 12.914 5.695 -20.219 1 92.38 310 ILE B N 1
ATOM 6151 C CA . ILE B 1 310 ? 13.891 5.133 -21.141 1 92.38 310 ILE B CA 1
ATOM 6152 C C . ILE B 1 310 ? 13.492 3.705 -21.516 1 92.38 310 ILE B C 1
ATOM 6154 O O . ILE B 1 310 ? 13.383 2.84 -20.641 1 92.38 310 ILE B O 1
ATOM 6158 N N . PRO B 1 311 ? 13.242 3.465 -22.766 1 94.5 311 PRO B N 1
ATOM 6159 C CA . PRO B 1 311 ? 12.797 2.127 -23.172 1 94.5 311 PRO B CA 1
ATOM 6160 C C . PRO B 1 311 ? 13.781 1.033 -22.75 1 94.5 311 PRO B C 1
ATOM 6162 O O . PRO B 1 311 ? 15 1.24 -22.797 1 94.5 311 PRO B O 1
ATOM 6165 N N . ILE B 1 312 ? 13.273 -0.118 -22.375 1 96.06 312 ILE B N 1
ATOM 6166 C CA . ILE B 1 312 ? 14.07 -1.272 -21.984 1 96.06 312 ILE B CA 1
ATOM 6167 C C . ILE B 1 312 ? 14.336 -2.152 -23.203 1 96.06 312 ILE B C 1
ATOM 6169 O O . ILE B 1 312 ? 13.406 -2.664 -23.828 1 96.06 312 ILE B O 1
ATOM 6173 N N . THR B 1 313 ? 15.562 -2.299 -23.594 1 96.38 313 THR B N 1
ATOM 6174 C CA . THR B 1 313 ? 15.961 -3.053 -24.781 1 96.38 313 THR B CA 1
ATOM 6175 C C . THR B 1 313 ? 17.125 -3.99 -24.453 1 96.38 313 THR B C 1
ATOM 6177 O O . THR B 1 313 ? 17.875 -3.752 -23.516 1 96.38 313 THR B O 1
ATOM 6180 N N . PRO B 1 314 ? 17.188 -5.125 -25.219 1 96.94 314 PRO B N 1
ATOM 6181 C CA . PRO B 1 314 ? 18.406 -5.938 -25.078 1 96.94 314 PRO B CA 1
ATOM 6182 C C . PRO B 1 314 ? 19.656 -5.211 -25.547 1 96.94 314 PRO B C 1
ATOM 6184 O O . PRO B 1 314 ? 19.672 -4.641 -26.641 1 96.94 314 PRO B O 1
ATOM 6187 N N . GLU B 1 315 ? 20.641 -5.125 -24.734 1 96.94 315 GLU B N 1
ATOM 6188 C CA . GLU B 1 315 ? 21.922 -4.5 -25.047 1 96.94 315 GLU B CA 1
ATOM 6189 C C . GLU B 1 315 ? 23.047 -5.523 -25.016 1 96.94 315 GLU B C 1
ATOM 6191 O O . GLU B 1 315 ? 23.156 -6.309 -24.062 1 96.94 315 GLU B O 1
ATOM 6196 N N . PRO B 1 316 ? 23.906 -5.57 -26.078 1 97.25 316 PRO B N 1
ATOM 6197 C CA . PRO B 1 316 ? 25.016 -6.516 -26.078 1 97.25 316 PRO B CA 1
ATOM 6198 C C . PRO B 1 316 ? 26.047 -6.215 -25 1 97.25 316 PRO B C 1
ATOM 6200 O O . PRO B 1 316 ? 26.328 -5.047 -24.719 1 97.25 316 PRO B O 1
ATOM 6203 N N . VAL B 1 317 ? 26.5 -7.203 -24.375 1 97.06 317 VAL B N 1
ATOM 6204 C CA . VAL B 1 317 ? 27.609 -7.102 -23.422 1 97.06 317 VAL B CA 1
ATOM 6205 C C . VAL B 1 317 ? 28.844 -7.793 -24 1 97.06 317 VAL B C 1
ATOM 6207 O O . VAL B 1 317 ? 29.047 -8.992 -23.781 1 97.06 317 VAL B O 1
ATOM 6210 N N . PRO B 1 318 ? 29.703 -7.043 -24.547 1 91.06 318 PRO B N 1
ATOM 6211 C CA . PRO B 1 318 ? 30.859 -7.648 -25.203 1 91.06 318 PRO B CA 1
ATOM 6212 C C . PRO B 1 318 ? 31.812 -8.312 -24.219 1 91.06 318 PRO B C 1
ATOM 6214 O O . PRO B 1 318 ? 31.969 -7.832 -23.094 1 91.06 318 PRO B O 1
ATOM 6217 N N . GLY B 1 319 ? 32.438 -9.32 -24.641 1 93 319 GLY B N 1
ATOM 6218 C CA . GLY B 1 319 ? 33.531 -9.922 -23.891 1 93 319 GLY B CA 1
ATOM 6219 C C . GLY B 1 319 ? 33.062 -10.961 -22.891 1 93 319 GLY B C 1
ATOM 6220 O O . GLY B 1 319 ? 33.875 -11.617 -22.234 1 93 319 GLY B O 1
ATOM 6221 N N . VAL B 1 320 ? 31.781 -11.164 -22.766 1 96.44 320 VAL B N 1
ATOM 6222 C CA . VAL B 1 320 ? 31.25 -12.133 -21.797 1 96.44 320 VAL B CA 1
ATOM 6223 C C . VAL B 1 320 ? 31.422 -13.547 -22.359 1 96.44 320 VAL B C 1
ATOM 6225 O O . VAL B 1 320 ? 31.719 -14.477 -21.609 1 96.44 320 VAL B O 1
ATOM 6228 N N . LEU B 1 321 ? 31.172 -13.742 -23.656 1 97.81 321 LEU B N 1
ATOM 6229 C CA . LEU B 1 321 ? 31.359 -15.016 -24.328 1 97.81 321 LEU B CA 1
ATOM 6230 C C . LEU B 1 321 ? 32.469 -14.914 -25.375 1 97.81 321 LEU B C 1
ATOM 6232 O O . LEU B 1 321 ? 32.719 -13.836 -25.922 1 97.81 321 LEU B O 1
ATOM 6236 N N . PRO B 1 322 ? 33.125 -15.992 -25.656 1 97.25 322 PRO B N 1
ATOM 6237 C CA . PRO B 1 322 ? 34.188 -15.977 -26.656 1 97.25 322 PRO B CA 1
ATOM 6238 C C . PRO B 1 322 ? 33.656 -16.156 -28.078 1 97.25 322 PRO B C 1
ATOM 6240 O O . PRO B 1 322 ? 32.5 -16.453 -28.281 1 97.25 322 PRO B O 1
ATOM 6243 N N . SER B 1 323 ? 34.594 -15.938 -28.984 1 98.12 323 SER B N 1
ATOM 6244 C CA . SER B 1 323 ? 34.344 -16.359 -30.359 1 98.12 323 SER B CA 1
ATOM 6245 C C . SER B 1 323 ? 34.656 -17.844 -30.531 1 98.12 323 SER B C 1
ATOM 6247 O O . SER B 1 323 ? 35.469 -18.422 -29.797 1 98.12 323 SER B O 1
ATOM 6249 N N . VAL B 1 324 ? 34 -18.406 -31.5 1 98.5 324 VAL B N 1
ATOM 6250 C CA . VAL B 1 324 ? 34.219 -19.797 -31.844 1 98.5 324 VAL B CA 1
ATOM 6251 C C . VAL B 1 324 ? 34.438 -19.922 -33.344 1 98.5 324 VAL B C 1
ATOM 6253 O O . VAL B 1 324 ? 34.188 -18.984 -34.094 1 98.5 324 VAL B O 1
ATOM 6256 N N . GLU B 1 325 ? 35.031 -21.094 -33.75 1 98.38 325 GLU B N 1
ATOM 6257 C CA . GLU B 1 325 ? 35.188 -21.438 -35.156 1 98.38 325 GLU B CA 1
ATOM 6258 C C . GLU B 1 325 ? 34.344 -22.656 -35.5 1 98.38 325 GLU B C 1
ATOM 6260 O O . GLU B 1 325 ? 34.375 -23.672 -34.781 1 98.38 325 GLU B O 1
ATOM 6265 N N . THR B 1 326 ? 33.625 -22.562 -36.594 1 98.62 326 THR B N 1
ATOM 6266 C CA . THR B 1 326 ? 32.875 -23.719 -37 1 98.62 326 THR B CA 1
ATOM 6267 C C . THR B 1 326 ? 33.781 -24.766 -37.625 1 98.62 326 THR B C 1
ATOM 6269 O O . THR B 1 326 ? 34.844 -24.438 -38.156 1 98.62 326 THR B O 1
ATOM 6272 N N . ASP B 1 327 ? 33.281 -26 -37.625 1 98.38 327 ASP B N 1
ATOM 6273 C CA . ASP B 1 327 ? 34.031 -27.062 -38.281 1 98.38 327 ASP B CA 1
ATOM 6274 C C . ASP B 1 327 ? 33.656 -27.219 -39.75 1 98.38 327 ASP B C 1
ATOM 6276 O O . ASP B 1 327 ? 32.969 -26.344 -40.281 1 98.38 327 ASP B O 1
ATOM 6280 N N . GLU B 1 328 ? 34.156 -28.344 -40.312 1 97.94 328 GLU B N 1
ATOM 6281 C CA . GLU B 1 328 ? 33.938 -28.562 -41.719 1 97.94 328 GLU B CA 1
ATOM 6282 C C . GLU B 1 328 ? 32.438 -28.766 -42.031 1 97.94 328 GLU B C 1
ATOM 6284 O O . GLU B 1 328 ? 32 -28.547 -43.156 1 97.94 328 GLU B O 1
ATOM 6289 N N . ASP B 1 329 ? 31.703 -29.094 -40.969 1 98 329 ASP B N 1
ATOM 6290 C CA . ASP B 1 329 ? 30.281 -29.344 -41.156 1 98 329 ASP B CA 1
ATOM 6291 C C . ASP B 1 329 ? 29.453 -28.125 -40.781 1 98 329 ASP B C 1
ATOM 6293 O O . ASP B 1 329 ? 28.219 -28.172 -40.781 1 98 329 ASP B O 1
ATOM 6297 N N . GLY B 1 330 ? 30.062 -27.047 -40.406 1 98.31 330 GLY B N 1
ATOM 6298 C CA . GLY B 1 330 ? 29.375 -25.812 -40.031 1 98.31 330 GLY B CA 1
ATOM 6299 C C . GLY B 1 330 ? 28.812 -25.844 -38.625 1 98.31 330 GLY B C 1
ATOM 6300 O O . GLY B 1 330 ? 27.781 -25.234 -38.344 1 98.31 330 GLY B O 1
ATOM 6301 N N . THR B 1 331 ? 29.375 -26.641 -37.75 1 98.56 331 THR B N 1
ATOM 6302 C CA . THR B 1 331 ? 28.891 -26.781 -36.375 1 98.56 331 THR B CA 1
ATOM 6303 C C . THR B 1 331 ? 29.953 -26.312 -35.375 1 98.56 331 THR B C 1
ATOM 6305 O O . THR B 1 331 ? 31.141 -26.219 -35.719 1 98.56 331 THR B O 1
ATOM 6308 N N . PHE B 1 332 ? 29.531 -25.906 -34.188 1 98.5 332 PHE B N 1
ATOM 6309 C CA . PHE B 1 332 ? 30.438 -25.641 -33.094 1 98.5 332 PHE B CA 1
ATOM 6310 C C . PHE B 1 332 ? 29.766 -25.984 -31.75 1 98.5 332 PHE B C 1
ATOM 6312 O O . PHE B 1 332 ? 28.547 -26.188 -31.688 1 98.5 332 PHE B O 1
ATOM 6319 N N . GLN B 1 333 ? 30.516 -26.125 -30.781 1 98.44 333 GLN B N 1
ATOM 6320 C CA . GLN B 1 333 ? 30.078 -26.312 -29.406 1 98.44 333 GLN B CA 1
ATOM 6321 C C . GLN B 1 333 ? 30.953 -25.531 -28.422 1 98.44 333 GLN B C 1
ATOM 6323 O O . GLN B 1 333 ? 32.188 -25.484 -28.594 1 98.44 333 GLN B O 1
ATOM 6328 N N . LEU B 1 334 ? 30.312 -24.922 -27.469 1 98.44 334 LEU B N 1
ATOM 6329 C CA . LEU B 1 334 ? 31.031 -24.172 -26.453 1 98.44 334 LEU B CA 1
ATOM 6330 C C . LEU B 1 334 ? 30.453 -24.453 -25.062 1 98.44 334 LEU B C 1
ATOM 6332 O O . LEU B 1 334 ? 29.234 -24.391 -24.875 1 98.44 334 LEU B O 1
ATOM 6336 N N . GLU B 1 335 ? 31.25 -24.828 -24.156 1 98.44 335 GLU B N 1
ATOM 6337 C CA . GLU B 1 335 ? 30.875 -24.906 -22.75 1 98.44 335 GLU B CA 1
ATOM 6338 C C . GLU B 1 335 ? 31.281 -23.625 -22.016 1 98.44 335 GLU B C 1
ATOM 6340 O O . GLU B 1 335 ? 32.375 -23.109 -22.188 1 98.44 335 GLU B O 1
ATOM 6345 N N . PHE B 1 336 ? 30.391 -23.109 -21.281 1 97.88 336 PHE B N 1
ATOM 6346 C CA . PHE B 1 336 ? 30.688 -21.922 -20.484 1 97.88 336 PHE B CA 1
ATOM 6347 C C . PHE B 1 336 ? 29.766 -21.828 -19.281 1 97.88 336 PHE B C 1
ATOM 6349 O O . PHE B 1 336 ? 28.781 -22.562 -19.188 1 97.88 336 PHE B O 1
ATOM 6356 N N . GLU B 1 337 ? 30.125 -21.016 -18.297 1 98.12 337 GLU B N 1
ATOM 6357 C CA . GLU B 1 337 ? 29.312 -20.766 -17.109 1 98.12 337 GLU B CA 1
ATOM 6358 C C . GLU B 1 337 ? 28.469 -19.516 -17.266 1 98.12 337 GLU B C 1
ATOM 6360 O O . GLU B 1 337 ? 28.953 -18.484 -17.75 1 98.12 337 GLU B O 1
ATOM 6365 N N . ILE B 1 338 ? 27.219 -19.641 -16.891 1 98.44 338 ILE B N 1
ATOM 6366 C CA . ILE B 1 338 ? 26.312 -18.516 -17 1 98.44 338 ILE B CA 1
ATOM 6367 C C . ILE B 1 338 ? 26.797 -17.375 -16.094 1 98.44 338 ILE B C 1
ATOM 6369 O O . ILE B 1 338 ? 27 -17.578 -14.898 1 98.44 338 ILE B O 1
ATOM 6373 N N . PRO B 1 339 ? 26.953 -16.156 -16.562 1 97.81 339 PRO B N 1
ATOM 6374 C CA . PRO B 1 339 ? 27.422 -15.039 -15.742 1 97.81 339 PRO B CA 1
ATOM 6375 C C . PRO B 1 339 ? 26.328 -14.445 -14.852 1 97.81 339 PRO B C 1
ATOM 6377 O O . PRO B 1 339 ? 25.141 -14.719 -15.062 1 97.81 339 PRO B O 1
ATOM 6380 N N . LYS B 1 340 ? 26.75 -13.656 -13.859 1 97.31 340 LYS B N 1
ATOM 6381 C CA . LYS B 1 340 ? 25.797 -12.852 -13.102 1 97.31 340 LYS B CA 1
ATOM 6382 C C . LYS B 1 340 ? 25.219 -11.727 -13.969 1 97.31 340 LYS B C 1
ATOM 6384 O O . LYS B 1 340 ? 25.953 -11.094 -14.742 1 97.31 340 LYS B O 1
ATOM 6389 N N . ASP B 1 341 ? 23.938 -11.531 -13.906 1 97.94 341 ASP B N 1
ATOM 6390 C CA . ASP B 1 341 ? 23.219 -10.5 -14.648 1 97.94 341 ASP B CA 1
ATOM 6391 C C . ASP B 1 341 ? 21.797 -10.336 -14.125 1 97.94 341 ASP B C 1
ATOM 6393 O O . ASP B 1 341 ? 21.422 -10.969 -13.133 1 97.94 341 ASP B O 1
ATOM 6397 N N . ARG B 1 342 ? 21.109 -9.422 -14.758 1 96.88 342 ARG B N 1
ATOM 6398 C CA . ARG B 1 342 ? 19.672 -9.336 -14.523 1 96.88 342 ARG B CA 1
ATOM 6399 C C . ARG B 1 342 ? 18.969 -10.633 -14.938 1 96.88 342 ARG B C 1
ATOM 6401 O O . ARG B 1 342 ? 19.422 -11.32 -15.859 1 96.88 342 ARG B O 1
ATOM 6408 N N . GLY B 1 343 ? 17.906 -10.898 -14.234 1 97.44 343 GLY B N 1
ATOM 6409 C CA . GLY B 1 343 ? 17.172 -12.117 -14.516 1 97.44 343 GLY B CA 1
ATOM 6410 C C . GLY B 1 343 ? 16.359 -12.047 -15.797 1 97.44 343 GLY B C 1
ATOM 6411 O O . GLY B 1 343 ? 16.609 -11.188 -16.641 1 97.44 343 GLY B O 1
ATOM 6412 N N . ALA B 1 344 ? 15.453 -13.031 -15.914 1 97.5 344 ALA B N 1
ATOM 6413 C CA . ALA B 1 344 ? 14.602 -13.18 -17.094 1 97.5 344 ALA B CA 1
ATOM 6414 C C . ALA B 1 344 ? 15.398 -13.695 -18.281 1 97.5 344 ALA B C 1
ATOM 6416 O O . ALA B 1 344 ? 16.453 -14.297 -18.125 1 97.5 344 ALA B O 1
ATOM 6417 N N . THR B 1 345 ? 14.789 -13.586 -19.484 1 98.25 345 THR B N 1
ATOM 6418 C CA . THR B 1 345 ? 15.43 -14.078 -20.703 1 98.25 345 THR B CA 1
ATOM 6419 C C . THR B 1 345 ? 16.688 -13.273 -21.016 1 98.25 345 THR B C 1
ATOM 6421 O O . THR B 1 345 ? 16.625 -12.055 -21.172 1 98.25 345 THR B O 1
ATOM 6424 N N . ARG B 1 346 ? 17.781 -13.977 -21.078 1 98.38 346 ARG B N 1
ATOM 6425 C CA . ARG B 1 346 ? 19.062 -13.438 -21.531 1 98.38 346 ARG B CA 1
ATOM 6426 C C . ARG B 1 346 ? 19.375 -13.891 -22.953 1 98.38 346 ARG B C 1
ATOM 6428 O O . ARG B 1 346 ? 19.75 -15.047 -23.172 1 98.38 346 ARG B O 1
ATOM 6435 N N . PRO B 1 347 ? 19.281 -12.969 -23.859 1 98.62 347 PRO B N 1
ATOM 6436 C CA . PRO B 1 347 ? 19.562 -13.383 -25.234 1 98.62 347 PRO B CA 1
ATOM 6437 C C . PRO B 1 347 ? 21.047 -13.633 -25.484 1 98.62 347 PRO B C 1
ATOM 6439 O O . PRO B 1 347 ? 21.906 -13 -24.859 1 98.62 347 PRO B O 1
ATOM 6442 N N . ILE B 1 348 ? 21.312 -14.539 -26.359 1 98.69 348 ILE B N 1
ATOM 6443 C CA . ILE B 1 348 ? 22.625 -14.789 -26.922 1 98.69 348 ILE B CA 1
ATOM 6444 C C . ILE B 1 348 ? 22.531 -14.781 -28.453 1 98.69 348 ILE B C 1
ATOM 6446 O O . ILE B 1 348 ? 21.734 -15.508 -29.047 1 98.69 348 ILE B O 1
ATOM 6450 N N . THR B 1 349 ? 23.344 -14 -29.047 1 98.38 349 THR B N 1
ATOM 6451 C CA . THR B 1 349 ? 23.359 -13.938 -30.516 1 98.38 349 THR B CA 1
ATOM 6452 C C . THR B 1 349 ? 24.688 -14.453 -31.062 1 98.38 349 THR B C 1
ATOM 6454 O O . THR B 1 349 ? 25.703 -14.414 -30.375 1 98.38 349 THR B O 1
ATOM 6457 N N . ALA B 1 350 ? 24.609 -14.961 -32.312 1 98.5 350 ALA B N 1
ATOM 6458 C CA . ALA B 1 350 ? 25.797 -15.336 -33.062 1 98.5 350 ALA B CA 1
ATOM 6459 C C . ALA B 1 350 ? 26.031 -14.352 -34.219 1 98.5 350 ALA B C 1
ATOM 6461 O O . ALA B 1 350 ? 25.172 -14.18 -35.094 1 98.5 350 ALA B O 1
ATOM 6462 N N . LEU B 1 351 ? 27.172 -13.781 -34.156 1 98.19 351 LEU B N 1
ATOM 6463 C CA . LEU B 1 351 ? 27.5 -12.789 -35.188 1 98.19 351 LEU B CA 1
ATOM 6464 C C . LEU B 1 351 ? 28.516 -13.352 -36.156 1 98.19 351 LEU B C 1
ATOM 6466 O O . LEU B 1 351 ? 29.453 -14.031 -35.781 1 98.19 351 LEU B O 1
ATOM 6470 N N . ILE B 1 352 ? 28.328 -13.102 -37.406 1 97.62 352 ILE B N 1
ATOM 6471 C CA . ILE B 1 352 ? 29.297 -13.266 -38.469 1 97.62 352 ILE B CA 1
ATOM 6472 C C . ILE B 1 352 ? 29.547 -11.93 -39.156 1 97.62 352 ILE B C 1
ATOM 6474 O O . ILE B 1 352 ? 28.609 -11.305 -39.688 1 97.62 352 ILE B O 1
ATOM 6478 N N . ASP B 1 353 ? 30.766 -11.492 -39.219 1 95.56 353 ASP B N 1
ATOM 6479 C CA . ASP B 1 353 ? 31.156 -10.227 -39.812 1 95.56 353 ASP B CA 1
ATOM 6480 C C . ASP B 1 353 ? 30.328 -9.07 -39.281 1 95.56 353 ASP B C 1
ATOM 6482 O O . ASP B 1 353 ? 29.844 -8.227 -40.031 1 95.56 353 ASP B O 1
ATOM 6486 N N . GLY B 1 354 ? 29.938 -9.172 -37.969 1 95.56 354 GLY B N 1
ATOM 6487 C CA . GLY B 1 354 ? 29.297 -8.07 -37.281 1 95.56 354 GLY B CA 1
ATOM 6488 C C . GLY B 1 354 ? 27.781 -8.109 -37.344 1 95.56 354 GLY B C 1
ATOM 6489 O O . GLY B 1 354 ? 27.094 -7.293 -36.719 1 95.56 354 GLY B O 1
ATOM 6490 N N . GLU B 1 355 ? 27.25 -9.109 -38.062 1 97.31 355 GLU B N 1
ATOM 6491 C CA . GLU B 1 355 ? 25.812 -9.258 -38.188 1 97.31 355 GLU B CA 1
ATOM 6492 C C . GLU B 1 355 ? 25.312 -10.523 -37.5 1 97.31 355 GLU B C 1
ATOM 6494 O O . GLU B 1 355 ? 25.922 -11.586 -37.625 1 97.31 355 GLU B O 1
ATOM 6499 N N . SER B 1 356 ? 24.219 -10.367 -36.75 1 98.12 356 SER B N 1
ATOM 6500 C CA . SER B 1 356 ? 23.688 -11.547 -36.062 1 98.12 356 SER B CA 1
ATOM 6501 C C . SER B 1 356 ? 22.922 -12.438 -37.031 1 98.12 356 SER B C 1
ATOM 6503 O O . SER B 1 356 ? 22.109 -11.961 -37.812 1 98.12 356 SER B O 1
ATOM 6505 N N . VAL B 1 357 ? 23.203 -13.711 -37 1 98.31 357 VAL B N 1
ATOM 6506 C CA . VAL B 1 357 ? 22.625 -14.648 -37.969 1 98.31 357 VAL B CA 1
ATOM 6507 C C . VAL B 1 357 ? 21.781 -15.688 -37.219 1 98.31 357 VAL B C 1
ATOM 6509 O O . VAL B 1 357 ? 21.031 -16.438 -37.844 1 98.31 357 VAL B O 1
ATOM 6512 N N . ALA B 1 358 ? 21.875 -15.758 -35.938 1 98.44 358 ALA B N 1
ATOM 6513 C CA . ALA B 1 358 ? 21.094 -16.656 -35.062 1 98.44 358 ALA B CA 1
ATOM 6514 C C . ALA B 1 358 ? 20.984 -16.109 -33.656 1 98.44 358 ALA B C 1
ATOM 6516 O O . ALA B 1 358 ? 21.828 -15.344 -33.219 1 98.44 358 ALA B O 1
ATOM 6517 N N . VAL B 1 359 ? 19.891 -16.484 -33 1 98.38 359 VAL B N 1
ATOM 6518 C CA . VAL B 1 359 ? 19.641 -16.047 -31.641 1 98.38 359 VAL B CA 1
ATOM 6519 C C . VAL B 1 359 ? 19.078 -17.203 -30.828 1 98.38 359 VAL B C 1
ATOM 6521 O O . VAL B 1 359 ? 18.328 -18.031 -31.344 1 98.38 359 VAL B O 1
ATOM 6524 N N . THR B 1 360 ? 19.5 -17.359 -29.656 1 98.25 360 THR B N 1
ATOM 6525 C CA . THR B 1 360 ? 18.859 -18.188 -28.625 1 98.25 360 THR B CA 1
ATOM 6526 C C . THR B 1 360 ? 18.766 -17.438 -27.312 1 98.25 360 THR B C 1
ATOM 6528 O O . THR B 1 360 ? 19.047 -16.234 -27.25 1 98.25 360 THR B O 1
ATOM 6531 N N . GLY B 1 361 ? 18.188 -18.062 -26.281 1 98.31 361 GLY B N 1
ATOM 6532 C CA . GLY B 1 361 ? 18.047 -17.406 -25 1 98.31 361 GLY B CA 1
ATOM 6533 C C . GLY B 1 361 ? 18.297 -18.344 -23.828 1 98.31 361 GLY B C 1
ATOM 6534 O O . GLY B 1 361 ? 18.312 -19.562 -23.984 1 98.31 361 GLY B O 1
ATOM 6535 N N . PHE B 1 362 ? 18.547 -17.797 -22.75 1 98.56 362 PHE B N 1
ATOM 6536 C CA . PHE B 1 362 ? 18.688 -18.469 -21.469 1 98.56 362 PHE B CA 1
ATOM 6537 C C . PHE B 1 362 ? 17.828 -17.797 -20.406 1 98.56 362 PHE B C 1
ATOM 6539 O O . PHE B 1 362 ? 17.891 -16.562 -20.234 1 98.56 362 PHE B O 1
ATOM 6546 N N . MET B 1 363 ? 16.953 -18.531 -19.719 1 98.56 363 MET B N 1
ATOM 6547 C CA . MET B 1 363 ? 16.172 -17.969 -18.625 1 98.56 363 MET B CA 1
ATOM 6548 C C . MET B 1 363 ? 16.984 -17.891 -17.344 1 98.56 363 MET B C 1
ATOM 6550 O O . MET B 1 363 ? 17.172 -18.906 -16.672 1 98.56 363 MET B O 1
ATOM 6554 N N . LEU B 1 364 ? 17.469 -16.734 -17.016 1 98.31 364 LEU B N 1
ATOM 6555 C CA . LEU B 1 364 ? 18.297 -16.547 -15.836 1 98.31 364 LEU B CA 1
ATOM 6556 C C . LEU B 1 364 ? 17.438 -16.375 -14.586 1 98.31 364 LEU B C 1
ATOM 6558 O O . LEU B 1 364 ? 16.625 -15.453 -14.508 1 98.31 364 LEU B O 1
ATOM 6562 N N . GLN B 1 365 ? 17.609 -17.203 -13.609 1 98.06 365 GLN B N 1
ATOM 6563 C CA . GLN B 1 365 ? 16.797 -17.266 -12.391 1 98.06 365 GLN B CA 1
ATOM 6564 C C . GLN B 1 365 ? 17.5 -16.578 -11.227 1 98.06 365 GLN B C 1
ATOM 6566 O O . GLN B 1 365 ? 18.719 -16.422 -11.227 1 98.06 365 GLN B O 1
ATOM 6571 N N . PRO B 1 366 ? 16.75 -16.125 -10.234 1 97.88 366 PRO B N 1
ATOM 6572 C CA . PRO B 1 366 ? 17.328 -15.336 -9.148 1 97.88 366 PRO B CA 1
ATOM 6573 C C . PRO B 1 366 ? 18.188 -16.156 -8.203 1 97.88 366 PRO B C 1
ATOM 6575 O O . PRO B 1 366 ? 17.984 -17.375 -8.07 1 97.88 366 PRO B O 1
ATOM 6578 N N . GLU B 1 367 ? 19.078 -15.508 -7.594 1 97.5 367 GLU B N 1
ATOM 6579 C CA . GLU B 1 367 ? 19.938 -16.078 -6.559 1 97.5 367 GLU B CA 1
ATOM 6580 C C . GLU B 1 367 ? 20.297 -15.047 -5.5 1 97.5 367 GLU B C 1
ATOM 6582 O O . GLU B 1 367 ? 20.328 -13.852 -5.785 1 97.5 367 GLU B O 1
ATOM 6587 N N . ILE B 1 368 ? 20.484 -15.477 -4.266 1 98.25 368 ILE B N 1
ATOM 6588 C CA . ILE B 1 368 ? 21.062 -14.664 -3.207 1 98.25 368 ILE B CA 1
ATOM 6589 C C . ILE B 1 368 ? 22.594 -14.742 -3.275 1 98.25 368 ILE B C 1
ATOM 6591 O O . ILE B 1 368 ? 23.172 -15.773 -2.943 1 98.25 368 ILE B O 1
ATOM 6595 N N . THR B 1 369 ? 23.203 -13.656 -3.684 1 97.25 369 THR B N 1
ATOM 6596 C CA . THR B 1 369 ? 24.641 -13.641 -3.883 1 97.25 369 THR B CA 1
ATOM 6597 C C . THR B 1 369 ? 25.375 -13.422 -2.559 1 97.25 369 THR B C 1
ATOM 6599 O O . THR B 1 369 ? 26.469 -13.938 -2.354 1 97.25 369 THR B O 1
ATOM 6602 N N . GLU B 1 370 ? 24.75 -12.586 -1.796 1 97.06 370 GLU B N 1
ATOM 6603 C CA . GLU B 1 370 ? 25.391 -12.258 -0.53 1 97.06 370 GLU B CA 1
ATOM 6604 C C . GLU B 1 370 ? 24.359 -11.898 0.54 1 97.06 370 GLU B C 1
ATOM 6606 O O . GLU B 1 370 ? 23.328 -11.305 0.236 1 97.06 370 GLU B O 1
ATOM 6611 N N . MET B 1 371 ? 24.594 -12.32 1.737 1 98.31 371 MET B N 1
ATOM 6612 C CA . MET B 1 371 ? 23.984 -11.828 2.971 1 98.31 371 MET B CA 1
ATOM 6613 C C . MET B 1 371 ? 24.984 -11.875 4.125 1 98.31 371 MET B C 1
ATOM 6615 O O . MET B 1 371 ? 25.312 -12.953 4.617 1 98.31 371 MET B O 1
ATOM 6619 N N . THR B 1 372 ? 25.484 -10.758 4.508 1 98.12 372 THR B N 1
ATOM 6620 C CA . THR B 1 372 ? 26.531 -10.734 5.52 1 98.12 372 THR B CA 1
ATOM 6621 C C . THR B 1 372 ? 26.359 -9.539 6.453 1 98.12 372 THR B C 1
ATOM 6623 O O . THR B 1 372 ? 25.969 -8.453 6.012 1 98.12 372 THR B O 1
ATOM 6626 N N . PRO B 1 373 ? 26.578 -9.656 7.648 1 98.44 373 PRO B N 1
ATOM 6627 C CA . PRO B 1 373 ? 26.766 -10.93 8.352 1 98.44 373 PRO B CA 1
ATOM 6628 C C . PRO B 1 373 ? 25.469 -11.711 8.523 1 98.44 373 PRO B C 1
ATOM 6630 O O . PRO B 1 373 ? 24.422 -11.289 8.039 1 98.44 373 PRO B O 1
ATOM 6633 N N . THR B 1 374 ? 25.516 -12.891 9.102 1 98.25 374 THR B N 1
ATOM 6634 C CA . THR B 1 374 ? 24.344 -13.711 9.305 1 98.25 374 THR B CA 1
ATOM 6635 C C . THR B 1 374 ? 23.906 -13.68 10.773 1 98.25 374 THR B C 1
ATOM 6637 O O . THR B 1 374 ? 22.891 -14.266 11.133 1 98.25 374 THR B O 1
ATOM 6640 N N . SER B 1 375 ? 24.703 -13.008 11.578 1 98.44 375 SER B N 1
ATOM 6641 C CA . SER B 1 375 ? 24.344 -12.844 12.984 1 98.44 375 SER B CA 1
ATOM 6642 C C . SER B 1 375 ? 24.969 -11.578 13.562 1 98.44 375 SER B C 1
ATOM 6644 O O . SER B 1 375 ? 25.922 -11.031 13 1 98.44 375 SER B O 1
ATOM 6646 N N . GLY B 1 376 ? 24.422 -11.016 14.594 1 98.56 376 GLY B N 1
ATOM 6647 C CA . GLY B 1 376 ? 24.875 -9.836 15.312 1 98.56 376 GLY B CA 1
ATOM 6648 C C . GLY B 1 376 ? 23.812 -9.242 16.219 1 98.56 376 GLY B C 1
ATOM 6649 O O . GLY B 1 376 ? 22.672 -9.703 16.219 1 98.56 376 GLY B O 1
ATOM 6650 N N . PRO B 1 377 ? 24.172 -8.32 17.062 1 98.12 377 PRO B N 1
ATOM 6651 C CA . PRO B 1 377 ? 23.172 -7.676 17.906 1 98.12 377 PRO B CA 1
ATOM 6652 C C . PRO B 1 377 ? 22.156 -6.871 17.109 1 98.12 377 PRO B C 1
ATOM 6654 O O . PRO B 1 377 ? 22.344 -6.629 15.914 1 98.12 377 PRO B O 1
ATOM 6657 N N . SER B 1 378 ? 21.078 -6.559 17.766 1 97.75 378 SER B N 1
ATOM 6658 C CA . SER B 1 378 ? 20.125 -5.645 17.141 1 97.75 378 SER B CA 1
ATOM 6659 C C . SER B 1 378 ? 20.812 -4.379 16.641 1 97.75 378 SER B C 1
ATOM 6661 O O . SER B 1 378 ? 21.719 -3.863 17.297 1 97.75 378 SER B O 1
ATOM 6663 N N . GLY B 1 379 ? 20.422 -3.898 15.492 1 97.88 379 GLY B N 1
ATOM 6664 C CA . GLY B 1 379 ? 21.047 -2.721 14.898 1 97.88 379 GLY B CA 1
ATOM 6665 C C . GLY B 1 379 ? 22.141 -3.055 13.914 1 97.88 379 GLY B C 1
ATOM 6666 O O . GLY B 1 379 ? 22.625 -2.182 13.18 1 97.88 379 GLY B O 1
ATOM 6667 N N . THR B 1 380 ? 22.547 -4.332 13.836 1 98.38 380 THR B N 1
ATOM 6668 C CA . THR B 1 380 ? 23.578 -4.762 12.891 1 98.38 380 THR B CA 1
ATOM 6669 C C . THR B 1 380 ? 23.125 -4.527 11.453 1 98.38 380 THR B C 1
ATOM 6671 O O . THR B 1 380 ? 22 -4.875 11.086 1 98.38 380 THR B O 1
ATOM 6674 N N . GLU B 1 381 ? 23.938 -3.906 10.695 1 97.81 381 GLU B N 1
ATOM 6675 C CA . GLU B 1 381 ? 23.672 -3.754 9.273 1 97.81 381 GLU B CA 1
ATOM 6676 C C . GLU B 1 381 ? 23.859 -5.074 8.531 1 97.81 381 GLU B C 1
ATOM 6678 O O . GLU B 1 381 ? 24.859 -5.762 8.711 1 97.81 381 GLU B O 1
ATOM 6683 N N . ILE B 1 382 ? 22.875 -5.457 7.812 1 98.56 382 ILE B N 1
ATOM 6684 C CA . ILE B 1 382 ? 22.891 -6.672 7.004 1 98.56 382 ILE B CA 1
ATOM 6685 C C . ILE B 1 382 ? 23.016 -6.305 5.523 1 98.56 382 ILE B C 1
ATOM 6687 O O . ILE B 1 382 ? 22.078 -5.762 4.934 1 98.56 382 ILE B O 1
ATOM 6691 N N . GLU B 1 383 ? 24.109 -6.574 4.914 1 98.5 383 GLU B N 1
ATOM 6692 C CA . GLU B 1 383 ? 24.281 -6.367 3.48 1 98.5 383 GLU B CA 1
ATOM 6693 C C . GLU B 1 383 ? 23.719 -7.535 2.68 1 98.5 383 GLU B C 1
ATOM 6695 O O . GLU B 1 383 ? 24.062 -8.688 2.918 1 98.5 383 GLU B O 1
ATOM 6700 N N . ILE B 1 384 ? 22.844 -7.262 1.778 1 98.69 384 ILE B N 1
ATOM 6701 C CA . ILE B 1 384 ? 22.188 -8.281 0.958 1 98.69 384 ILE B CA 1
ATOM 6702 C C . ILE B 1 384 ? 22.391 -7.957 -0.52 1 98.69 384 ILE B C 1
ATOM 6704 O O . ILE B 1 384 ? 22.25 -6.805 -0.936 1 98.69 384 ILE B O 1
ATOM 6708 N N . ALA B 1 385 ? 22.781 -8.898 -1.268 1 98.62 385 ALA B N 1
ATOM 6709 C CA . ALA B 1 385 ? 22.922 -8.781 -2.717 1 98.62 385 ALA B CA 1
ATOM 6710 C C . ALA B 1 385 ? 22.172 -9.906 -3.434 1 98.62 385 ALA B C 1
ATOM 6712 O O . ALA B 1 385 ? 22.266 -11.07 -3.039 1 98.62 385 ALA B O 1
ATOM 6713 N N . LEU B 1 386 ? 21.359 -9.578 -4.406 1 98.44 386 LEU B N 1
ATOM 6714 C CA . LEU B 1 386 ? 20.641 -10.523 -5.234 1 98.44 386 LEU B CA 1
ATOM 6715 C C . LEU B 1 386 ? 21.031 -10.391 -6.699 1 98.44 386 LEU B C 1
ATOM 6717 O O . LEU B 1 386 ? 21.234 -9.273 -7.188 1 98.44 386 LEU B O 1
ATOM 6721 N N . SER B 1 387 ? 21.156 -11.422 -7.395 1 97.94 387 SER B N 1
ATOM 6722 C CA . SER B 1 387 ? 21.297 -11.43 -8.844 1 97.94 387 SER B CA 1
ATOM 6723 C C . SER B 1 387 ? 20.188 -12.242 -9.5 1 97.94 387 SER B C 1
ATOM 6725 O O . SER B 1 387 ? 19.453 -12.953 -8.82 1 97.94 387 SER B O 1
ATOM 6727 N N . GLY B 1 388 ? 20.016 -12.039 -10.781 1 97.81 388 GLY B N 1
ATOM 6728 C CA . GLY B 1 388 ? 19 -12.789 -11.508 1 97.81 388 GLY B CA 1
ATOM 6729 C C . GLY B 1 388 ? 17.609 -12.242 -11.297 1 97.81 388 GLY B C 1
ATOM 6730 O O . GLY B 1 388 ? 16.625 -12.938 -11.555 1 97.81 388 GLY B O 1
ATOM 6731 N N . VAL B 1 389 ? 17.484 -11.055 -10.75 1 97.88 389 VAL B N 1
ATOM 6732 C CA . VAL B 1 389 ? 16.188 -10.383 -10.648 1 97.88 389 VAL B CA 1
ATOM 6733 C C . VAL B 1 389 ? 15.82 -9.766 -12 1 97.88 389 VAL B C 1
ATOM 6735 O O . VAL B 1 389 ? 16.609 -9.031 -12.586 1 97.88 389 VAL B O 1
ATOM 6738 N N . GLY B 1 390 ? 14.664 -10.078 -12.469 1 96.94 390 GLY B N 1
ATOM 6739 C CA . GLY B 1 390 ? 14.297 -9.734 -13.836 1 96.94 390 GLY B CA 1
ATOM 6740 C C . GLY B 1 390 ? 13.906 -8.281 -14.008 1 96.94 390 GLY B C 1
ATOM 6741 O O . GLY B 1 390 ? 13.828 -7.539 -13.023 1 96.94 390 GLY B O 1
ATOM 6742 N N . TRP B 1 391 ? 13.68 -7.914 -15.234 1 96.19 391 TRP B N 1
ATOM 6743 C CA . TRP B 1 391 ? 13.305 -6.543 -15.578 1 96.19 391 TRP B CA 1
ATOM 6744 C C . TRP B 1 391 ? 11.812 -6.434 -15.828 1 96.19 391 TRP B C 1
ATOM 6746 O O . TRP B 1 391 ? 11.242 -5.34 -15.75 1 96.19 391 TRP B O 1
ATOM 6756 N N . PRO B 1 392 ? 11.133 -7.605 -16.25 1 96.88 392 PRO B N 1
ATOM 6757 C CA . PRO B 1 392 ? 9.703 -7.477 -16.547 1 96.88 392 PRO B CA 1
ATOM 6758 C C . PRO B 1 392 ? 8.891 -7.012 -15.336 1 96.88 392 PRO B C 1
ATOM 6760 O O . PRO B 1 392 ? 9.328 -7.172 -14.188 1 96.88 392 PRO B O 1
ATOM 6763 N N . ILE B 1 393 ? 7.73 -6.57 -15.586 1 96.44 393 ILE B N 1
ATOM 6764 C CA . ILE B 1 393 ? 6.863 -5.914 -14.609 1 96.44 393 ILE B CA 1
ATOM 6765 C C . ILE B 1 393 ? 6.641 -6.836 -13.414 1 96.44 393 ILE B C 1
ATOM 6767 O O . ILE B 1 393 ? 6.633 -6.383 -12.266 1 96.44 393 ILE B O 1
ATOM 6771 N N . TYR B 1 394 ? 6.461 -8.133 -13.57 1 96.94 394 TYR B N 1
ATOM 6772 C CA . TYR B 1 394 ? 6.16 -9.062 -12.484 1 96.94 394 TYR B CA 1
ATOM 6773 C C . TYR B 1 394 ? 7.438 -9.594 -11.852 1 96.94 394 TYR B C 1
ATOM 6775 O O . TYR B 1 394 ? 7.398 -10.227 -10.797 1 96.94 394 TYR B O 1
ATOM 6783 N N . GLU B 1 395 ? 8.617 -9.281 -12.383 1 96.06 395 GLU B N 1
ATOM 6784 C CA . GLU B 1 395 ? 9.859 -9.883 -11.914 1 96.06 395 GLU B CA 1
ATOM 6785 C C . GLU B 1 395 ? 10.781 -8.836 -11.289 1 96.06 395 GLU B C 1
ATOM 6787 O O . GLU B 1 395 ? 11.734 -9.18 -10.586 1 96.06 395 GLU B O 1
ATOM 6792 N N . ASN B 1 396 ? 10.477 -7.605 -11.594 1 95.81 396 ASN B N 1
ATOM 6793 C CA . ASN B 1 396 ? 11.484 -6.586 -11.312 1 95.81 396 ASN B CA 1
ATOM 6794 C C . ASN B 1 396 ? 11.375 -6.066 -9.883 1 95.81 396 ASN B C 1
ATOM 6796 O O . ASN B 1 396 ? 12.336 -5.508 -9.352 1 95.81 396 ASN B O 1
ATOM 6800 N N . ALA B 1 397 ? 10.203 -6.191 -9.297 1 96.19 397 ALA B N 1
ATOM 6801 C CA . ALA B 1 397 ? 9.977 -5.574 -7.992 1 96.19 397 ALA B CA 1
ATOM 6802 C C . ALA B 1 397 ? 9.859 -6.633 -6.898 1 96.19 397 ALA B C 1
ATOM 6804 O O . ALA B 1 397 ? 8.812 -6.75 -6.25 1 96.19 397 ALA B O 1
ATOM 6805 N N . TYR B 1 398 ? 10.984 -7.363 -6.613 1 98.06 398 TYR B N 1
ATOM 6806 C CA . TYR B 1 398 ? 10.992 -8.289 -5.484 1 98.06 398 TYR B CA 1
ATOM 6807 C C . TYR B 1 398 ? 10.812 -7.539 -4.168 1 98.06 398 TYR B C 1
ATOM 6809 O O . TYR B 1 398 ? 11.5 -6.551 -3.904 1 98.06 398 TYR B O 1
ATOM 6817 N N . TYR B 1 399 ? 9.867 -7.957 -3.391 1 98.75 399 TYR B N 1
ATOM 6818 C CA . TYR B 1 399 ? 9.43 -7.242 -2.195 1 98.75 399 TYR B CA 1
ATOM 6819 C C . TYR B 1 399 ? 9.938 -7.934 -0.934 1 98.75 399 TYR B C 1
ATOM 6821 O O . TYR B 1 399 ? 9.711 -9.133 -0.739 1 98.75 399 TYR B O 1
ATOM 6829 N N . PHE B 1 400 ? 10.625 -7.168 -0.074 1 98.88 400 PHE B N 1
ATOM 6830 C CA . PHE B 1 400 ? 11.219 -7.68 1.154 1 98.88 400 PHE B CA 1
ATOM 6831 C C . PHE B 1 400 ? 10.227 -7.617 2.307 1 98.88 400 PHE B C 1
ATOM 6833 O O . PHE B 1 400 ? 9.562 -6.598 2.508 1 98.88 400 PHE B O 1
ATOM 6840 N N . MET B 1 401 ? 10.156 -8.703 3.018 1 98.75 401 MET B N 1
ATOM 6841 C CA . MET B 1 401 ? 9.453 -8.781 4.297 1 98.75 401 MET B CA 1
ATOM 6842 C C . MET B 1 401 ? 10.406 -9.203 5.414 1 98.75 401 MET B C 1
ATOM 6844 O O . MET B 1 401 ? 11.25 -10.07 5.219 1 98.75 401 MET B O 1
ATOM 6848 N N . TYR B 1 402 ? 10.305 -8.562 6.531 1 98.88 402 TYR B N 1
ATOM 6849 C CA . TYR B 1 402 ? 11.062 -8.906 7.73 1 98.88 402 TYR B CA 1
ATOM 6850 C C . TYR B 1 402 ? 10.141 -9.422 8.828 1 98.88 402 TYR B C 1
ATOM 6852 O O . TYR B 1 402 ? 9.336 -8.664 9.375 1 98.88 402 TYR B O 1
ATOM 6860 N N . ASP B 1 403 ? 10.219 -10.742 9.203 1 98.62 403 ASP B N 1
ATOM 6861 C CA . ASP B 1 403 ? 9.32 -11.375 10.164 1 98.62 403 ASP B CA 1
ATOM 6862 C C . ASP B 1 403 ? 7.859 -11.086 9.812 1 98.62 403 ASP B C 1
ATOM 6864 O O . ASP B 1 403 ? 7.09 -10.641 10.664 1 98.62 403 ASP B O 1
ATOM 6868 N N . ASN B 1 404 ? 7.488 -11.258 8.539 1 98.81 404 ASN B N 1
ATOM 6869 C CA . ASN B 1 404 ? 6.156 -11.156 7.953 1 98.81 404 ASN B CA 1
ATOM 6870 C C . ASN B 1 404 ? 5.699 -9.711 7.844 1 98.81 404 ASN B C 1
ATOM 6872 O O . ASN B 1 404 ? 4.551 -9.438 7.484 1 98.81 404 ASN B O 1
ATOM 6876 N N . LYS B 1 405 ? 6.578 -8.711 8.156 1 98.62 405 LYS B N 1
ATOM 6877 C CA . LYS B 1 405 ? 6.262 -7.293 7.977 1 98.62 405 LYS B CA 1
ATOM 6878 C C . LYS B 1 405 ? 6.762 -6.785 6.629 1 98.62 405 LYS B C 1
ATOM 6880 O O . LYS B 1 405 ? 7.961 -6.832 6.348 1 98.62 405 LYS B O 1
ATOM 6885 N N . PRO B 1 406 ? 5.844 -6.312 5.82 1 98.75 406 PRO B N 1
ATOM 6886 C CA . PRO B 1 406 ? 6.332 -5.734 4.562 1 98.75 406 PRO B CA 1
ATOM 6887 C C . PRO B 1 406 ? 7.18 -4.484 4.777 1 98.75 406 PRO B C 1
ATOM 6889 O O . PRO B 1 406 ? 6.812 -3.615 5.574 1 98.75 406 PRO B O 1
ATOM 6892 N N . LEU B 1 407 ? 8.32 -4.418 4.098 1 98.5 407 LEU B N 1
ATOM 6893 C CA . LEU B 1 407 ? 9.227 -3.281 4.23 1 98.5 407 LEU B CA 1
ATOM 6894 C C . LEU B 1 407 ? 9.266 -2.467 2.941 1 98.5 407 LEU B C 1
ATOM 6896 O O . LEU B 1 407 ? 8.922 -1.281 2.941 1 98.5 407 LEU B O 1
ATOM 6900 N N . GLY B 1 408 ? 9.609 -3.107 1.845 1 98.31 408 GLY B N 1
ATOM 6901 C CA . GLY B 1 408 ? 9.75 -2.457 0.552 1 98.31 408 GLY B CA 1
ATOM 6902 C C . GLY B 1 408 ? 10.328 -3.365 -0.515 1 98.31 408 GLY B C 1
ATOM 6903 O O . GLY B 1 408 ? 10.484 -4.57 -0.296 1 98.31 408 GLY B O 1
ATOM 6904 N N . TYR B 1 409 ? 10.648 -2.779 -1.71 1 97.69 409 TYR B N 1
ATOM 6905 C CA . TYR B 1 409 ? 11.07 -3.627 -2.818 1 97.69 409 TYR B CA 1
ATOM 6906 C C . TYR B 1 409 ? 12.414 -3.166 -3.373 1 97.69 409 TYR B C 1
ATOM 6908 O O . TYR B 1 409 ? 12.852 -2.045 -3.104 1 97.69 409 TYR B O 1
ATOM 6916 N N . ILE B 1 410 ? 13.141 -4.043 -4.062 1 97.19 410 ILE B N 1
ATOM 6917 C CA . ILE B 1 410 ? 14.25 -3.701 -4.945 1 97.19 410 ILE B CA 1
ATOM 6918 C C . ILE B 1 410 ? 13.797 -3.773 -6.402 1 97.19 410 ILE B C 1
ATOM 6920 O O . ILE B 1 410 ? 12.797 -4.426 -6.715 1 97.19 410 ILE B O 1
ATOM 6924 N N . CYS B 1 411 ? 14.531 -3.117 -7.211 1 95.5 411 CYS B N 1
ATOM 6925 C CA . CYS B 1 411 ? 14.242 -3.141 -8.641 1 95.5 411 CYS B CA 1
ATOM 6926 C C . CYS B 1 411 ? 15.367 -3.838 -9.406 1 95.5 411 CYS B C 1
ATOM 6928 O O . CYS B 1 411 ? 16.516 -3.387 -9.383 1 95.5 411 CYS B O 1
ATOM 6930 N N . GLY B 1 412 ? 15 -4.836 -10.078 1 95.19 412 GLY B N 1
ATOM 6931 C CA . GLY B 1 412 ? 15.961 -5.621 -10.844 1 95.19 412 GLY B CA 1
ATOM 6932 C C . GLY B 1 412 ? 16.609 -4.84 -11.969 1 95.19 412 GLY B C 1
ATOM 6933 O O . GLY B 1 412 ? 17.719 -5.164 -12.398 1 95.19 412 GLY B O 1
ATOM 6934 N N . LEU B 1 413 ? 15.961 -3.805 -12.445 1 93 413 LEU B N 1
ATOM 6935 C CA . LEU B 1 413 ? 16.438 -3.021 -13.578 1 93 413 LEU B CA 1
ATOM 6936 C C . LEU B 1 413 ? 17.562 -2.08 -13.156 1 93 413 LEU B C 1
ATOM 6938 O O . LEU B 1 413 ? 18.312 -1.59 -14 1 93 413 LEU B O 1
ATOM 6942 N N . GLU B 1 414 ? 17.719 -1.849 -11.914 1 91.38 414 GLU B N 1
ATOM 6943 C CA . GLU B 1 414 ? 18.641 -0.816 -11.445 1 91.38 414 GLU B CA 1
ATOM 6944 C C . GLU B 1 414 ? 20.094 -1.309 -11.484 1 91.38 414 GLU B C 1
ATOM 6946 O O . GLU B 1 414 ? 21.016 -0.509 -11.602 1 91.38 414 GLU B O 1
ATOM 6951 N N . ALA B 1 415 ? 20.25 -2.578 -11.352 1 93.94 415 ALA B N 1
ATOM 6952 C CA . ALA B 1 415 ? 21.609 -3.131 -11.336 1 93.94 415 ALA B CA 1
ATOM 6953 C C . ALA B 1 415 ? 21.594 -4.617 -11.68 1 93.94 415 ALA B C 1
ATOM 6955 O O . ALA B 1 415 ? 20.562 -5.285 -11.539 1 93.94 415 ALA B O 1
ATOM 6956 N N . LYS B 1 416 ? 22.766 -5.164 -12.188 1 95.94 416 LYS B N 1
ATOM 6957 C CA . LYS B 1 416 ? 22.938 -6.598 -12.422 1 95.94 416 LYS B CA 1
ATOM 6958 C C . LYS B 1 416 ? 22.922 -7.375 -11.109 1 95.94 416 LYS B C 1
ATOM 6960 O O . LYS B 1 416 ? 22.484 -8.523 -11.07 1 95.94 416 LYS B O 1
ATOM 6965 N N . ILE B 1 417 ? 23.5 -6.766 -10.172 1 97.69 417 ILE B N 1
ATOM 6966 C CA . ILE B 1 417 ? 23.453 -7.234 -8.797 1 97.69 417 ILE B CA 1
ATOM 6967 C C . ILE B 1 417 ? 22.766 -6.195 -7.918 1 97.69 417 ILE B C 1
ATOM 6969 O O . ILE B 1 417 ? 23.266 -5.086 -7.738 1 97.69 417 ILE B O 1
ATOM 6973 N N . ASN B 1 418 ? 21.609 -6.531 -7.43 1 98 418 ASN B N 1
ATOM 6974 C CA . ASN B 1 418 ? 20.859 -5.621 -6.582 1 98 418 ASN B CA 1
ATOM 6975 C C . ASN B 1 418 ? 21.328 -5.668 -5.133 1 98 418 ASN B C 1
ATOM 6977 O O . ASN B 1 418 ? 21.359 -6.738 -4.523 1 98 418 ASN B O 1
ATOM 6981 N N . GLU B 1 419 ? 21.672 -4.539 -4.605 1 97.94 419 GLU B N 1
ATOM 6982 C CA . GLU B 1 419 ? 22.234 -4.469 -3.26 1 97.94 419 GLU B CA 1
ATOM 6983 C C . GLU B 1 419 ? 21.359 -3.619 -2.34 1 97.94 419 GLU B C 1
ATOM 6985 O O . GLU B 1 419 ? 20.875 -2.566 -2.744 1 97.94 419 GLU B O 1
ATOM 6990 N N . THR B 1 420 ? 21.094 -4.09 -1.158 1 97.25 420 THR B N 1
ATOM 6991 C CA . THR B 1 420 ? 20.406 -3.346 -0.113 1 97.25 420 THR B CA 1
ATOM 6992 C C . THR B 1 420 ? 21.031 -3.615 1.251 1 97.25 420 THR B C 1
ATOM 6994 O O . THR B 1 420 ? 21.781 -4.586 1.418 1 97.25 420 THR B O 1
ATOM 6997 N N . VAL B 1 421 ? 20.891 -2.711 2.16 1 96.94 421 VAL B N 1
ATOM 6998 C CA . VAL B 1 421 ? 21.359 -2.854 3.533 1 96.94 421 VAL B CA 1
ATOM 6999 C C . VAL B 1 421 ? 20.188 -2.693 4.504 1 96.94 421 VAL B C 1
ATOM 7001 O O . VAL B 1 421 ? 19.531 -1.653 4.516 1 96.94 421 VAL B O 1
ATOM 7004 N N . LEU B 1 422 ? 19.875 -3.703 5.219 1 97.62 422 LEU B N 1
ATOM 7005 C CA . LEU B 1 422 ? 18.875 -3.656 6.285 1 97.62 422 LEU B CA 1
ATOM 7006 C C . LEU B 1 422 ? 19.547 -3.566 7.652 1 97.62 422 LEU B C 1
ATOM 7008 O O . LEU B 1 422 ? 20.766 -3.729 7.762 1 97.62 422 LEU B O 1
ATOM 7012 N N . ARG B 1 423 ? 18.797 -3.217 8.617 1 97.75 423 ARG B N 1
ATOM 7013 C CA . ARG B 1 423 ? 19.25 -3.262 10 1 97.75 423 ARG B CA 1
ATOM 7014 C C . ARG B 1 423 ? 18.531 -4.352 10.781 1 97.75 423 ARG B C 1
ATOM 7016 O O . ARG B 1 423 ? 17.297 -4.371 10.828 1 97.75 423 ARG B O 1
ATOM 7023 N N . ALA B 1 424 ? 19.312 -5.223 11.383 1 98.62 424 ALA B N 1
ATOM 7024 C CA . ALA B 1 424 ? 18.703 -6.281 12.18 1 98.62 424 ALA B CA 1
ATOM 7025 C C . ALA B 1 424 ? 17.859 -5.695 13.312 1 98.62 424 ALA B C 1
ATOM 7027 O O . ALA B 1 424 ? 18.312 -4.809 14.031 1 98.62 424 ALA B O 1
ATOM 7028 N N . ALA B 1 425 ? 16.656 -6.16 13.438 1 98.5 425 ALA B N 1
ATOM 7029 C CA . ALA B 1 425 ? 15.742 -5.629 14.453 1 98.5 425 ALA B CA 1
ATOM 7030 C C . ALA B 1 425 ? 14.953 -6.75 15.117 1 98.5 425 ALA B C 1
ATOM 7032 O O . ALA B 1 425 ? 14.453 -7.652 14.438 1 98.5 425 ALA B O 1
ATOM 7033 N N . GLY B 1 426 ? 14.773 -6.691 16.391 1 96.56 426 GLY B N 1
ATOM 7034 C CA . GLY B 1 426 ? 14.008 -7.66 17.156 1 96.56 426 GLY B CA 1
ATOM 7035 C C . GLY B 1 426 ? 14.742 -8.18 18.375 1 96.56 426 GLY B C 1
ATOM 7036 O O . GLY B 1 426 ? 15.852 -7.738 18.672 1 96.56 426 GLY B O 1
ATOM 7037 N N . GLU B 1 427 ? 14.109 -9.078 19.094 1 95.81 427 GLU B N 1
ATOM 7038 C CA . GLU B 1 427 ? 14.703 -9.727 20.266 1 95.81 427 GLU B CA 1
ATOM 7039 C C . GLU B 1 427 ? 15.766 -10.742 19.844 1 95.81 427 GLU B C 1
ATOM 7041 O O . GLU B 1 427 ? 15.789 -11.18 18.688 1 95.81 427 GLU B O 1
ATOM 7046 N N . PRO B 1 428 ? 16.625 -11.086 20.812 1 96.94 428 PRO B N 1
ATOM 7047 C CA . PRO B 1 428 ? 17.578 -12.156 20.5 1 96.94 428 PRO B CA 1
ATOM 7048 C C . PRO B 1 428 ? 16.891 -13.422 20 1 96.94 428 PRO B C 1
ATOM 7050 O O . PRO B 1 428 ? 15.836 -13.805 20.5 1 96.94 428 PRO B O 1
ATOM 7053 N N . GLY B 1 429 ? 17.438 -14 18.984 1 96.69 429 GLY B N 1
ATOM 7054 C CA . GLY B 1 429 ? 16.859 -15.164 18.312 1 96.69 429 GLY B CA 1
ATOM 7055 C C . GLY B 1 429 ? 16.844 -15.031 16.812 1 96.69 429 GLY B C 1
ATOM 7056 O O . GLY B 1 429 ? 17.469 -14.125 16.25 1 96.69 429 GLY B O 1
ATOM 7057 N N . TRP B 1 430 ? 16.172 -15.984 16.141 1 97.56 430 TRP B N 1
ATOM 7058 C CA . TRP B 1 430 ? 16.156 -16.031 14.68 1 97.56 430 TRP B CA 1
ATOM 7059 C C . TRP B 1 430 ? 15.078 -15.094 14.133 1 97.56 430 TRP B C 1
ATOM 7061 O O . TRP B 1 430 ? 13.961 -15.047 14.648 1 97.56 430 TRP B O 1
ATOM 7071 N N . HIS B 1 431 ? 15.406 -14.367 13.188 1 98.25 431 HIS B N 1
ATOM 7072 C CA . HIS B 1 431 ? 14.516 -13.523 12.398 1 98.25 431 HIS B CA 1
ATOM 7073 C C . HIS B 1 431 ? 14.641 -13.844 10.906 1 98.25 431 HIS B C 1
ATOM 7075 O O . HIS B 1 431 ? 15.703 -14.281 10.445 1 98.25 431 HIS B O 1
ATOM 7081 N N . PHE B 1 432 ? 13.625 -13.633 10.195 1 98.69 432 PHE B N 1
ATOM 7082 C CA . PHE B 1 432 ? 13.578 -14.109 8.82 1 98.69 432 PHE B CA 1
ATOM 7083 C C . PHE B 1 432 ? 13.281 -12.969 7.859 1 98.69 432 PHE B C 1
ATOM 7085 O O . PHE B 1 432 ? 12.445 -12.109 8.148 1 98.69 432 PHE B O 1
ATOM 7092 N N . ILE B 1 433 ? 13.977 -12.906 6.809 1 98.81 433 ILE B N 1
ATOM 7093 C CA . ILE B 1 433 ? 13.75 -12.023 5.672 1 98.81 433 ILE B CA 1
ATOM 7094 C C . ILE B 1 433 ? 13.25 -12.844 4.477 1 98.81 433 ILE B C 1
ATOM 7096 O O . ILE B 1 433 ? 13.977 -13.688 3.951 1 98.81 433 ILE B O 1
ATOM 7100 N N . ASP B 1 434 ? 12.031 -12.641 4.109 1 98.81 434 ASP B N 1
ATOM 7101 C CA . ASP B 1 434 ? 11.438 -13.289 2.943 1 98.81 434 ASP B CA 1
ATOM 7102 C C . ASP B 1 434 ? 11.234 -12.289 1.81 1 98.81 434 ASP B C 1
ATOM 7104 O O . ASP B 1 434 ? 10.766 -11.164 2.037 1 98.81 434 ASP B O 1
ATOM 7108 N N . VAL B 1 435 ? 11.594 -12.656 0.671 1 98.75 435 VAL B N 1
ATOM 7109 C CA . VAL B 1 435 ? 11.484 -11.812 -0.511 1 98.75 435 VAL B CA 1
ATOM 7110 C C . VAL B 1 435 ? 10.562 -12.461 -1.536 1 98.75 435 VAL B C 1
ATOM 7112 O O . VAL B 1 435 ? 10.82 -13.578 -1.988 1 98.75 435 VAL B O 1
ATOM 7115 N N . TYR B 1 436 ? 9.453 -11.758 -1.877 1 98.44 436 TYR B N 1
ATOM 7116 C CA . TYR B 1 436 ? 8.438 -12.328 -2.756 1 98.44 436 TYR B CA 1
ATOM 7117 C C . TYR B 1 436 ? 8.266 -11.484 -4.012 1 98.44 436 TYR B C 1
ATOM 7119 O O . TYR B 1 436 ? 8.578 -10.289 -4.008 1 98.44 436 TYR B O 1
ATOM 7127 N N . PRO B 1 437 ? 7.797 -12.117 -5.121 1 97.5 437 PRO B N 1
ATOM 7128 C CA . PRO B 1 437 ? 7.438 -11.32 -6.297 1 97.5 437 PRO B CA 1
ATOM 7129 C C . PRO B 1 437 ? 6.301 -10.336 -6.02 1 97.5 437 PRO B C 1
ATOM 7131 O O . PRO B 1 437 ? 5.52 -10.539 -5.086 1 97.5 437 PRO B O 1
ATOM 7134 N N . SER B 1 438 ? 6.25 -9.281 -6.723 1 97.75 438 SER B N 1
ATOM 7135 C CA . SER B 1 438 ? 5.176 -8.297 -6.699 1 97.75 438 SER B CA 1
ATOM 7136 C C . SER B 1 438 ? 4.949 -7.691 -8.078 1 97.75 438 SER B C 1
ATOM 7138 O O . SER B 1 438 ? 5.789 -7.828 -8.969 1 97.75 438 SER B O 1
ATOM 7140 N N . LEU B 1 439 ? 3.812 -7.156 -8.312 1 96.88 439 LEU B N 1
ATOM 7141 C CA . LEU B 1 439 ? 3.494 -6.449 -9.547 1 96.88 439 LEU B CA 1
ATOM 7142 C C . LEU B 1 439 ? 3.906 -4.984 -9.453 1 96.88 439 LEU B C 1
ATOM 7144 O O . LEU B 1 439 ? 3.314 -4.211 -8.703 1 96.88 439 LEU B O 1
ATOM 7148 N N . PHE B 1 440 ? 4.898 -4.629 -10.289 1 95.75 440 PHE B N 1
ATOM 7149 C CA . PHE B 1 440 ? 5.387 -3.256 -10.258 1 95.75 440 PHE B CA 1
ATOM 7150 C C . PHE B 1 440 ? 4.312 -2.289 -10.742 1 95.75 440 PHE B C 1
ATOM 7152 O O . PHE B 1 440 ? 4.191 -1.177 -10.227 1 95.75 440 PHE B O 1
ATOM 7159 N N . ASP B 1 441 ? 3.652 -2.721 -11.688 1 93.56 441 ASP B N 1
ATOM 7160 C CA . ASP B 1 441 ? 2.613 -1.915 -12.32 1 93.56 441 ASP B CA 1
ATOM 7161 C C . ASP B 1 441 ? 1.518 -2.799 -12.914 1 93.56 441 ASP B C 1
ATOM 7163 O O . ASP B 1 441 ? 1.797 -3.887 -13.422 1 93.56 441 ASP B O 1
ATOM 7167 N N . VAL B 1 442 ? 0.312 -2.383 -12.797 1 95.31 442 VAL B N 1
ATOM 7168 C CA . VAL B 1 442 ? -0.854 -3.006 -13.414 1 95.31 442 VAL B CA 1
ATOM 7169 C C . VAL B 1 442 ? -1.717 -1.941 -14.086 1 95.31 442 VAL B C 1
ATOM 7171 O O . VAL B 1 442 ? -2.037 -0.917 -13.477 1 95.31 442 VAL B O 1
ATOM 7174 N N . GLU B 1 443 ? -2.094 -2.125 -15.344 1 94.12 443 GLU B N 1
ATOM 7175 C CA . GLU B 1 443 ? -2.836 -1.12 -16.094 1 94.12 443 GLU B CA 1
ATOM 7176 C C . GLU B 1 443 ? -4.195 -0.843 -15.453 1 94.12 443 GLU B C 1
ATOM 7178 O O . GLU B 1 443 ? -4.598 0.314 -15.312 1 94.12 443 GLU B O 1
ATOM 7183 N N . GLU B 1 444 ? -4.852 -1.933 -15.094 1 89.19 444 GLU B N 1
ATOM 7184 C CA . GLU B 1 444 ? -6.125 -1.768 -14.398 1 89.19 444 GLU B CA 1
ATOM 7185 C C . GLU B 1 444 ? -5.906 -1.348 -12.945 1 89.19 444 GLU B C 1
ATOM 7187 O O . GLU B 1 444 ? -5.18 -2.01 -12.203 1 89.19 444 GLU B O 1
ATOM 7192 N N . ASP B 1 445 ? -6.598 -0.34 -12.5 1 79.62 445 ASP B N 1
ATOM 7193 C CA . ASP B 1 445 ? -6.336 0.253 -11.188 1 79.62 445 ASP B CA 1
ATOM 7194 C C . ASP B 1 445 ? -7.098 -0.483 -10.094 1 79.62 445 ASP B C 1
ATOM 7196 O O . ASP B 1 445 ? -6.758 -0.372 -8.914 1 79.62 445 ASP B O 1
ATOM 7200 N N . GLU B 1 446 ? -8.188 -1.136 -10.453 1 83.38 446 GLU B N 1
ATOM 7201 C CA . GLU B 1 446 ? -9.023 -1.772 -9.438 1 83.38 446 GLU B CA 1
ATOM 7202 C C . GLU B 1 446 ? -9.203 -3.26 -9.727 1 83.38 446 GLU B C 1
ATOM 7204 O O . GLU B 1 446 ? -9.57 -3.641 -10.844 1 83.38 446 GLU B O 1
ATOM 7209 N N . PRO B 1 447 ? -9.008 -4.102 -8.812 1 84.94 447 PRO B N 1
ATOM 7210 C CA . PRO B 1 447 ? -8.375 -3.752 -7.543 1 84.94 447 PRO B CA 1
ATOM 7211 C C . PRO B 1 447 ? -6.883 -3.451 -7.688 1 84.94 447 PRO B C 1
ATOM 7213 O O . PRO B 1 447 ? -6.27 -3.82 -8.688 1 84.94 447 PRO B O 1
ATOM 7216 N N . ASN B 1 448 ? -6.355 -2.785 -6.672 1 90.44 448 ASN B N 1
ATOM 7217 C CA . ASN B 1 448 ? -4.93 -2.475 -6.691 1 90.44 448 ASN B CA 1
ATOM 7218 C C . ASN B 1 448 ? -4.086 -3.695 -6.336 1 90.44 448 ASN B C 1
ATOM 7220 O O . ASN B 1 448 ? -4.25 -4.277 -5.262 1 90.44 448 ASN B O 1
ATOM 7224 N N . PHE B 1 449 ? -3.182 -4.121 -7.203 1 94.25 449 PHE B N 1
ATOM 7225 C CA . PHE B 1 449 ? -2.262 -5.234 -6.996 1 94.25 449 PHE B CA 1
ATOM 7226 C C . PHE B 1 449 ? -0.822 -4.738 -6.91 1 94.25 449 PHE B C 1
ATOM 7228 O O . PHE B 1 449 ? 0.097 -5.523 -6.672 1 94.25 449 PHE B O 1
ATOM 7235 N N . GLU B 1 450 ? -0.607 -3.475 -7.047 1 94.44 450 GLU B N 1
ATOM 7236 C CA . GLU B 1 450 ? 0.723 -2.947 -7.336 1 94.44 450 GLU B CA 1
ATOM 7237 C C . GLU B 1 450 ? 1.557 -2.826 -6.062 1 94.44 450 GLU B C 1
ATOM 7239 O O . GLU B 1 450 ? 1.094 -2.275 -5.062 1 94.44 450 GLU B O 1
ATOM 7244 N N . LEU B 1 451 ? 2.768 -3.375 -6.145 1 95.44 451 LEU B N 1
ATOM 7245 C CA . LEU B 1 451 ? 3.811 -3.229 -5.137 1 95.44 451 LEU B CA 1
ATOM 7246 C C . LEU B 1 451 ? 3.316 -3.695 -3.773 1 95.44 451 LEU B C 1
ATOM 7248 O O . LEU B 1 451 ? 3.438 -2.971 -2.783 1 95.44 451 LEU B O 1
ATOM 7252 N N . ILE B 1 452 ? 2.709 -4.809 -3.705 1 96.88 452 ILE B N 1
ATOM 7253 C CA . ILE B 1 452 ? 2.289 -5.602 -2.557 1 96.88 452 ILE B CA 1
ATOM 7254 C C . ILE B 1 452 ? 2.793 -7.035 -2.707 1 96.88 452 ILE B C 1
ATOM 7256 O O . ILE B 1 452 ? 2.732 -7.609 -3.797 1 96.88 452 ILE B O 1
ATOM 7260 N N . PRO B 1 453 ? 3.354 -7.605 -1.65 1 98.44 453 PRO B N 1
ATOM 7261 C CA . PRO B 1 453 ? 3.811 -8.992 -1.805 1 98.44 453 PRO B CA 1
ATOM 7262 C C . PRO B 1 453 ? 2.723 -9.914 -2.35 1 98.44 453 PRO B C 1
ATOM 7264 O O . PRO B 1 453 ? 1.624 -9.977 -1.794 1 98.44 453 PRO B O 1
ATOM 7267 N N . HIS B 1 454 ? 2.996 -10.578 -3.477 1 98.25 454 HIS B N 1
ATOM 7268 C CA . HIS B 1 454 ? 2.096 -11.57 -4.047 1 98.25 454 HIS B CA 1
ATOM 7269 C C . HIS B 1 454 ? 2.268 -12.922 -3.361 1 98.25 454 HIS B C 1
ATOM 7271 O O . HIS B 1 454 ? 3.211 -13.656 -3.658 1 98.25 454 HIS B O 1
ATOM 7277 N N . LEU B 1 455 ? 1.301 -13.281 -2.525 1 98.44 455 LEU B N 1
ATOM 7278 C CA . LEU B 1 455 ? 1.508 -14.453 -1.678 1 98.44 455 LEU B CA 1
ATOM 7279 C C . LEU B 1 455 ? 1.053 -15.727 -2.387 1 98.44 455 LEU B C 1
ATOM 7281 O O . LEU B 1 455 ? 1.414 -16.828 -1.978 1 98.44 455 LEU B O 1
ATOM 7285 N N . SER B 1 456 ? 0.206 -15.609 -3.385 1 97.94 456 SER B N 1
ATOM 7286 C CA . SER B 1 456 ? -0.157 -16.766 -4.203 1 97.94 456 SER B CA 1
ATOM 7287 C C . SER B 1 456 ? 0.671 -16.812 -5.484 1 97.94 456 SER B C 1
ATOM 7289 O O . SER B 1 456 ? 0.15 -17.141 -6.555 1 97.94 456 SER B O 1
ATOM 7291 N N . TYR B 1 457 ? 1.944 -16.5 -5.406 1 96.25 457 TYR B N 1
ATOM 7292 C CA . TYR B 1 457 ? 2.865 -16.344 -6.527 1 96.25 457 TYR B CA 1
ATOM 7293 C C . TYR B 1 457 ? 3.186 -17.688 -7.168 1 96.25 457 TYR B C 1
ATOM 7295 O O . TYR B 1 457 ? 3.658 -17.734 -8.305 1 96.25 457 TYR B O 1
ATOM 7303 N N . LEU B 1 458 ? 2.932 -18.75 -6.457 1 91.12 458 LEU B N 1
ATOM 7304 C CA . LEU B 1 458 ? 3.303 -20.047 -7 1 91.12 458 LEU B CA 1
ATOM 7305 C C . LEU B 1 458 ? 2.227 -20.578 -7.945 1 91.12 458 LEU B C 1
ATOM 7307 O O . LEU B 1 458 ? 2.539 -21.172 -8.977 1 91.12 458 LEU B O 1
ATOM 7311 N N . ASP B 1 459 ? 0.996 -20.266 -7.637 1 93.69 459 ASP B N 1
ATOM 7312 C CA . ASP B 1 459 ? -0.06 -20.906 -8.406 1 93.69 459 ASP B CA 1
ATOM 7313 C C . ASP B 1 459 ? -0.941 -19.875 -9.109 1 93.69 459 ASP B C 1
ATOM 7315 O O . ASP B 1 459 ? -1.895 -20.234 -9.805 1 93.69 459 ASP B O 1
ATOM 7319 N N . ASN B 1 460 ? -0.638 -18.609 -8.969 1 96.38 460 ASN B N 1
ATOM 7320 C CA . ASN B 1 460 ? -1.491 -17.578 -9.57 1 96.38 460 ASN B CA 1
ATOM 7321 C C . ASN B 1 460 ? -0.668 -16.438 -10.148 1 96.38 460 ASN B C 1
ATOM 7323 O O . ASN B 1 460 ? -1.082 -15.273 -10.094 1 96.38 460 ASN B O 1
ATOM 7327 N N . HIS B 1 461 ? 0.497 -16.672 -10.711 1 94.75 461 HIS B N 1
ATOM 7328 C CA . HIS B 1 461 ? 1.393 -15.68 -11.289 1 94.75 461 HIS B CA 1
ATOM 7329 C C . HIS B 1 461 ? 0.927 -15.258 -12.68 1 94.75 461 HIS B C 1
ATOM 7331 O O . HIS B 1 461 ? 0.367 -16.062 -13.422 1 94.75 461 HIS B O 1
ATOM 7337 N N . PRO B 1 462 ? 1.186 -14.055 -13.148 1 95.38 462 PRO B N 1
ATOM 7338 C CA . PRO B 1 462 ? 0.69 -13.57 -14.438 1 95.38 462 PRO B CA 1
ATOM 7339 C C . PRO B 1 462 ? 1.541 -14.047 -15.609 1 95.38 462 PRO B C 1
ATOM 7341 O O . PRO B 1 462 ? 1.068 -14.07 -16.75 1 95.38 462 PRO B O 1
ATOM 7344 N N . VAL B 1 463 ? 2.793 -14.312 -15.469 1 92.12 463 VAL B N 1
ATOM 7345 C CA . VAL B 1 463 ? 3.674 -14.609 -16.594 1 92.12 463 VAL B CA 1
ATOM 7346 C C . VAL B 1 463 ? 4.32 -15.984 -16.406 1 92.12 463 VAL B C 1
ATOM 7348 O O . VAL B 1 463 ? 4.082 -16.906 -17.188 1 92.12 463 VAL B O 1
ATOM 7351 N N . ARG B 1 464 ? 5.086 -16.078 -15.336 1 91.81 464 ARG B N 1
ATOM 7352 C CA . ARG B 1 464 ? 5.773 -17.328 -15 1 91.81 464 ARG B CA 1
ATOM 7353 C C . ARG B 1 464 ? 5.973 -17.438 -13.492 1 91.81 464 ARG B C 1
ATOM 7355 O O . ARG B 1 464 ? 5.984 -16.438 -12.781 1 91.81 464 ARG B O 1
ATOM 7362 N N . PRO B 1 465 ? 6.078 -18.625 -13.039 1 90.94 465 PRO B N 1
ATOM 7363 C CA . PRO B 1 465 ? 6.332 -18.781 -11.602 1 90.94 465 PRO B CA 1
ATOM 7364 C C . PRO B 1 465 ? 7.699 -18.234 -11.195 1 90.94 465 PRO B C 1
ATOM 7366 O O . PRO B 1 465 ? 8.68 -18.391 -11.922 1 90.94 465 PRO B O 1
ATOM 7369 N N . LEU B 1 466 ? 7.766 -17.5 -10.188 1 95.5 466 LEU B N 1
ATOM 7370 C CA . LEU B 1 466 ? 8.992 -16.984 -9.586 1 95.5 466 LEU B CA 1
ATOM 7371 C C . LEU B 1 466 ? 9.188 -17.562 -8.188 1 95.5 466 LEU B C 1
ATOM 7373 O O . LEU B 1 466 ? 8.219 -17.734 -7.445 1 95.5 466 LEU B O 1
ATOM 7377 N N . PRO B 1 467 ? 10.398 -17.828 -7.863 1 96.56 467 PRO B N 1
ATOM 7378 C CA . PRO B 1 467 ? 10.641 -18.344 -6.516 1 96.56 467 PRO B CA 1
ATOM 7379 C C . PRO B 1 467 ? 10.664 -17.25 -5.457 1 96.56 467 PRO B C 1
ATOM 7381 O O . PRO B 1 467 ? 11.078 -16.125 -5.746 1 96.56 467 PRO B O 1
ATOM 7384 N N . GLY B 1 468 ? 10.219 -17.594 -4.25 1 97.5 468 GLY B N 1
ATOM 7385 C CA . GLY B 1 468 ? 10.578 -16.781 -3.094 1 97.5 468 GLY B CA 1
ATOM 7386 C C . GLY B 1 468 ? 12.031 -16.938 -2.688 1 97.5 468 GLY B C 1
ATOM 7387 O O . GLY B 1 468 ? 12.633 -17.984 -2.904 1 97.5 468 GLY B O 1
ATOM 7388 N N . LEU B 1 469 ? 12.633 -15.898 -2.182 1 98.5 469 LEU B N 1
ATOM 7389 C CA . LEU B 1 469 ? 13.961 -15.93 -1.577 1 98.5 469 LEU B CA 1
ATOM 7390 C C . LEU B 1 469 ? 13.875 -15.781 -0.062 1 98.5 469 LEU B C 1
ATOM 7392 O O . LEU B 1 469 ? 13.094 -14.969 0.443 1 98.5 469 LEU B O 1
ATOM 7396 N N . HIS B 1 470 ? 14.633 -16.594 0.601 1 98.56 470 HIS B N 1
ATOM 7397 C CA . HIS B 1 470 ? 14.523 -16.641 2.055 1 98.56 470 HIS B CA 1
ATOM 7398 C C . HIS B 1 470 ? 15.883 -16.484 2.717 1 98.56 470 HIS B C 1
ATOM 7400 O O . HIS B 1 470 ? 16.875 -17.031 2.238 1 98.56 470 HIS B O 1
ATOM 7406 N N . MET B 1 471 ? 15.914 -15.711 3.77 1 98.81 471 MET B N 1
ATOM 7407 C CA . MET B 1 471 ? 17.109 -15.492 4.57 1 98.81 471 MET B CA 1
ATOM 7408 C C . MET B 1 471 ? 16.781 -15.508 6.059 1 98.81 471 MET B C 1
ATOM 7410 O O . MET B 1 471 ? 15.672 -15.164 6.457 1 98.81 471 MET B O 1
ATOM 7414 N N . ALA B 1 472 ? 17.703 -15.938 6.809 1 98.44 472 ALA B N 1
ATOM 7415 C CA . ALA B 1 472 ? 17.562 -15.961 8.258 1 98.44 472 ALA B CA 1
ATOM 7416 C C . ALA B 1 472 ? 18.766 -15.281 8.938 1 98.44 472 ALA B C 1
ATOM 7418 O O . ALA B 1 472 ? 19.906 -15.484 8.531 1 98.44 472 ALA B O 1
ATOM 7419 N N . PHE B 1 473 ? 18.531 -14.438 9.859 1 98.56 473 PHE B N 1
ATOM 7420 C CA . PHE B 1 473 ? 19.531 -13.711 10.633 1 98.56 473 PHE B CA 1
ATOM 7421 C C . PHE B 1 473 ? 19.344 -13.977 12.125 1 98.56 473 PHE B C 1
ATOM 7423 O O . PHE B 1 473 ? 18.234 -13.906 12.648 1 98.56 473 PHE B O 1
ATOM 7430 N N . LYS B 1 474 ? 20.406 -14.219 12.812 1 98.12 474 LYS B N 1
ATOM 7431 C CA . LYS B 1 474 ? 20.312 -14.469 14.25 1 98.12 474 LYS B CA 1
ATOM 7432 C C . LYS B 1 474 ? 20.734 -13.242 15.047 1 98.12 474 LYS B C 1
ATOM 7434 O O . LYS B 1 474 ? 21.906 -12.836 15 1 98.12 474 LYS B O 1
ATOM 7439 N N . ILE B 1 475 ? 19.812 -12.648 15.742 1 98.06 475 ILE B N 1
ATOM 7440 C CA . ILE B 1 475 ? 20.156 -11.555 16.641 1 98.06 475 ILE B CA 1
ATOM 7441 C C . ILE B 1 475 ? 20.734 -12.109 17.938 1 98.06 475 ILE B C 1
ATOM 7443 O O . ILE B 1 475 ? 20.125 -12.961 18.578 1 98.06 475 ILE B O 1
ATOM 7447 N N . THR B 1 476 ? 21.875 -11.633 18.312 1 97.38 476 THR B N 1
ATOM 7448 C CA . THR B 1 476 ? 22.562 -12.047 19.516 1 97.38 476 THR B CA 1
ATOM 7449 C C . THR B 1 476 ? 22.375 -11.031 20.641 1 97.38 476 THR B C 1
ATOM 7451 O O . THR B 1 476 ? 21.969 -9.891 20.391 1 97.38 476 THR B O 1
ATOM 7454 N N . GLU B 1 477 ? 22.656 -11.383 21.875 1 89.94 477 GLU B N 1
ATOM 7455 C CA . GLU B 1 477 ? 22.531 -10.5 23.031 1 89.94 477 GLU B CA 1
ATOM 7456 C C . GLU B 1 477 ? 23.641 -9.453 23.047 1 89.94 477 GLU B C 1
ATOM 7458 O O . GLU B 1 477 ? 24.781 -9.734 22.625 1 89.94 477 GLU B O 1
#

Nearest PDB structures (foldseek):
  3prx-assembly2_C  TM=1.663E-01  e=7.506E-11  Homo sapiens
  6h03-assembly1_A  TM=1.650E-01  e=8.765E-09  Homo sapiens
  5xxn-assembly1_B  TM=5.125E-01  e=5.942E-02  Bacteroides thetaiotaomicron VPI-5482
  5xxo-assembly1_B  TM=4.719E-01  e=7.308E-02  Bacteroides thetaiotaomicron VPI-5482
  3u48-assembly1_A  TM=5.069E-01  e=1.360E-01  compost metagenome

Solvent-accessible surface area (backbone atoms only — not comparable to full-atom values): 47473 Å² total; per-residue (Å²): 132,73,85,71,67,64,49,71,66,56,50,50,46,50,46,48,50,57,61,66,60,50,51,67,27,44,38,46,62,72,49,61,62,46,39,58,69,37,75,40,41,40,34,38,34,62,37,68,53,68,33,69,32,30,34,32,38,43,51,63,46,42,35,54,39,58,50,76,80,32,49,36,40,40,82,41,75,42,85,37,74,45,75,70,49,72,48,62,21,35,90,77,6,35,41,76,47,78,46,63,40,60,90,29,55,17,43,79,29,44,39,33,32,16,56,49,95,83,36,67,63,30,24,54,40,63,35,33,30,47,25,39,52,49,65,79,55,52,65,36,34,44,73,38,63,38,42,37,41,36,35,13,29,16,83,48,63,62,41,36,40,32,28,39,23,55,47,49,16,40,40,29,34,37,32,14,51,58,40,45,5,33,29,49,32,70,44,70,25,60,73,72,71,39,64,39,33,41,36,57,33,39,25,53,72,59,37,27,35,51,23,32,76,68,60,36,97,81,48,43,68,24,63,95,48,57,47,63,45,71,29,36,26,37,72,51,89,60,84,72,72,51,66,49,65,49,83,74,77,92,42,76,41,52,70,75,63,43,76,78,52,74,41,92,59,76,30,43,50,46,55,43,67,30,42,41,41,63,62,37,73,30,38,39,35,39,37,57,41,66,51,71,30,69,34,40,39,37,38,28,48,74,47,51,34,75,93,78,71,36,74,73,43,78,38,80,40,82,82,74,43,62,69,46,62,23,36,89,80,5,32,42,74,47,77,50,62,40,67,84,30,48,13,38,50,31,30,35,34,35,22,49,98,87,37,28,36,23,55,40,47,31,22,32,35,61,44,79,75,40,64,42,61,53,57,41,40,62,59,35,64,32,41,34,29,35,27,14,33,11,64,38,34,57,42,13,28,38,23,38,19,36,61,64,23,40,39,32,26,42,52,18,60,71,32,44,59,37,45,33,70,48,56,42,47,51,68,68,42,77,43,40,40,41,32,25,43,12,30,60,51,49,71,45,66,75,43,37,60,53,72,38,32,37,42,11,30,74,67,39,48,71,81,62,73,60,56,45,37,40,32,33,36,36,27,41,129,132,75,86,71,68,67,50,70,66,53,50,48,44,51,46,47,50,58,61,67,58,51,50,68,26,42,39,45,61,73,49,60,60,46,40,60,69,38,74,40,41,40,36,40,34,63,38,68,52,69,33,69,33,30,34,32,37,43,49,64,46,42,35,55,39,57,48,77,79,32,49,37,39,38,82,40,75,40,85,39,74,44,74,71,49,73,48,62,21,35,88,76,5,35,42,77,47,79,45,64,39,59,91,29,54,16,45,80,31,43,38,32,31,16,54,49,96,83,38,67,64,30,23,55,42,62,37,31,29,48,25,41,49,50,65,79,56,52,66,38,35,44,72,38,64,38,44,37,41,36,36,12,29,16,83,48,61,63,40,36,39,33,30,38,23,54,48,50,15,40,40,29,34,36,33,15,51,58,40,44,5,33,28,49,32,71,42,70,26,61,73,72,70,37,64,41,32,41,37,57,33,39,24,54,71,60,37,27,34,50,24,33,77,69,57,36,95,81,48,45,68,25,61,94,48,57,47,65,44,71,28,34,27,37,74,51,89,61,84,73,73,51,67,50,67,48,83,75,76,92,43,75,41,51,70,75,64,43,75,78,53,75,41,93,60,77,32,43,52,47,56,42,66,31,41,43,38,60,63,38,72,30,37,39,36,37,37,58,40,65,52,70,31,70,36,40,38,38,36,28,47,74,47,52,33,77,93,78,69,38,74,74,42,77,39,78,40,82,81,74,43,64,70,46,61,24,34,88,80,6,33,43,75,46,76,49,61,40,67,83,29,48,13,39,50,32,30,34,34,34,22,48,96,87,36,28,36,23,55,40,47,31,22,31,34,61,45,79,74,41,65,41,60,52,60,40,40,61,58,36,64,31,40,36,30,35,26,14,34,10,63,38,35,56,43,13,28,38,23,38,20,35,61,64,23,40,40,30,25,40,52,20,60,73,33,46,60,37,44,35,69,48,56,41,48,53,68,69,40,78,42,40,39,41,31,26,43,11,29,61,52,49,70,44,68,74,43,37,61,53,72,38,33,38,42,10,31,76,65,38,47,72,79,62,73,60,57,44,36,41,32,33,38,35,28,40,128

pLDDT: mean 93.53, std 11.83, range [24.53, 98.88]

Organism: NCBI:txid2841257

Radius of gyration: 34.47 Å; Cα contacts (8 Å, |Δi|>4): 2831; chains: 2; bounding box: 100×96×80 Å

Sequence (954 aa):
MADDRLSSEVKDRLQERREDQTASGTLVASDEEAYVGDTITLRGLNLPANTEVDVIWKTVEGQWGVLQANQVVGPQYRPRTTTAFSATTDEDGRFEEDWEIPEDYGGEHTLEVRTGEDGPPLAATTIAITPWFEIDRTEAPLGDFFTITGYGIGPNVLENNYQIAWDNGTMGFMTGVINRGTATARVRAVGPVGSHEIQVWRNYRGVPFLQNNTQSPFGEVAGGRQYAWSVEVTEPESEPETAWVESTFDEAPLSAHMPDPDRETDAELEITPQSGKPGTDTVIKGRGFPPEQRVDLVWHTHEGHRVKDIPITPEPVPGVLPSVETDEDGTFQLEFEIPKDRGATRPITALIDGESVAVTGFMLQPEITEMTPTSGPSGTEIEIALSGVGWPIYENAYYFMYDNKPLGYICGLEAKINETVLRAAGEPGWHFIDVYPSLFDVEEDEPNFELIPHLSYLDNHPVRPLPGLHMAFKITEMADDRLSSEVKDRLQERREDQTASGTLVASDEEAYVGDTITLRGLNLPANTEVDVIWKTVEGQWGVLQANQVVGPQYRPRTTTAFSATTDEDGRFEEDWEIPEDYGGEHTLEVRTGEDGPPLAATTIAITPWFEIDRTEAPLGDFFTITGYGIGPNVLENNYQIAWDNGTMGFMTGVINRGTATARVRAVGPVGSHEIQVWRNYRGVPFLQNNTQSPFGEVAGGRQYAWSVEVTEPESEPETAWVESTFDEAPLSAHMPDPDRETDAELEITPQSGKPGTDTVIKGRGFPPEQRVDLVWHTHEGHRVKDIPITPEPVPGVLPSVETDEDGTFQLEFEIPKDRGATRPITALIDGESVAVTGFMLQPEITEMTPTSGPSGTEIEIALSGVGWPIYENAYYFMYDNKPLGYICGLEAKINETVLRAAGEPGWHFIDVYPSLFDVEEDEPNFELIPHLSYLDNHPVRPLPGLHMAFKITE